Protein AF-V9FH70-F1 (afdb_monomer_lite)

Organism: NCBI:txid1317065

Structure (mmCIF, N/CA/C/O backbone):
data_AF-V9FH70-F1
#
_entry.id   AF-V9FH70-F1
#
loop_
_atom_site.group_PDB
_atom_site.id
_atom_site.type_symbol
_atom_site.label_atom_id
_atom_site.label_alt_id
_atom_site.label_comp_id
_atom_site.label_asym_id
_atom_site.label_entity_id
_atom_site.label_seq_id
_atom_site.pdbx_PDB_ins_code
_atom_site.Cartn_x
_atom_site.Cartn_y
_atom_site.Cartn_z
_atom_site.occupancy
_atom_site.B_iso_or_equiv
_atom_site.auth_seq_id
_atom_site.auth_comp_id
_atom_site.auth_asym_id
_atom_site.auth_atom_id
_atom_site.pdbx_PDB_model_num
ATOM 1 N N . MET A 1 1 ? -89.143 -27.370 19.908 1.00 35.69 1 MET A N 1
ATOM 2 C CA . MET A 1 1 ? -88.155 -28.387 20.333 1.00 35.69 1 MET A CA 1
ATOM 3 C C . MET A 1 1 ? -87.011 -27.662 21.044 1.00 35.69 1 MET A C 1
ATOM 5 O O . MET A 1 1 ? -86.492 -26.722 20.469 1.00 35.69 1 MET A O 1
ATOM 9 N N . SER A 1 2 ? -86.710 -28.038 22.294 1.00 33.28 2 SER A N 1
ATOM 10 C CA . SER A 1 2 ? -85.432 -27.828 23.024 1.00 33.28 2 SER A CA 1
ATOM 11 C C . SER A 1 2 ? -84.623 -26.503 22.912 1.00 33.28 2 SER A C 1
ATOM 13 O O . SER A 1 2 ? -83.749 -26.389 22.064 1.00 33.28 2 SER A O 1
ATOM 15 N N . ARG A 1 3 ? -84.813 -25.637 23.928 1.00 29.86 3 ARG A N 1
ATOM 16 C CA . ARG A 1 3 ? -83.807 -24.900 24.755 1.00 29.86 3 ARG A CA 1
ATOM 17 C C . ARG A 1 3 ? -82.769 -23.931 24.122 1.00 29.86 3 ARG A C 1
ATOM 19 O O . ARG A 1 3 ? -81.774 -24.355 23.555 1.00 29.86 3 ARG A O 1
ATOM 26 N N . GLU A 1 4 ? -83.008 -22.635 24.378 1.00 29.77 4 GLU A N 1
ATOM 27 C CA . GLU A 1 4 ? -82.141 -21.574 24.978 1.00 29.77 4 GLU A CA 1
ATOM 28 C C . GLU A 1 4 ? -80.617 -21.773 25.227 1.00 29.77 4 GLU A C 1
ATOM 30 O O . GLU A 1 4 ? -80.197 -22.891 25.522 1.00 29.77 4 GLU A O 1
ATOM 35 N N . PRO A 1 5 ? -79.830 -20.675 25.422 1.00 43.47 5 PRO A N 1
ATOM 36 C CA . PRO A 1 5 ? -79.936 -19.308 24.871 1.00 43.47 5 PRO A CA 1
ATOM 37 C C . PRO A 1 5 ? -78.558 -18.723 24.424 1.00 43.47 5 PRO A C 1
ATOM 39 O O . PRO A 1 5 ? -77.546 -19.414 24.382 1.00 43.47 5 PRO A O 1
ATOM 42 N N . GLY A 1 6 ? -78.517 -17.437 24.040 1.00 26.67 6 GLY A N 1
ATOM 43 C CA . GLY A 1 6 ? -77.379 -16.821 23.332 1.00 26.67 6 GLY A CA 1
ATOM 44 C C . GLY A 1 6 ? -76.166 -16.351 24.159 1.00 26.67 6 GLY A C 1
ATOM 45 O O . GLY A 1 6 ? -76.200 -16.263 25.383 1.00 26.67 6 GLY A O 1
ATOM 46 N N . VAL A 1 7 ? -75.111 -15.947 23.437 1.00 27.53 7 VAL A N 1
ATOM 47 C CA . VAL A 1 7 ? -73.897 -15.296 23.967 1.00 27.53 7 VAL A CA 1
ATOM 48 C C . VAL A 1 7 ? -73.733 -13.913 23.325 1.00 27.53 7 VAL A C 1
ATOM 50 O O . VAL A 1 7 ? -73.650 -13.792 22.104 1.00 27.53 7 VAL A O 1
ATOM 53 N N . ARG A 1 8 ? -73.666 -12.864 24.156 1.00 28.45 8 ARG A N 1
ATOM 54 C CA . ARG A 1 8 ? -73.166 -11.523 23.794 1.00 28.45 8 ARG A CA 1
ATOM 55 C C . ARG A 1 8 ? -71.708 -11.369 24.279 1.00 28.45 8 ARG A C 1
ATOM 57 O O . ARG A 1 8 ? -71.328 -12.071 25.212 1.00 28.45 8 ARG A O 1
ATOM 64 N N . PRO A 1 9 ? -70.894 -10.485 23.670 1.00 33.88 9 PRO A N 1
ATOM 65 C CA . PRO A 1 9 ? -69.489 -10.277 24.050 1.00 33.88 9 PRO A CA 1
ATOM 66 C C . PRO A 1 9 ? -69.318 -9.378 25.298 1.00 33.88 9 PRO A C 1
ATOM 68 O O . PRO A 1 9 ? -70.297 -8.774 25.738 1.00 33.88 9 PRO A O 1
ATOM 71 N N . LEU A 1 10 ? -68.053 -9.210 25.749 1.00 25.64 10 LEU A N 1
ATOM 72 C CA . LEU A 1 10 ? -67.530 -8.448 26.924 1.00 25.64 10 LEU A CA 1
ATOM 73 C C . LEU A 1 10 ? -67.404 -9.295 28.224 1.00 25.64 10 LEU A C 1
ATOM 75 O O . LEU A 1 10 ? -68.104 -10.302 28.310 1.00 25.64 10 LEU A O 1
ATOM 79 N N . PRO A 1 11 ? -66.555 -8.942 29.236 1.00 31.52 11 PRO A N 1
ATOM 80 C CA . PRO A 1 11 ? -65.820 -7.677 29.454 1.00 31.52 11 PRO A CA 1
ATOM 81 C C . PRO A 1 11 ? -64.330 -7.796 29.918 1.00 31.52 11 PRO A C 1
ATOM 83 O O . PRO A 1 11 ? -63.731 -8.867 29.948 1.00 31.52 11 PRO A O 1
ATOM 86 N N . PHE A 1 12 ? -63.741 -6.655 30.313 1.00 25.41 12 PHE A N 1
ATOM 87 C CA . PHE A 1 12 ? -62.502 -6.509 31.110 1.00 25.41 12 PHE A CA 1
ATOM 88 C C . PHE A 1 12 ? -62.572 -7.210 32.493 1.00 25.41 12 PHE A C 1
ATOM 90 O O . PHE A 1 12 ? -63.612 -7.109 33.135 1.00 25.41 12 PHE A O 1
ATOM 97 N N . SER A 1 13 ? -61.444 -7.729 33.028 1.00 24.50 13 SER A N 1
ATOM 98 C CA . SER A 1 13 ? -60.767 -7.170 34.238 1.00 24.50 13 SER A CA 1
ATOM 99 C C . SER A 1 13 ? -59.589 -8.010 34.805 1.00 24.50 13 SER A C 1
ATOM 101 O O . SER A 1 13 ? -59.733 -9.197 35.068 1.00 24.50 13 SER A O 1
ATOM 103 N N . THR A 1 14 ? -58.463 -7.332 35.066 1.00 28.59 14 THR A N 1
ATOM 104 C CA . THR A 1 14 ? -57.498 -7.435 36.201 1.00 28.59 14 THR A CA 1
ATOM 105 C C . THR A 1 14 ? -57.255 -8.721 37.027 1.00 28.59 14 THR A C 1
ATOM 107 O O . THR A 1 14 ? -58.159 -9.249 37.667 1.00 28.59 14 THR A O 1
ATOM 110 N N . GLY A 1 15 ? -55.958 -9.006 37.263 1.00 24.98 15 GLY A N 1
ATOM 111 C CA . GLY A 1 15 ? -55.415 -9.717 38.443 1.00 24.98 15 GLY A CA 1
ATOM 112 C C . GLY A 1 15 ? -54.529 -10.929 38.095 1.00 24.98 15 GLY A C 1
ATOM 113 O O . GLY A 1 15 ? -54.880 -11.710 37.227 1.00 24.98 15 GLY A O 1
ATOM 114 N N . GLY A 1 16 ? -53.367 -11.190 38.706 1.00 23.78 16 GLY A N 1
ATOM 115 C CA . GLY A 1 16 ? -52.574 -10.441 39.690 1.00 23.78 16 GLY A CA 1
ATOM 116 C C . GLY A 1 16 ? -51.621 -11.390 40.442 1.00 23.78 16 GLY A C 1
ATOM 117 O O . GLY A 1 16 ? -52.088 -12.354 41.039 1.00 23.78 16 GLY A O 1
ATOM 118 N N . TRP A 1 17 ? -50.304 -11.136 40.454 1.00 25.45 17 TRP A N 1
ATOM 119 C CA . TRP A 1 17 ? -49.337 -11.944 41.224 1.00 25.45 17 TRP A CA 1
ATOM 120 C C . TRP A 1 17 ? -48.557 -11.097 42.233 1.00 25.45 17 TRP A C 1
ATOM 122 O O . TRP A 1 17 ? -47.835 -10.165 41.887 1.00 25.45 17 TRP A O 1
ATOM 132 N N . ARG A 1 18 ? -48.728 -11.438 43.515 1.00 24.50 18 ARG A N 1
ATOM 133 C CA . ARG A 1 18 ? -48.138 -10.745 44.669 1.00 24.50 18 ARG A CA 1
ATOM 134 C C . ARG A 1 18 ? -46.621 -10.949 44.749 1.00 24.50 18 ARG A C 1
ATOM 136 O O . ARG A 1 18 ? -46.139 -12.074 44.630 1.00 24.50 18 ARG A O 1
ATOM 143 N N . ARG A 1 19 ? -45.900 -9.924 45.214 1.00 27.69 19 ARG A N 1
ATOM 144 C CA . ARG A 1 19 ? -44.735 -10.115 46.096 1.00 27.69 19 ARG A CA 1
ATOM 145 C C . ARG A 1 19 ? -44.826 -9.126 47.268 1.00 27.69 19 ARG A C 1
ATOM 147 O O . ARG A 1 19 ? -45.348 -8.029 47.106 1.00 27.69 19 ARG A O 1
ATOM 154 N N . ARG A 1 20 ? -44.452 -9.580 48.471 1.00 27.20 20 ARG A N 1
ATOM 155 C CA . ARG A 1 20 ? -44.756 -8.913 49.754 1.00 27.20 20 ARG A CA 1
ATOM 156 C C . ARG A 1 20 ? -44.019 -7.580 49.928 1.00 27.20 20 ARG A C 1
ATOM 158 O O . ARG A 1 20 ? -42.850 -7.466 49.579 1.00 27.20 20 ARG A O 1
ATOM 165 N N . SER A 1 21 ? -44.703 -6.636 50.564 1.00 25.41 21 SER A N 1
ATOM 166 C CA . SER A 1 21 ? -44.171 -5.383 51.104 1.00 25.41 21 SER A CA 1
ATOM 167 C C . SER A 1 21 ? -43.408 -5.581 52.417 1.00 25.41 21 SER A C 1
ATOM 169 O O . SER A 1 21 ? -43.827 -6.399 53.237 1.00 25.41 21 SER A O 1
ATOM 171 N N . HIS A 1 22 ? -42.422 -4.722 52.689 1.00 27.59 22 HIS A N 1
ATOM 172 C CA . HIS A 1 22 ? -42.159 -4.245 54.051 1.00 27.59 22 HIS A CA 1
ATOM 173 C C . HIS A 1 22 ? -41.693 -2.775 54.052 1.00 27.59 22 HIS A C 1
ATOM 175 O O . HIS A 1 22 ? -40.668 -2.446 53.470 1.00 27.59 22 HIS A O 1
ATOM 181 N N . SER A 1 23 ? -42.512 -1.932 54.691 1.00 27.39 23 SER A N 1
ATOM 182 C CA . SER A 1 23 ? -42.242 -0.623 55.322 1.00 27.39 23 SER A CA 1
ATOM 183 C C . SER A 1 23 ? -41.260 0.404 54.705 1.00 27.39 23 SER A C 1
ATOM 185 O O . SER A 1 23 ? -40.052 0.269 54.856 1.00 27.39 23 SER A O 1
ATOM 187 N N . GLU A 1 24 ? -41.857 1.535 54.276 1.00 29.19 24 GLU A N 1
ATOM 188 C CA . GLU A 1 24 ? -41.567 2.930 54.717 1.00 29.19 24 GLU A CA 1
ATOM 189 C C . GLU A 1 24 ? -40.275 3.649 54.240 1.00 29.19 24 GLU A C 1
ATOM 191 O O . GLU A 1 24 ? -39.196 3.081 54.274 1.00 29.19 24 GLU A O 1
ATOM 196 N N . LYS A 1 25 ? -40.275 4.939 53.828 1.00 27.12 25 LYS A N 1
ATOM 197 C CA . LYS A 1 25 ? -41.206 6.086 54.044 1.00 27.12 25 LYS A CA 1
ATOM 198 C C . LYS A 1 25 ? -41.144 7.133 52.889 1.00 27.12 25 LYS A C 1
ATOM 200 O O . LYS A 1 25 ? -40.051 7.419 52.425 1.00 27.12 25 LYS A O 1
ATOM 205 N N . LYS A 1 26 ? -42.293 7.775 52.573 1.00 27.31 26 LYS A N 1
ATOM 206 C CA . LYS A 1 26 ? -42.522 9.123 51.944 1.00 27.31 26 LYS A CA 1
ATOM 207 C C . LYS A 1 26 ? -41.802 9.455 50.598 1.00 27.31 26 LYS A C 1
ATOM 209 O O . LYS A 1 26 ? -40.608 9.702 50.622 1.00 27.31 26 LYS A O 1
ATOM 214 N N . VAL A 1 27 ? -42.402 9.480 49.387 1.00 26.59 27 VAL A N 1
ATOM 215 C CA . VAL A 1 27 ? -43.594 10.219 48.843 1.00 26.59 27 VAL A CA 1
ATOM 216 C C . VAL A 1 27 ? -43.501 11.750 49.042 1.00 26.59 27 VAL A C 1
ATOM 218 O O . VAL A 1 27 ? -43.189 12.119 50.177 1.00 26.59 27 VAL A O 1
ATOM 221 N N . PRO A 1 28 ? -43.815 12.651 48.062 1.00 37.91 28 PRO A N 1
ATOM 222 C CA . PRO A 1 28 ? -44.410 12.508 46.701 1.00 37.91 28 PRO A CA 1
ATOM 223 C C . PRO A 1 28 ? -43.512 13.132 45.574 1.00 37.91 28 PRO A C 1
ATOM 225 O O . PRO A 1 28 ? -42.344 13.385 45.844 1.00 37.91 28 PRO A O 1
ATOM 228 N N . VAL A 1 29 ? -43.886 13.401 44.305 1.00 26.88 29 VAL A N 1
ATOM 229 C CA . VAL A 1 29 ? -45.150 13.374 43.519 1.00 26.88 29 VAL A CA 1
ATOM 230 C C . VAL A 1 29 ? -44.857 12.771 42.129 1.00 26.88 29 VAL A C 1
ATOM 232 O O . VAL A 1 29 ? -43.790 13.005 41.568 1.00 26.88 29 VAL A O 1
ATOM 235 N N . GLU A 1 30 ? -45.815 12.039 41.568 1.00 27.75 30 GLU A N 1
ATOM 236 C CA . GLU A 1 30 ? -45.822 11.502 40.199 1.00 27.75 30 GLU A CA 1
ATOM 237 C C . GLU A 1 30 ? -46.642 12.424 39.278 1.00 27.75 30 GLU A C 1
ATOM 239 O O . GLU A 1 30 ? -47.678 12.934 39.704 1.00 27.75 30 GLU A O 1
ATOM 244 N N . LEU A 1 31 ? -46.216 12.642 38.028 1.00 24.97 31 LEU A N 1
ATOM 245 C CA . LEU A 1 31 ? -47.048 13.316 37.024 1.00 24.97 31 LEU A CA 1
ATOM 246 C C . LEU A 1 31 ? -46.902 12.638 35.659 1.00 24.97 31 LEU A C 1
ATOM 248 O O . LEU A 1 31 ? -45.838 12.636 35.042 1.00 24.97 31 LEU A O 1
ATOM 252 N N . ASP A 1 32 ? -48.009 12.020 35.259 1.00 24.19 32 ASP A N 1
ATOM 253 C CA . ASP A 1 32 ? -48.214 11.258 34.032 1.00 24.19 32 ASP A CA 1
ATOM 254 C C . ASP A 1 32 ? -48.148 12.161 32.785 1.00 24.19 32 ASP A C 1
ATOM 256 O O . ASP A 1 32 ? -48.537 13.330 32.823 1.00 24.19 32 ASP A O 1
ATOM 260 N N . CYS A 1 33 ? -47.661 11.621 31.667 1.00 26.98 33 CYS A N 1
ATOM 261 C CA . CYS A 1 33 ? -47.439 12.369 30.430 1.00 26.98 33 CYS A CA 1
ATOM 262 C C . CYS A 1 33 ? -48.359 11.857 29.317 1.00 26.98 33 CYS A C 1
ATOM 264 O O . CYS A 1 33 ? -47.986 11.022 28.493 1.00 26.98 33 CYS A O 1
ATOM 266 N N . SER A 1 34 ? -49.581 12.391 29.285 1.00 29.80 34 SER A N 1
ATOM 267 C CA . SER A 1 34 ? -50.576 12.105 28.252 1.00 29.80 34 SER A CA 1
ATOM 268 C C . SER A 1 34 ? -51.288 13.390 27.814 1.00 29.80 34 SER A C 1
ATOM 270 O O . SER A 1 34 ? -52.085 13.941 28.568 1.00 29.80 34 SER A O 1
ATOM 272 N N . LYS A 1 35 ? -51.083 13.756 26.539 1.00 33.97 35 LYS A N 1
ATOM 273 C CA . LYS A 1 35 ? -51.784 14.798 25.757 1.00 33.97 35 LYS A CA 1
ATOM 274 C C . LYS A 1 35 ? -51.547 16.255 26.184 1.00 33.97 35 LYS A C 1
ATOM 276 O O . LYS A 1 35 ? -52.226 16.759 27.063 1.00 33.97 35 LYS A O 1
ATOM 281 N N . HIS A 1 36 ? -50.741 16.971 25.398 1.00 29.44 36 HIS A N 1
ATOM 282 C CA . HIS A 1 36 ? -51.096 18.310 24.904 1.00 29.44 36 HIS A CA 1
ATOM 283 C C . HIS A 1 36 ? -50.498 18.529 23.498 1.00 29.44 36 HIS A C 1
ATOM 285 O O . HIS A 1 36 ? -49.644 17.764 23.050 1.00 29.44 36 HIS A O 1
ATOM 291 N N . SER A 1 37 ? -51.052 19.489 22.758 1.00 28.62 37 SER A N 1
ATOM 292 C CA . SER A 1 37 ? -50.922 19.672 21.304 1.00 28.62 37 SER A CA 1
ATOM 293 C C . SER A 1 37 ? -49.588 20.263 20.827 1.00 28.62 37 SER A C 1
ATOM 295 O O . SER A 1 37 ? -48.962 21.049 21.533 1.00 28.62 37 SER A O 1
ATOM 297 N N . LEU A 1 38 ? -49.209 19.979 19.569 1.00 34.78 38 LEU A N 1
ATOM 298 C CA . LEU A 1 38 ? -48.155 20.709 18.845 1.00 34.78 38 LEU A CA 1
ATOM 299 C C . LEU A 1 38 ? -48.599 22.150 18.532 1.00 34.78 38 LEU A C 1
ATOM 301 O O . LEU A 1 38 ? -48.985 22.442 17.402 1.00 34.78 38 LEU A O 1
ATOM 305 N N . GLN A 1 39 ? -48.559 23.049 19.519 1.00 32.41 39 GLN A N 1
ATOM 306 C CA . GLN A 1 39 ? -48.764 24.484 19.281 1.00 32.41 39 GLN A CA 1
ATOM 307 C C . GLN A 1 39 ? -48.267 25.381 20.432 1.00 32.41 39 GLN A C 1
ATOM 309 O O . GLN A 1 39 ? -48.972 26.290 20.837 1.00 32.41 39 GLN A O 1
ATOM 314 N N . ASP A 1 40 ? -47.054 25.136 20.951 1.00 27.88 40 ASP A N 1
ATOM 315 C CA . ASP A 1 40 ? -46.380 26.051 21.901 1.00 27.88 40 ASP A CA 1
ATOM 316 C C . ASP A 1 40 ? -44.848 25.822 21.958 1.00 27.88 40 ASP A C 1
ATOM 318 O O . ASP A 1 40 ? -44.271 25.421 22.967 1.00 27.88 40 ASP A O 1
ATOM 322 N N . CYS A 1 41 ? -44.150 26.020 20.831 1.00 27.77 41 CYS A N 1
ATOM 323 C CA . CYS A 1 41 ? -42.682 25.869 20.736 1.00 27.77 41 CYS A CA 1
ATOM 324 C C . CYS A 1 41 ? -41.993 26.998 19.942 1.00 27.77 41 CYS A C 1
ATOM 326 O O . CYS A 1 41 ? -40.958 26.788 19.315 1.00 27.77 41 CYS A O 1
ATOM 328 N N . THR A 1 42 ? -42.543 28.216 19.984 1.00 36.66 42 THR A N 1
ATOM 329 C CA . THR A 1 42 ? -41.971 29.414 19.330 1.00 36.66 42 THR A CA 1
ATOM 330 C C . THR A 1 42 ? -41.815 30.605 20.287 1.00 36.66 42 THR A C 1
ATOM 332 O O . THR A 1 42 ? -41.943 31.754 19.877 1.00 36.66 42 THR A O 1
ATOM 335 N N . ALA A 1 43 ? -41.515 30.352 21.568 1.00 35.50 43 ALA A N 1
ATOM 336 C CA . ALA A 1 43 ? -41.239 31.402 22.554 1.00 35.50 43 ALA A CA 1
ATOM 337 C C . ALA A 1 43 ? -40.241 30.959 23.648 1.00 35.50 43 ALA A C 1
ATOM 339 O O . ALA A 1 43 ? -40.647 30.471 24.699 1.00 35.50 43 ALA A O 1
ATOM 340 N N . SER A 1 44 ? -38.933 31.139 23.394 1.00 32.19 44 SER A N 1
ATOM 341 C CA . SER A 1 44 ? -37.865 31.481 24.377 1.00 32.19 44 SER A CA 1
ATOM 342 C C . SER A 1 44 ? -36.446 31.054 23.947 1.00 32.19 44 SER A C 1
ATOM 344 O O . SER A 1 44 ? -35.703 30.430 24.704 1.00 32.19 44 SER A O 1
ATOM 346 N N . VAL A 1 45 ? -35.982 31.493 22.769 1.00 37.19 45 VAL A N 1
ATOM 347 C CA . VAL A 1 45 ? -34.525 31.605 22.542 1.00 37.19 45 VAL A CA 1
ATOM 348 C C . VAL A 1 45 ? -34.027 32.829 23.318 1.00 37.19 45 VAL A C 1
ATOM 350 O O . VAL A 1 45 ? -33.850 33.912 22.767 1.00 37.19 45 VAL A O 1
ATOM 353 N N . GLN A 1 46 ? -33.868 32.679 24.636 1.00 40.81 46 GLN A N 1
ATOM 354 C CA . GLN A 1 46 ? -33.231 33.706 25.457 1.00 40.81 46 GLN A CA 1
ATOM 355 C C . GLN A 1 46 ? -31.764 33.843 25.046 1.00 40.81 46 GLN A C 1
ATOM 357 O O . GLN A 1 46 ? -31.019 32.865 24.976 1.00 40.81 46 GLN A O 1
ATOM 362 N N . SER A 1 47 ? -31.348 35.082 24.793 1.00 44.94 47 SER A N 1
ATOM 363 C CA . SER A 1 47 ? -29.980 35.433 24.430 1.00 44.94 47 SER A CA 1
ATOM 364 C C . SER A 1 47 ? -28.985 34.955 25.492 1.00 44.94 47 SER A C 1
ATOM 366 O O . SER A 1 47 ? -28.948 35.497 26.602 1.00 44.94 47 SER A O 1
ATOM 368 N N . VAL A 1 48 ? -28.131 33.987 25.148 1.00 47.69 48 VAL A N 1
ATOM 369 C CA . VAL A 1 48 ? -26.978 33.629 25.982 1.00 47.69 48 VAL A CA 1
ATOM 370 C C . VAL A 1 48 ? -26.020 34.819 25.993 1.00 47.69 48 VAL A C 1
ATOM 372 O O . VAL A 1 48 ? -25.342 35.100 25.008 1.00 47.69 48 VAL A O 1
ATOM 375 N N . GLN A 1 49 ? -25.982 35.536 27.117 1.00 51.38 49 GLN A N 1
ATOM 376 C CA . GLN A 1 49 ? -25.122 36.703 27.314 1.00 51.38 49 GLN A CA 1
ATOM 377 C C . GLN A 1 49 ? -23.646 36.336 27.033 1.00 51.38 49 GLN A C 1
ATOM 379 O O . GLN A 1 49 ? -23.133 35.390 27.643 1.00 51.38 49 GLN A O 1
ATOM 384 N N . PRO A 1 50 ? -22.916 37.074 26.170 1.00 56.38 50 PRO A N 1
ATOM 385 C CA . PRO A 1 50 ? -21.565 36.689 25.738 1.00 56.38 50 PRO A CA 1
ATOM 386 C C . PRO A 1 50 ? -20.538 36.651 26.884 1.00 56.38 50 PRO A C 1
ATOM 388 O O . PRO A 1 50 ? -19.533 35.943 26.802 1.00 56.38 50 PRO A O 1
ATOM 391 N N . ILE A 1 51 ? -20.806 37.360 27.985 1.00 57.78 51 ILE A N 1
ATOM 392 C CA . ILE A 1 51 ? -20.008 37.323 29.220 1.00 57.78 51 ILE A CA 1
ATOM 393 C C . ILE A 1 51 ? -20.108 35.945 29.899 1.00 57.78 51 ILE A C 1
ATOM 395 O O . ILE A 1 51 ? -19.091 35.389 30.318 1.00 57.78 51 ILE A O 1
ATOM 399 N N . ALA A 1 52 ? -21.304 35.347 29.949 1.00 64.31 52 ALA A N 1
ATOM 400 C CA . ALA A 1 52 ? -21.510 34.025 30.541 1.00 64.31 52 ALA A CA 1
ATOM 401 C C . ALA A 1 52 ? -20.786 32.932 29.739 1.00 64.31 52 ALA A C 1
ATOM 403 O O . ALA A 1 52 ? -20.123 32.078 30.327 1.00 64.31 52 ALA A O 1
ATOM 404 N N . LEU A 1 53 ? -20.828 33.005 28.402 1.00 69.12 53 LEU A N 1
ATOM 405 C CA . LEU A 1 53 ? -20.108 32.067 27.537 1.00 69.12 53 LEU A CA 1
ATOM 406 C C . LEU A 1 53 ? -18.586 32.159 27.742 1.00 69.12 53 LEU A C 1
ATOM 408 O O . LEU A 1 53 ? -17.936 31.129 27.915 1.00 69.12 53 LEU A O 1
ATOM 412 N N . LYS A 1 54 ? -18.020 33.376 27.818 1.00 74.56 54 LYS A N 1
ATOM 413 C CA . LYS A 1 54 ? -16.593 33.578 28.136 1.00 74.56 54 LYS A CA 1
ATOM 414 C C . LYS A 1 54 ? -16.214 32.965 29.489 1.00 74.56 54 LYS A C 1
ATOM 416 O O . LYS A 1 54 ? -15.232 32.228 29.558 1.00 74.56 54 LYS A O 1
ATOM 421 N N . HIS A 1 55 ? -17.001 33.191 30.544 1.00 78.81 55 HIS A N 1
ATOM 422 C CA . HIS A 1 55 ? -16.743 32.581 31.854 1.00 78.81 55 HIS A CA 1
ATOM 423 C C . HIS A 1 55 ? -16.833 31.047 31.827 1.00 78.81 55 HIS A C 1
ATOM 425 O O . HIS A 1 55 ? -15.958 30.382 32.382 1.00 78.81 55 HIS A O 1
ATOM 431 N N . VAL A 1 56 ? -17.833 30.469 31.152 1.00 80.50 56 VAL A N 1
ATOM 432 C CA . VAL A 1 56 ? -17.968 29.008 31.004 1.00 80.50 56 VAL A CA 1
ATOM 433 C C . VAL A 1 56 ? -16.766 28.412 30.265 1.00 80.50 56 VAL A C 1
ATOM 435 O O . VAL A 1 56 ? -16.202 27.421 30.730 1.00 80.50 56 VAL A O 1
ATOM 438 N N . VAL A 1 57 ? -16.322 29.039 29.171 1.00 81.56 57 VAL A N 1
ATOM 439 C CA . VAL A 1 57 ? -15.143 28.604 28.404 1.00 81.56 57 VAL A CA 1
ATOM 440 C C . VAL A 1 57 ? -13.867 28.695 29.246 1.00 81.56 57 VAL A C 1
ATOM 442 O O . VAL A 1 57 ? -13.120 27.722 29.302 1.00 81.56 57 VAL A O 1
ATOM 445 N N . VAL A 1 58 ? -13.631 29.789 29.978 1.00 82.56 58 VAL A N 1
ATOM 446 C CA . VAL A 1 58 ? -12.451 29.939 30.857 1.00 82.56 58 VAL A CA 1
ATOM 447 C C . VAL A 1 58 ? -12.458 28.921 32.008 1.00 82.56 58 VAL A C 1
ATOM 449 O O . VAL A 1 58 ? -11.426 28.319 32.318 1.00 82.56 58 VAL A O 1
ATOM 452 N N . VAL A 1 59 ? -13.617 28.655 32.620 1.00 82.81 59 VAL A N 1
ATOM 453 C CA . VAL A 1 59 ? -13.762 27.628 33.669 1.00 82.81 59 VAL A CA 1
ATOM 454 C C . VAL A 1 59 ? -13.583 26.213 33.102 1.00 82.81 59 VAL A C 1
ATOM 456 O O . VAL A 1 59 ? -13.053 25.339 33.789 1.00 82.81 59 VAL A O 1
ATOM 459 N N . TRP A 1 60 ? -13.979 25.963 31.853 1.00 84.44 60 TRP A N 1
ATOM 460 C CA . TRP A 1 60 ? -13.745 24.681 31.185 1.00 84.44 60 TRP A CA 1
ATOM 461 C C . TRP A 1 60 ? -12.272 24.499 30.791 1.00 84.44 60 TRP A C 1
ATOM 463 O O . TRP A 1 60 ? -11.698 23.444 31.070 1.00 84.44 60 TRP A O 1
ATOM 473 N N . LEU A 1 61 ? -11.643 25.527 30.214 1.00 81.44 61 LEU A N 1
ATOM 474 C CA . LEU A 1 61 ? -10.231 25.530 29.824 1.00 81.44 61 LEU A CA 1
ATOM 475 C C . LEU A 1 61 ? -9.330 25.333 31.042 1.00 81.44 61 LEU A C 1
ATOM 477 O O . LEU A 1 61 ? -8.539 24.398 31.059 1.00 81.44 61 LEU A O 1
ATOM 481 N N . SER A 1 62 ? -9.500 26.123 32.106 1.00 80.81 62 SER A N 1
ATOM 482 C CA . SER A 1 62 ? -8.723 25.964 33.347 1.00 80.81 62 SER A CA 1
ATOM 483 C C . SER A 1 62 ? -8.858 24.562 33.960 1.00 80.81 62 SER A C 1
ATOM 485 O O . SER A 1 62 ? -7.869 23.986 34.414 1.00 80.81 62 SER A O 1
ATOM 487 N N . LYS A 1 63 ? -10.050 23.947 33.908 1.00 82.94 63 LYS A N 1
ATOM 488 C CA . LYS A 1 63 ? -10.265 22.572 34.395 1.00 82.94 63 LYS A CA 1
ATOM 489 C C . LYS A 1 63 ? -9.621 21.499 33.511 1.00 82.94 63 LYS A C 1
ATOM 491 O O . LYS A 1 63 ? -9.202 20.477 34.057 1.00 82.94 63 LYS A O 1
ATOM 496 N N . ASN A 1 64 ? -9.524 21.706 32.198 1.00 87.56 64 ASN A N 1
ATOM 497 C CA . ASN A 1 64 ? -8.984 20.731 31.237 1.00 87.56 64 ASN A CA 1
ATOM 498 C C . ASN A 1 64 ? -7.565 21.058 30.737 1.00 87.56 64 ASN A C 1
ATOM 500 O O . ASN A 1 64 ? -7.013 20.290 29.954 1.00 87.56 64 ASN A O 1
ATOM 504 N N . CYS A 1 65 ? -6.955 22.142 31.226 1.00 89.81 65 CYS A N 1
ATOM 505 C CA . CYS A 1 65 ? -5.686 22.700 30.753 1.00 89.81 65 CYS A CA 1
ATOM 506 C C . CYS A 1 65 ? -4.572 21.649 30.619 1.00 89.81 65 CYS A C 1
ATOM 508 O O . CYS A 1 65 ? -3.960 21.537 29.564 1.00 89.81 65 CYS A O 1
ATOM 510 N N . ILE A 1 66 ? -4.388 20.793 31.631 1.00 91.50 66 ILE A N 1
ATOM 511 C CA . ILE A 1 66 ? -3.380 19.715 31.616 1.00 91.50 66 ILE A CA 1
ATOM 512 C C . ILE A 1 66 ? -3.616 18.722 30.462 1.00 91.50 66 ILE A C 1
ATOM 514 O O . ILE A 1 66 ? -2.662 18.287 29.827 1.00 91.50 66 ILE A O 1
ATOM 518 N N . VAL A 1 67 ? -4.875 18.376 30.166 1.00 91.75 67 VAL A N 1
ATOM 519 C CA . VAL A 1 67 ? -5.221 17.447 29.073 1.00 91.75 67 VAL A CA 1
ATOM 520 C C . VAL A 1 67 ? -4.955 18.089 27.713 1.00 91.75 67 VAL A C 1
ATOM 522 O O . VAL A 1 67 ? -4.442 17.423 26.820 1.00 91.75 67 VAL A O 1
ATOM 525 N N . LEU A 1 68 ? -5.263 19.382 27.575 1.00 91.81 68 LEU A N 1
ATOM 526 C CA . LEU A 1 68 ? -5.025 20.146 26.351 1.00 91.81 68 LEU A CA 1
ATOM 527 C C . LEU A 1 68 ? -3.527 20.353 26.098 1.00 91.81 68 LEU A C 1
ATOM 529 O O . LEU A 1 68 ? -3.069 20.081 24.998 1.00 91.81 68 LEU A O 1
ATOM 533 N N . ILE A 1 69 ? -2.751 20.741 27.117 1.00 94.38 69 ILE A N 1
ATOM 534 C CA . ILE A 1 69 ? -1.287 20.856 27.026 1.00 94.38 69 ILE A CA 1
ATOM 535 C C . ILE A 1 69 ? -0.673 19.508 26.641 1.00 94.38 69 ILE A C 1
ATOM 537 O O . ILE A 1 69 ? 0.119 19.447 25.705 1.00 94.38 69 ILE A O 1
ATOM 541 N N . TYR A 1 70 ? -1.067 18.420 27.312 1.00 95.69 70 TYR A N 1
ATOM 542 C CA . TYR A 1 70 ? -0.563 17.082 27.001 1.00 95.69 70 TYR A CA 1
ATOM 543 C C . TYR A 1 70 ? -0.871 16.665 25.557 1.00 95.69 70 TYR A C 1
ATOM 545 O O . TYR A 1 70 ? 0.019 16.179 24.860 1.00 95.69 70 TYR A O 1
ATOM 553 N N . PHE A 1 71 ? -2.103 16.894 25.089 1.00 94.31 71 PHE A N 1
ATOM 554 C CA . PHE A 1 71 ? -2.494 16.630 23.705 1.00 94.31 71 PHE A CA 1
ATOM 555 C C . PHE A 1 71 ? -1.681 17.471 22.713 1.00 94.31 71 PHE A C 1
ATOM 557 O O . PHE A 1 71 ? -1.074 16.901 21.813 1.00 94.31 71 PHE A O 1
ATOM 564 N N . SER A 1 72 ? -1.606 18.792 22.900 1.00 95.19 72 SER A N 1
ATOM 565 C CA . SER A 1 72 ? -0.901 19.692 21.979 1.00 95.19 72 SER A CA 1
ATOM 566 C C . SER A 1 72 ? 0.601 19.414 21.911 1.00 95.19 72 SER A C 1
ATOM 568 O O . SER A 1 72 ? 1.156 19.389 20.818 1.00 95.19 72 SER A O 1
ATOM 570 N N . VAL A 1 73 ? 1.261 19.153 23.047 1.00 96.88 73 VAL A N 1
ATOM 571 C CA . VAL A 1 73 ? 2.693 18.801 23.081 1.00 96.88 73 VAL A CA 1
ATOM 572 C C . VAL A 1 73 ? 2.941 17.450 22.408 1.00 96.88 73 VAL A C 1
ATOM 574 O O . VAL A 1 73 ? 3.863 17.330 21.605 1.00 96.88 73 VAL A O 1
ATOM 577 N N . SER A 1 74 ? 2.098 16.448 22.680 1.00 96.00 74 SER A N 1
ATOM 578 C CA . SER A 1 74 ? 2.227 15.125 22.053 1.00 96.00 74 SER A CA 1
ATOM 579 C C . SER A 1 74 ? 1.981 15.180 20.544 1.00 96.00 74 SER A C 1
ATOM 581 O O . SER A 1 74 ? 2.722 14.571 19.777 1.00 96.00 74 SER A O 1
ATOM 583 N N . LEU A 1 75 ? 0.973 15.941 20.106 1.00 95.44 75 LEU A N 1
ATOM 584 C CA . LEU A 1 75 ? 0.661 16.143 18.693 1.00 95.44 75 LEU A CA 1
ATOM 585 C C . LEU A 1 75 ? 1.791 16.889 17.977 1.00 95.44 75 LEU A C 1
ATOM 587 O O . LEU A 1 75 ? 2.225 16.438 16.924 1.00 95.44 75 LEU A O 1
ATOM 591 N N . ALA A 1 76 ? 2.307 17.977 18.556 1.00 97.31 76 ALA A N 1
ATOM 592 C CA . ALA A 1 76 ? 3.429 18.722 17.989 1.00 97.31 76 ALA A CA 1
ATOM 593 C C . ALA A 1 76 ? 4.689 17.851 17.857 1.00 97.31 76 ALA A C 1
ATOM 595 O O . ALA A 1 76 ? 5.351 17.893 16.823 1.00 97.31 76 ALA A O 1
ATOM 596 N N . LEU A 1 77 ? 4.988 17.013 18.858 1.00 97.19 77 LEU A N 1
ATOM 597 C CA . LEU A 1 77 ? 6.108 16.072 18.800 1.00 97.19 77 LEU A CA 1
ATOM 598 C C . LEU A 1 77 ? 5.909 15.001 17.714 1.00 97.19 77 LEU A C 1
ATOM 600 O O . LEU A 1 77 ? 6.843 14.714 16.971 1.00 97.19 77 LEU A O 1
ATOM 604 N N . LEU A 1 78 ? 4.707 14.432 17.586 1.00 95.94 78 LEU A N 1
ATOM 605 C CA . LEU A 1 78 ? 4.401 13.452 16.538 1.00 95.94 78 LEU A CA 1
ATOM 606 C C . LEU A 1 78 ? 4.471 14.067 15.134 1.00 95.94 78 LEU A C 1
ATOM 608 O O . LEU A 1 78 ? 5.078 13.470 14.250 1.00 95.94 78 LEU A O 1
ATOM 612 N N . VAL A 1 79 ? 3.912 15.265 14.939 1.00 95.06 79 VAL A N 1
ATOM 613 C CA . VAL A 1 79 ? 3.990 16.008 13.670 1.00 95.06 79 VAL A CA 1
ATOM 614 C C . VAL A 1 79 ? 5.443 16.334 13.323 1.00 95.06 79 VAL A C 1
ATOM 616 O O . VAL A 1 79 ? 5.851 16.104 12.189 1.00 95.06 79 VAL A O 1
ATOM 619 N N . LEU A 1 80 ? 6.247 16.785 14.292 1.00 96.06 80 LEU A N 1
ATOM 620 C CA . LEU A 1 80 ? 7.675 17.040 14.094 1.00 96.06 80 LEU A CA 1
ATOM 621 C C . LEU A 1 80 ? 8.432 15.765 13.694 1.00 96.06 80 LEU A C 1
ATOM 623 O O . LEU A 1 80 ? 9.209 15.795 12.746 1.00 96.06 80 LEU A O 1
ATOM 627 N N . LEU A 1 81 ? 8.198 14.639 14.374 1.00 95.44 81 LEU A N 1
ATOM 628 C CA . LEU A 1 81 ? 8.855 13.372 14.039 1.00 95.44 81 LEU A CA 1
ATOM 629 C C . LEU A 1 81 ? 8.453 12.859 12.648 1.00 95.44 81 LEU A C 1
ATOM 631 O O . LEU A 1 81 ? 9.322 12.417 11.904 1.00 95.44 81 LEU A O 1
ATOM 635 N N . VAL A 1 82 ? 7.173 12.952 12.270 1.00 92.25 82 VAL A N 1
ATOM 636 C CA . VAL A 1 82 ? 6.694 12.602 10.918 1.00 92.25 82 VAL A CA 1
ATOM 637 C C . VAL A 1 82 ? 7.314 13.526 9.865 1.00 92.25 82 VAL A C 1
ATOM 639 O O . VAL A 1 82 ? 7.820 13.040 8.856 1.00 92.25 82 VAL A O 1
ATOM 642 N N . TYR A 1 83 ? 7.361 14.838 10.118 1.00 92.75 83 TYR A N 1
ATOM 643 C CA . TYR A 1 83 ? 8.009 15.807 9.233 1.00 92.75 83 TYR A CA 1
ATOM 644 C C . TYR A 1 83 ? 9.494 15.475 9.017 1.00 92.75 83 TYR A C 1
ATOM 646 O O . TYR A 1 83 ? 9.937 15.327 7.879 1.00 92.75 83 TYR A O 1
ATOM 654 N N . LEU A 1 84 ? 10.252 15.248 10.094 1.00 92.50 84 LEU A N 1
ATOM 655 C CA . LEU A 1 84 ? 11.665 14.863 10.013 1.00 92.50 84 LEU A CA 1
ATOM 656 C C . LEU A 1 84 ? 11.875 13.496 9.325 1.00 92.50 84 LEU A C 1
ATOM 658 O O . LEU A 1 84 ? 12.849 13.302 8.596 1.00 92.50 84 LEU A O 1
ATOM 662 N N . SER A 1 85 ? 10.949 12.551 9.506 1.00 89.31 85 SER A N 1
ATOM 663 C CA . SER A 1 85 ? 11.064 11.196 8.952 1.00 89.31 85 SER A CA 1
ATOM 664 C C . SER A 1 85 ? 10.691 11.067 7.472 1.00 89.31 85 SER A C 1
ATOM 666 O O . SER A 1 85 ? 11.112 10.090 6.855 1.00 89.31 85 SER A O 1
ATOM 668 N N . PHE A 1 86 ? 9.916 11.999 6.903 1.00 87.19 86 PHE A N 1
ATOM 669 C CA . PHE A 1 86 ? 9.386 11.858 5.534 1.00 87.19 86 PHE A CA 1
ATOM 670 C C . PHE A 1 86 ? 9.471 13.116 4.656 1.00 87.19 86 PHE A C 1
ATOM 672 O O . PHE A 1 86 ? 9.425 12.977 3.441 1.00 87.19 86 PHE A O 1
ATOM 679 N N . PHE A 1 87 ? 9.633 14.316 5.227 1.00 88.88 87 PHE A N 1
ATOM 680 C CA . PHE A 1 87 ? 9.544 15.585 4.481 1.00 88.88 87 PHE A CA 1
ATOM 681 C C . PHE A 1 87 ? 10.764 16.509 4.636 1.00 88.88 87 PHE A C 1
ATOM 683 O O . PHE A 1 87 ? 11.001 17.346 3.775 1.00 88.88 87 PHE A O 1
ATOM 690 N N . ALA A 1 88 ? 11.549 16.377 5.710 1.00 91.50 88 ALA A N 1
ATOM 691 C CA . ALA A 1 88 ? 12.673 17.278 5.994 1.00 91.50 88 ALA A CA 1
ATOM 692 C C . ALA A 1 88 ? 14.030 16.843 5.407 1.00 91.50 88 ALA A C 1
ATOM 694 O O . ALA A 1 88 ? 15.030 17.510 5.667 1.00 91.50 88 ALA A O 1
ATOM 695 N N . ALA A 1 89 ? 14.103 15.707 4.707 1.00 90.06 89 ALA A N 1
ATOM 696 C CA . ALA A 1 89 ? 15.374 15.203 4.190 1.00 90.06 89 ALA A CA 1
ATOM 697 C C . ALA A 1 89 ? 15.876 16.039 3.010 1.00 90.06 89 ALA A C 1
ATOM 699 O O . ALA A 1 89 ? 15.127 16.325 2.079 1.00 90.06 89 ALA A O 1
ATOM 700 N N . SER A 1 90 ? 17.164 16.373 3.037 1.00 90.44 90 SER A N 1
ATOM 701 C CA . SER A 1 90 ? 17.838 17.116 1.973 1.00 90.44 90 SER A CA 1
ATOM 702 C C . SER A 1 90 ? 19.257 16.600 1.767 1.00 90.44 90 SER A C 1
ATOM 704 O O . SER A 1 90 ? 19.948 16.261 2.733 1.00 90.44 90 SER A O 1
ATOM 706 N N . MET A 1 91 ? 19.694 16.579 0.513 1.00 88.94 91 MET A N 1
ATOM 707 C CA . MET A 1 91 ? 21.056 16.233 0.112 1.00 88.94 91 MET A CA 1
ATOM 708 C C . MET A 1 91 ? 21.905 17.506 -0.033 1.00 88.94 91 MET A C 1
ATOM 710 O O . MET A 1 91 ? 21.372 18.574 -0.338 1.00 88.94 91 MET A O 1
ATOM 714 N N . ASP A 1 92 ? 23.223 17.406 0.152 1.00 86.50 92 ASP A N 1
ATOM 715 C CA . ASP A 1 92 ? 24.135 18.565 0.077 1.00 86.50 92 ASP A CA 1
ATOM 716 C C . ASP A 1 92 ? 24.218 19.209 -1.325 1.00 86.50 92 ASP A C 1
ATOM 718 O O . ASP A 1 92 ? 24.603 20.370 -1.450 1.00 86.50 92 ASP A O 1
ATOM 722 N N . ASP A 1 93 ? 23.839 18.484 -2.383 1.00 84.56 93 ASP A N 1
ATOM 723 C CA . ASP A 1 93 ? 23.734 19.004 -3.756 1.00 84.56 93 ASP A CA 1
ATOM 724 C C . ASP A 1 93 ? 22.395 19.713 -4.048 1.00 84.56 93 ASP A C 1
ATOM 726 O O . ASP A 1 93 ? 22.152 20.151 -5.172 1.00 84.56 93 ASP A O 1
ATOM 730 N N . GLY A 1 94 ? 21.525 19.837 -3.040 1.00 83.75 94 GLY A N 1
ATOM 731 C CA . GLY A 1 94 ? 20.199 20.442 -3.151 1.00 83.75 94 GLY A CA 1
ATOM 732 C C . GLY A 1 94 ? 19.108 19.498 -3.662 1.00 83.75 94 GLY A C 1
ATOM 733 O O . GLY A 1 94 ? 17.949 19.911 -3.727 1.00 83.75 94 GLY A O 1
ATOM 734 N N . SER A 1 95 ? 19.429 18.242 -3.996 1.00 84.88 95 SER A N 1
ATOM 735 C CA . SER A 1 95 ? 18.413 17.261 -4.388 1.00 84.88 95 SER A CA 1
ATOM 736 C C . SER A 1 95 ? 17.537 16.831 -3.201 1.00 84.88 95 SER A C 1
ATOM 738 O O . SER A 1 95 ? 17.970 16.782 -2.043 1.00 84.88 95 SER A O 1
ATOM 740 N N . GLN A 1 96 ? 16.268 16.526 -3.490 1.00 86.12 96 GLN A N 1
ATOM 741 C CA . GLN A 1 96 ? 15.329 15.952 -2.525 1.00 86.12 96 GLN A CA 1
ATOM 742 C C . GLN A 1 96 ? 15.253 14.434 -2.756 1.00 86.12 96 GLN A C 1
ATOM 744 O O . GLN A 1 96 ? 15.004 14.019 -3.887 1.00 86.12 96 GLN A O 1
ATOM 749 N N . PRO A 1 97 ? 15.512 13.594 -1.736 1.00 89.50 97 PRO A N 1
ATOM 750 C CA . PRO A 1 97 ? 15.583 12.148 -1.909 1.00 89.50 97 PRO A CA 1
ATOM 751 C C . PRO A 1 97 ? 14.203 11.485 -1.809 1.00 89.50 97 PRO A C 1
ATOM 753 O O . PRO A 1 97 ? 13.547 11.560 -0.767 1.00 89.50 97 PRO A O 1
ATOM 756 N N . ASP A 1 98 ? 13.805 10.750 -2.849 1.00 85.69 98 ASP A N 1
ATOM 757 C CA . ASP A 1 98 ? 12.536 10.014 -2.866 1.00 85.69 98 ASP A CA 1
ATOM 758 C C . ASP A 1 98 ? 12.537 8.854 -1.861 1.00 85.69 98 ASP A C 1
ATOM 760 O O . ASP A 1 98 ? 13.493 8.075 -1.769 1.00 85.69 98 ASP A O 1
ATOM 764 N N . PHE A 1 99 ? 11.446 8.692 -1.107 1.00 85.44 99 PHE A N 1
ATOM 765 C CA . PHE A 1 99 ? 11.333 7.608 -0.132 1.00 85.44 99 PHE A CA 1
ATOM 766 C C . PHE A 1 99 ? 10.991 6.277 -0.813 1.00 85.44 99 PHE A C 1
ATOM 768 O O . PHE A 1 99 ? 9.852 6.021 -1.212 1.00 85.44 99 PHE A O 1
ATOM 775 N N . LEU A 1 100 ? 11.967 5.371 -0.872 1.00 85.19 100 LEU A N 1
ATOM 776 C CA . LEU A 1 100 ? 11.779 4.040 -1.431 1.00 85.19 100 LEU A CA 1
ATOM 777 C C . LEU A 1 100 ? 11.306 3.044 -0.370 1.00 85.19 100 LEU A C 1
ATOM 779 O O . LEU A 1 100 ? 11.923 2.829 0.675 1.00 85.19 100 LEU A O 1
ATOM 783 N N . SER A 1 101 ? 10.236 2.320 -0.698 1.00 77.50 101 SER A N 1
ATOM 784 C CA . SER A 1 101 ? 9.825 1.136 0.060 1.00 77.50 101 SER A CA 1
ATOM 785 C C . SER A 1 101 ? 10.924 0.065 0.038 1.00 77.50 101 SER A C 1
ATOM 787 O O . SER A 1 101 ? 11.567 -0.143 -0.993 1.00 77.50 101 SER A O 1
ATOM 789 N N . CYS A 1 102 ? 11.046 -0.743 1.100 1.00 71.69 102 CYS A N 1
ATOM 790 C CA . CYS A 1 102 ? 11.866 -1.967 1.093 1.00 71.69 102 CYS A CA 1
ATOM 791 C C . CYS A 1 102 ? 11.512 -2.938 -0.050 1.00 71.69 102 CYS A C 1
ATOM 793 O O . CYS A 1 102 ? 12.306 -3.815 -0.385 1.00 71.69 102 CYS A O 1
ATOM 795 N N . ARG A 1 103 ? 10.313 -2.818 -0.640 1.00 70.62 103 ARG A N 1
ATOM 796 C CA . ARG A 1 103 ? 9.878 -3.626 -1.787 1.00 70.62 103 ARG A CA 1
ATOM 797 C C . ARG A 1 103 ? 10.252 -3.024 -3.155 1.00 70.62 103 ARG A C 1
ATOM 799 O O . ARG A 1 103 ? 10.018 -3.694 -4.153 1.00 70.62 103 ARG A O 1
ATOM 806 N N . SER A 1 104 ? 10.863 -1.846 -3.233 1.00 77.75 104 SER A N 1
ATOM 807 C CA . SER A 1 104 ? 11.213 -1.206 -4.513 1.00 77.75 104 SER A CA 1
ATOM 808 C C . SER A 1 104 ? 12.327 -1.961 -5.255 1.00 77.75 104 SER A C 1
ATOM 810 O O . SER A 1 104 ? 13.310 -2.380 -4.640 1.00 77.75 104 SER A O 1
ATOM 812 N N . TRP A 1 105 ? 12.172 -2.121 -6.569 1.00 80.38 105 TRP A N 1
ATOM 813 C CA . TRP A 1 105 ? 13.130 -2.716 -7.513 1.00 80.38 105 TRP A CA 1
ATOM 814 C C . TRP A 1 105 ? 13.209 -1.839 -8.772 1.00 80.38 105 TRP A C 1
ATOM 816 O O . TRP A 1 105 ? 12.300 -1.051 -9.023 1.00 80.38 105 TRP A O 1
ATOM 826 N N . GLY A 1 106 ? 14.263 -1.989 -9.577 1.00 75.81 106 GLY A N 1
ATOM 827 C CA . GLY A 1 106 ? 14.428 -1.268 -10.849 1.00 75.81 106 GLY A CA 1
ATOM 828 C C . GLY A 1 106 ? 13.993 -2.041 -12.099 1.00 75.81 106 GLY A C 1
ATOM 829 O O . GLY A 1 106 ? 14.023 -1.490 -13.199 1.00 75.81 106 GLY A O 1
ATOM 830 N N . PHE A 1 107 ? 13.637 -3.320 -11.938 1.00 79.25 107 PHE A N 1
ATOM 831 C CA . PHE A 1 107 ? 13.222 -4.225 -13.009 1.00 79.25 107 PHE A CA 1
ATOM 832 C C . PHE A 1 107 ? 12.205 -5.238 -12.457 1.00 79.25 107 PHE A C 1
ATOM 834 O O . PHE A 1 107 ? 12.497 -5.941 -11.488 1.00 79.25 107 PHE A O 1
ATOM 841 N N . GLY A 1 108 ? 11.003 -5.273 -13.037 1.00 71.06 108 GLY A N 1
ATOM 842 C CA . GLY A 1 108 ? 9.871 -6.092 -12.584 1.00 71.06 108 GLY A CA 1
ATOM 843 C C . GLY A 1 108 ? 9.481 -7.206 -13.563 1.00 71.06 108 GLY A C 1
ATOM 844 O O . GLY A 1 108 ? 10.220 -7.539 -14.482 1.00 71.06 108 GLY A O 1
ATOM 845 N N . THR A 1 109 ? 8.294 -7.785 -13.371 1.00 58.97 109 THR A N 1
ATOM 846 C CA . THR A 1 109 ? 7.699 -8.774 -14.293 1.00 58.97 109 THR A CA 1
ATOM 847 C C . THR A 1 109 ? 6.975 -8.140 -15.482 1.00 58.97 109 THR A C 1
ATOM 849 O O . THR A 1 109 ? 6.747 -8.813 -16.479 1.00 58.97 109 THR A O 1
ATOM 852 N N . SER A 1 110 ? 6.638 -6.851 -15.396 1.00 59.78 110 SER A N 1
ATOM 853 C CA . SER A 1 110 ? 5.930 -6.069 -16.418 1.00 59.78 110 SER A CA 1
ATOM 854 C C . SER A 1 110 ? 6.876 -5.296 -17.347 1.00 59.78 110 SER A C 1
ATOM 856 O O . SER A 1 110 ? 6.527 -4.216 -17.803 1.00 59.78 110 SER A O 1
ATOM 858 N N . CYS A 1 111 ? 8.094 -5.796 -17.579 1.00 65.31 111 CYS A N 1
ATOM 859 C CA . CYS A 1 111 ? 9.080 -5.124 -18.435 1.00 65.31 111 CYS A CA 1
ATOM 860 C C . CYS A 1 111 ? 8.896 -5.405 -19.940 1.00 65.31 111 CYS A C 1
ATOM 862 O O . CYS A 1 111 ? 9.701 -4.933 -20.738 1.00 65.31 111 CYS A O 1
ATOM 864 N N . GLY A 1 112 ? 7.901 -6.208 -20.322 1.00 65.38 112 GLY A N 1
ATOM 865 C CA . GLY A 1 112 ? 7.634 -6.567 -21.714 1.00 65.38 112 GLY A CA 1
ATOM 866 C C . GLY A 1 112 ? 8.739 -7.377 -22.395 1.00 65.38 112 GLY A C 1
ATOM 867 O O . GLY A 1 112 ? 9.721 -7.817 -21.781 1.00 65.38 112 GLY A O 1
ATOM 868 N N . LEU A 1 113 ? 8.566 -7.560 -23.704 1.00 72.06 113 LEU A N 1
ATOM 869 C CA . LEU A 1 113 ? 9.486 -8.314 -24.547 1.00 72.06 113 LEU A CA 1
ATOM 870 C C . LEU A 1 113 ? 10.858 -7.615 -24.599 1.00 72.06 113 LEU A C 1
ATOM 872 O O . LEU A 1 113 ? 10.957 -6.403 -24.773 1.00 72.06 113 LEU A O 1
ATOM 876 N N . TRP A 1 114 ? 11.927 -8.379 -24.395 1.00 72.19 114 TRP A N 1
ATOM 877 C CA . TRP A 1 114 ? 13.312 -7.916 -24.235 1.00 72.19 114 TRP A CA 1
ATOM 878 C C . TRP A 1 114 ? 13.547 -6.910 -23.094 1.00 72.19 114 TRP A C 1
ATOM 880 O O . TRP A 1 114 ? 14.629 -6.336 -22.987 1.00 72.19 114 TRP A O 1
ATOM 890 N N . GLY A 1 115 ? 12.574 -6.717 -22.196 1.00 71.38 115 GLY A N 1
ATOM 891 C CA . GLY A 1 115 ? 12.665 -5.726 -21.125 1.00 71.38 115 GLY A CA 1
ATOM 892 C C . GLY A 1 115 ? 12.409 -4.281 -21.578 1.00 71.38 115 GLY A C 1
ATOM 893 O O . GLY A 1 115 ? 12.775 -3.358 -20.847 1.00 71.38 115 GLY A O 1
ATOM 894 N N . VAL A 1 116 ? 11.816 -4.086 -22.765 1.00 74.69 116 VAL A N 1
ATOM 895 C CA . VAL A 1 116 ? 11.555 -2.781 -23.402 1.00 74.69 116 VAL A CA 1
ATOM 896 C C . VAL A 1 116 ? 10.851 -1.769 -22.493 1.00 74.69 116 VAL A C 1
ATOM 898 O O . VAL A 1 116 ? 11.271 -0.613 -22.461 1.00 74.69 116 VAL A O 1
ATOM 901 N N . ASP A 1 117 ? 9.871 -2.200 -21.698 1.00 69.25 117 ASP A N 1
ATOM 902 C CA . ASP A 1 117 ? 9.050 -1.322 -20.848 1.00 69.25 117 ASP A CA 1
ATOM 903 C C . ASP A 1 117 ? 9.770 -0.907 -19.551 1.00 69.25 117 ASP A C 1
ATOM 905 O O . ASP A 1 117 ? 9.290 -0.063 -18.800 1.00 69.25 117 ASP A O 1
ATOM 909 N N . CYS A 1 118 ? 10.948 -1.482 -19.277 1.00 74.50 118 CYS A N 1
ATOM 910 C CA . CYS A 1 118 ? 11.804 -1.118 -18.144 1.00 74.50 118 CYS A CA 1
ATOM 911 C C . CYS A 1 118 ? 12.986 -0.217 -18.544 1.00 74.50 118 CYS A C 1
ATOM 913 O O . CYS A 1 118 ? 13.955 -0.083 -17.782 1.00 74.50 118 CYS A O 1
ATOM 915 N N . ARG A 1 119 ? 12.894 0.433 -19.713 1.00 80.69 119 ARG A N 1
ATOM 916 C CA . ARG A 1 119 ? 13.741 1.571 -20.097 1.00 80.69 119 ARG A CA 1
ATOM 917 C C . ARG A 1 119 ? 13.519 2.782 -19.156 1.00 80.69 119 ARG A C 1
ATOM 919 O O . ARG A 1 119 ? 12.475 2.880 -18.518 1.00 80.69 119 ARG A O 1
ATOM 926 N N . PRO A 1 120 ? 14.490 3.708 -19.058 1.00 87.06 120 PRO A N 1
ATOM 927 C CA . PRO A 1 120 ? 15.823 3.610 -19.641 1.00 87.06 120 PRO A CA 1
ATOM 928 C C . PRO A 1 120 ? 16.682 2.580 -18.884 1.00 87.06 120 PRO A C 1
ATOM 930 O O . PRO A 1 120 ? 16.475 2.316 -17.696 1.00 87.06 120 PRO A O 1
ATOM 933 N N . PHE A 1 121 ? 17.615 1.946 -19.599 1.00 86.38 121 PHE A N 1
ATOM 934 C CA . PHE A 1 121 ? 18.559 0.985 -19.011 1.00 86.38 121 PHE A CA 1
ATOM 935 C C . PHE A 1 121 ? 19.704 1.678 -18.268 1.00 86.38 121 PHE A C 1
ATOM 937 O O . PHE A 1 121 ? 20.256 1.106 -17.335 1.00 86.38 121 PHE A O 1
ATOM 944 N N . GLU A 1 122 ? 19.996 2.925 -18.628 1.00 91.94 122 GLU A N 1
ATOM 945 C CA . GLU A 1 122 ? 20.953 3.798 -17.953 1.00 91.94 122 GLU A CA 1
ATOM 946 C C . GLU A 1 122 ? 20.226 5.028 -17.407 1.00 91.94 122 GLU A C 1
ATOM 948 O O . GLU A 1 122 ? 19.211 5.452 -17.961 1.00 91.94 122 GLU A O 1
ATOM 953 N N . SER A 1 123 ? 20.708 5.592 -16.304 1.00 91.94 123 SER A N 1
ATOM 954 C CA . SER A 1 123 ? 20.157 6.822 -15.741 1.00 91.94 123 SER A CA 1
ATOM 955 C C . SER A 1 123 ? 21.249 7.711 -15.163 1.00 91.94 123 SER A C 1
ATOM 957 O O . SER A 1 123 ? 22.322 7.247 -14.772 1.00 91.94 123 SER A O 1
ATOM 959 N N . GLU A 1 124 ? 20.913 8.987 -15.009 1.00 92.56 124 GLU A N 1
ATOM 960 C CA . GLU A 1 124 ? 21.607 9.857 -14.064 1.00 92.56 124 GLU A CA 1
ATOM 961 C C . GLU A 1 124 ? 21.467 9.338 -12.622 1.00 92.56 124 GLU A C 1
ATOM 963 O O . GLU A 1 124 ? 20.697 8.412 -12.331 1.00 92.56 124 GLU A O 1
ATOM 968 N N . TRP A 1 125 ? 22.232 9.934 -11.708 1.00 92.69 125 TRP A N 1
ATOM 969 C CA . TRP A 1 125 ? 22.133 9.647 -10.278 1.00 92.69 125 TRP A CA 1
ATOM 970 C C . TRP A 1 125 ? 20.816 10.177 -9.699 1.00 92.69 125 TRP A C 1
ATOM 972 O O . TRP A 1 125 ? 20.532 11.369 -9.762 1.00 92.69 125 TRP A O 1
ATOM 982 N N . ILE A 1 126 ? 20.039 9.283 -9.093 1.00 92.25 126 ILE A N 1
ATOM 983 C CA . ILE A 1 126 ? 18.750 9.561 -8.461 1.00 92.25 126 ILE A CA 1
ATOM 984 C C . ILE A 1 126 ? 18.940 9.529 -6.942 1.00 92.25 126 ILE A C 1
ATOM 986 O O . ILE A 1 126 ? 19.427 8.539 -6.384 1.00 92.25 126 ILE A O 1
ATOM 990 N N . ALA A 1 127 ? 18.558 10.616 -6.273 1.00 93.19 127 ALA A N 1
ATOM 991 C CA . ALA A 1 127 ? 18.550 10.713 -4.818 1.00 93.19 127 ALA A CA 1
ATOM 992 C C . ALA A 1 127 ? 17.428 9.843 -4.235 1.00 93.19 127 ALA A C 1
ATOM 994 O O . ALA A 1 127 ? 16.281 9.924 -4.671 1.00 93.19 127 ALA A O 1
ATOM 995 N N . PHE A 1 128 ? 17.735 9.025 -3.230 1.00 92.00 128 PHE A N 1
ATOM 996 C CA . PHE A 1 128 ? 16.742 8.168 -2.582 1.00 92.00 128 PHE A CA 1
ATOM 997 C C . PHE A 1 128 ? 16.968 8.050 -1.080 1.00 92.00 128 PHE A C 1
ATOM 999 O O . PHE A 1 128 ? 18.093 8.178 -0.595 1.00 92.00 128 PHE A O 1
ATOM 1006 N N . ARG A 1 129 ? 15.892 7.752 -0.351 1.00 90.88 129 ARG A N 1
ATOM 1007 C CA . ARG A 1 129 ? 15.874 7.471 1.086 1.00 90.88 129 ARG A CA 1
ATOM 1008 C C . ARG A 1 129 ? 15.316 6.078 1.349 1.00 90.88 129 ARG A C 1
ATOM 1010 O O . ARG A 1 129 ? 14.352 5.657 0.714 1.00 90.88 129 ARG A O 1
ATOM 1017 N N . CYS A 1 130 ? 15.896 5.381 2.321 1.00 90.00 130 CYS A N 1
ATOM 1018 C CA . CYS A 1 130 ? 15.475 4.049 2.742 1.00 90.00 130 CYS A CA 1
ATOM 1019 C C . CYS A 1 130 ? 15.193 3.973 4.249 1.00 90.00 130 CYS A C 1
ATOM 1021 O O . CYS A 1 130 ? 15.887 4.625 5.032 1.00 90.00 130 CYS A O 1
ATOM 1023 N N . PRO A 1 131 ? 14.227 3.135 4.673 1.00 87.44 131 PRO A N 1
ATOM 1024 C CA . PRO A 1 131 ? 13.921 2.904 6.082 1.00 87.44 131 PRO A CA 1
ATOM 1025 C C . PRO A 1 131 ? 14.914 1.963 6.784 1.00 87.44 131 PRO A C 1
ATOM 1027 O O . PRO A 1 131 ? 15.671 1.217 6.156 1.00 87.44 131 PRO A O 1
ATOM 1030 N N . THR A 1 132 ? 14.809 1.953 8.113 1.00 79.38 132 THR A N 1
ATOM 1031 C CA . THR A 1 132 ? 15.557 1.140 9.089 1.00 79.38 132 THR A CA 1
ATOM 1032 C C . THR A 1 132 ? 15.453 -0.361 8.827 1.00 79.38 132 THR A C 1
ATOM 1034 O O . THR A 1 132 ? 16.443 -1.084 8.883 1.00 79.38 132 THR A O 1
ATOM 1037 N N . HIS A 1 133 ? 14.243 -0.868 8.565 1.00 67.06 133 HIS A N 1
ATOM 1038 C CA . HIS A 1 133 ? 13.981 -2.306 8.640 1.00 67.06 133 HIS A CA 1
ATOM 1039 C C . HIS A 1 133 ? 13.773 -2.961 7.269 1.00 67.06 133 HIS A C 1
ATOM 1041 O O . HIS A 1 133 ? 12.678 -2.972 6.699 1.00 67.06 133 HIS A O 1
ATOM 1047 N N . GLN A 1 134 ? 14.829 -3.595 6.771 1.00 67.12 134 GLN A N 1
ATOM 1048 C CA . GLN A 1 134 ? 14.848 -4.290 5.487 1.00 67.12 134 GLN A CA 1
ATOM 1049 C C . GLN A 1 134 ? 14.732 -5.803 5.715 1.00 67.12 134 GLN A C 1
ATOM 1051 O O . GLN A 1 134 ? 15.494 -6.382 6.486 1.00 67.12 134 GLN A O 1
ATOM 1056 N N . SER A 1 135 ? 13.760 -6.467 5.078 1.00 63.72 135 SER A N 1
ATOM 1057 C CA . SER A 1 135 ? 13.492 -7.882 5.377 1.00 63.72 135 SER A CA 1
ATOM 1058 C C . SER A 1 135 ? 14.595 -8.806 4.853 1.00 63.72 135 SER A C 1
ATOM 1060 O O . SER A 1 135 ? 14.980 -8.753 3.682 1.00 63.72 135 SER A O 1
ATOM 1062 N N . SER A 1 136 ? 15.047 -9.724 5.710 1.00 60.47 136 SER A N 1
ATOM 1063 C CA . SER A 1 136 ? 16.063 -10.730 5.391 1.00 60.47 136 SER A CA 1
ATOM 1064 C C . SER A 1 136 ? 15.628 -11.736 4.314 1.00 60.47 136 SER A C 1
ATOM 1066 O O . SER A 1 136 ? 16.492 -12.380 3.713 1.00 60.47 136 SER A O 1
ATOM 1068 N N . SER A 1 137 ? 14.333 -11.817 3.986 1.00 58.78 137 SER A N 1
ATOM 1069 C CA . SER A 1 137 ? 13.792 -12.657 2.903 1.00 58.78 137 SER A CA 1
ATOM 1070 C C . SER A 1 137 ? 14.064 -12.119 1.488 1.00 58.78 137 SER A C 1
ATOM 1072 O O . SER A 1 137 ? 13.972 -12.855 0.507 1.00 58.78 137 SER A O 1
ATOM 1074 N N . MET A 1 138 ? 14.409 -10.836 1.352 1.00 68.25 138 MET A N 1
ATOM 1075 C CA . MET A 1 138 ? 14.479 -10.142 0.063 1.00 68.25 138 MET A CA 1
ATOM 1076 C C . MET A 1 138 ? 15.787 -10.417 -0.692 1.00 68.25 138 MET A C 1
ATOM 1078 O O . MET A 1 138 ? 16.820 -9.863 -0.331 1.00 68.25 138 MET A O 1
ATOM 1082 N N . ALA A 1 139 ? 15.772 -11.236 -1.745 1.00 75.75 139 ALA A N 1
ATOM 1083 C CA . ALA A 1 139 ? 16.986 -11.523 -2.517 1.00 75.75 139 ALA A CA 1
ATOM 1084 C C . ALA A 1 139 ? 17.647 -10.255 -3.107 1.00 75.75 139 ALA A C 1
ATOM 1086 O O . ALA A 1 139 ? 16.969 -9.351 -3.599 1.00 75.75 139 ALA A O 1
ATOM 1087 N N . VAL A 1 140 ? 18.982 -10.234 -3.073 1.00 88.12 140 VAL A N 1
ATOM 1088 C CA . VAL A 1 140 ? 19.861 -9.267 -3.747 1.00 88.12 140 VAL A CA 1
ATOM 1089 C C . VAL A 1 140 ? 20.894 -10.073 -4.525 1.00 88.12 140 VAL A C 1
ATOM 1091 O O . VAL A 1 140 ? 21.423 -11.052 -3.989 1.00 88.12 140 VAL A O 1
ATOM 1094 N N . PHE A 1 141 ? 21.174 -9.684 -5.766 1.00 90.69 141 PHE A N 1
ATOM 1095 C CA . PHE A 1 141 ? 22.141 -10.354 -6.636 1.00 90.69 141 PHE A CA 1
ATOM 1096 C C . PHE A 1 141 ? 23.277 -9.401 -7.011 1.00 90.69 141 PHE A C 1
ATOM 1098 O O . PHE A 1 141 ? 23.024 -8.267 -7.423 1.00 90.69 141 PHE A O 1
ATOM 1105 N N . GLY A 1 142 ? 24.517 -9.881 -6.908 1.00 92.88 142 GLY A N 1
ATOM 1106 C CA . GLY A 1 142 ? 25.716 -9.098 -7.216 1.00 92.88 142 GLY A CA 1
ATOM 1107 C C . GLY A 1 142 ? 26.300 -8.313 -6.045 1.00 92.88 142 GLY A C 1
ATOM 1108 O O . GLY A 1 142 ? 25.817 -8.378 -4.915 1.00 92.88 142 GLY A O 1
ATOM 1109 N N . SER A 1 143 ? 27.380 -7.597 -6.339 1.00 92.62 143 SER A N 1
ATOM 1110 C CA . SER A 1 143 ? 28.179 -6.822 -5.391 1.00 92.62 143 SER A CA 1
ATOM 1111 C C . SER A 1 143 ? 28.968 -5.763 -6.167 1.00 92.62 143 SER A C 1
ATOM 1113 O O . SER A 1 143 ? 30.181 -5.884 -6.308 1.00 92.62 143 SER A O 1
ATOM 1115 N N . SER A 1 144 ? 28.267 -4.746 -6.678 1.00 87.62 144 SER A N 1
ATOM 1116 C CA . SER A 1 144 ? 28.809 -3.702 -7.567 1.00 87.62 144 SER A CA 1
ATOM 1117 C C . SER A 1 144 ? 29.395 -4.255 -8.889 1.00 87.62 144 SER A C 1
ATOM 1119 O O . SER A 1 144 ? 30.590 -4.542 -8.957 1.00 87.62 144 SER A O 1
ATOM 1121 N N . PRO A 1 145 ? 28.581 -4.423 -9.952 1.00 92.06 145 PRO A N 1
ATOM 1122 C CA . PRO A 1 145 ? 27.179 -4.017 -10.064 1.00 92.06 145 PRO A CA 1
ATOM 1123 C C . PRO A 1 145 ? 26.213 -4.925 -9.289 1.00 92.06 145 PRO A C 1
ATOM 1125 O O . PRO A 1 145 ? 26.493 -6.096 -9.012 1.00 92.06 145 PRO A O 1
ATOM 1128 N N . TYR A 1 146 ? 25.038 -4.384 -8.968 1.00 95.19 146 TYR A N 1
ATOM 1129 C CA . TYR A 1 146 ? 23.883 -5.155 -8.500 1.00 95.19 146 TYR A CA 1
ATOM 1130 C C . TYR A 1 146 ? 22.899 -5.375 -9.648 1.00 95.19 146 TYR A C 1
ATOM 1132 O O . TYR A 1 146 ? 22.810 -4.562 -10.565 1.00 95.19 146 TYR A O 1
ATOM 1140 N N . ARG A 1 147 ? 22.141 -6.470 -9.623 1.00 92.00 147 ARG A N 1
ATOM 1141 C CA . ARG A 1 147 ? 21.118 -6.757 -10.644 1.00 92.00 147 ARG A CA 1
ATOM 1142 C C . ARG A 1 147 ? 19.847 -5.952 -10.365 1.00 92.00 147 ARG A C 1
ATOM 1144 O O . ARG A 1 147 ? 19.412 -5.933 -9.214 1.00 92.00 147 ARG A O 1
ATOM 1151 N N . ALA A 1 148 ? 19.223 -5.335 -11.372 1.00 89.88 148 ALA A N 1
ATOM 1152 C CA . ALA A 1 148 ? 18.110 -4.403 -11.136 1.00 89.88 148 ALA A CA 1
ATOM 1153 C C . ALA A 1 148 ? 16.792 -5.023 -10.613 1.00 89.88 148 ALA A C 1
ATOM 1155 O O . ALA A 1 148 ? 15.927 -4.279 -10.151 1.00 89.88 148 ALA A O 1
ATOM 1156 N N . ASP A 1 149 ? 16.648 -6.356 -10.599 1.00 84.75 149 ASP A N 1
ATOM 1157 C CA . ASP A 1 149 ? 15.555 -7.052 -9.889 1.00 84.75 149 ASP A CA 1
ATOM 1158 C C . ASP A 1 149 ? 15.818 -7.234 -8.372 1.00 84.75 149 ASP A C 1
ATOM 1160 O O . ASP A 1 149 ? 14.979 -7.764 -7.639 1.00 84.75 149 ASP A O 1
ATOM 1164 N N . SER A 1 150 ? 16.973 -6.770 -7.877 1.00 89.00 150 SER A N 1
ATOM 1165 C CA . SER A 1 150 ? 17.292 -6.683 -6.446 1.00 89.00 150 SER A CA 1
ATOM 1166 C C . SER A 1 150 ? 16.503 -5.559 -5.767 1.00 89.00 150 SER A C 1
ATOM 1168 O O . SER A 1 150 ? 16.219 -4.525 -6.372 1.00 89.00 150 SER A O 1
ATOM 1170 N N . ARG A 1 151 ? 16.199 -5.710 -4.469 1.00 87.06 151 ARG A N 1
ATOM 1171 C CA . ARG A 1 151 ? 15.582 -4.613 -3.702 1.00 87.06 151 ARG A CA 1
ATOM 1172 C C . ARG A 1 151 ? 16.589 -3.492 -3.467 1.00 87.06 151 ARG A C 1
ATOM 1174 O O . ARG A 1 151 ? 17.618 -3.734 -2.834 1.00 87.06 151 ARG A O 1
ATOM 1181 N N . ILE A 1 152 ? 16.261 -2.279 -3.916 1.00 90.81 152 ILE A N 1
ATOM 1182 C CA . ILE A 1 152 ? 17.186 -1.132 -3.961 1.00 90.81 152 ILE A CA 1
ATOM 1183 C C . ILE A 1 152 ? 17.771 -0.851 -2.570 1.00 90.81 152 ILE A C 1
ATOM 1185 O O . ILE A 1 152 ? 18.985 -0.910 -2.400 1.00 90.81 152 ILE A O 1
ATOM 1189 N N . CYS A 1 153 ? 16.927 -0.692 -1.544 1.00 90.31 153 CYS A N 1
ATOM 1190 C CA . CYS A 1 153 ? 17.384 -0.435 -0.173 1.00 90.31 153 CYS A CA 1
ATOM 1191 C C . CYS A 1 153 ? 18.315 -1.516 0.401 1.00 90.31 153 CYS A C 1
ATOM 1193 O O . CYS A 1 153 ? 19.248 -1.184 1.129 1.00 90.31 153 CYS A O 1
ATOM 1195 N N . ARG A 1 154 ? 18.102 -2.796 0.058 1.00 89.44 154 ARG A N 1
ATOM 1196 C CA . ARG A 1 154 ? 18.930 -3.903 0.570 1.00 89.44 154 ARG A CA 1
ATOM 1197 C C . ARG A 1 154 ? 20.251 -4.050 -0.171 1.00 89.44 154 ARG A C 1
ATOM 1199 O O . ARG A 1 154 ? 21.251 -4.416 0.442 1.00 89.44 154 ARG A O 1
ATOM 1206 N N . ALA A 1 155 ? 20.273 -3.722 -1.458 1.00 92.50 155 ALA A N 1
ATOM 1207 C CA . ALA A 1 155 ? 21.516 -3.584 -2.201 1.00 92.50 155 ALA A CA 1
ATOM 1208 C C . ALA A 1 155 ? 22.320 -2.352 -1.728 1.00 92.50 155 ALA A C 1
ATOM 1210 O O . ALA A 1 155 ? 23.531 -2.452 -1.563 1.00 92.50 155 ALA A O 1
ATOM 1211 N N . ALA A 1 156 ? 21.649 -1.245 -1.387 1.00 93.38 156 ALA A N 1
ATOM 1212 C CA . ALA A 1 156 ? 22.263 -0.052 -0.799 1.00 93.38 156 ALA A CA 1
ATOM 1213 C C . ALA A 1 156 ? 22.872 -0.313 0.592 1.00 93.38 156 ALA A C 1
ATOM 1215 O O . ALA A 1 156 ? 24.007 0.079 0.854 1.00 93.38 156 ALA A O 1
ATOM 1216 N N . ALA A 1 157 ? 22.155 -1.031 1.465 1.00 92.31 157 ALA A N 1
ATOM 1217 C CA . ALA A 1 157 ? 22.680 -1.444 2.766 1.00 92.31 157 ALA A CA 1
ATOM 1218 C C . ALA A 1 157 ? 23.892 -2.376 2.616 1.00 92.31 157 ALA A C 1
ATOM 1220 O O . ALA A 1 157 ? 24.908 -2.170 3.271 1.00 92.31 157 ALA A O 1
ATOM 1221 N N . HIS A 1 158 ? 23.836 -3.347 1.694 1.00 93.62 158 HIS A N 1
ATOM 1222 C CA . HIS A 1 158 ? 24.996 -4.180 1.362 1.00 93.62 158 HIS A CA 1
ATOM 1223 C C . HIS A 1 158 ? 26.193 -3.345 0.877 1.00 93.62 158 HIS A C 1
ATOM 1225 O O . HIS A 1 158 ? 27.315 -3.561 1.333 1.00 93.62 158 HIS A O 1
ATOM 1231 N N . ALA A 1 159 ? 25.955 -2.358 0.007 1.00 94.50 159 ALA A N 1
ATOM 1232 C CA . ALA A 1 159 ? 26.975 -1.435 -0.490 1.00 94.50 159 ALA A CA 1
ATOM 1233 C C . ALA A 1 159 ? 27.573 -0.518 0.596 1.00 94.50 159 ALA A C 1
ATOM 1235 O O . ALA A 1 159 ? 28.600 0.101 0.346 1.00 94.50 159 ALA A O 1
ATOM 1236 N N . GLY A 1 160 ? 26.958 -0.427 1.780 1.00 93.25 160 GLY A N 1
ATOM 1237 C CA . GLY A 1 160 ? 27.406 0.418 2.893 1.00 93.25 160 GLY A CA 1
ATOM 1238 C C . GLY A 1 160 ? 26.892 1.857 2.847 1.00 93.25 160 GLY A C 1
ATOM 1239 O O . GLY A 1 160 ? 27.001 2.561 3.844 1.00 93.25 160 GLY A O 1
ATOM 1240 N N . VAL A 1 161 ? 26.257 2.271 1.745 1.00 93.44 161 VAL A N 1
ATOM 1241 C CA . VAL A 1 161 ? 25.769 3.650 1.554 1.00 93.44 161 VAL A CA 1
ATOM 1242 C C . VAL A 1 161 ? 24.515 3.980 2.377 1.00 93.44 161 VAL A C 1
ATOM 1244 O O . VAL A 1 161 ? 24.137 5.140 2.489 1.00 93.44 161 VAL A O 1
ATOM 1247 N N . VAL A 1 162 ? 23.845 2.967 2.943 1.00 91.38 162 VAL A N 1
ATOM 1248 C CA . VAL A 1 162 ? 22.687 3.110 3.841 1.00 91.38 162 VAL A CA 1
ATOM 1249 C C . VAL A 1 162 ? 22.956 2.340 5.132 1.00 91.38 162 VAL A C 1
ATOM 1251 O O . VAL A 1 162 ? 23.273 1.151 5.102 1.00 91.38 162 VAL A O 1
ATOM 1254 N N . GLY A 1 163 ? 22.806 3.018 6.271 1.00 87.50 163 GLY A N 1
ATOM 1255 C CA . GLY A 1 163 ? 23.058 2.453 7.595 1.00 87.50 163 GLY A CA 1
ATOM 1256 C C . GLY A 1 163 ? 21.889 1.638 8.173 1.00 87.50 163 GLY A C 1
ATOM 1257 O O . GLY A 1 163 ? 20.808 1.558 7.585 1.00 87.50 163 GLY A O 1
ATOM 1258 N N . PRO A 1 164 ? 22.062 1.063 9.381 1.00 83.25 164 PRO A N 1
ATOM 1259 C CA . PRO A 1 164 ? 21.030 0.259 10.038 1.00 83.25 164 PRO A CA 1
ATOM 1260 C C . PRO A 1 164 ? 19.795 1.067 10.463 1.00 83.25 164 PRO A C 1
ATOM 1262 O O . PRO A 1 164 ? 18.748 0.475 10.668 1.00 83.25 164 PRO A O 1
ATOM 1265 N N . ASN A 1 165 ? 19.888 2.398 10.567 1.00 85.88 165 ASN A N 1
ATOM 1266 C CA . ASN A 1 165 ? 18.771 3.299 10.898 1.00 85.88 165 ASN A CA 1
ATOM 1267 C C . ASN A 1 165 ? 18.124 3.913 9.637 1.00 85.88 165 ASN A C 1
ATOM 1269 O O . ASN A 1 165 ? 17.567 5.013 9.683 1.00 85.88 165 ASN A O 1
ATOM 1273 N N . GLY A 1 166 ? 18.277 3.246 8.490 1.00 87.75 166 GLY A N 1
ATOM 1274 C CA . GLY A 1 166 ? 17.984 3.829 7.188 1.00 87.75 166 GLY A CA 1
ATOM 1275 C C . GLY A 1 166 ? 19.036 4.863 6.783 1.00 87.75 166 GLY A C 1
ATOM 1276 O O . GLY A 1 166 ? 20.151 4.889 7.312 1.00 87.75 166 GLY A O 1
ATOM 1277 N N . GLY A 1 167 ? 18.684 5.709 5.821 1.00 90.25 167 GLY A N 1
ATOM 1278 C CA . GLY A 1 167 ? 19.555 6.770 5.315 1.00 90.25 167 GLY A CA 1
ATOM 1279 C C . GLY A 1 167 ? 19.202 7.187 3.894 1.00 90.25 167 GLY A C 1
ATOM 1280 O O . GLY A 1 167 ? 18.330 6.580 3.266 1.00 90.25 167 GLY A O 1
ATOM 1281 N N . CYS A 1 168 ? 19.892 8.213 3.399 1.00 93.12 168 CYS A N 1
ATOM 1282 C CA . CYS A 1 168 ? 19.815 8.647 2.010 1.00 93.12 168 CYS A CA 1
ATOM 1283 C C . CYS A 1 168 ? 21.121 8.350 1.278 1.00 93.12 168 CYS A C 1
ATOM 1285 O O . CYS A 1 168 ? 22.196 8.396 1.871 1.00 93.12 168 CYS A O 1
ATOM 1287 N N . ALA A 1 169 ? 21.015 8.066 -0.013 1.00 94.06 169 ALA A N 1
ATOM 1288 C CA . ALA A 1 169 ? 22.140 7.835 -0.906 1.00 94.06 169 ALA A CA 1
ATOM 1289 C C . ALA A 1 169 ? 21.732 8.208 -2.340 1.00 94.06 169 ALA A C 1
ATOM 1291 O O . ALA A 1 169 ? 20.604 8.645 -2.581 1.00 94.06 169 ALA A O 1
ATOM 1292 N N . PHE A 1 170 ? 22.634 8.009 -3.298 1.00 94.44 170 PHE A N 1
ATOM 1293 C CA . PHE A 1 170 ? 22.304 8.042 -4.720 1.00 94.44 170 PHE A CA 1
ATOM 1294 C C . PHE A 1 170 ? 22.366 6.638 -5.309 1.00 94.44 170 PHE A C 1
ATOM 1296 O O . PHE A 1 170 ? 23.272 5.861 -4.992 1.00 94.44 170 PHE A O 1
ATOM 1303 N N . TYR A 1 171 ? 21.412 6.313 -6.176 1.00 94.44 171 TYR A N 1
ATOM 1304 C CA . TYR A 1 171 ? 21.489 5.141 -7.040 1.00 94.44 171 TYR A CA 1
ATOM 1305 C C . TYR A 1 171 ? 21.432 5.582 -8.495 1.00 94.44 171 TYR A C 1
ATOM 1307 O O . TYR A 1 171 ? 20.866 6.625 -8.811 1.00 94.44 171 TYR A O 1
ATOM 1315 N N . ARG A 1 172 ? 22.011 4.790 -9.389 1.00 94.25 172 ARG A N 1
ATOM 1316 C CA . ARG A 1 172 ? 21.770 4.932 -10.824 1.00 94.25 172 ARG A CA 1
ATOM 1317 C C . ARG A 1 172 ? 21.553 3.574 -11.450 1.00 94.25 172 ARG A C 1
ATOM 1319 O O . ARG A 1 172 ? 22.054 2.564 -10.944 1.00 94.25 172 ARG A O 1
ATOM 1326 N N . PHE A 1 173 ? 20.840 3.564 -12.564 1.00 94.44 173 PHE A N 1
ATOM 1327 C CA . PHE A 1 173 ? 20.878 2.435 -13.469 1.00 94.44 173 PHE A CA 1
ATOM 1328 C C . PHE A 1 173 ? 22.077 2.573 -14.400 1.00 94.44 173 PHE A C 1
ATOM 1330 O O . PHE A 1 173 ? 22.359 3.654 -14.914 1.00 94.44 173 PHE A O 1
ATOM 1337 N N . ALA A 1 174 ? 22.778 1.469 -14.606 1.00 90.31 174 ALA A N 1
ATOM 1338 C CA . ALA A 1 174 ? 23.740 1.312 -15.685 1.00 90.31 174 ALA A CA 1
ATOM 1339 C C . ALA A 1 174 ? 23.296 0.123 -16.552 1.00 90.31 174 ALA A C 1
ATOM 1341 O O . ALA A 1 174 ? 22.418 -0.652 -16.149 1.00 90.31 174 ALA A O 1
ATOM 1342 N N . GLY A 1 175 ? 23.876 -0.007 -17.745 1.00 88.69 175 GLY A N 1
ATOM 1343 C CA . GLY A 1 175 ? 23.440 -0.973 -18.747 1.00 88.69 175 GLY A CA 1
ATOM 1344 C C . GLY A 1 175 ? 23.637 -2.443 -18.359 1.00 88.69 175 GLY A C 1
ATOM 1345 O O . GLY A 1 175 ? 23.718 -2.834 -17.187 1.00 88.69 175 GLY A O 1
ATOM 1346 N N . ALA A 1 176 ? 23.694 -3.293 -19.381 1.00 90.62 176 ALA A N 1
ATOM 1347 C CA . ALA A 1 176 ? 23.780 -4.733 -19.197 1.00 90.62 176 ALA A CA 1
ATOM 1348 C C . ALA A 1 176 ? 25.110 -5.173 -18.557 1.00 90.62 176 ALA A C 1
ATOM 1350 O O . ALA A 1 176 ? 26.176 -4.652 -18.880 1.00 90.62 176 ALA A O 1
ATOM 1351 N N . ALA A 1 177 ? 25.057 -6.205 -17.710 1.00 91.62 177 ALA A N 1
ATOM 1352 C CA . ALA A 1 177 ? 26.245 -6.900 -17.213 1.00 91.62 177 ALA A CA 1
ATOM 1353 C C . ALA A 1 177 ? 26.098 -8.416 -17.376 1.00 91.62 177 ALA A C 1
ATOM 1355 O O . ALA A 1 177 ? 25.015 -8.962 -17.177 1.00 91.62 177 ALA A O 1
ATOM 1356 N N . ASP A 1 178 ? 27.203 -9.088 -17.715 1.00 88.88 178 ASP A N 1
ATOM 1357 C CA . ASP A 1 178 ? 27.261 -10.527 -18.027 1.00 88.88 178 ASP A CA 1
ATOM 1358 C C . ASP A 1 178 ? 27.354 -11.447 -16.790 1.00 88.88 178 ASP A C 1
ATOM 1360 O O . ASP A 1 178 ? 27.161 -12.659 -16.909 1.00 88.88 178 ASP A O 1
ATOM 1364 N N . ALA A 1 179 ? 27.687 -10.909 -15.610 1.00 87.12 179 ALA A N 1
ATOM 1365 C CA . ALA A 1 179 ? 27.832 -11.680 -14.375 1.00 87.12 179 ALA A CA 1
ATOM 1366 C C . ALA A 1 179 ? 27.723 -10.814 -13.110 1.00 87.12 179 ALA A C 1
ATOM 1368 O O . ALA A 1 179 ? 28.102 -9.645 -13.091 1.00 87.12 179 ALA A O 1
ATOM 1369 N N . TYR A 1 180 ? 27.270 -11.442 -12.024 1.00 91.38 180 TYR A N 1
ATOM 1370 C CA . TYR A 1 180 ? 27.065 -10.835 -10.712 1.00 91.38 180 TYR A CA 1
ATOM 1371 C C . TYR A 1 180 ? 27.635 -11.749 -9.621 1.00 91.38 180 TYR A C 1
ATOM 1373 O O . TYR A 1 180 ? 27.081 -12.816 -9.321 1.00 91.38 180 TYR A O 1
ATOM 1381 N N . TYR A 1 181 ? 28.749 -11.338 -9.018 1.00 93.62 181 TYR A N 1
ATOM 1382 C CA . TYR A 1 181 ? 29.432 -12.112 -7.980 1.00 93.62 181 TYR A CA 1
ATOM 1383 C C . TYR A 1 181 ? 28.822 -11.872 -6.588 1.00 93.62 181 TYR A C 1
ATOM 1385 O O . TYR A 1 181 ? 28.394 -10.755 -6.294 1.00 93.62 181 TYR A O 1
ATOM 1393 N N . PRO A 1 182 ? 28.752 -12.906 -5.728 1.00 94.31 182 PRO A N 1
ATOM 1394 C CA . PRO A 1 182 ? 28.237 -12.774 -4.374 1.00 94.31 182 PRO A CA 1
ATOM 1395 C C . PRO A 1 182 ? 29.306 -12.198 -3.444 1.00 94.31 182 PRO A C 1
ATOM 1397 O O . PRO A 1 182 ? 30.497 -12.464 -3.611 1.00 94.31 182 PRO A O 1
ATOM 1400 N N . SER A 1 183 ? 28.876 -11.519 -2.391 1.00 95.50 183 SER A N 1
ATOM 1401 C CA . SER A 1 183 ? 29.720 -11.233 -1.232 1.00 95.50 183 SER A CA 1
ATOM 1402 C C . SER A 1 183 ? 28.865 -11.125 0.036 1.00 95.50 183 SER A C 1
ATOM 1404 O O . SER A 1 183 ? 27.634 -11.238 -0.007 1.00 95.50 183 SER A O 1
ATOM 1406 N N . THR A 1 184 ? 29.530 -10.976 1.182 1.00 94.50 184 THR A N 1
ATOM 1407 C CA . THR A 1 184 ? 28.888 -10.596 2.441 1.00 94.50 184 THR A CA 1
ATOM 1408 C C . THR A 1 184 ? 29.533 -9.305 2.920 1.00 94.50 184 THR A C 1
ATOM 1410 O O . THR A 1 184 ? 30.692 -9.317 3.329 1.00 94.50 184 THR A O 1
ATOM 1413 N N . ALA A 1 185 ? 28.781 -8.210 2.891 1.00 92.25 185 ALA A N 1
ATOM 1414 C CA . ALA A 1 185 ? 29.178 -6.907 3.409 1.00 92.25 185 ALA A CA 1
ATOM 1415 C C . ALA A 1 185 ? 28.020 -6.292 4.205 1.00 92.25 185 ALA A C 1
ATOM 1417 O O . ALA A 1 185 ? 26.849 -6.549 3.920 1.00 92.25 185 ALA A O 1
ATOM 1418 N N . ASN A 1 186 ? 28.343 -5.503 5.235 1.00 91.00 186 ASN A N 1
ATOM 1419 C CA . ASN A 1 186 ? 27.362 -4.746 6.026 1.00 91.00 186 ASN A CA 1
ATOM 1420 C C . ASN A 1 186 ? 26.181 -5.598 6.550 1.00 91.00 186 ASN A C 1
ATOM 1422 O O . ASN A 1 186 ? 25.026 -5.184 6.532 1.00 91.00 186 ASN A O 1
ATOM 1426 N N . MET A 1 187 ? 26.480 -6.822 7.009 1.00 88.56 187 MET A N 1
ATOM 1427 C CA . MET A 1 187 ? 25.514 -7.828 7.502 1.00 88.56 187 MET A CA 1
ATOM 1428 C C . MET A 1 187 ? 24.485 -8.331 6.466 1.00 88.56 187 MET A C 1
ATOM 1430 O O . MET A 1 187 ? 23.556 -9.060 6.815 1.00 88.56 187 MET A O 1
ATOM 1434 N N . VAL A 1 188 ? 24.663 -8.015 5.182 1.00 87.94 188 VAL A N 1
ATOM 1435 C CA . VAL A 1 188 ? 23.885 -8.577 4.073 1.00 87.94 188 VAL A CA 1
ATOM 1436 C C . VAL A 1 188 ? 24.755 -9.585 3.315 1.00 87.94 188 VAL A C 1
ATOM 1438 O O . VAL A 1 188 ? 25.930 -9.339 3.078 1.00 87.94 188 VAL A O 1
ATOM 1441 N N . THR A 1 189 ? 24.181 -10.720 2.912 1.00 90.19 189 THR A N 1
ATOM 1442 C CA . THR A 1 189 ? 24.807 -11.670 1.973 1.00 90.19 189 THR A CA 1
ATOM 1443 C C . THR A 1 189 ? 24.049 -11.627 0.656 1.00 90.19 189 THR A C 1
ATOM 1445 O O . THR A 1 189 ? 22.824 -11.796 0.645 1.00 90.19 189 THR A O 1
ATOM 1448 N N . THR A 1 190 ? 24.754 -11.415 -0.453 1.00 92.00 190 THR A N 1
ATOM 1449 C CA . THR A 1 190 ? 24.159 -11.396 -1.795 1.00 92.00 190 THR A CA 1
ATOM 1450 C C . THR A 1 190 ? 24.294 -12.745 -2.497 1.00 92.00 190 THR A C 1
ATOM 1452 O O . THR A 1 190 ? 25.117 -13.594 -2.148 1.00 92.00 190 THR A O 1
ATOM 1455 N N . LYS A 1 191 ? 23.429 -12.989 -3.483 1.00 88.81 191 LYS A N 1
ATOM 1456 C CA . LYS A 1 191 ? 23.416 -14.222 -4.276 1.00 88.81 191 LYS A CA 1
ATOM 1457 C C . LYS A 1 191 ? 24.226 -14.049 -5.560 1.00 88.81 191 LYS A C 1
ATOM 1459 O O . LYS A 1 191 ? 24.193 -12.993 -6.192 1.00 88.81 191 LYS A O 1
ATOM 1464 N N . LYS A 1 192 ? 24.903 -15.123 -5.978 1.00 86.44 192 LYS A N 1
ATOM 1465 C CA . LYS A 1 192 ? 25.572 -15.192 -7.283 1.00 86.44 192 LYS A CA 1
ATOM 1466 C C . LYS A 1 192 ? 24.545 -15.276 -8.410 1.00 86.44 192 LYS A C 1
ATOM 1468 O O . LYS A 1 192 ? 23.557 -15.997 -8.278 1.00 86.44 192 LYS A O 1
ATOM 1473 N N . PHE A 1 193 ? 24.817 -14.610 -9.525 1.00 85.69 193 PHE A N 1
ATOM 1474 C CA . PHE A 1 193 ? 24.079 -14.772 -10.776 1.00 85.69 193 PHE A CA 1
ATOM 1475 C C . PHE A 1 193 ? 25.074 -14.696 -11.941 1.00 85.69 193 PHE A C 1
ATOM 1477 O O . PHE A 1 193 ? 25.500 -13.620 -12.343 1.00 85.69 193 PHE A O 1
ATOM 1484 N N . LEU A 1 194 ? 25.515 -15.856 -12.434 1.00 82.56 194 LEU A N 1
ATOM 1485 C CA . LEU A 1 194 ? 26.541 -15.967 -13.481 1.00 82.56 194 LEU A CA 1
ATOM 1486 C C . LEU A 1 194 ? 25.888 -16.014 -14.870 1.00 82.56 194 LEU A C 1
ATOM 1488 O O . LEU A 1 194 ? 25.966 -17.020 -15.577 1.00 82.56 194 LEU A O 1
ATOM 1492 N N . SER A 1 195 ? 25.165 -14.944 -15.196 1.00 82.75 195 SER A N 1
ATOM 1493 C CA . SER A 1 195 ? 24.516 -14.746 -16.488 1.00 82.75 195 SER A CA 1
ATOM 1494 C C . SER A 1 195 ? 24.219 -13.274 -16.746 1.00 82.75 195 SER A C 1
ATOM 1496 O O . SER A 1 195 ? 24.161 -12.476 -15.804 1.00 82.75 195 SER A O 1
ATOM 1498 N N . TRP A 1 196 ? 23.959 -12.951 -18.012 1.00 85.69 196 TRP A N 1
ATOM 1499 C CA . TRP A 1 196 ? 23.600 -11.607 -18.440 1.00 85.69 196 TRP A CA 1
ATOM 1500 C C . TRP A 1 196 ? 22.275 -11.123 -17.840 1.00 85.69 196 TRP A C 1
ATOM 1502 O O . TRP A 1 196 ? 21.332 -11.895 -17.626 1.00 85.69 196 TRP A O 1
ATOM 1512 N N . PHE A 1 197 ? 22.175 -9.817 -17.623 1.00 88.56 197 PHE A N 1
ATOM 1513 C CA . PHE A 1 197 ? 20.916 -9.141 -17.330 1.00 88.56 197 PHE A CA 1
ATOM 1514 C C . PHE A 1 197 ? 20.982 -7.689 -17.842 1.00 88.56 197 PHE A C 1
ATOM 1516 O O . PHE A 1 197 ? 22.059 -7.094 -17.779 1.00 88.56 197 PHE A O 1
ATOM 1523 N N . PRO A 1 198 ? 19.887 -7.101 -18.369 1.00 88.31 198 PRO A N 1
ATOM 1524 C CA . PRO A 1 198 ? 19.963 -5.885 -19.189 1.00 88.31 198 PRO A CA 1
ATOM 1525 C C . PRO A 1 198 ? 20.149 -4.590 -18.392 1.00 88.31 198 PRO A C 1
ATOM 1527 O O . PRO A 1 198 ? 20.405 -3.548 -18.984 1.00 88.31 198 PRO A O 1
ATOM 1530 N N . LYS A 1 199 ? 19.979 -4.636 -17.065 1.00 90.25 199 LYS A N 1
ATOM 1531 C CA . LYS A 1 199 ? 19.945 -3.449 -16.206 1.00 90.25 199 LYS A CA 1
ATOM 1532 C C . LYS A 1 199 ? 20.653 -3.711 -14.882 1.00 90.25 199 LYS A C 1
ATOM 1534 O O . LYS A 1 199 ? 20.306 -4.643 -14.146 1.00 90.25 199 LYS A O 1
ATOM 1539 N N . THR A 1 200 ? 21.631 -2.882 -14.563 1.00 94.69 200 THR A N 1
ATOM 1540 C CA . THR A 1 200 ? 22.374 -2.913 -13.301 1.00 94.69 200 THR A CA 1
ATOM 1541 C C . THR A 1 200 ? 21.963 -1.754 -12.396 1.00 94.69 200 THR A C 1
ATOM 1543 O O . THR A 1 200 ? 21.370 -0.781 -12.850 1.00 94.69 200 THR A O 1
ATOM 1546 N N . ILE A 1 201 ? 22.243 -1.874 -11.097 1.00 95.31 201 ILE A N 1
ATOM 1547 C CA . ILE A 1 201 ? 22.165 -0.775 -10.132 1.00 95.31 201 ILE A CA 1
ATOM 1548 C C . ILE A 1 201 ? 23.562 -0.543 -9.565 1.00 95.31 201 ILE A C 1
ATOM 1550 O O . ILE A 1 201 ? 24.228 -1.487 -9.122 1.00 95.31 201 ILE A O 1
ATOM 1554 N N . GLU A 1 202 ? 23.957 0.722 -9.527 1.00 95.38 202 GLU A N 1
ATOM 1555 C CA . GLU A 1 202 ? 25.120 1.220 -8.801 1.00 95.38 202 GLU A CA 1
ATOM 1556 C C . GLU A 1 202 ? 24.685 2.184 -7.695 1.00 95.38 202 GLU A C 1
ATOM 1558 O O . GLU A 1 202 ? 23.606 2.776 -7.763 1.00 95.38 202 GLU A O 1
ATOM 1563 N N . PHE A 1 203 ? 25.534 2.347 -6.680 1.00 95.44 203 PHE A N 1
ATOM 1564 C CA . PHE A 1 203 ? 25.268 3.178 -5.508 1.00 95.44 203 PHE A CA 1
ATOM 1565 C C . PHE A 1 203 ? 26.432 4.121 -5.218 1.00 95.44 203 PHE A C 1
ATOM 1567 O O . PHE A 1 203 ? 27.591 3.768 -5.432 1.00 95.44 203 PHE A O 1
ATOM 1574 N N . LYS A 1 204 ? 26.112 5.297 -4.680 1.00 93.00 204 LYS A N 1
ATOM 1575 C CA . LYS A 1 204 ? 27.063 6.317 -4.239 1.00 93.00 204 LYS A CA 1
ATOM 1576 C C . LYS A 1 204 ? 26.574 6.919 -2.920 1.00 93.00 204 LYS A C 1
ATOM 1578 O O . LYS A 1 204 ? 25.379 7.156 -2.750 1.00 93.00 204 LYS A O 1
ATOM 1583 N N . GLU A 1 205 ? 27.497 7.147 -1.991 1.00 91.12 205 GLU A N 1
ATOM 1584 C CA . GLU A 1 205 ? 27.208 7.808 -0.712 1.00 91.12 205 GLU A CA 1
ATOM 1585 C C . GLU A 1 205 ? 26.718 9.250 -0.909 1.00 91.12 205 GLU A C 1
ATOM 1587 O O . GLU A 1 205 ? 27.052 9.912 -1.896 1.00 91.12 205 GLU A O 1
ATOM 1592 N N . ALA A 1 206 ? 25.944 9.743 0.057 1.00 83.69 206 ALA A N 1
ATOM 1593 C CA . ALA A 1 206 ? 25.455 11.113 0.083 1.00 83.69 206 ALA A CA 1
ATOM 1594 C C . ALA A 1 206 ? 25.671 11.752 1.458 1.00 83.69 206 ALA A C 1
ATOM 1596 O O . ALA A 1 206 ? 25.160 11.262 2.469 1.00 83.69 206 ALA A O 1
ATOM 1597 N N . SER A 1 207 ? 26.344 12.901 1.478 1.00 86.75 207 SER A N 1
ATOM 1598 C CA . SER A 1 207 ? 26.190 13.850 2.578 1.00 86.75 207 SER A CA 1
ATOM 1599 C C . SER A 1 207 ? 24.746 14.351 2.572 1.00 86.75 207 SER A C 1
ATOM 1601 O O . SER A 1 207 ? 24.225 14.766 1.532 1.00 86.75 207 SER A O 1
ATOM 1603 N N . SER A 1 208 ? 24.064 14.199 3.705 1.00 87.56 208 SER A N 1
ATOM 1604 C CA . SER A 1 208 ? 22.627 14.435 3.796 1.00 87.56 208 SER A CA 1
ATOM 1605 C C . SER A 1 208 ? 22.193 14.811 5.209 1.00 87.56 208 SER A C 1
ATOM 1607 O O . SER A 1 208 ? 22.785 14.389 6.206 1.00 87.56 208 SER A O 1
ATOM 1609 N N . THR A 1 209 ? 21.121 15.598 5.297 1.00 89.06 209 THR A N 1
ATOM 1610 C CA . THR A 1 209 ? 20.551 16.077 6.561 1.00 89.06 209 THR A CA 1
ATOM 1611 C C . THR A 1 209 ? 19.161 15.472 6.777 1.00 89.06 209 THR A C 1
ATOM 1613 O O . THR A 1 209 ? 18.406 15.268 5.831 1.00 89.06 209 THR A O 1
ATOM 1616 N N . TYR A 1 210 ? 18.823 15.148 8.031 1.00 88.94 210 TYR A N 1
ATOM 1617 C CA . TYR A 1 210 ? 17.531 14.568 8.448 1.00 88.94 210 TYR A CA 1
ATOM 1618 C C . TYR A 1 210 ? 17.120 13.252 7.753 1.00 88.94 210 TYR A C 1
ATOM 1620 O O . TYR A 1 210 ? 15.940 12.915 7.716 1.00 88.94 210 TYR A O 1
ATOM 1628 N N . CYS A 1 211 ? 18.080 12.468 7.254 1.00 88.88 211 CYS A N 1
ATOM 1629 C CA . CYS A 1 211 ? 17.814 11.248 6.483 1.00 88.88 211 CYS A CA 1
ATOM 1630 C C . CYS A 1 211 ? 17.564 9.958 7.290 1.00 88.88 211 CYS A C 1
ATOM 1632 O O . CYS A 1 211 ? 17.055 8.986 6.729 1.00 88.88 211 CYS A O 1
ATOM 1634 N N . SER A 1 212 ? 17.848 9.934 8.596 1.00 89.19 212 SER A N 1
ATOM 1635 C CA . SER A 1 212 ? 17.550 8.789 9.476 1.00 89.19 212 SER A CA 1
ATOM 1636 C C . SER A 1 212 ? 16.049 8.505 9.546 1.00 89.19 212 SER A C 1
ATOM 1638 O O . SER A 1 212 ? 15.252 9.429 9.687 1.00 89.19 212 SER A O 1
ATOM 1640 N N . ASP A 1 213 ? 15.641 7.243 9.479 1.00 88.75 213 ASP A N 1
ATOM 1641 C CA . ASP A 1 213 ? 14.235 6.853 9.613 1.00 88.75 213 ASP A CA 1
ATOM 1642 C C . ASP A 1 213 ? 13.802 6.864 11.093 1.00 88.75 213 ASP A C 1
ATOM 1644 O O . ASP A 1 213 ? 14.411 6.218 11.948 1.00 88.75 213 ASP A O 1
ATOM 1648 N N . LEU A 1 214 ? 12.740 7.615 11.409 1.00 92.25 214 LEU A N 1
ATOM 1649 C CA . LEU A 1 214 ? 12.237 7.792 12.775 1.00 92.25 214 LEU A CA 1
ATOM 1650 C C . LEU A 1 214 ? 10.984 6.950 13.063 1.00 92.25 214 LEU A C 1
ATOM 1652 O O . LEU A 1 214 ? 10.366 7.129 14.113 1.00 92.25 214 LEU A O 1
ATOM 1656 N N . SER A 1 215 ? 10.613 6.004 12.193 1.00 89.56 215 SER A N 1
ATOM 1657 C CA . SER A 1 215 ? 9.400 5.174 12.318 1.00 89.56 215 SER A CA 1
ATOM 1658 C C . SER A 1 215 ? 9.228 4.520 13.699 1.00 89.56 215 SER A C 1
ATOM 1660 O O . SER A 1 215 ? 8.134 4.535 14.270 1.00 89.56 215 SER A O 1
ATOM 1662 N N . TRP A 1 216 ? 10.315 4.007 14.289 1.00 89.50 216 TRP A N 1
ATOM 1663 C CA . TRP A 1 216 ? 10.308 3.419 15.637 1.00 89.50 216 TRP A CA 1
ATOM 1664 C C . TRP A 1 216 ? 10.122 4.451 16.756 1.00 89.50 216 TRP A C 1
ATOM 1666 O O . TRP A 1 216 ? 9.460 4.160 17.756 1.00 89.50 216 TRP A O 1
ATOM 1676 N N . TRP A 1 217 ? 10.648 5.666 16.588 1.00 93.50 217 TRP A N 1
ATOM 1677 C CA . TRP A 1 217 ? 10.416 6.777 17.514 1.00 93.50 217 TRP A CA 1
ATOM 1678 C C . TRP A 1 217 ? 8.975 7.276 17.426 1.00 93.50 217 TRP A C 1
ATOM 1680 O O . TRP A 1 217 ? 8.347 7.477 18.463 1.00 93.50 217 TRP A O 1
ATOM 1690 N N . ILE A 1 218 ? 8.419 7.387 16.215 1.00 95.19 218 ILE A N 1
ATOM 1691 C CA . ILE A 1 218 ? 7.015 7.748 15.981 1.00 95.19 218 ILE A CA 1
ATOM 1692 C C . ILE A 1 218 ? 6.084 6.729 16.659 1.00 95.19 218 ILE A C 1
ATOM 1694 O O . ILE A 1 218 ? 5.209 7.125 17.431 1.00 95.19 218 ILE A O 1
ATOM 1698 N N . LEU A 1 219 ? 6.318 5.422 16.464 1.00 94.00 219 LEU A N 1
ATOM 1699 C CA . LEU A 1 219 ? 5.573 4.359 17.154 1.00 94.00 219 LEU A CA 1
ATOM 1700 C C . LEU A 1 219 ? 5.692 4.472 18.683 1.00 94.00 219 LEU A C 1
ATOM 1702 O O . LEU A 1 219 ? 4.685 4.414 19.389 1.00 94.00 219 LEU A O 1
ATOM 1706 N N . SER A 1 220 ? 6.911 4.658 19.198 1.00 95.25 220 SER A N 1
ATOM 1707 C CA . SER A 1 220 ? 7.175 4.724 20.642 1.00 95.25 220 SER A CA 1
ATOM 1708 C C . SER A 1 220 ? 6.502 5.932 21.297 1.00 95.25 220 SER A C 1
ATOM 1710 O O . SER A 1 220 ? 5.838 5.791 22.325 1.00 95.25 220 SER A O 1
ATOM 1712 N N . VAL A 1 221 ? 6.609 7.116 20.686 1.00 96.88 221 VAL A N 1
ATOM 1713 C CA . VAL A 1 221 ? 5.954 8.340 21.168 1.00 96.88 221 VAL A CA 1
ATOM 1714 C C . VAL A 1 221 ? 4.437 8.213 21.083 1.00 96.88 221 VAL A C 1
ATOM 1716 O O . VAL A 1 221 ? 3.755 8.589 22.035 1.00 96.88 221 VAL A O 1
ATOM 1719 N N . GLY A 1 222 ? 3.885 7.643 20.010 1.00 97.00 222 GLY A N 1
ATOM 1720 C CA . GLY A 1 222 ? 2.442 7.439 19.878 1.00 97.00 222 GLY A CA 1
ATOM 1721 C C . GLY A 1 222 ? 1.875 6.431 20.882 1.00 97.00 222 GLY A C 1
ATOM 1722 O O . GLY A 1 222 ? 0.817 6.672 21.473 1.00 97.00 222 GLY A O 1
ATOM 1723 N N . PHE A 1 223 ? 2.613 5.358 21.182 1.00 97.38 223 PHE A N 1
ATOM 1724 C CA . PHE A 1 223 ? 2.278 4.432 22.267 1.00 97.38 223 PHE A CA 1
ATOM 1725 C C . PHE A 1 223 ? 2.296 5.132 23.636 1.00 97.38 223 PHE A C 1
ATOM 1727 O O . PHE A 1 223 ? 1.333 5.031 24.396 1.00 97.38 223 PHE A O 1
ATOM 1734 N N . ILE A 1 224 ? 3.352 5.895 23.946 1.00 97.00 224 ILE A N 1
ATOM 1735 C CA . ILE A 1 224 ? 3.465 6.651 25.207 1.00 97.00 224 ILE A CA 1
ATOM 1736 C C . ILE A 1 224 ? 2.349 7.701 25.322 1.00 97.00 224 ILE A C 1
ATOM 1738 O O . ILE A 1 224 ? 1.742 7.833 26.385 1.00 97.00 224 ILE A O 1
ATOM 1742 N N . THR A 1 225 ? 2.037 8.397 24.226 1.00 96.25 225 THR A N 1
ATOM 1743 C CA . THR A 1 225 ? 0.955 9.389 24.118 1.00 96.25 225 THR A CA 1
ATOM 1744 C C . THR A 1 225 ? -0.401 8.755 24.418 1.00 96.25 225 THR A C 1
ATOM 1746 O O . THR A 1 225 ? -1.146 9.202 25.290 1.00 96.25 225 THR A O 1
ATOM 1749 N N . THR A 1 226 ? -0.727 7.666 23.721 1.00 97.06 226 THR A N 1
ATOM 1750 C CA . THR A 1 226 ? -2.018 6.990 23.878 1.00 97.06 226 THR A CA 1
ATOM 1751 C C . THR A 1 226 ? -2.158 6.321 25.244 1.00 97.06 226 THR A C 1
ATOM 1753 O O . THR A 1 226 ? -3.215 6.445 25.862 1.00 97.06 226 THR A O 1
ATOM 1756 N N . ALA A 1 227 ? -1.107 5.694 25.780 1.00 97.00 227 ALA A N 1
ATOM 1757 C CA . ALA A 1 227 ? -1.096 5.136 27.134 1.00 97.00 227 ALA A CA 1
ATOM 1758 C C . ALA A 1 227 ? -1.213 6.222 28.221 1.00 97.00 227 ALA A C 1
ATOM 1760 O O . ALA A 1 227 ? -1.990 6.072 29.170 1.00 97.00 227 ALA A O 1
ATOM 1761 N N . GLY A 1 228 ? -0.483 7.333 28.080 1.00 95.38 228 GLY A N 1
ATOM 1762 C CA . GLY A 1 228 ? -0.397 8.396 29.082 1.00 95.38 228 GLY A CA 1
ATOM 1763 C C . GLY A 1 228 ? -1.707 9.150 29.318 1.00 95.38 228 GLY A C 1
ATOM 1764 O O . GLY A 1 228 ? -1.960 9.562 30.451 1.00 95.38 228 GLY A O 1
ATOM 1765 N N . PHE A 1 229 ? -2.625 9.203 28.343 1.00 94.38 229 PHE A N 1
ATOM 1766 C CA . PHE A 1 229 ? -4.000 9.668 28.592 1.00 94.38 229 PHE A CA 1
ATOM 1767 C C . PHE A 1 229 ? -4.710 8.896 29.723 1.00 94.38 229 PHE A C 1
ATOM 1769 O O . PHE A 1 229 ? -5.563 9.459 30.410 1.00 94.38 229 PHE A O 1
ATOM 1776 N N . GLY A 1 230 ? -4.341 7.633 29.975 1.00 92.81 230 GLY A N 1
ATOM 1777 C CA . GLY A 1 230 ? -4.858 6.841 31.095 1.00 92.81 230 GLY A CA 1
ATOM 1778 C C . GLY A 1 230 ? -4.446 7.352 32.485 1.00 92.81 230 GLY A C 1
ATOM 1779 O O . GLY A 1 230 ? -5.130 7.040 33.462 1.00 92.81 230 GLY A O 1
ATOM 1780 N N . LEU A 1 231 ? -3.377 8.154 32.579 1.00 93.19 231 LEU A N 1
ATOM 1781 C CA . LEU A 1 231 ? -2.915 8.813 33.810 1.00 93.19 231 LEU A CA 1
ATOM 1782 C C . LEU A 1 231 ? -3.621 10.150 34.080 1.00 93.19 231 LEU A C 1
ATOM 1784 O O . LEU A 1 231 ? -3.491 10.693 35.175 1.00 93.19 231 LEU A O 1
ATOM 1788 N N . LEU A 1 232 ? -4.372 10.694 33.117 1.00 92.56 232 LEU A N 1
ATOM 1789 C CA . LEU A 1 232 ? -5.008 12.005 33.239 1.00 92.56 232 LEU A CA 1
ATOM 1790 C C . LEU A 1 232 ? -6.420 11.875 33.847 1.00 92.56 232 LEU A C 1
ATOM 1792 O O . LEU A 1 232 ? -7.324 11.359 33.184 1.00 92.56 232 LEU A O 1
ATOM 1796 N N . PRO A 1 233 ? -6.685 12.390 35.069 1.00 86.31 233 PRO A N 1
ATOM 1797 C CA . PRO A 1 233 ? -7.959 12.154 35.759 1.00 86.31 233 PRO A CA 1
ATOM 1798 C C . PRO A 1 233 ? -9.194 12.640 34.990 1.00 86.31 233 PRO A C 1
ATOM 1800 O O . PRO A 1 233 ? -10.256 12.027 35.078 1.00 86.31 233 PRO A O 1
ATOM 1803 N N . ARG A 1 234 ? -9.049 13.733 34.226 1.00 86.38 234 ARG A N 1
ATOM 1804 C CA . ARG A 1 234 ? -10.129 14.375 33.456 1.00 86.38 234 ARG A CA 1
ATOM 1805 C C . ARG A 1 234 ? -10.190 13.976 31.983 1.00 86.38 234 ARG A C 1
ATOM 1807 O O . ARG A 1 234 ? -11.128 14.386 31.306 1.00 86.38 234 ARG A O 1
ATOM 1814 N N . ALA A 1 235 ? -9.255 13.164 31.482 1.00 90.00 235 ALA A N 1
ATOM 1815 C CA . ALA A 1 235 ? -9.399 12.613 30.138 1.00 90.00 235 ALA A CA 1
ATOM 1816 C C . ALA A 1 235 ? -10.686 11.775 30.077 1.00 90.00 235 ALA A C 1
ATOM 1818 O O . ALA A 1 235 ? -10.962 10.984 30.987 1.00 90.00 235 ALA A O 1
ATOM 1819 N N . ARG A 1 236 ? -11.493 11.955 29.031 1.00 91.06 236 ARG A N 1
ATOM 1820 C CA . ARG A 1 236 ? -12.741 11.206 28.845 1.00 91.06 236 ARG A CA 1
ATOM 1821 C C . ARG A 1 236 ? -12.490 9.966 27.986 1.00 91.06 236 ARG A C 1
ATOM 1823 O O . ARG A 1 236 ? -11.721 10.025 27.034 1.00 91.06 236 ARG A O 1
ATOM 1830 N N . LEU A 1 237 ? -13.141 8.851 28.319 1.00 91.56 237 LEU A N 1
ATOM 1831 C CA . LEU A 1 237 ? -12.913 7.556 27.657 1.00 91.56 237 LEU A CA 1
ATOM 1832 C C . LEU A 1 237 ? -13.389 7.520 26.192 1.00 91.56 237 LEU A C 1
ATOM 1834 O O . LEU A 1 237 ? -12.805 6.798 25.394 1.00 91.56 237 LEU A O 1
ATOM 1838 N N . ASP A 1 238 ? -14.395 8.323 25.836 1.00 92.88 238 ASP A N 1
ATOM 1839 C CA . ASP A 1 238 ? -14.825 8.532 24.448 1.00 92.88 238 ASP A CA 1
ATOM 1840 C C . ASP A 1 238 ? -13.737 9.240 23.629 1.00 92.88 238 ASP A C 1
ATOM 1842 O O . ASP A 1 238 ? -13.294 8.720 22.610 1.00 92.88 238 ASP A O 1
ATOM 1846 N N . VAL A 1 239 ? -13.236 10.379 24.114 1.00 93.56 239 VAL A N 1
ATOM 1847 C CA . VAL A 1 239 ? -12.149 11.129 23.463 1.00 93.56 239 VAL A CA 1
ATOM 1848 C C . VAL A 1 239 ? -10.893 10.265 23.322 1.00 93.56 239 VAL A C 1
ATOM 1850 O O . VAL A 1 239 ? -10.298 10.221 22.253 1.00 93.56 239 VAL A O 1
ATOM 1853 N N . MET A 1 240 ? -10.519 9.520 24.366 1.00 95.12 240 MET A N 1
ATOM 1854 C CA . MET A 1 240 ? -9.364 8.614 24.328 1.00 95.12 240 MET A CA 1
ATOM 1855 C C . MET A 1 240 ? -9.506 7.504 23.278 1.00 95.12 240 MET A C 1
ATOM 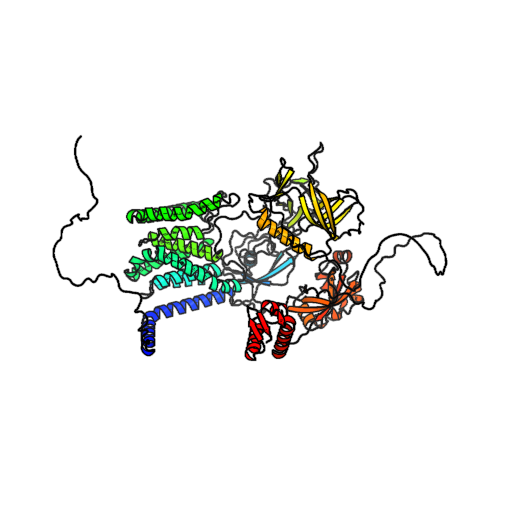1857 O O . MET A 1 240 ? -8.518 7.149 22.641 1.00 95.12 240 MET A O 1
ATOM 1861 N N . PHE A 1 241 ? -10.715 6.974 23.075 1.00 97.00 241 PHE A N 1
ATOM 1862 C CA . PHE A 1 241 ? -10.997 5.998 22.024 1.00 97.00 241 PHE A CA 1
ATOM 1863 C C . PHE A 1 241 ? -10.836 6.604 20.622 1.00 97.00 241 PHE A C 1
ATOM 1865 O O . PHE A 1 241 ? -10.106 6.044 19.809 1.00 97.00 241 PHE A O 1
ATOM 1872 N N . TYR A 1 242 ? -11.443 7.763 20.345 1.00 97.38 242 TYR A N 1
ATOM 1873 C CA . TYR A 1 242 ? -11.323 8.396 19.023 1.00 97.38 242 TYR A CA 1
ATOM 1874 C C . TYR A 1 242 ? -9.890 8.855 18.720 1.00 97.38 242 TYR A C 1
ATOM 1876 O O . TYR A 1 242 ? -9.438 8.712 17.587 1.00 97.38 242 TYR A O 1
ATOM 1884 N N . LEU A 1 243 ? -9.147 9.328 19.728 1.00 96.38 243 LEU A N 1
ATOM 1885 C CA . LEU A 1 243 ? -7.721 9.636 19.586 1.00 96.38 243 LEU A CA 1
ATOM 1886 C C . LEU A 1 243 ? -6.887 8.388 19.270 1.00 96.38 243 LEU A C 1
ATOM 1888 O O . LEU A 1 243 ? -5.987 8.470 18.443 1.00 96.38 243 LEU A O 1
ATOM 1892 N N . LEU A 1 244 ? -7.193 7.235 19.878 1.00 97.56 244 LEU A N 1
ATOM 1893 C CA . LEU A 1 244 ? -6.518 5.966 19.587 1.00 97.56 244 LEU A CA 1
ATOM 1894 C C . LEU A 1 244 ? -6.786 5.493 18.146 1.00 97.56 244 LEU A C 1
ATOM 1896 O O . LEU A 1 244 ? -5.848 5.090 17.455 1.00 97.56 244 LEU A O 1
ATOM 1900 N N . VAL A 1 245 ? -8.041 5.589 17.688 1.00 98.06 245 VAL A N 1
ATOM 1901 C CA . VAL A 1 245 ? -8.460 5.277 16.308 1.00 98.06 245 VAL A CA 1
ATOM 1902 C C . VAL A 1 245 ? -7.749 6.182 15.301 1.00 98.06 245 VAL A C 1
ATOM 1904 O O . VAL A 1 245 ? -7.084 5.680 14.398 1.00 98.06 245 VAL A O 1
ATOM 1907 N N . ALA A 1 246 ? -7.829 7.505 15.481 1.00 97.25 246 ALA A N 1
ATOM 1908 C CA . ALA A 1 246 ? -7.185 8.469 14.591 1.00 97.25 246 ALA A CA 1
ATOM 1909 C C . ALA A 1 246 ? -5.660 8.276 14.557 1.00 97.25 246 ALA A C 1
ATOM 1911 O O . ALA A 1 246 ? -5.074 8.221 13.478 1.00 97.25 246 ALA A O 1
ATOM 1912 N N . TRP A 1 247 ? -5.027 8.090 15.723 1.00 97.00 247 TRP A N 1
ATOM 1913 C CA . TRP A 1 247 ? -3.603 7.767 15.822 1.00 97.00 247 TRP A CA 1
ATOM 1914 C C . TRP A 1 247 ? -3.241 6.524 15.004 1.00 97.00 247 TRP A C 1
ATOM 1916 O O . TRP A 1 247 ? -2.362 6.599 14.153 1.00 97.00 247 TRP A O 1
ATOM 1926 N N . GLY A 1 248 ? -3.918 5.393 15.229 1.00 96.69 248 GLY A N 1
ATOM 1927 C CA . GLY A 1 248 ? -3.584 4.145 14.537 1.00 96.69 248 GLY A CA 1
ATOM 1928 C C . GLY A 1 248 ? -3.836 4.201 13.031 1.00 96.69 248 GLY A C 1
ATOM 1929 O O . GLY A 1 248 ? -3.095 3.570 12.282 1.00 96.69 248 GLY A O 1
ATOM 1930 N N . PHE A 1 249 ? -4.809 4.997 12.577 1.00 96.62 249 PHE A N 1
ATOM 1931 C CA . PHE A 1 249 ? -5.030 5.257 11.155 1.00 96.62 249 PHE A CA 1
ATOM 1932 C C . PHE A 1 249 ? -3.850 6.005 10.526 1.00 96.62 249 PHE A C 1
ATOM 1934 O O . PHE A 1 249 ? -3.204 5.465 9.629 1.00 96.62 249 PHE A O 1
ATOM 1941 N N . PHE A 1 250 ? -3.510 7.197 11.034 1.00 95.44 250 PHE A N 1
ATOM 1942 C CA . PHE A 1 250 ? -2.378 7.978 10.518 1.00 95.44 250 PHE A CA 1
ATOM 1943 C C . PHE A 1 250 ? -1.052 7.217 10.660 1.00 95.44 250 PHE A C 1
ATOM 1945 O O . PHE A 1 250 ? -0.253 7.196 9.727 1.00 95.44 250 PHE A O 1
ATOM 1952 N N . TYR A 1 251 ? -0.839 6.524 11.783 1.00 95.12 251 TYR A N 1
ATOM 1953 C CA . TYR A 1 251 ? 0.333 5.677 11.995 1.00 95.12 251 TYR A CA 1
ATOM 1954 C C . TYR A 1 251 ? 0.434 4.561 10.951 1.00 95.12 251 TYR A C 1
ATOM 1956 O O . TYR A 1 251 ? 1.467 4.430 10.301 1.00 95.12 251 TYR A O 1
ATOM 1964 N N . THR A 1 252 ? -0.620 3.762 10.754 1.00 92.81 252 THR A N 1
ATOM 1965 C CA . THR A 1 252 ? -0.582 2.648 9.790 1.00 92.81 252 THR A CA 1
ATOM 1966 C C . THR A 1 252 ? -0.375 3.171 8.373 1.00 92.81 252 THR A C 1
ATOM 1968 O O . THR A 1 252 ? 0.395 2.598 7.608 1.00 92.81 252 THR A O 1
ATOM 1971 N N . ARG A 1 253 ? -1.036 4.277 8.029 1.00 90.62 253 ARG A N 1
ATOM 1972 C CA . ARG A 1 253 ? -1.076 4.803 6.668 1.00 90.62 253 ARG A CA 1
ATOM 1973 C C . ARG A 1 253 ? 0.179 5.569 6.249 1.00 90.62 253 ARG A C 1
ATOM 1975 O O . ARG A 1 253 ? 0.518 5.540 5.072 1.00 90.62 253 ARG A O 1
ATOM 1982 N N . LEU A 1 254 ? 0.869 6.219 7.186 1.00 89.50 254 LEU A N 1
ATOM 1983 C CA . LEU A 1 254 ? 2.109 6.956 6.912 1.00 89.50 254 LEU A CA 1
ATOM 1984 C C . LEU A 1 254 ? 3.365 6.154 7.278 1.00 89.50 254 LEU A C 1
ATOM 1986 O O . LEU A 1 254 ? 4.378 6.260 6.601 1.00 89.50 254 LEU A O 1
ATOM 1990 N N . VAL A 1 255 ? 3.316 5.342 8.336 1.00 88.88 255 VAL A N 1
ATOM 1991 C CA . VAL A 1 255 ? 4.511 4.721 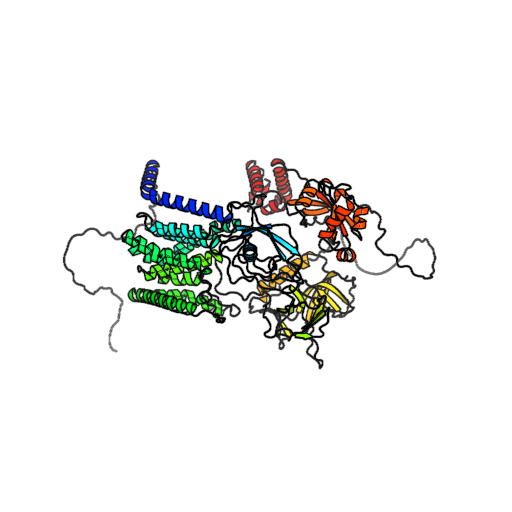8.934 1.00 88.88 255 VAL A CA 1
ATOM 1992 C C . VAL A 1 255 ? 4.481 3.200 8.817 1.00 88.88 255 VAL A C 1
ATOM 1994 O O . VAL A 1 255 ? 5.403 2.601 8.274 1.00 88.88 255 VAL A O 1
ATOM 1997 N N . GLY A 1 256 ? 3.422 2.558 9.318 1.00 85.00 256 GLY A N 1
ATOM 1998 C CA . GLY A 1 256 ? 3.366 1.100 9.446 1.00 85.00 256 GLY A CA 1
ATOM 1999 C C . GLY A 1 256 ? 3.328 0.364 8.103 1.00 85.00 256 GLY A C 1
ATOM 2000 O O . GLY A 1 256 ? 4.047 -0.616 7.911 1.00 85.00 256 GLY A O 1
ATOM 2001 N N . GLN A 1 257 ? 2.485 0.810 7.168 1.00 83.38 257 GLN A N 1
ATOM 2002 C CA . GLN A 1 257 ? 2.248 0.130 5.892 1.00 83.38 257 GLN A CA 1
ATOM 2003 C C . GLN A 1 257 ? 1.761 1.090 4.772 1.00 83.38 257 GLN A C 1
ATOM 2005 O O . GLN A 1 257 ? 0.696 0.859 4.191 1.00 83.38 257 GLN A O 1
ATOM 2010 N N . PRO A 1 258 ? 2.525 2.139 4.409 1.00 83.00 258 PRO A N 1
ATOM 2011 C CA . PRO A 1 258 ? 2.116 3.167 3.438 1.00 83.00 258 PRO A CA 1
ATOM 2012 C C . PRO A 1 258 ? 1.746 2.607 2.057 1.00 83.00 258 PRO A C 1
ATOM 2014 O O . PRO A 1 258 ? 2.441 1.745 1.509 1.00 83.00 258 PRO A O 1
ATOM 2017 N N . SER A 1 259 ? 0.607 3.053 1.516 1.00 73.06 259 SER A N 1
ATOM 2018 C CA . SER A 1 259 ? -0.028 2.505 0.303 1.00 73.06 259 SER A CA 1
ATOM 2019 C C . SER A 1 259 ? 0.685 2.867 -1.004 1.00 73.06 259 SER A C 1
ATOM 2021 O O . SER A 1 259 ? 0.667 2.058 -1.928 1.00 73.06 259 SER A O 1
ATOM 2023 N N . SER A 1 260 ? 1.352 4.020 -1.053 1.00 76.44 260 SER A N 1
ATOM 2024 C CA . SER A 1 260 ? 2.123 4.545 -2.189 1.00 76.44 260 SER A CA 1
ATOM 2025 C C . SER A 1 260 ? 3.499 5.056 -1.717 1.00 76.44 260 SER A C 1
ATOM 2027 O O . SER A 1 260 ? 3.791 5.049 -0.520 1.00 76.44 260 SER A O 1
ATOM 2029 N N . GLN A 1 261 ? 4.348 5.470 -2.659 1.00 76.19 261 GLN A N 1
ATOM 2030 C CA . GLN A 1 261 ? 5.589 6.217 -2.398 1.00 76.19 261 GLN A CA 1
ATOM 2031 C C . GLN A 1 261 ? 5.355 7.739 -2.383 1.00 76.19 261 GLN A C 1
ATOM 2033 O O . GLN A 1 261 ? 6.191 8.478 -1.877 1.00 76.19 261 GLN A O 1
ATOM 2038 N N . ASP A 1 262 ? 4.199 8.211 -2.862 1.00 84.56 262 ASP A N 1
ATOM 2039 C CA . ASP A 1 262 ? 3.779 9.609 -2.724 1.00 84.56 262 ASP A CA 1
ATOM 2040 C C . ASP A 1 262 ? 3.274 9.892 -1.297 1.00 84.56 262 ASP A C 1
ATOM 2042 O O . ASP A 1 262 ? 2.084 9.799 -0.981 1.00 84.56 262 ASP A O 1
ATOM 2046 N N . TYR A 1 263 ? 4.204 10.239 -0.409 1.00 84.19 263 TYR A N 1
ATOM 2047 C CA . TYR A 1 263 ? 3.897 10.605 0.974 1.00 84.19 263 TYR A CA 1
ATOM 2048 C C . TYR A 1 263 ? 3.047 11.874 1.094 1.00 84.19 263 TYR A C 1
ATOM 2050 O O . TYR A 1 263 ? 2.290 11.996 2.063 1.00 84.19 263 TYR A O 1
ATOM 2058 N N . ALA A 1 264 ? 3.128 12.801 0.136 1.00 86.19 264 ALA A N 1
ATOM 2059 C CA . ALA A 1 264 ? 2.344 14.031 0.151 1.00 86.19 264 ALA A CA 1
ATOM 2060 C C . ALA A 1 264 ? 0.866 13.733 -0.143 1.00 86.19 264 ALA A C 1
ATOM 2062 O O . ALA A 1 264 ? 0.003 14.048 0.683 1.00 86.19 264 ALA A O 1
ATOM 2063 N N . GLY A 1 265 ? 0.572 13.036 -1.244 1.00 89.06 265 GLY A N 1
ATOM 2064 C CA . GLY A 1 265 ? -0.785 12.632 -1.614 1.00 89.06 265 GLY A CA 1
ATOM 2065 C C . GLY A 1 265 ? -1.437 11.707 -0.585 1.00 89.06 265 GLY A C 1
ATOM 2066 O O . GLY A 1 265 ? -2.592 11.926 -0.210 1.00 89.06 265 GLY A O 1
ATOM 2067 N N . ILE A 1 266 ? -0.701 10.731 -0.029 1.00 89.94 266 ILE A N 1
ATOM 2068 C CA . ILE A 1 266 ? -1.222 9.901 1.075 1.00 89.94 266 ILE A CA 1
ATOM 2069 C C . ILE A 1 266 ? -1.582 10.775 2.283 1.00 89.94 266 ILE A C 1
ATOM 2071 O O . ILE A 1 266 ? -2.653 10.585 2.868 1.00 89.94 266 ILE A O 1
ATOM 2075 N N . SER A 1 267 ? -0.718 11.721 2.668 1.00 89.69 267 SER A N 1
ATOM 2076 C CA . SER A 1 267 ? -0.944 12.590 3.832 1.00 89.69 267 SER A CA 1
ATOM 2077 C C . SER A 1 267 ? -2.169 13.484 3.655 1.00 89.69 267 SER A C 1
ATOM 2079 O O . SER A 1 267 ? -2.979 13.581 4.574 1.00 89.69 267 SER A O 1
ATOM 2081 N N . ILE A 1 268 ? -2.352 14.071 2.469 1.00 90.69 268 ILE A N 1
ATOM 2082 C CA . ILE A 1 268 ? -3.517 14.902 2.138 1.00 90.69 268 ILE A CA 1
ATOM 2083 C C . ILE A 1 268 ? -4.803 14.061 2.184 1.00 90.69 268 ILE A C 1
ATOM 2085 O O . ILE A 1 268 ? -5.727 14.385 2.933 1.00 90.69 268 ILE A O 1
ATOM 2089 N N . ASN A 1 269 ? -4.838 12.926 1.478 1.00 90.88 269 ASN A N 1
ATOM 2090 C CA . ASN A 1 269 ? -6.027 12.065 1.404 1.00 90.88 269 ASN A CA 1
ATOM 2091 C C . ASN A 1 269 ? -6.414 11.465 2.770 1.00 90.88 269 ASN A C 1
ATOM 2093 O O . ASN A 1 269 ? -7.594 11.233 3.047 1.00 90.88 269 ASN A O 1
ATOM 2097 N N . SER A 1 270 ? -5.439 11.279 3.668 1.00 93.31 270 SER A N 1
ATOM 2098 C CA . SER A 1 270 ? -5.672 10.789 5.034 1.00 93.31 270 SER A CA 1
ATOM 2099 C C . SER A 1 270 ? -6.642 11.670 5.835 1.00 93.31 270 SER A C 1
ATOM 2101 O O . SER A 1 270 ? -7.420 11.138 6.627 1.00 93.31 270 SER A O 1
ATOM 2103 N N . PHE A 1 271 ? -6.655 12.992 5.625 1.00 92.19 271 PHE A N 1
ATOM 2104 C CA . PHE A 1 271 ? -7.572 13.894 6.338 1.00 92.19 271 PHE A CA 1
ATOM 2105 C C . PHE A 1 271 ? -9.042 13.717 5.929 1.00 92.19 271 PHE A C 1
ATOM 2107 O O . PHE A 1 271 ? -9.927 13.922 6.759 1.00 92.19 271 PHE A O 1
ATOM 2114 N N . GLY A 1 272 ? -9.314 13.293 4.691 1.00 91.31 272 GLY A N 1
ATOM 2115 C CA . GLY A 1 272 ? -10.662 12.915 4.259 1.00 91.31 272 GLY A CA 1
ATOM 2116 C C . GLY A 1 272 ? -11.061 11.535 4.785 1.00 91.31 272 GLY A C 1
ATOM 2117 O O . GLY A 1 272 ? -12.106 11.372 5.415 1.00 91.31 272 GLY A O 1
ATOM 2118 N N . GLU A 1 273 ? -10.203 10.534 4.585 1.00 92.38 273 GLU A N 1
ATOM 2119 C CA . GLU A 1 273 ? -10.515 9.135 4.910 1.00 92.38 273 GLU A CA 1
ATOM 2120 C C . GLU A 1 273 ? -10.653 8.859 6.417 1.00 92.38 273 GLU A C 1
ATOM 2122 O O . GLU A 1 273 ? -11.507 8.066 6.828 1.00 92.38 273 GLU A O 1
ATOM 2127 N N . VAL A 1 274 ? -9.912 9.574 7.275 1.00 95.31 274 VAL A N 1
ATOM 2128 C CA . VAL A 1 274 ? -10.064 9.442 8.735 1.00 95.31 274 VAL A CA 1
ATOM 2129 C C . VAL A 1 274 ? -11.473 9.822 9.212 1.00 95.31 274 VAL A C 1
ATOM 2131 O O . VAL A 1 274 ? -11.952 9.269 10.202 1.00 95.31 274 VAL A O 1
ATOM 2134 N N . MET A 1 275 ? -12.185 10.709 8.505 1.00 94.06 275 MET A N 1
ATOM 2135 C CA . MET A 1 275 ? -13.543 11.121 8.884 1.00 94.06 275 MET A CA 1
ATOM 2136 C C . MET A 1 275 ? -14.557 9.986 8.705 1.00 94.06 275 MET A C 1
ATOM 2138 O O . MET A 1 275 ? -15.385 9.757 9.591 1.00 94.06 275 MET A O 1
ATOM 2142 N N . PHE A 1 276 ? -14.448 9.215 7.618 1.00 92.50 276 PHE A N 1
ATOM 2143 C CA . PHE A 1 276 ? -15.262 8.014 7.405 1.00 92.50 276 PHE A CA 1
ATOM 2144 C C . PHE A 1 276 ? -14.965 6.945 8.464 1.00 92.50 276 PHE A C 1
ATOM 2146 O O . PHE A 1 276 ? -15.892 6.363 9.037 1.00 92.50 276 PHE A O 1
ATOM 2153 N N . LEU A 1 277 ? -13.687 6.744 8.804 1.00 95.06 277 LEU A N 1
ATOM 2154 C CA . LEU A 1 277 ? -13.291 5.827 9.872 1.00 95.06 277 LEU A CA 1
ATOM 2155 C C . LEU A 1 277 ? -13.830 6.256 11.243 1.00 95.06 277 LEU A C 1
ATOM 2157 O O . LEU A 1 277 ? -14.289 5.408 12.009 1.00 95.06 277 LEU A O 1
ATOM 2161 N N . LEU A 1 278 ? -13.798 7.549 11.573 1.00 95.88 278 LEU A N 1
ATOM 2162 C CA . LEU A 1 278 ? -14.336 8.077 12.831 1.00 95.88 278 LEU A CA 1
ATOM 2163 C C . LEU A 1 278 ? -15.866 7.948 12.897 1.00 95.88 278 LEU A C 1
ATOM 2165 O O . LEU A 1 278 ? -16.402 7.638 13.965 1.00 95.88 278 LEU A O 1
ATOM 2169 N N . ALA A 1 279 ? -16.571 8.097 11.773 1.00 94.50 279 ALA A N 1
ATOM 2170 C CA . ALA A 1 279 ? -18.007 7.833 11.684 1.00 94.50 279 ALA A CA 1
ATOM 2171 C C . ALA A 1 279 ? -18.330 6.342 11.918 1.00 94.50 279 ALA A C 1
ATOM 2173 O O . ALA A 1 279 ? -19.139 6.020 12.792 1.00 94.50 279 ALA A O 1
ATOM 2174 N N . ALA A 1 280 ? -17.635 5.423 11.238 1.00 92.81 280 ALA A N 1
ATOM 2175 C CA . ALA A 1 280 ? -17.780 3.979 11.459 1.00 92.81 280 ALA A CA 1
ATOM 2176 C C . ALA A 1 280 ? -17.413 3.574 12.903 1.00 92.81 280 ALA A C 1
ATOM 2178 O O . ALA A 1 280 ? -18.135 2.829 13.570 1.00 92.81 280 ALA A O 1
ATOM 2179 N N . SER A 1 281 ? -16.339 4.152 13.443 1.00 95.44 281 SER A N 1
ATOM 2180 C CA . SER A 1 281 ? -15.903 3.941 14.827 1.00 95.44 281 SER A CA 1
ATOM 2181 C C . SER A 1 281 ? -16.888 4.514 15.850 1.00 95.44 281 SER A C 1
ATOM 2183 O O . SER A 1 281 ? -16.971 4.007 16.966 1.00 95.44 281 SER A O 1
ATOM 2185 N N . SER A 1 282 ? -17.688 5.521 15.485 1.00 95.44 282 SER A N 1
ATOM 2186 C CA . SER A 1 282 ? -18.771 6.038 16.332 1.00 95.44 282 SER A CA 1
ATOM 2187 C C . SER A 1 282 ? -19.939 5.054 16.449 1.00 95.44 282 SER A C 1
ATOM 2189 O O . SER A 1 282 ? -20.569 4.978 17.507 1.00 95.44 282 SER A O 1
ATOM 2191 N N . LEU A 1 283 ? -20.212 4.262 15.403 1.00 93.88 283 LEU A N 1
ATOM 2192 C CA . LEU A 1 283 ? -21.156 3.143 15.472 1.00 93.88 283 LEU A CA 1
ATOM 2193 C C . LEU A 1 283 ? -20.594 2.023 16.360 1.00 93.88 283 LEU A C 1
ATOM 2195 O O . LEU A 1 283 ? -21.256 1.616 17.314 1.00 93.88 283 LEU A O 1
ATOM 2199 N N . ALA A 1 284 ? -19.345 1.605 16.126 1.00 94.19 284 ALA A N 1
ATOM 2200 C CA . ALA A 1 284 ? -18.640 0.639 16.976 1.00 94.19 284 ALA A CA 1
ATOM 2201 C C . ALA A 1 284 ? -18.639 1.058 18.461 1.00 94.19 284 ALA A C 1
ATOM 2203 O O . ALA A 1 284 ? -18.883 0.237 19.352 1.00 94.19 284 ALA A O 1
ATOM 2204 N N . TYR A 1 285 ? -18.445 2.356 18.731 1.00 96.38 285 TYR A N 1
ATOM 2205 C CA . TYR A 1 285 ? -18.459 2.898 20.084 1.00 96.38 285 TYR A CA 1
ATOM 2206 C C . TYR A 1 285 ? -19.811 2.705 20.779 1.00 96.38 285 TYR A C 1
ATOM 2208 O O . TYR A 1 285 ? -19.848 2.267 21.929 1.00 96.38 285 TYR A O 1
ATOM 2216 N N . ARG A 1 286 ? -20.913 3.003 20.078 1.00 94.31 286 ARG A N 1
ATOM 2217 C CA . ARG A 1 286 ? -22.288 2.873 20.594 1.00 94.31 286 ARG A CA 1
ATOM 2218 C C . ARG A 1 286 ? -22.741 1.419 20.740 1.00 94.31 286 ARG A C 1
ATOM 2220 O O . ARG A 1 286 ? -23.544 1.141 21.623 1.00 94.31 286 ARG A O 1
ATOM 2227 N N . LEU A 1 287 ? -22.263 0.515 19.881 1.00 91.62 287 LEU A N 1
ATOM 2228 C CA . LEU A 1 287 ? -22.663 -0.896 19.893 1.00 91.62 287 LEU A CA 1
ATOM 2229 C C . LEU A 1 287 ? -21.947 -1.726 20.971 1.00 91.62 287 LEU A C 1
ATOM 2231 O O . LEU A 1 287 ? -22.559 -2.640 21.520 1.00 91.62 287 LEU A O 1
ATOM 2235 N N . ALA A 1 288 ? -20.673 -1.441 21.276 1.00 94.44 288 ALA A N 1
ATOM 2236 C CA . ALA A 1 288 ? -19.883 -2.287 22.183 1.00 94.44 288 ALA A CA 1
ATOM 2237 C C . ALA A 1 288 ? -18.949 -1.538 23.152 1.00 94.44 288 ALA A C 1
ATOM 2239 O O . ALA A 1 288 ? -18.854 -1.914 24.329 1.00 94.44 288 ALA A O 1
ATOM 2240 N N . VAL A 1 289 ? -18.258 -0.485 22.704 1.00 95.88 289 VAL A N 1
ATOM 2241 C CA . VAL A 1 289 ? -17.210 0.167 23.520 1.00 95.88 289 VAL A CA 1
ATOM 2242 C C . VAL A 1 289 ? -17.804 0.880 24.740 1.00 95.88 289 VAL A C 1
ATOM 2244 O O . VAL A 1 289 ? -17.259 0.787 25.841 1.00 95.88 289 VAL A O 1
ATOM 2247 N N . SER A 1 290 ? -18.966 1.527 24.598 1.00 95.31 290 SER A N 1
ATOM 2248 C CA . SER A 1 290 ? -19.656 2.199 25.708 1.00 95.31 290 SER A CA 1
ATOM 2249 C C . SER A 1 290 ? -20.024 1.247 26.852 1.00 95.31 290 SER A C 1
ATOM 2251 O O . SER A 1 290 ? -19.826 1.592 28.021 1.00 95.31 290 SER A O 1
ATOM 2253 N N . ASP A 1 291 ? -20.501 0.042 26.527 1.00 93.44 291 ASP A N 1
ATOM 2254 C CA . ASP A 1 291 ? -20.840 -1.011 27.497 1.00 93.44 291 ASP A CA 1
ATOM 2255 C C . ASP A 1 291 ? -19.577 -1.538 28.196 1.00 93.44 291 ASP A C 1
ATOM 2257 O O . ASP A 1 291 ? -19.550 -1.723 29.417 1.00 93.44 291 ASP A O 1
ATOM 2261 N N . THR A 1 292 ? -18.496 -1.696 27.432 1.00 94.62 292 THR A N 1
ATOM 2262 C CA . THR A 1 292 ? -17.179 -2.146 27.913 1.00 94.62 292 THR A CA 1
ATOM 2263 C C . THR A 1 292 ? -16.586 -1.160 28.922 1.00 94.62 292 THR A C 1
ATOM 2265 O O . THR A 1 292 ? -16.124 -1.547 30.001 1.00 94.62 292 THR A O 1
ATOM 2268 N N . PHE A 1 293 ? -16.683 0.138 28.625 1.00 94.75 293 PHE A N 1
ATOM 2269 C CA . PHE A 1 293 ? -16.211 1.234 29.473 1.00 94.75 293 PHE A CA 1
ATOM 2270 C C . PHE A 1 293 ? -17.187 1.653 30.582 1.00 94.75 293 PHE A C 1
ATOM 2272 O O . PHE A 1 293 ? -16.831 2.491 31.415 1.00 94.75 293 PHE A O 1
ATOM 2279 N N . CYS A 1 294 ? -18.388 1.072 30.662 1.00 91.44 294 CYS A N 1
ATOM 2280 C CA . CYS A 1 294 ? -19.417 1.473 31.627 1.00 91.44 294 CYS A CA 1
ATOM 2281 C C . CYS A 1 294 ? -18.894 1.481 33.080 1.00 91.44 294 CYS A C 1
ATOM 2283 O O . CYS A 1 294 ? -19.040 2.472 33.798 1.00 91.44 294 CYS A O 1
ATOM 2285 N N . ARG A 1 295 ? -18.170 0.424 33.484 1.00 89.56 295 ARG A N 1
ATOM 2286 C CA . ARG A 1 295 ? -17.551 0.297 34.823 1.00 89.56 295 ARG A CA 1
ATOM 2287 C C . ARG A 1 295 ? -16.201 1.010 34.977 1.00 89.56 295 ARG A C 1
ATOM 2289 O O . ARG A 1 295 ? -15.644 1.024 36.070 1.00 89.56 295 ARG A O 1
ATOM 2296 N N . TRP A 1 296 ? -15.644 1.580 33.908 1.00 90.81 296 TRP A N 1
ATOM 2297 C CA . TRP A 1 296 ? -14.300 2.170 33.935 1.00 90.81 296 TRP A CA 1
ATOM 2298 C C . TRP A 1 296 ? -14.294 3.579 34.540 1.00 90.81 296 TRP A C 1
ATOM 2300 O O . TRP A 1 296 ? -13.294 3.995 35.121 1.00 90.81 296 TRP A O 1
ATOM 2310 N N . LYS A 1 297 ? -15.434 4.281 34.481 1.00 83.00 297 LYS A N 1
ATOM 2311 C CA . LYS A 1 297 ? -15.636 5.612 35.084 1.00 83.00 297 LYS A CA 1
ATOM 2312 C C . LYS A 1 297 ? -15.467 5.625 36.610 1.00 83.00 297 LYS A C 1
ATOM 2314 O O . LYS A 1 297 ? -15.122 6.661 37.163 1.00 83.00 297 LYS A O 1
ATOM 2319 N N . SER A 1 298 ? -15.694 4.491 37.279 1.00 88.00 298 SER A N 1
ATOM 2320 C CA . SER A 1 298 ? -15.577 4.328 38.736 1.00 88.00 298 SER A CA 1
ATOM 2321 C C . SER A 1 298 ? -14.261 3.675 39.187 1.00 88.00 298 SER A C 1
ATOM 2323 O O . SER A 1 298 ? -14.130 3.299 40.351 1.00 88.00 298 SER A O 1
ATOM 2325 N N . LEU A 1 299 ? -13.290 3.476 38.288 1.00 91.00 299 LEU A N 1
ATOM 2326 C CA . LEU A 1 299 ? -11.981 2.926 38.652 1.00 91.00 299 LEU A CA 1
ATOM 2327 C C . LEU A 1 299 ? -11.082 4.003 39.270 1.00 91.00 299 LEU A C 1
ATOM 2329 O O . LEU A 1 299 ? -11.069 5.152 38.831 1.00 91.00 299 LEU A O 1
ATOM 2333 N N . THR A 1 300 ? -10.254 3.608 40.239 1.00 94.25 300 THR A N 1
ATOM 2334 C CA . THR A 1 300 ? -9.155 4.456 40.726 1.00 94.25 300 THR A CA 1
ATOM 2335 C C . THR A 1 300 ? -8.158 4.731 39.599 1.00 94.25 300 THR A C 1
ATOM 2337 O O . THR A 1 300 ? -7.970 3.886 38.723 1.00 94.25 300 THR A O 1
ATOM 2340 N N . LEU A 1 301 ? -7.472 5.879 39.633 1.00 92.75 301 LEU A N 1
ATOM 2341 C CA . LEU A 1 301 ? -6.568 6.309 38.556 1.00 92.75 301 LEU A CA 1
ATOM 2342 C C . LEU A 1 301 ? -5.517 5.244 38.193 1.00 92.75 301 LEU A C 1
ATOM 2344 O O . LEU A 1 301 ? -5.368 4.899 37.025 1.00 92.75 301 LEU A O 1
ATOM 2348 N N . LYS A 1 302 ? -4.871 4.636 39.202 1.00 94.62 302 LYS A N 1
ATOM 2349 C CA . LYS A 1 302 ? -3.913 3.531 39.017 1.00 94.62 302 LYS A CA 1
ATOM 2350 C C . LYS A 1 302 ? -4.538 2.343 38.277 1.00 94.62 302 LYS A C 1
ATOM 2352 O O . LYS A 1 302 ? -3.938 1.812 37.348 1.00 94.62 302 LYS A O 1
ATOM 2357 N N . ARG A 1 303 ? -5.748 1.922 38.668 1.00 93.44 303 ARG A N 1
ATOM 2358 C CA . ARG A 1 303 ? -6.432 0.779 38.044 1.00 93.44 303 ARG A CA 1
ATOM 2359 C C . ARG A 1 303 ? -6.940 1.117 36.643 1.00 93.44 303 ARG A C 1
ATOM 2361 O O . ARG A 1 303 ? -6.844 0.271 35.763 1.00 93.44 303 ARG A O 1
ATOM 2368 N N . ARG A 1 304 ? -7.420 2.345 36.423 1.00 93.25 304 ARG A N 1
ATOM 2369 C CA . ARG A 1 304 ? -7.795 2.862 35.102 1.00 93.25 304 ARG A CA 1
ATOM 2370 C C . ARG A 1 304 ? -6.605 2.844 34.145 1.00 93.25 304 ARG A C 1
ATOM 2372 O O . ARG A 1 304 ? -6.756 2.322 33.049 1.00 93.25 304 ARG A O 1
ATOM 2379 N N . PHE A 1 305 ? -5.443 3.351 34.560 1.00 95.25 305 PHE A N 1
ATOM 2380 C CA . PHE A 1 305 ? -4.229 3.337 33.742 1.00 95.25 305 PHE A CA 1
ATOM 2381 C C . PHE A 1 305 ? -3.792 1.911 33.382 1.00 95.25 305 PHE A C 1
ATOM 2383 O O . PHE A 1 305 ? -3.589 1.624 32.210 1.00 95.25 305 PHE A O 1
ATOM 2390 N N . ILE A 1 306 ? -3.733 0.993 34.355 1.00 95.69 306 ILE A N 1
ATOM 2391 C CA . ILE A 1 306 ? -3.371 -0.414 34.100 1.00 95.69 306 ILE A CA 1
ATOM 2392 C C . ILE A 1 306 ? -4.343 -1.068 33.103 1.00 95.69 306 ILE A C 1
ATOM 2394 O O . ILE A 1 306 ? -3.904 -1.711 32.152 1.00 95.69 306 ILE A O 1
ATOM 2398 N N . MET A 1 307 ? -5.655 -0.879 33.291 1.00 94.94 307 MET A N 1
ATOM 2399 C CA . MET A 1 307 ? -6.685 -1.406 32.387 1.00 94.94 307 MET A CA 1
ATOM 2400 C C . MET A 1 307 ? -6.589 -0.800 30.982 1.00 94.94 307 MET A C 1
ATOM 2402 O O . MET A 1 307 ? -6.638 -1.533 30.001 1.00 94.94 307 MET A O 1
ATOM 2406 N N . TRP A 1 308 ? -6.424 0.519 30.881 1.00 96.38 308 TRP A N 1
ATOM 2407 C CA . TRP A 1 308 ? -6.287 1.226 29.609 1.00 96.38 308 TRP A CA 1
ATOM 2408 C C . TRP A 1 308 ? -5.038 0.785 28.848 1.00 96.38 308 TRP A C 1
ATOM 2410 O O . TRP A 1 308 ? -5.133 0.387 27.693 1.00 96.38 308 TRP A O 1
ATOM 2420 N N . THR A 1 309 ? -3.878 0.775 29.500 1.00 96.81 309 THR A N 1
ATOM 2421 C CA . THR A 1 309 ? -2.617 0.429 28.845 1.00 96.81 309 THR A CA 1
ATOM 2422 C C . THR A 1 309 ? -2.573 -1.051 28.464 1.00 96.81 309 THR A C 1
ATOM 2424 O O . THR A 1 309 ? -2.403 -1.366 27.290 1.00 96.81 309 THR A O 1
ATOM 2427 N N . LEU A 1 310 ? -2.784 -1.975 29.411 1.00 96.56 310 LEU A N 1
ATOM 2428 C CA . LEU A 1 310 ? -2.596 -3.412 29.158 1.00 96.56 310 LEU A CA 1
ATOM 2429 C C . LEU A 1 310 ? -3.766 -4.074 28.419 1.00 96.56 310 LEU A C 1
ATOM 2431 O O . LEU A 1 310 ? -3.540 -4.977 27.622 1.00 96.56 310 LEU A O 1
ATOM 2435 N N . CYS A 1 311 ? -5.010 -3.657 28.682 1.00 96.06 311 CYS A N 1
ATOM 2436 C CA . CYS A 1 311 ? -6.198 -4.274 28.073 1.00 96.06 311 CYS A CA 1
ATOM 2437 C C . CYS A 1 311 ? -6.761 -3.469 26.895 1.00 96.06 311 CYS A C 1
ATOM 2439 O O . CYS A 1 311 ? -7.792 -3.867 26.367 1.00 96.06 311 CYS A O 1
ATOM 2441 N N . TYR A 1 312 ? -6.146 -2.347 26.500 1.00 96.50 312 TYR A N 1
ATOM 2442 C CA . TYR A 1 312 ? -6.621 -1.550 25.364 1.00 96.50 312 TYR A CA 1
ATOM 2443 C C . TYR A 1 312 ? -5.475 -1.073 24.460 1.00 96.50 312 TYR A C 1
ATOM 2445 O O . TYR A 1 312 ? -5.384 -1.492 23.311 1.00 96.50 312 TYR A O 1
ATOM 2453 N N . VAL A 1 313 ? -4.542 -0.264 24.968 1.00 98.00 313 VAL A N 1
ATOM 2454 C CA . VAL A 1 313 ? -3.473 0.324 24.140 1.00 98.00 313 VAL A CA 1
ATOM 2455 C C . VAL A 1 313 ? -2.508 -0.736 23.600 1.00 98.00 313 VAL A C 1
ATOM 2457 O O . VAL A 1 313 ? -2.208 -0.710 22.410 1.00 98.00 313 VAL A O 1
ATOM 2460 N N . VAL A 1 314 ? -2.058 -1.685 24.429 1.00 97.00 314 VAL A N 1
ATOM 2461 C CA . VAL A 1 314 ? -1.151 -2.774 24.012 1.00 97.00 314 VAL A CA 1
ATOM 2462 C C . VAL A 1 314 ? -1.759 -3.665 22.916 1.00 97.00 314 VAL A C 1
ATOM 2464 O O . VAL A 1 314 ? -1.178 -3.693 21.832 1.00 97.00 314 VAL A O 1
ATOM 2467 N N . PRO A 1 315 ? -2.905 -4.357 23.109 1.00 96.12 315 PRO A N 1
ATOM 2468 C CA . PRO A 1 315 ? -3.480 -5.214 22.064 1.00 96.12 315 PRO A CA 1
ATOM 2469 C C . PRO A 1 315 ? -3.788 -4.454 20.768 1.00 96.12 315 PRO A C 1
ATOM 2471 O O . PRO A 1 315 ? -3.549 -4.986 19.687 1.00 96.12 315 PRO A O 1
ATOM 2474 N N . TYR A 1 316 ? -4.228 -3.195 20.860 1.00 97.56 316 TYR A N 1
ATOM 2475 C CA . TYR A 1 316 ? -4.407 -2.336 19.690 1.00 97.56 316 TYR A CA 1
ATOM 2476 C C . TYR A 1 316 ? -3.094 -2.101 18.926 1.00 97.56 316 TYR A C 1
ATOM 2478 O O . TYR A 1 316 ? -3.039 -2.318 17.718 1.00 97.56 316 TYR A O 1
ATOM 2486 N N . HIS A 1 317 ? -2.015 -1.716 19.622 1.00 95.88 317 HIS A N 1
ATOM 2487 C CA . HIS A 1 317 ? -0.723 -1.433 18.984 1.00 95.88 317 HIS A CA 1
ATOM 2488 C C . HIS A 1 317 ? -0.066 -2.671 18.363 1.00 95.88 317 HIS A C 1
ATOM 2490 O O . HIS A 1 317 ? 0.620 -2.542 17.350 1.00 95.88 317 HIS A O 1
ATOM 2496 N N . VAL A 1 318 ? -0.294 -3.863 18.925 1.00 92.19 318 VAL A N 1
ATOM 2497 C CA . VAL A 1 318 ? 0.163 -5.122 18.315 1.00 92.19 318 VAL A CA 1
ATOM 2498 C C . VAL A 1 318 ? -0.598 -5.400 17.013 1.00 92.19 318 VAL A C 1
ATOM 2500 O O . VAL A 1 318 ? 0.020 -5.788 16.027 1.00 92.19 318 VAL A O 1
ATOM 2503 N N . MET A 1 319 ? -1.913 -5.153 16.966 1.00 91.56 319 MET A N 1
ATOM 2504 C CA . MET A 1 319 ? -2.718 -5.401 15.759 1.00 91.56 319 MET A CA 1
ATOM 2505 C C . MET A 1 319 ? -2.521 -4.349 14.654 1.00 91.56 319 MET A C 1
ATOM 2507 O O . MET A 1 319 ? -2.497 -4.722 13.487 1.00 91.56 319 MET A O 1
ATOM 2511 N N . ILE A 1 320 ? -2.280 -3.067 14.965 1.00 92.88 320 ILE A N 1
ATOM 2512 C CA . ILE A 1 320 ? -1.903 -2.091 13.914 1.00 92.88 320 ILE A CA 1
ATOM 2513 C C . ILE A 1 320 ? -0.511 -2.366 13.312 1.00 92.88 320 ILE A C 1
ATOM 2515 O O . ILE A 1 320 ? -0.225 -1.940 12.198 1.00 92.88 320 ILE A O 1
ATOM 2519 N N . ASN A 1 321 ? 0.324 -3.143 14.010 1.00 88.94 321 ASN A N 1
ATOM 2520 C CA . ASN A 1 321 ? 1.624 -3.635 13.545 1.00 88.94 321 ASN A CA 1
ATOM 2521 C C . ASN A 1 321 ? 1.567 -5.098 13.056 1.00 88.94 321 ASN A C 1
ATOM 2523 O O . ASN A 1 321 ? 2.540 -5.846 13.178 1.00 88.94 321 ASN A O 1
ATOM 2527 N N . MET A 1 322 ? 0.432 -5.527 12.485 1.00 78.25 322 MET A N 1
ATOM 2528 C CA . MET A 1 322 ? 0.262 -6.881 11.934 1.00 78.25 322 MET A CA 1
ATOM 2529 C C . MET A 1 322 ? 1.355 -7.285 10.934 1.00 78.25 322 MET A C 1
ATOM 2531 O O . MET A 1 322 ? 1.731 -8.449 10.878 1.00 78.25 322 MET A O 1
ATOM 2535 N N . ASN A 1 323 ? 1.928 -6.335 10.194 1.00 71.44 323 ASN A N 1
ATOM 2536 C CA . ASN A 1 323 ? 3.054 -6.553 9.285 1.00 71.44 323 ASN A CA 1
ATOM 2537 C C . ASN A 1 323 ? 4.334 -7.069 9.980 1.00 71.44 323 ASN A C 1
ATOM 2539 O O . ASN A 1 323 ? 5.075 -7.839 9.372 1.00 71.44 323 ASN A O 1
ATOM 2543 N N . LEU A 1 324 ? 4.588 -6.698 11.242 1.00 70.88 324 LEU A N 1
ATOM 2544 C CA . LEU A 1 324 ? 5.724 -7.208 12.026 1.00 70.88 324 LEU A CA 1
ATOM 2545 C C . LEU A 1 324 ? 5.528 -8.672 12.450 1.00 70.88 324 LEU A C 1
ATOM 2547 O O . LEU A 1 324 ? 6.500 -9.401 12.635 1.00 70.88 324 LEU A O 1
ATOM 2551 N N . ILE A 1 325 ? 4.270 -9.105 12.569 1.00 65.38 325 ILE A N 1
ATOM 2552 C CA . ILE A 1 325 ? 3.872 -10.478 12.910 1.00 65.38 325 ILE A CA 1
ATOM 2553 C C . ILE A 1 325 ? 3.316 -11.255 11.702 1.00 65.38 325 ILE A C 1
ATOM 2555 O O . ILE A 1 325 ? 2.870 -12.385 11.856 1.00 65.38 325 ILE A O 1
ATOM 2559 N N . GLY A 1 326 ? 3.395 -10.699 10.488 1.00 54.41 326 GLY A N 1
ATOM 2560 C CA . GLY A 1 326 ? 2.845 -11.288 9.257 1.00 54.41 326 GLY A CA 1
ATOM 2561 C C . GLY A 1 326 ? 3.564 -12.540 8.756 1.00 54.41 326 GLY A C 1
ATOM 2562 O O . GLY A 1 326 ? 3.091 -13.195 7.838 1.00 54.41 326 GLY A O 1
ATOM 2563 N N . TYR A 1 327 ? 4.681 -12.910 9.385 1.00 51.56 327 TYR A N 1
ATOM 2564 C CA . TYR A 1 327 ? 5.331 -14.213 9.206 1.00 51.56 327 TYR A CA 1
ATOM 2565 C C . TYR A 1 327 ? 4.616 -15.347 9.970 1.00 51.56 327 TYR A C 1
ATOM 2567 O O . TYR A 1 327 ? 5.082 -16.485 9.965 1.00 51.56 327 TYR A O 1
ATOM 2575 N N . ILE A 1 328 ? 3.508 -15.044 10.656 1.00 53.94 328 ILE A N 1
ATOM 2576 C CA . ILE A 1 328 ? 2.635 -16.021 11.299 1.00 53.94 328 ILE A CA 1
ATOM 2577 C C . ILE A 1 328 ? 1.554 -16.484 10.296 1.00 53.94 328 ILE A C 1
ATOM 2579 O O . ILE A 1 328 ? 0.708 -15.673 9.916 1.00 53.94 328 ILE A O 1
ATOM 2583 N N . PRO A 1 329 ? 1.501 -17.780 9.919 1.00 46.44 329 PRO A N 1
ATOM 2584 C CA . PRO A 1 329 ? 0.588 -18.311 8.902 1.00 46.44 329 PRO A CA 1
ATOM 2585 C C . PRO A 1 329 ? -0.904 -18.094 9.158 1.00 46.44 329 PRO A C 1
ATOM 2587 O O . PRO A 1 329 ? -1.670 -18.099 8.205 1.00 46.44 329 PRO A O 1
ATOM 2590 N N . TRP A 1 330 ? -1.351 -17.877 10.405 1.00 52.62 330 TRP A N 1
ATOM 2591 C CA . TRP A 1 330 ? -2.776 -17.612 10.659 1.00 52.62 330 TRP A CA 1
ATOM 2592 C C . TRP A 1 330 ? -3.248 -16.240 10.162 1.00 52.62 330 TRP A C 1
ATOM 2594 O O . TRP A 1 330 ? -4.443 -15.976 10.235 1.00 52.62 330 TRP A O 1
ATOM 2604 N N . LEU A 1 331 ? -2.362 -15.322 9.745 1.00 48.47 331 LEU A N 1
ATOM 2605 C CA . LEU A 1 331 ? -2.814 -14.037 9.194 1.00 48.47 331 LEU A CA 1
ATOM 2606 C C . LEU A 1 331 ? -3.393 -14.186 7.779 1.00 48.47 331 LEU A C 1
ATOM 2608 O O . LEU A 1 331 ? -4.265 -13.403 7.417 1.00 48.47 331 LEU A O 1
ATOM 2612 N N . ASN A 1 332 ? -2.966 -15.206 7.031 1.00 46.91 332 ASN A N 1
ATOM 2613 C CA . ASN A 1 332 ? -3.457 -15.509 5.689 1.00 46.91 332 ASN A CA 1
ATOM 2614 C C . ASN A 1 332 ? -4.354 -16.757 5.749 1.00 46.91 332 ASN A C 1
ATOM 2616 O O . ASN A 1 332 ? -3.962 -17.838 5.315 1.00 46.91 332 ASN A O 1
ATOM 2620 N N . VAL A 1 333 ? -5.548 -16.630 6.341 1.00 44.47 333 VAL A N 1
ATOM 2621 C CA . VAL A 1 333 ? -6.569 -17.694 6.281 1.00 44.47 333 VAL A CA 1
ATOM 2622 C C . VAL A 1 333 ? -7.316 -17.585 4.957 1.00 44.47 333 VAL A C 1
ATOM 2624 O O . VAL A 1 333 ? -8.455 -17.124 4.903 1.00 44.47 333 VAL A O 1
ATOM 2627 N N . ASP A 1 334 ? -6.664 -18.032 3.891 1.00 37.78 334 ASP A N 1
ATOM 2628 C CA . ASP A 1 334 ? -7.351 -18.348 2.648 1.00 37.78 334 ASP A CA 1
ATOM 2629 C C . ASP A 1 334 ? -7.979 -19.741 2.769 1.00 37.78 334 ASP A C 1
ATOM 2631 O O . ASP A 1 334 ? -7.334 -20.717 3.157 1.00 37.78 334 ASP A O 1
ATOM 2635 N N . LEU A 1 335 ? -9.256 -19.861 2.401 1.00 37.53 335 LEU A N 1
ATOM 2636 C CA . LEU A 1 335 ? -9.993 -21.134 2.388 1.00 37.53 335 LEU A CA 1
ATOM 2637 C C . LEU A 1 335 ? -9.516 -22.107 1.282 1.00 37.53 335 LEU A C 1
ATOM 2639 O O . LEU A 1 335 ? -10.122 -23.160 1.095 1.00 37.53 335 LEU A O 1
ATOM 2643 N N . GLY A 1 336 ? -8.442 -21.759 0.561 1.00 28.58 336 GLY A N 1
ATOM 2644 C CA . GLY A 1 336 ? -7.890 -22.483 -0.590 1.00 28.58 336 GLY A CA 1
ATOM 2645 C C . GLY A 1 336 ? -6.711 -23.424 -0.304 1.00 28.58 336 GLY A C 1
ATOM 2646 O O . GLY A 1 336 ? -6.339 -24.180 -1.196 1.00 28.58 336 GLY A O 1
ATOM 2647 N N . GLY A 1 337 ? -6.140 -23.426 0.907 1.00 29.84 337 GLY A N 1
ATOM 2648 C CA . GLY A 1 337 ? -5.103 -24.388 1.308 1.00 29.84 337 GLY A CA 1
ATOM 2649 C C . GLY A 1 337 ? -3.886 -23.771 2.003 1.00 29.84 337 GLY A C 1
ATOM 2650 O O . GLY A 1 337 ? -3.592 -22.589 1.861 1.00 29.84 337 GLY A O 1
ATOM 2651 N N . TYR A 1 338 ? -3.168 -24.598 2.765 1.00 37.59 338 TYR A N 1
ATOM 2652 C CA . TYR A 1 338 ? -1.885 -24.231 3.364 1.00 37.59 338 TYR A CA 1
ATOM 2653 C C . TYR A 1 338 ? -0.751 -24.489 2.363 1.00 37.59 338 TYR A C 1
ATOM 2655 O O . TYR A 1 338 ? -0.507 -25.645 2.018 1.00 37.59 338 TYR A O 1
ATOM 2663 N N . GLU A 1 339 ? -0.001 -23.456 1.969 1.00 39.22 339 GLU A N 1
ATOM 2664 C CA . GLU A 1 339 ? 1.368 -23.677 1.486 1.00 39.22 339 GLU A CA 1
ATOM 2665 C C . GLU A 1 339 ? 2.223 -24.240 2.635 1.00 39.22 339 GLU A C 1
ATOM 2667 O O . GLU A 1 339 ? 2.116 -23.795 3.785 1.00 39.22 339 GLU A O 1
ATOM 2672 N N . GLU A 1 340 ? 3.080 -25.222 2.339 1.00 39.47 340 GLU A N 1
ATOM 2673 C CA . GLU A 1 340 ? 3.958 -25.834 3.339 1.00 39.47 340 GLU A CA 1
ATOM 2674 C C . GLU A 1 340 ? 4.980 -24.821 3.871 1.00 39.47 340 GLU A C 1
ATOM 2676 O O . GLU A 1 340 ? 6.041 -24.584 3.287 1.00 39.47 340 GLU A O 1
ATOM 2681 N N . LEU A 1 341 ? 4.695 -24.234 5.035 1.00 47.84 341 LEU A N 1
ATOM 2682 C CA . LEU A 1 341 ? 5.671 -23.386 5.699 1.00 47.84 341 LEU A CA 1
ATOM 2683 C C . LEU A 1 341 ? 6.798 -24.259 6.267 1.00 47.84 341 LEU A C 1
ATOM 2685 O O . LEU A 1 341 ? 6.605 -24.981 7.249 1.00 47.84 341 LEU A O 1
ATOM 2689 N N . HIS A 1 342 ? 8.008 -24.126 5.718 1.00 46.94 342 HIS A N 1
ATOM 2690 C CA . HIS A 1 342 ? 9.246 -24.606 6.343 1.00 46.94 342 HIS A CA 1
ATOM 2691 C C . HIS A 1 342 ? 9.548 -23.802 7.629 1.00 46.94 342 HIS A C 1
ATOM 2693 O O . HIS A 1 342 ? 10.459 -22.975 7.691 1.00 46.94 342 HIS A O 1
ATOM 2699 N N . ALA A 1 343 ? 8.726 -24.006 8.659 1.00 57.69 343 ALA A N 1
ATOM 2700 C CA . ALA A 1 343 ? 8.764 -23.294 9.925 1.00 57.69 343 ALA A CA 1
ATOM 2701 C C . ALA A 1 343 ? 9.693 -23.983 10.934 1.00 57.69 343 ALA A C 1
ATOM 2703 O O . ALA A 1 343 ? 9.615 -25.191 11.158 1.00 57.69 343 ALA A O 1
ATOM 2704 N N . ASN A 1 344 ? 10.525 -23.196 11.616 1.00 66.62 344 ASN A N 1
ATOM 2705 C CA . ASN A 1 344 ? 11.340 -23.683 12.728 1.00 66.62 344 ASN A CA 1
ATOM 2706 C C . ASN A 1 344 ? 10.461 -24.156 13.904 1.00 66.62 344 ASN A C 1
ATOM 2708 O O . ASN A 1 344 ? 9.387 -23.609 14.153 1.00 66.62 344 ASN A O 1
ATOM 2712 N N . ALA A 1 345 ? 10.951 -25.113 14.701 1.00 73.31 345 ALA A N 1
ATOM 2713 C CA . ALA A 1 345 ? 10.220 -25.673 15.848 1.00 73.31 345 ALA A CA 1
ATOM 2714 C C . ALA A 1 345 ? 9.693 -24.609 16.840 1.00 73.31 345 ALA A C 1
ATOM 2716 O O . ALA A 1 345 ? 8.586 -24.736 17.361 1.00 73.31 345 ALA A O 1
ATOM 2717 N N . GLY A 1 346 ? 10.447 -23.523 17.058 1.00 71.31 346 GLY A N 1
ATOM 2718 C CA . GLY A 1 346 ? 10.024 -22.412 17.919 1.00 71.31 346 GLY A CA 1
ATOM 2719 C C . GLY A 1 346 ? 8.754 -21.698 17.438 1.00 71.31 346 GLY A C 1
ATOM 2720 O O . GLY A 1 346 ? 7.972 -21.224 18.260 1.00 71.31 346 GLY A O 1
ATOM 2721 N N . THR A 1 347 ? 8.495 -21.673 16.129 1.00 68.31 347 THR A N 1
ATOM 2722 C CA . THR A 1 347 ? 7.306 -21.033 15.557 1.00 68.31 347 THR A CA 1
ATOM 2723 C C . THR A 1 347 ? 6.030 -21.788 15.955 1.00 68.31 347 THR A C 1
ATOM 2725 O O . THR A 1 347 ? 5.059 -21.169 16.387 1.00 68.31 347 THR A O 1
ATOM 2728 N N . TYR A 1 348 ? 6.059 -23.128 15.950 1.00 72.44 348 TYR A N 1
ATOM 2729 C CA . TYR A 1 348 ? 4.947 -23.972 16.416 1.00 72.44 348 TYR A CA 1
ATOM 2730 C C . TYR A 1 348 ? 4.638 -23.800 17.914 1.00 72.44 348 TYR A C 1
ATOM 2732 O O . TYR A 1 348 ? 3.471 -23.832 18.318 1.00 72.44 348 TYR A O 1
ATOM 2740 N N . VAL A 1 349 ? 5.661 -23.559 18.745 1.00 80.00 349 VAL A N 1
ATOM 2741 C CA . VAL A 1 349 ? 5.478 -23.263 20.179 1.00 80.00 349 VAL A CA 1
ATOM 2742 C C . VAL A 1 349 ? 4.735 -21.938 20.359 1.00 80.00 349 VAL A C 1
ATOM 2744 O O . VAL A 1 349 ? 3.757 -21.880 21.106 1.00 80.00 349 VAL A O 1
ATOM 2747 N N . VAL A 1 350 ? 5.135 -20.891 19.628 1.00 78.06 350 VAL A N 1
ATOM 2748 C CA . VAL A 1 350 ? 4.430 -19.598 19.630 1.00 78.06 350 VAL A CA 1
ATOM 2749 C C . VAL A 1 350 ? 2.984 -19.762 19.153 1.00 78.06 350 VAL A C 1
ATOM 2751 O O . VAL A 1 350 ? 2.079 -19.212 19.785 1.00 78.06 350 VAL A O 1
ATOM 2754 N N . PHE A 1 351 ? 2.733 -20.567 18.112 1.00 73.81 351 PHE A N 1
ATOM 2755 C CA . PHE A 1 351 ? 1.367 -20.824 17.644 1.00 73.81 351 PHE A C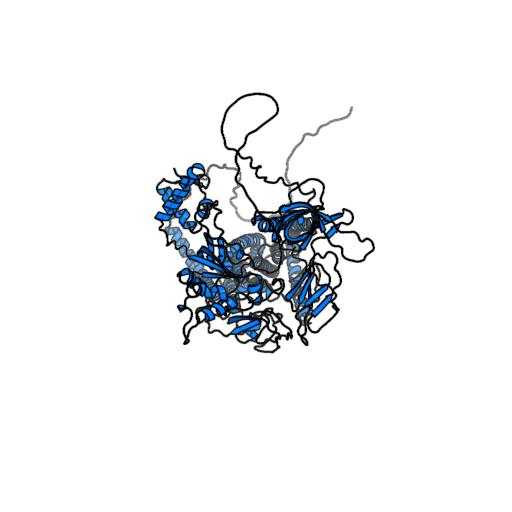A 1
ATOM 2756 C C . PHE A 1 351 ? 0.497 -21.506 18.690 1.00 73.81 351 PHE A C 1
ATOM 2758 O O . PHE A 1 351 ? -0.633 -21.081 18.920 1.00 73.81 351 PHE A O 1
ATOM 2765 N N . THR A 1 352 ? 1.041 -22.512 19.369 1.00 80.06 352 THR A N 1
ATOM 2766 C CA . THR A 1 352 ? 0.334 -23.227 20.435 1.00 80.06 352 THR A CA 1
ATOM 2767 C C . THR A 1 352 ? -0.047 -22.276 21.571 1.00 80.06 352 THR A C 1
ATOM 2769 O O . THR A 1 352 ? -1.195 -22.264 22.013 1.00 80.06 352 THR A O 1
ATOM 2772 N N . LEU A 1 353 ? 0.883 -21.419 22.006 1.00 85.31 353 LEU A N 1
ATOM 2773 C CA . LEU A 1 353 ? 0.640 -20.460 23.088 1.00 85.31 353 LEU A CA 1
ATOM 2774 C C . LEU A 1 353 ? -0.406 -19.398 22.721 1.00 85.31 353 LEU A C 1
ATOM 2776 O O . LEU A 1 353 ? -1.300 -19.121 23.523 1.00 85.31 353 LEU A O 1
ATOM 2780 N N . VAL A 1 354 ? -0.339 -18.821 21.516 1.00 83.81 354 VAL A N 1
ATOM 2781 C CA . VAL A 1 354 ? -1.328 -17.819 21.084 1.00 83.81 354 VAL A CA 1
ATOM 2782 C C . VAL A 1 354 ? -2.688 -18.461 20.801 1.00 83.81 354 VAL A C 1
ATOM 2784 O O . VAL A 1 354 ? -3.707 -17.884 21.174 1.00 83.81 354 VAL A O 1
ATOM 2787 N N . GLY A 1 355 ? -2.725 -19.682 20.258 1.00 84.75 355 GLY A N 1
ATOM 2788 C CA . GLY A 1 355 ? -3.952 -20.464 20.096 1.00 84.75 355 GLY A CA 1
ATOM 2789 C C . GLY A 1 355 ? -4.653 -20.738 21.431 1.00 84.75 355 GLY A C 1
ATOM 2790 O O . GLY A 1 355 ? -5.848 -20.472 21.564 1.00 84.75 355 GLY A O 1
ATOM 2791 N N . ILE A 1 356 ? -3.910 -21.163 22.461 1.00 90.50 356 ILE A N 1
ATOM 2792 C CA . ILE A 1 356 ? -4.434 -21.319 23.831 1.00 90.50 356 ILE A CA 1
ATOM 2793 C C . ILE A 1 356 ? -4.977 -19.983 24.365 1.00 90.50 356 ILE A C 1
ATOM 2795 O O . ILE A 1 356 ? -6.071 -19.945 24.934 1.00 90.50 356 ILE A O 1
ATOM 2799 N N . GLY A 1 357 ? -4.257 -18.877 24.147 1.00 90.75 357 GLY A N 1
ATOM 2800 C CA . GLY A 1 357 ? -4.705 -17.533 24.524 1.00 90.75 357 GLY A CA 1
ATOM 2801 C C . GLY A 1 357 ? -6.009 -17.112 23.834 1.00 90.75 357 GLY A C 1
ATOM 2802 O O . GLY A 1 357 ? -6.918 -16.602 24.492 1.00 90.75 357 GLY A O 1
ATOM 2803 N N . ALA A 1 358 ? -6.137 -17.375 22.533 1.00 89.12 358 ALA A N 1
ATOM 2804 C CA . ALA A 1 358 ? -7.336 -17.086 21.751 1.00 89.12 358 ALA A CA 1
ATOM 2805 C C . ALA A 1 358 ? -8.540 -17.925 22.213 1.00 89.12 358 ALA A C 1
ATOM 2807 O O . ALA A 1 358 ? -9.617 -17.373 22.441 1.00 89.12 358 ALA A O 1
ATOM 2808 N N . VAL A 1 359 ? -8.354 -19.231 22.444 1.00 92.69 359 VAL A N 1
ATOM 2809 C CA . VAL A 1 359 ? -9.394 -20.124 22.989 1.00 92.69 359 VAL A CA 1
ATOM 2810 C C . VAL A 1 359 ? -9.826 -19.679 24.391 1.00 92.69 359 VAL A C 1
ATOM 2812 O O . VAL A 1 359 ? -11.023 -19.635 24.686 1.00 92.69 359 VAL A O 1
ATOM 2815 N N . PHE A 1 360 ? -8.884 -19.269 25.247 1.00 95.12 360 PHE A N 1
ATOM 2816 C CA . PHE A 1 360 ? -9.201 -18.700 26.556 1.00 95.12 360 PHE A CA 1
ATOM 2817 C C . PHE A 1 360 ? -10.054 -17.427 26.434 1.00 95.12 360 PHE A C 1
ATOM 2819 O O . PHE A 1 360 ? -11.114 -17.349 27.061 1.00 95.12 360 PHE A O 1
ATOM 2826 N N . LEU A 1 361 ? -9.659 -16.458 25.601 1.00 94.56 361 LEU A N 1
ATOM 2827 C CA . LEU A 1 361 ? -10.440 -15.235 25.374 1.00 94.56 361 LEU A CA 1
ATOM 2828 C C . LEU A 1 361 ? -11.840 -15.542 24.818 1.00 94.56 361 LEU A C 1
ATOM 2830 O O . LEU A 1 361 ? -12.828 -15.034 25.352 1.00 94.56 361 LEU A O 1
ATOM 2834 N N . ALA A 1 362 ? -11.942 -16.434 23.828 1.00 92.44 362 ALA A N 1
ATOM 2835 C CA . ALA A 1 362 ? -13.210 -16.876 23.253 1.00 92.44 362 ALA A CA 1
ATOM 2836 C C . ALA A 1 362 ? -14.129 -17.521 24.306 1.00 92.44 362 ALA A C 1
ATOM 2838 O O . ALA A 1 362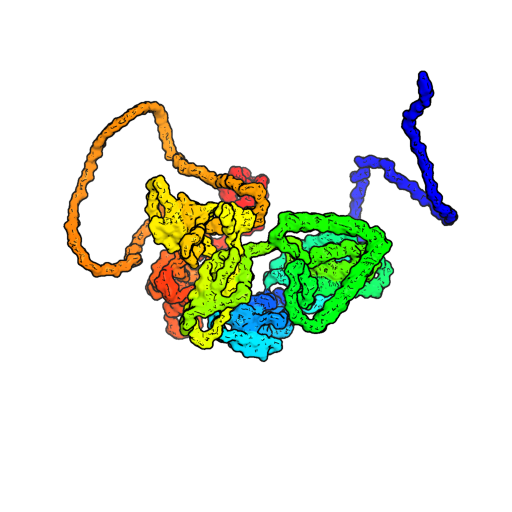 ? -15.305 -17.164 24.397 1.00 92.44 362 ALA A O 1
ATOM 2839 N N . SER A 1 363 ? -13.600 -18.396 25.171 1.00 94.62 363 SER A N 1
ATOM 2840 C CA . SER A 1 363 ? -14.375 -19.008 26.262 1.00 94.62 363 SER A CA 1
ATOM 2841 C C . SER A 1 363 ? -14.906 -17.975 27.266 1.00 94.62 363 SER A C 1
ATOM 2843 O O . SER A 1 363 ? -16.042 -18.078 27.734 1.00 94.62 363 SER A O 1
ATOM 2845 N N . GLN A 1 364 ? -14.129 -16.927 27.555 1.00 94.81 364 GLN A N 1
ATOM 2846 C CA . GLN A 1 364 ? -14.500 -15.868 28.495 1.00 94.81 364 GLN A CA 1
ATOM 2847 C C . GLN A 1 364 ? -15.528 -14.897 27.891 1.00 94.81 364 GLN A C 1
ATOM 2849 O O . GLN A 1 364 ? -16.436 -14.444 28.599 1.00 94.81 364 GLN A O 1
ATOM 2854 N N . LEU A 1 365 ? -15.444 -14.624 26.585 1.00 93.25 365 LEU A N 1
ATOM 2855 C CA . LEU A 1 365 ? -16.484 -13.926 25.824 1.00 93.25 365 LEU A CA 1
ATOM 2856 C C . LEU A 1 365 ? -17.779 -14.745 25.791 1.00 93.25 365 LEU A C 1
ATOM 2858 O O . LEU A 1 365 ? -18.828 -14.237 26.184 1.00 93.25 365 LEU A O 1
ATOM 2862 N N . PHE A 1 366 ? -17.710 -16.029 25.426 1.00 92.44 366 PHE A N 1
ATOM 2863 C CA . PHE A 1 366 ? -18.866 -16.931 25.394 1.00 92.44 366 PHE A CA 1
ATOM 2864 C C . PHE A 1 366 ? -19.560 -17.025 26.757 1.00 92.44 366 PHE A C 1
ATOM 2866 O O . PHE A 1 366 ? -20.772 -16.830 26.856 1.00 92.44 366 PHE A O 1
ATOM 2873 N N . ARG A 1 367 ? -18.789 -17.210 27.836 1.00 93.56 367 ARG A N 1
ATOM 2874 C CA . ARG A 1 367 ? -19.295 -17.179 29.214 1.00 93.56 367 ARG A CA 1
ATOM 2875 C C . ARG A 1 367 ? -19.997 -15.857 29.540 1.00 93.56 367 ARG A C 1
ATOM 2877 O O . ARG A 1 367 ? -21.044 -15.876 30.183 1.00 93.56 367 ARG A O 1
ATOM 2884 N N . SER A 1 368 ? -19.452 -14.724 29.095 1.00 92.88 368 SER A N 1
ATOM 2885 C CA . SER A 1 368 ? -20.059 -13.399 29.303 1.00 92.88 368 SER A CA 1
ATOM 2886 C C . SER A 1 368 ? -21.377 -13.247 28.529 1.00 92.88 368 SER A C 1
ATOM 2888 O O . SER A 1 368 ? -22.366 -12.780 29.096 1.00 92.88 368 SER A O 1
ATOM 2890 N N . MET A 1 369 ? -21.431 -13.716 27.277 1.00 91.44 369 MET A N 1
ATOM 2891 C CA . MET A 1 369 ? -22.645 -13.734 26.449 1.00 91.44 369 MET A CA 1
ATOM 2892 C C . MET A 1 369 ? -23.745 -14.634 27.019 1.00 91.44 369 MET A C 1
ATOM 2894 O O . MET A 1 369 ? -24.914 -14.240 27.031 1.00 91.44 369 MET A O 1
ATOM 2898 N N . TYR A 1 370 ? -23.372 -15.819 27.506 1.00 90.62 370 TYR A N 1
ATOM 2899 C CA . TYR A 1 370 ? -24.294 -16.784 28.097 1.00 90.62 370 TYR A CA 1
ATOM 2900 C C . TYR A 1 370 ? -24.875 -16.267 29.419 1.00 90.62 370 TYR A C 1
ATOM 2902 O O . TYR A 1 370 ? -26.093 -16.164 29.554 1.00 90.62 370 TYR A O 1
ATOM 2910 N N . LEU A 1 371 ? -24.018 -15.848 30.362 1.00 91.25 371 LEU A N 1
ATOM 2911 C CA . LEU A 1 371 ? -24.448 -15.301 31.657 1.00 91.25 371 LEU A CA 1
ATOM 2912 C C . LEU A 1 371 ? -25.225 -13.984 31.521 1.00 91.25 371 LEU A C 1
ATOM 2914 O O . LEU A 1 371 ? -26.098 -13.704 32.336 1.00 91.25 371 LEU A O 1
ATOM 2918 N N . GLY A 1 372 ? -24.930 -13.181 30.496 1.00 88.06 372 GLY A N 1
ATOM 2919 C CA . GLY A 1 372 ? -25.674 -11.961 30.188 1.00 88.06 372 GLY A CA 1
ATOM 2920 C C . GLY A 1 372 ? -27.016 -12.190 29.483 1.00 88.06 372 GLY A C 1
ATOM 2921 O O . GLY A 1 372 ? -27.712 -11.216 29.215 1.00 88.06 372 GLY A O 1
ATOM 2922 N N . GLY A 1 373 ? -27.366 -13.429 29.111 1.00 89.50 373 GLY A N 1
ATOM 2923 C CA . GLY A 1 373 ? -28.601 -13.759 28.384 1.00 89.50 373 GLY A CA 1
ATOM 2924 C C . GLY A 1 373 ? -28.689 -13.214 26.948 1.00 89.50 373 GLY A C 1
ATOM 2925 O O . GLY A 1 373 ? -29.666 -13.483 26.252 1.00 89.50 373 GLY A O 1
ATOM 2926 N N . LYS A 1 374 ? -27.670 -12.481 26.473 1.00 86.38 374 LYS A N 1
ATOM 2927 C CA . LYS A 1 374 ? -27.652 -11.793 25.168 1.00 86.38 374 LYS A CA 1
ATOM 2928 C C . LYS A 1 374 ? -27.365 -12.724 23.976 1.00 86.38 374 LYS A C 1
ATOM 2930 O O . LYS A 1 374 ? -27.512 -12.291 22.837 1.00 86.38 374 LYS A O 1
ATOM 2935 N N . TRP A 1 375 ? -26.985 -13.988 24.199 1.00 86.94 375 TRP A N 1
ATOM 2936 C CA . TRP A 1 375 ? -26.544 -14.908 23.132 1.00 86.94 375 TRP A CA 1
ATOM 2937 C C . TRP A 1 375 ? -27.532 -15.039 21.959 1.00 86.94 375 TRP A C 1
ATOM 2939 O O . TRP A 1 375 ? -27.102 -15.057 20.810 1.00 86.94 375 TRP A O 1
ATOM 2949 N N . ARG A 1 376 ? -28.849 -15.047 22.218 1.00 90.56 376 ARG A N 1
ATOM 2950 C CA . ARG A 1 376 ? -29.878 -15.107 21.160 1.00 90.56 376 ARG A CA 1
ATOM 2951 C C . ARG A 1 376 ? -29.846 -13.889 20.235 1.00 90.56 376 ARG A C 1
ATOM 2953 O O . ARG A 1 376 ? -30.028 -14.042 19.034 1.00 90.56 376 ARG A O 1
ATOM 2960 N N . VAL A 1 377 ? -29.592 -12.701 20.788 1.00 88.94 377 VAL A N 1
ATOM 2961 C CA . VAL A 1 377 ? -29.499 -11.449 20.020 1.00 88.94 377 VAL A CA 1
ATOM 2962 C C . VAL A 1 377 ? -28.285 -11.494 19.098 1.00 88.94 377 VAL A C 1
ATOM 2964 O O . VAL A 1 377 ? -28.413 -11.178 17.921 1.00 88.94 377 VAL A O 1
ATOM 2967 N N . PHE A 1 378 ? -27.136 -11.961 19.598 1.00 89.56 378 PHE A N 1
ATOM 2968 C CA . PHE A 1 378 ? -25.944 -12.133 18.767 1.00 89.56 378 PHE A CA 1
ATOM 2969 C C . PHE A 1 378 ? -26.151 -13.175 17.665 1.00 89.56 378 PHE A C 1
ATOM 2971 O O . PHE A 1 378 ? -25.800 -12.898 16.526 1.00 89.56 378 PHE A O 1
ATOM 2978 N N . VAL A 1 379 ? -26.774 -14.325 17.957 1.00 90.31 379 VAL A N 1
ATOM 2979 C CA . VAL A 1 379 ? -27.096 -15.329 16.923 1.00 90.31 379 VAL A CA 1
ATOM 2980 C C . VAL A 1 379 ? -27.970 -14.722 15.823 1.00 90.31 379 VAL A C 1
ATOM 2982 O O . VAL A 1 379 ? -27.617 -14.840 14.655 1.00 90.31 379 VAL A O 1
ATOM 2985 N N . VAL A 1 380 ? -29.056 -14.018 16.165 1.00 92.25 380 VAL A N 1
ATOM 2986 C CA . VAL A 1 380 ? -29.911 -13.356 15.160 1.00 92.25 380 VAL A CA 1
ATOM 2987 C C . VAL A 1 380 ? -29.123 -12.312 14.361 1.00 92.25 380 VAL A C 1
ATOM 2989 O O . VAL A 1 380 ? -29.174 -12.331 13.136 1.00 92.25 380 VAL A O 1
ATOM 2992 N N . MET A 1 381 ? -28.344 -11.459 15.033 1.00 90.56 381 MET A N 1
ATOM 2993 C CA . MET A 1 381 ? -27.516 -10.427 14.400 1.00 90.56 381 MET A CA 1
ATOM 2994 C C . MET A 1 381 ? -26.508 -11.025 13.404 1.00 90.56 381 MET A C 1
ATOM 2996 O O . MET A 1 381 ? -26.439 -10.577 12.261 1.00 90.56 381 MET A O 1
ATOM 3000 N N . TYR A 1 382 ? -25.760 -12.065 13.787 1.00 92.31 382 TYR A N 1
ATOM 3001 C CA . TYR A 1 382 ? -24.825 -12.717 12.868 1.00 92.31 382 TYR A CA 1
ATOM 3002 C C . TYR A 1 382 ? -25.543 -13.452 11.740 1.00 92.31 382 TYR A C 1
ATOM 3004 O O . TYR A 1 382 ? -25.088 -13.357 10.608 1.00 92.31 382 TYR A O 1
ATOM 3012 N N . MET A 1 383 ? -26.686 -14.101 11.983 1.00 91.69 383 MET A N 1
ATOM 3013 C CA . MET A 1 383 ? -27.479 -14.694 10.897 1.00 91.69 383 MET A CA 1
ATOM 3014 C C . MET A 1 383 ? -27.941 -13.632 9.886 1.00 91.69 383 MET A C 1
ATOM 3016 O O . MET A 1 383 ? -27.864 -13.876 8.685 1.00 91.69 383 MET A O 1
ATOM 3020 N N . THR A 1 384 ? -28.332 -12.431 10.336 1.00 91.94 384 THR A N 1
ATOM 3021 C CA . THR A 1 384 ? -28.684 -11.321 9.427 1.00 91.94 384 THR A CA 1
ATOM 3022 C C . THR A 1 384 ? -27.497 -10.732 8.659 1.00 91.94 384 THR A C 1
ATOM 3024 O O . THR A 1 384 ? -27.714 -10.131 7.613 1.00 91.94 384 THR A O 1
ATOM 3027 N N . VAL A 1 385 ? -26.258 -10.913 9.131 1.00 90.38 385 VAL A N 1
ATOM 3028 C CA . VAL A 1 385 ? -25.034 -10.472 8.431 1.00 90.38 385 VAL A CA 1
ATOM 3029 C C . VAL A 1 385 ? -24.499 -11.558 7.493 1.00 90.38 385 VAL A C 1
ATOM 3031 O O . VAL A 1 385 ? -24.148 -11.267 6.353 1.00 90.38 385 VAL A O 1
ATOM 3034 N N . PHE A 1 386 ? -24.465 -12.817 7.937 1.00 90.56 386 PHE A N 1
ATOM 3035 C CA . PHE A 1 386 ? -23.939 -13.929 7.147 1.00 90.56 386 PHE A CA 1
ATOM 3036 C C . PHE A 1 386 ? -24.891 -14.390 6.042 1.00 90.56 386 PHE A C 1
ATOM 3038 O O . PHE A 1 386 ? -24.407 -14.814 5.001 1.00 90.56 386 PHE A O 1
ATOM 3045 N N . ALA A 1 387 ? -26.217 -14.293 6.203 1.00 92.00 387 ALA A N 1
ATOM 3046 C CA . ALA A 1 387 ? -27.138 -14.719 5.144 1.00 92.00 387 ALA A CA 1
ATOM 3047 C C . ALA A 1 387 ? -26.963 -13.915 3.830 1.00 92.00 387 ALA A C 1
ATOM 3049 O O . ALA A 1 387 ? -26.837 -14.555 2.788 1.00 92.00 387 ALA A O 1
ATOM 3050 N N . PRO A 1 388 ? -26.847 -12.567 3.836 1.00 91.12 388 PRO A N 1
ATOM 3051 C CA . PRO A 1 388 ? -26.477 -11.803 2.640 1.00 91.12 388 PRO A CA 1
ATOM 3052 C C . PRO A 1 388 ? -25.095 -12.145 2.065 1.00 91.12 388 PRO A C 1
ATOM 3054 O O . PRO A 1 388 ? -24.953 -12.171 0.849 1.00 91.12 388 PRO A O 1
ATOM 3057 N N . VAL A 1 389 ? -24.098 -12.425 2.914 1.00 88.94 389 VAL A N 1
ATOM 3058 C CA . VAL A 1 389 ? -22.724 -12.786 2.497 1.00 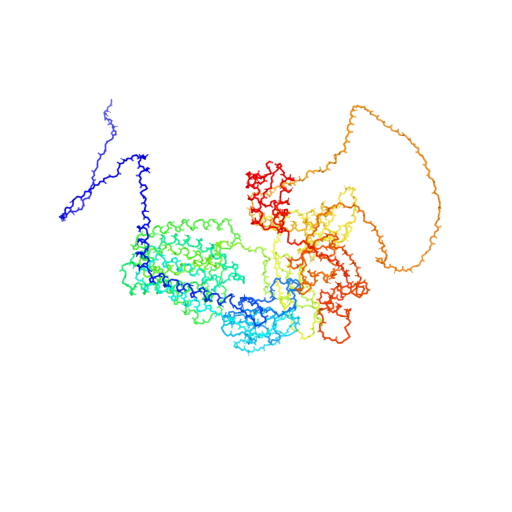88.94 389 VAL A CA 1
ATOM 3059 C C . VAL A 1 389 ? -22.671 -14.163 1.826 1.00 88.94 389 VAL A C 1
ATOM 3061 O O . VAL A 1 389 ? -21.985 -14.347 0.826 1.00 88.94 389 VAL A O 1
ATOM 3064 N N . LEU A 1 390 ? -23.417 -15.137 2.350 1.00 87.75 390 LEU A N 1
ATOM 3065 C CA . LEU A 1 390 ? -23.545 -16.460 1.737 1.00 87.75 390 LEU A CA 1
ATOM 3066 C C . LEU A 1 390 ? -24.381 -16.401 0.453 1.00 87.75 390 LEU A C 1
ATOM 3068 O O . LEU A 1 390 ? -24.069 -17.100 -0.505 1.00 87.75 390 LEU A O 1
ATOM 3072 N N . LEU A 1 391 ? -25.414 -15.551 0.414 1.00 91.50 391 LEU A N 1
ATOM 3073 C CA . LEU A 1 391 ? -26.219 -15.330 -0.786 1.00 91.50 391 LEU A CA 1
ATOM 3074 C C . LEU A 1 391 ? -25.399 -14.679 -1.906 1.00 91.50 391 LEU A C 1
ATOM 3076 O O . LEU A 1 391 ? -25.456 -15.155 -3.032 1.00 91.50 391 LEU A O 1
ATOM 3080 N N . SER A 1 392 ? -24.620 -13.633 -1.620 1.00 89.38 392 SER A N 1
ATOM 3081 C CA . SER A 1 392 ? -23.759 -13.003 -2.628 1.00 89.38 392 SER A CA 1
ATOM 3082 C C . SER A 1 392 ? -22.680 -13.963 -3.125 1.00 89.38 392 SER A C 1
ATOM 3084 O O . SER A 1 392 ? -22.489 -14.069 -4.332 1.00 89.38 392 SER A O 1
ATOM 3086 N N . TRP A 1 393 ? -22.040 -14.736 -2.241 1.00 85.19 393 TRP A N 1
ATOM 3087 C CA . TRP A 1 393 ? -21.069 -15.749 -2.665 1.00 85.19 393 TRP A CA 1
ATOM 3088 C C . TRP A 1 393 ? -21.705 -16.825 -3.561 1.00 85.19 393 TRP A C 1
ATOM 3090 O O . TRP A 1 393 ? -21.140 -17.180 -4.593 1.00 85.19 393 TRP A O 1
ATOM 3100 N N . ALA A 1 394 ? -22.919 -17.282 -3.233 1.00 87.31 394 ALA A N 1
ATOM 3101 C CA . ALA A 1 394 ? -23.671 -18.226 -4.061 1.00 87.31 394 ALA A CA 1
ATOM 3102 C C . ALA A 1 394 ? -24.129 -17.637 -5.413 1.00 87.31 394 ALA A C 1
ATOM 3104 O O . ALA A 1 394 ? -24.270 -18.383 -6.380 1.00 87.31 394 ALA A O 1
ATOM 3105 N N . LEU A 1 395 ? -24.352 -16.319 -5.494 1.00 90.62 395 LEU A N 1
ATOM 3106 C CA . LEU A 1 395 ? -24.667 -15.611 -6.743 1.00 90.62 395 LEU A CA 1
ATOM 3107 C C . LEU A 1 395 ? -23.433 -15.400 -7.638 1.00 90.62 395 LEU A C 1
ATOM 3109 O O . LEU A 1 395 ? -23.586 -15.304 -8.853 1.00 90.62 395 LEU A O 1
ATOM 3113 N N . PHE A 1 396 ? -22.226 -15.368 -7.063 1.00 84.62 396 PHE A N 1
ATOM 3114 C CA . PHE A 1 396 ? -20.965 -15.136 -7.779 1.00 84.62 396 PHE A CA 1
ATOM 3115 C C . PHE A 1 396 ? -19.957 -16.292 -7.583 1.00 84.62 396 PHE A C 1
ATOM 3117 O O . PHE A 1 396 ? -18.863 -16.076 -7.055 1.00 84.62 396 PHE A O 1
ATOM 3124 N N . PRO A 1 397 ? -20.272 -17.526 -8.030 1.00 75.81 397 PRO A N 1
ATOM 3125 C CA . PRO A 1 397 ? -19.449 -18.717 -7.776 1.00 75.81 397 PRO A CA 1
ATOM 3126 C C . PRO A 1 397 ? -18.077 -18.712 -8.476 1.00 75.81 397 PRO A C 1
ATOM 3128 O O . PRO A 1 397 ? -17.242 -19.561 -8.183 1.00 75.81 397 PRO A O 1
ATOM 3131 N N . SER A 1 398 ? -17.832 -17.775 -9.398 1.00 68.50 398 SER A N 1
ATOM 3132 C CA . SER A 1 398 ? -16.535 -17.528 -10.047 1.00 68.50 398 SER A CA 1
ATOM 3133 C C . SER A 1 398 ? -15.591 -16.628 -9.231 1.00 68.50 398 SER A C 1
ATOM 3135 O O . SER A 1 398 ? -14.472 -16.367 -9.668 1.00 68.50 398 SER A O 1
ATOM 3137 N N . THR A 1 399 ? -16.018 -16.148 -8.057 1.00 73.69 399 THR A N 1
ATOM 3138 C CA . THR A 1 399 ? -15.200 -15.320 -7.152 1.00 73.69 399 THR A CA 1
ATOM 3139 C C . THR A 1 399 ? -14.535 -16.152 -6.058 1.00 73.69 399 THR A C 1
ATOM 3141 O O . THR A 1 399 ? -15.111 -17.112 -5.538 1.00 73.69 399 THR A O 1
ATOM 3144 N N . SER A 1 400 ? -13.321 -15.766 -5.668 1.00 75.31 400 SER A N 1
ATOM 3145 C CA . SER A 1 400 ? -12.654 -16.316 -4.489 1.00 75.31 400 SER A CA 1
ATOM 3146 C C . SER A 1 400 ? -13.143 -15.598 -3.233 1.00 75.31 400 SER A C 1
ATOM 3148 O O . SER A 1 400 ? -13.087 -14.372 -3.143 1.00 75.31 400 SER A O 1
ATOM 3150 N N . PHE A 1 401 ? -13.603 -16.359 -2.239 1.00 79.00 401 PHE A N 1
ATOM 3151 C CA . PHE A 1 401 ? -13.953 -15.806 -0.933 1.00 79.00 401 PHE A CA 1
ATOM 3152 C C . PHE A 1 401 ? -12.678 -15.543 -0.120 1.00 79.00 401 PHE A C 1
ATOM 3154 O O . PHE A 1 401 ? -12.001 -16.486 0.296 1.00 79.00 401 PHE A O 1
ATOM 3161 N N . HIS A 1 402 ? -12.382 -14.269 0.135 1.00 75.88 402 HIS A N 1
ATOM 3162 C CA . HIS A 1 402 ? -11.233 -13.818 0.920 1.00 75.88 402 HIS A CA 1
ATOM 3163 C C . HIS A 1 402 ? -11.719 -12.890 2.041 1.00 75.88 402 HIS A C 1
ATOM 3165 O O . HIS A 1 402 ? -12.112 -11.743 1.818 1.00 75.88 402 HIS A O 1
ATOM 3171 N N . LEU A 1 403 ? -11.727 -13.384 3.284 1.00 77.94 403 LEU A N 1
ATOM 3172 C CA . LEU A 1 403 ? -12.183 -12.597 4.431 1.00 77.94 403 LEU A CA 1
ATOM 3173 C C . LEU A 1 403 ? -11.045 -11.733 4.982 1.00 77.94 403 LEU A C 1
ATOM 3175 O O . LEU A 1 403 ? -10.379 -12.100 5.952 1.00 77.94 403 LEU A O 1
ATOM 3179 N N . HIS A 1 404 ? -10.870 -10.551 4.397 1.00 80.25 404 HIS A N 1
ATOM 3180 C CA . HIS A 1 404 ? -9.878 -9.585 4.858 1.00 80.25 404 HIS A CA 1
ATOM 3181 C C . HIS A 1 404 ? -10.081 -9.228 6.350 1.00 80.25 404 HIS A C 1
ATOM 3183 O O . HIS A 1 404 ? -11.205 -9.077 6.848 1.00 80.25 404 HIS A O 1
ATOM 3189 N N . HIS A 1 405 ? -8.989 -9.063 7.103 1.00 84.50 405 HIS A N 1
ATOM 3190 C CA . HIS A 1 405 ? -9.023 -8.892 8.567 1.00 84.50 405 HIS A CA 1
ATOM 3191 C C . HIS A 1 405 ? -9.746 -7.620 9.033 1.00 84.50 405 HIS A C 1
ATOM 3193 O O . HIS A 1 405 ? -10.172 -7.557 10.189 1.00 84.50 405 HIS A O 1
ATOM 3199 N N . THR A 1 406 ? -9.969 -6.645 8.142 1.00 87.62 406 THR A N 1
ATOM 3200 C CA . THR A 1 406 ? -10.885 -5.514 8.378 1.00 87.62 406 THR A CA 1
ATOM 3201 C C . THR A 1 406 ? -12.277 -6.008 8.787 1.00 87.62 406 THR A C 1
ATOM 3203 O O . THR A 1 406 ? -12.814 -5.581 9.813 1.00 87.62 406 THR A O 1
ATOM 3206 N N . MET A 1 407 ? -12.853 -6.944 8.020 1.00 87.75 407 MET A N 1
ATOM 3207 C CA . MET A 1 407 ? -14.177 -7.511 8.290 1.00 87.75 407 MET A CA 1
ATOM 3208 C C . MET A 1 407 ? -14.144 -8.393 9.534 1.00 87.75 407 MET A C 1
ATOM 3210 O O . MET A 1 407 ? -15.073 -8.338 10.333 1.00 87.75 407 MET A O 1
ATOM 3214 N N . LEU A 1 408 ? -13.066 -9.157 9.748 1.00 87.56 408 LEU A N 1
ATOM 3215 C CA . LEU A 1 408 ? -12.889 -9.952 10.967 1.00 87.56 408 LEU A CA 1
ATOM 3216 C C . LEU A 1 408 ? -12.919 -9.066 12.226 1.00 87.56 408 LEU A C 1
ATOM 3218 O O . LEU A 1 408 ? -13.625 -9.376 13.185 1.00 87.56 408 LEU A O 1
ATOM 3222 N N . GLY A 1 409 ? -12.222 -7.925 12.202 1.00 91.44 409 GLY A N 1
ATOM 3223 C CA . GLY A 1 409 ? -12.282 -6.917 13.261 1.00 91.44 409 GLY A CA 1
ATOM 3224 C C . GLY A 1 409 ? -13.701 -6.380 13.473 1.00 91.44 409 GLY A C 1
ATOM 3225 O O . GLY A 1 409 ? -14.215 -6.412 14.594 1.00 91.44 409 GLY A O 1
ATOM 3226 N N . ALA A 1 410 ? -14.374 -5.966 12.396 1.00 90.94 410 ALA A N 1
ATOM 3227 C CA . ALA A 1 410 ? -15.757 -5.485 12.447 1.00 90.94 410 ALA A CA 1
ATOM 3228 C C . ALA A 1 410 ? -16.741 -6.534 13.006 1.00 90.94 410 ALA A C 1
ATOM 3230 O O . ALA A 1 410 ? -17.616 -6.191 13.802 1.00 90.94 410 ALA A O 1
ATOM 3231 N N . LEU A 1 411 ? -16.567 -7.812 12.652 1.00 90.81 411 LEU A N 1
ATOM 3232 C CA . LEU A 1 411 ? -17.371 -8.928 13.153 1.00 90.81 411 LEU A CA 1
ATOM 3233 C C . LEU A 1 411 ? -17.122 -9.211 14.638 1.00 90.81 411 LEU A C 1
ATOM 3235 O O . LEU A 1 411 ? -18.068 -9.570 15.332 1.00 90.81 411 LEU A O 1
ATOM 3239 N N . ILE A 1 412 ? -15.901 -9.046 15.158 1.00 92.88 412 ILE A N 1
ATOM 3240 C CA . ILE A 1 412 ? -15.597 -9.322 16.574 1.00 92.88 412 ILE A CA 1
ATOM 3241 C C . ILE A 1 412 ? -16.097 -8.202 17.503 1.00 92.88 412 ILE A C 1
ATOM 3243 O O . ILE A 1 412 ? -16.518 -8.490 18.624 1.00 92.88 412 ILE A O 1
ATOM 3247 N N . ILE A 1 413 ? -16.095 -6.934 17.072 1.00 94.94 413 ILE A N 1
ATOM 3248 C CA . ILE A 1 413 ? -16.432 -5.794 17.949 1.00 94.94 413 ILE A CA 1
ATOM 3249 C C . ILE A 1 413 ? -17.782 -5.964 18.691 1.00 94.94 413 ILE A C 1
ATOM 3251 O O . ILE A 1 413 ? -17.772 -5.834 19.919 1.00 94.94 413 ILE A O 1
ATOM 3255 N N . PRO A 1 414 ? -18.925 -6.305 18.058 1.00 92.81 414 PRO A N 1
ATOM 3256 C CA . PRO A 1 414 ? -20.215 -6.406 18.752 1.00 92.81 414 PRO A CA 1
ATOM 3257 C C . PRO A 1 414 ? -20.246 -7.374 19.948 1.00 92.81 414 PRO A C 1
ATOM 3259 O O . PRO A 1 414 ? -20.801 -7.036 20.993 1.00 92.81 414 PRO A O 1
ATOM 3262 N N . VAL A 1 415 ? -19.610 -8.549 19.854 1.00 92.75 415 VAL A N 1
ATOM 3263 C CA . VAL A 1 415 ? -19.603 -9.553 20.946 1.00 92.75 415 VAL A CA 1
ATOM 3264 C C . VAL A 1 415 ? -18.709 -9.184 22.127 1.00 92.75 415 VAL A C 1
ATOM 3266 O O . VAL A 1 415 ? -18.706 -9.869 23.150 1.00 92.75 415 VAL A O 1
ATOM 3269 N N . THR A 1 416 ? -17.985 -8.070 22.035 1.00 95.19 416 THR A N 1
ATOM 3270 C CA . THR A 1 416 ? -17.155 -7.549 23.126 1.00 95.19 416 THR A CA 1
ATOM 3271 C C . THR A 1 416 ? -17.882 -6.541 24.022 1.00 95.19 416 THR A C 1
ATOM 3273 O O . THR A 1 416 ? -17.243 -5.939 24.876 1.00 95.19 416 THR A O 1
ATOM 3276 N N . SER A 1 417 ? -19.209 -6.378 23.897 1.00 94.06 417 SER A N 1
ATOM 3277 C CA . SER A 1 417 ? -20.050 -5.438 24.670 1.00 94.06 417 SER A CA 1
ATOM 3278 C C . SER A 1 417 ? -20.208 -5.796 26.171 1.00 94.06 417 SER A C 1
ATOM 3280 O O . SER A 1 417 ? -21.325 -5.906 26.691 1.00 94.06 417 SER A O 1
ATOM 3282 N N . PHE A 1 418 ? -19.110 -6.046 26.886 1.00 93.56 418 PHE A N 1
ATOM 3283 C CA . PHE A 1 418 ? -19.107 -6.511 28.275 1.00 93.56 418 PHE A CA 1
ATOM 3284 C C . PHE A 1 418 ? -18.029 -5.795 29.099 1.00 93.56 418 PHE A C 1
ATOM 3286 O O . PHE A 1 418 ? -16.885 -5.702 28.661 1.00 93.56 418 PHE A O 1
ATOM 3293 N N . PRO A 1 419 ? -18.322 -5.349 30.335 1.00 93.56 419 PRO A N 1
ATOM 3294 C CA . PRO A 1 419 ? -17.353 -4.647 31.173 1.00 93.56 419 PRO A CA 1
ATOM 3295 C C . PRO A 1 419 ? -16.390 -5.625 31.876 1.00 93.56 419 PRO A C 1
ATOM 3297 O O . PRO A 1 419 ? -16.357 -5.710 33.108 1.00 93.56 419 PRO A O 1
ATOM 3300 N N . THR A 1 420 ? -15.619 -6.388 31.092 1.00 93.62 420 THR A N 1
ATOM 3301 C CA . THR A 1 420 ? -14.606 -7.352 31.558 1.00 93.62 420 THR A CA 1
ATOM 3302 C C . THR A 1 420 ? -13.242 -7.095 30.892 1.00 93.62 420 THR A C 1
ATOM 3304 O O . THR A 1 420 ? -13.196 -6.562 29.783 1.00 93.62 420 THR A O 1
ATOM 3307 N N . PRO A 1 421 ? -12.110 -7.475 31.524 1.00 93.88 421 PRO A N 1
ATOM 3308 C CA . PRO A 1 421 ? -10.785 -7.303 30.919 1.00 93.88 421 PRO A CA 1
ATOM 3309 C C . PRO A 1 421 ? -10.596 -8.088 29.615 1.00 93.88 421 PRO A C 1
ATOM 3311 O O . PRO A 1 421 ? -10.020 -7.562 28.670 1.00 93.88 421 PRO A O 1
ATOM 3314 N N . ALA A 1 422 ? -11.123 -9.316 29.542 1.00 94.81 422 ALA A N 1
ATOM 3315 C CA . ALA A 1 422 ? -11.042 -10.155 28.344 1.00 94.81 422 ALA A CA 1
ATOM 3316 C C . ALA A 1 422 ? -11.818 -9.550 27.163 1.00 94.81 422 ALA A C 1
ATOM 3318 O O . ALA A 1 422 ? -11.335 -9.575 26.032 1.00 94.81 422 ALA A O 1
ATOM 3319 N N . ALA A 1 423 ? -12.988 -8.958 27.431 1.00 95.44 423 ALA A N 1
ATOM 3320 C CA . ALA A 1 423 ? -13.755 -8.244 26.420 1.00 95.44 423 ALA A CA 1
ATOM 3321 C C . ALA A 1 423 ? -13.029 -6.981 25.942 1.00 95.44 423 ALA A C 1
ATOM 3323 O O . ALA A 1 423 ? -12.885 -6.808 24.740 1.00 95.44 423 ALA A O 1
ATOM 3324 N N . ALA A 1 424 ? -12.480 -6.169 26.852 1.00 96.62 424 ALA A N 1
ATOM 3325 C CA . ALA A 1 424 ? -11.688 -4.991 26.488 1.00 96.62 424 ALA A CA 1
ATOM 3326 C C . ALA A 1 424 ? -10.451 -5.340 25.637 1.00 96.62 424 ALA A C 1
ATOM 3328 O O . ALA A 1 424 ? -10.226 -4.705 24.609 1.00 96.62 424 ALA A O 1
ATOM 3329 N N . PHE A 1 425 ? -9.704 -6.386 26.011 1.00 97.50 425 PHE A N 1
ATOM 3330 C CA . PHE A 1 425 ? -8.537 -6.851 25.254 1.00 97.50 425 PHE A CA 1
ATOM 3331 C C . PHE A 1 425 ? -8.925 -7.311 23.843 1.00 97.50 425 PHE A C 1
ATOM 3333 O O . PHE A 1 425 ? -8.318 -6.889 22.860 1.00 97.50 425 PHE A O 1
ATOM 3340 N N . SER A 1 426 ? -9.978 -8.130 23.739 1.00 96.62 426 SER A N 1
ATOM 3341 C CA . SER A 1 426 ? -10.485 -8.634 22.454 1.00 96.62 426 SER A CA 1
ATOM 3342 C C . SER A 1 426 ? -11.043 -7.507 21.579 1.00 96.62 426 SER A C 1
ATOM 3344 O O . SER A 1 426 ? -10.825 -7.497 20.372 1.00 96.62 426 SER A O 1
ATOM 3346 N N . GLN A 1 427 ? -11.717 -6.527 22.188 1.00 97.38 427 GLN A N 1
ATOM 3347 C CA . GLN A 1 427 ? -12.253 -5.341 21.521 1.00 97.38 427 GLN A CA 1
ATOM 3348 C C . GLN A 1 427 ? -11.137 -4.492 20.926 1.00 97.38 427 GLN A C 1
ATOM 3350 O O . GLN A 1 427 ? -11.191 -4.141 19.754 1.00 97.38 427 GLN A O 1
ATOM 3355 N N . ALA A 1 428 ? -10.109 -4.186 21.715 1.00 97.81 428 ALA A N 1
ATOM 3356 C CA . ALA A 1 428 ? -8.989 -3.377 21.266 1.00 97.81 428 ALA A CA 1
ATOM 3357 C C . ALA A 1 428 ? -8.158 -4.064 20.178 1.00 97.81 428 ALA A C 1
ATOM 3359 O O . ALA A 1 428 ? -7.741 -3.399 19.232 1.00 97.81 428 ALA A O 1
ATOM 3360 N N . ALA A 1 429 ? -7.978 -5.386 20.267 1.00 95.75 429 ALA A N 1
ATOM 3361 C CA . ALA A 1 429 ? -7.402 -6.162 19.177 1.00 95.75 429 ALA A CA 1
ATOM 3362 C C . ALA A 1 429 ? -8.266 -6.045 17.906 1.00 95.75 429 ALA A C 1
ATOM 3364 O O . ALA A 1 429 ? -7.759 -5.650 16.861 1.00 95.75 429 ALA A O 1
ATOM 3365 N N . ALA A 1 430 ? -9.578 -6.278 18.002 1.00 96.12 430 ALA A N 1
ATOM 3366 C CA . ALA A 1 430 ? -10.505 -6.200 16.871 1.00 96.12 430 ALA A CA 1
ATOM 3367 C C . ALA A 1 430 ? -10.595 -4.800 16.230 1.00 96.12 430 ALA A C 1
ATOM 3369 O O . ALA A 1 430 ? -10.635 -4.689 15.007 1.00 96.12 430 ALA A O 1
ATOM 3370 N N . ILE A 1 431 ? -10.565 -3.727 17.028 1.00 97.50 431 ILE A N 1
ATOM 3371 C CA . ILE A 1 431 ? -10.468 -2.349 16.518 1.00 97.50 431 ILE A CA 1
ATOM 3372 C C . ILE A 1 431 ? -9.113 -2.131 15.841 1.00 97.50 431 ILE A C 1
ATOM 3374 O O . ILE A 1 431 ? -9.059 -1.471 14.811 1.00 97.50 431 ILE A O 1
ATOM 3378 N N . GLY A 1 432 ? -8.029 -2.701 16.373 1.00 95.94 432 GLY A N 1
ATOM 3379 C CA . GLY A 1 432 ? -6.713 -2.659 15.737 1.00 95.94 432 GLY A CA 1
ATOM 3380 C C . GLY A 1 432 ? -6.717 -3.326 14.362 1.00 95.94 432 GLY A C 1
ATOM 3381 O O . GLY A 1 432 ? -6.288 -2.695 13.406 1.00 95.94 432 GLY A O 1
ATOM 3382 N N . LEU A 1 433 ? -7.290 -4.532 14.238 1.00 92.50 433 LEU A N 1
ATOM 3383 C CA . LEU A 1 433 ? -7.493 -5.220 12.951 1.00 92.50 433 LEU A CA 1
ATOM 3384 C C . LEU A 1 433 ? -8.279 -4.347 11.960 1.00 92.50 433 LEU A C 1
ATOM 3386 O O . LEU A 1 433 ? -7.866 -4.160 10.817 1.00 92.50 433 LEU A O 1
ATOM 3390 N N . PHE A 1 434 ? -9.401 -3.791 12.422 1.00 94.50 434 PHE A N 1
ATOM 3391 C CA . PHE A 1 434 ? -10.296 -2.957 11.626 1.00 94.50 434 PHE A CA 1
ATOM 3392 C C . PHE A 1 434 ? -9.618 -1.667 11.136 1.00 94.50 434 PHE A C 1
ATOM 3394 O O . PHE A 1 434 ? -9.658 -1.365 9.945 1.00 94.50 434 PHE A O 1
ATOM 3401 N N . VAL A 1 435 ? -8.950 -0.930 12.031 1.00 96.12 435 VAL A N 1
ATOM 3402 C CA . VAL A 1 435 ? -8.235 0.309 11.690 1.00 96.12 435 VAL A CA 1
ATOM 3403 C C . VAL A 1 435 ? -7.043 0.025 10.780 1.00 96.12 435 VAL A C 1
ATOM 3405 O O . VAL A 1 435 ? -6.854 0.755 9.814 1.00 96.12 435 VAL A O 1
ATOM 3408 N N . GLN A 1 436 ? -6.265 -1.028 11.048 1.00 92.69 436 GLN A N 1
ATOM 3409 C CA . GLN A 1 436 ? -5.098 -1.401 10.242 1.00 92.69 436 GLN A CA 1
ATOM 3410 C C . GLN A 1 436 ? -5.510 -1.733 8.806 1.00 92.69 436 GLN A C 1
ATOM 3412 O O . GLN A 1 436 ? -4.982 -1.153 7.854 1.00 92.69 436 GLN A O 1
ATOM 3417 N N . GLY A 1 437 ? -6.502 -2.617 8.665 1.00 89.56 437 GLY A N 1
ATOM 3418 C CA . GLY A 1 437 ? -6.980 -3.073 7.370 1.00 89.56 437 GLY A CA 1
ATOM 3419 C C . GLY A 1 437 ? -7.614 -1.942 6.558 1.00 89.56 437 GLY A C 1
ATOM 3420 O O . GLY A 1 437 ? -7.279 -1.767 5.388 1.00 89.56 437 GLY A O 1
ATOM 3421 N N . TYR A 1 438 ? -8.443 -1.103 7.189 1.00 92.19 438 TYR A N 1
ATOM 3422 C CA . TYR A 1 438 ? -8.995 0.083 6.531 1.00 92.19 438 TYR A CA 1
ATOM 3423 C C . TYR A 1 438 ? -7.914 1.107 6.147 1.00 92.19 438 TYR A C 1
ATOM 3425 O O . TYR A 1 438 ? -7.919 1.618 5.032 1.00 92.19 438 TYR A O 1
ATOM 3433 N N . ALA A 1 439 ? -6.951 1.396 7.028 1.00 92.31 439 ALA A N 1
ATOM 3434 C CA . ALA A 1 439 ? -5.919 2.403 6.769 1.00 92.31 439 ALA A CA 1
ATOM 3435 C C . ALA A 1 439 ? -5.042 2.072 5.552 1.00 92.31 439 ALA A C 1
ATOM 3437 O O . ALA A 1 439 ? -4.603 2.987 4.850 1.00 92.31 439 ALA A O 1
ATOM 3438 N N . ARG A 1 440 ? -4.797 0.776 5.315 1.00 87.00 440 ARG A N 1
ATOM 3439 C CA . ARG A 1 440 ? -3.960 0.266 4.224 1.00 87.00 440 ARG A CA 1
ATOM 3440 C C . ARG A 1 440 ? -4.724 0.006 2.919 1.00 87.00 440 ARG A C 1
ATOM 3442 O O . ARG A 1 440 ? -4.163 0.280 1.860 1.00 87.00 440 ARG A O 1
ATOM 3449 N N . TRP A 1 441 ? -5.926 -0.566 2.991 1.00 84.44 441 TRP A N 1
ATOM 3450 C CA . TRP A 1 441 ? -6.666 -1.083 1.827 1.00 84.44 441 TRP A CA 1
ATOM 3451 C C . TRP A 1 441 ? -8.044 -0.431 1.609 1.00 84.44 441 TRP A C 1
ATOM 3453 O O . TRP A 1 441 ? -8.699 -0.696 0.606 1.00 84.44 441 TRP A O 1
ATOM 3463 N N . GLY A 1 442 ? -8.512 0.412 2.531 1.00 87.38 442 GLY A N 1
ATOM 3464 C CA . GLY A 1 442 ? -9.860 0.975 2.482 1.00 87.38 442 GLY A CA 1
ATOM 3465 C C . GLY A 1 442 ? -10.948 -0.086 2.688 1.00 87.38 442 GLY A C 1
ATOM 3466 O O . GLY A 1 442 ? -10.843 -0.955 3.558 1.00 87.38 442 GLY A O 1
ATOM 3467 N N . TRP A 1 443 ? -12.020 0.010 1.901 1.00 82.12 443 TRP A N 1
ATOM 3468 C CA . TRP A 1 443 ? -13.178 -0.888 1.947 1.00 82.12 443 TRP A CA 1
ATOM 3469 C C . TRP A 1 443 ? -13.123 -1.930 0.817 1.00 82.12 443 TRP A C 1
ATOM 3471 O O . TRP A 1 443 ? -13.855 -1.816 -0.164 1.00 82.12 443 TRP A O 1
ATOM 3481 N N . HIS A 1 444 ? -12.261 -2.946 0.936 1.00 74.75 444 HIS A N 1
ATOM 3482 C CA . HIS A 1 444 ? -12.307 -4.094 0.019 1.00 74.75 444 HIS A CA 1
ATOM 3483 C C . HIS A 1 444 ? -13.599 -4.918 0.175 1.00 74.75 444 HIS A C 1
ATOM 3485 O O . HIS A 1 444 ? -14.321 -4.816 1.170 1.00 74.75 444 HIS A O 1
ATOM 3491 N N . SER A 1 445 ? -13.872 -5.746 -0.833 1.00 81.75 445 SER A N 1
ATOM 3492 C CA . SER A 1 445 ? -14.899 -6.789 -0.803 1.00 81.75 445 SER A CA 1
ATOM 3493 C C . SER A 1 445 ? -14.423 -7.999 0.020 1.00 81.75 445 SER A C 1
ATOM 3495 O O . SER A 1 445 ? -13.246 -8.110 0.348 1.00 81.75 445 SER A O 1
ATOM 3497 N N . TYR A 1 446 ? -15.342 -8.901 0.369 1.00 82.06 446 TYR A N 1
ATOM 3498 C CA . TYR A 1 446 ? -15.028 -10.260 0.854 1.00 82.06 446 TYR A CA 1
ATOM 3499 C C . TYR A 1 446 ? -15.095 -11.312 -0.273 1.00 82.06 446 TYR A C 1
ATOM 3501 O O . TYR A 1 446 ? -14.780 -12.482 -0.062 1.00 82.06 446 TYR A O 1
ATOM 3509 N N . LEU A 1 447 ? -15.547 -10.892 -1.458 1.00 82.38 447 LEU A N 1
ATOM 3510 C CA . LEU A 1 447 ? -15.461 -11.626 -2.714 1.00 82.38 447 LEU A CA 1
ATOM 3511 C C . LEU A 1 447 ? -14.449 -10.908 -3.594 1.00 82.38 447 LEU A C 1
ATOM 3513 O O . LEU A 1 447 ? -14.726 -9.793 -4.049 1.00 82.38 447 LEU A O 1
ATOM 3517 N N . ASP A 1 448 ? -13.316 -11.550 -3.833 1.00 69.56 448 ASP A N 1
ATOM 3518 C CA . ASP A 1 448 ? -12.363 -11.104 -4.835 1.00 69.56 448 ASP A CA 1
ATOM 3519 C C . ASP A 1 448 ? -12.755 -11.715 -6.179 1.00 69.56 448 ASP A C 1
ATOM 3521 O O . ASP A 1 448 ? -12.939 -12.931 -6.313 1.00 69.56 448 ASP A O 1
ATOM 3525 N N . THR A 1 449 ? -12.891 -10.870 -7.201 1.00 65.19 449 THR A N 1
ATOM 3526 C CA . THR A 1 449 ? -12.877 -11.364 -8.574 1.00 65.19 449 THR A CA 1
ATOM 3527 C C . THR A 1 449 ? -11.503 -11.966 -8.820 1.00 65.19 449 THR A C 1
ATOM 3529 O O . THR A 1 449 ? -10.492 -11.321 -8.542 1.00 65.19 449 THR A O 1
ATOM 3532 N N . ILE A 1 450 ? -11.449 -13.200 -9.331 1.00 52.56 450 ILE A N 1
ATOM 3533 C CA . ILE A 1 450 ? -10.181 -13.759 -9.804 1.00 52.56 450 ILE A CA 1
ATOM 3534 C C . ILE A 1 450 ? -9.730 -12.826 -10.934 1.00 52.56 450 ILE A C 1
ATOM 3536 O O . ILE A 1 450 ? -10.440 -12.719 -11.939 1.00 52.56 450 ILE A O 1
ATOM 3540 N N . PRO A 1 451 ? -8.637 -12.069 -10.753 1.00 40.06 451 PRO A N 1
ATOM 3541 C CA . PRO A 1 451 ? -8.330 -10.965 -11.642 1.00 40.06 451 PRO A CA 1
ATOM 3542 C C . PRO A 1 451 ? -8.022 -11.507 -13.034 1.00 40.06 451 PRO A C 1
ATOM 3544 O O . PRO A 1 451 ? -7.162 -12.367 -13.198 1.00 40.06 451 PRO A O 1
ATOM 3547 N N . THR A 1 452 ? -8.692 -10.959 -14.045 1.00 35.28 452 THR A N 1
ATOM 3548 C CA . THR A 1 452 ? -8.551 -11.329 -15.463 1.00 35.28 452 THR A CA 1
ATOM 3549 C C . THR A 1 452 ? -7.236 -10.857 -16.094 1.00 35.28 452 THR A C 1
ATOM 3551 O O . THR A 1 452 ? -7.127 -10.778 -17.318 1.00 35.28 452 THR A O 1
ATOM 3554 N N . TYR A 1 453 ? -6.201 -10.593 -15.285 1.00 37.38 453 TYR A N 1
ATOM 3555 C CA . TYR A 1 453 ? -4.842 -10.671 -15.807 1.00 37.38 453 TYR A CA 1
ATOM 3556 C C . TYR A 1 453 ? -4.578 -12.113 -16.257 1.00 37.38 453 TYR A C 1
ATOM 3558 O O . TYR A 1 453 ? -5.139 -13.059 -15.704 1.00 37.38 453 TYR A O 1
ATOM 3566 N N . LEU A 1 454 ? -3.717 -12.277 -17.263 1.00 42.12 454 LEU A N 1
ATOM 3567 C CA . LEU A 1 454 ? -3.262 -13.576 -17.755 1.00 42.12 454 LEU A CA 1
ATOM 3568 C C . LEU A 1 454 ? -2.916 -14.473 -16.560 1.00 42.12 454 LEU A C 1
ATOM 3570 O O . LEU A 1 454 ? -1.964 -14.165 -15.842 1.00 42.12 454 LEU A O 1
ATOM 3574 N N . THR A 1 455 ? -3.666 -15.552 -16.314 1.00 36.66 455 THR A N 1
ATOM 3575 C CA . THR A 1 455 ? -3.338 -16.433 -15.186 1.00 36.66 455 THR A CA 1
ATOM 3576 C C . THR A 1 455 ? -2.038 -17.161 -15.500 1.00 36.66 455 THR A C 1
ATOM 3578 O O . THR A 1 455 ? -1.993 -18.132 -16.253 1.00 36.66 455 THR A O 1
ATOM 3581 N N . ILE A 1 456 ? -0.953 -16.640 -14.925 1.00 48.09 456 ILE A N 1
ATOM 3582 C CA . ILE A 1 456 ? 0.391 -17.194 -15.028 1.00 48.09 456 ILE A CA 1
ATOM 3583 C C . ILE A 1 456 ? 0.465 -18.425 -14.133 1.00 48.09 456 ILE A C 1
ATOM 3585 O O . ILE A 1 456 ? 0.987 -18.387 -13.020 1.00 48.09 456 ILE A O 1
ATOM 3589 N N . ALA A 1 457 ? -0.057 -19.541 -14.635 1.00 45.16 457 ALA A N 1
ATOM 3590 C CA . ALA A 1 457 ? 0.363 -20.837 -14.142 1.00 45.16 457 ALA A CA 1
ATOM 3591 C C . ALA A 1 457 ? 1.733 -21.188 -14.746 1.00 45.16 457 ALA A C 1
ATOM 3593 O O . ALA A 1 457 ? 2.050 -20.906 -15.907 1.00 45.16 457 ALA A O 1
ATOM 3594 N N . VAL A 1 458 ? 2.576 -21.787 -13.913 1.00 51.78 458 VAL A N 1
ATOM 3595 C CA . VAL A 1 458 ? 3.905 -22.269 -14.286 1.00 51.78 458 VAL A CA 1
ATOM 3596 C C . VAL A 1 458 ? 3.766 -23.771 -14.537 1.00 51.78 458 VAL A C 1
ATOM 3598 O O . VAL A 1 458 ? 3.213 -24.453 -13.675 1.00 51.78 458 VAL A O 1
ATOM 3601 N N . PRO A 1 459 ? 4.207 -24.312 -15.688 1.00 54.84 459 PRO A N 1
ATOM 3602 C CA . PRO A 1 459 ? 4.128 -25.749 -15.929 1.00 54.84 459 PRO A CA 1
ATOM 3603 C C . PRO A 1 459 ? 4.946 -26.524 -14.889 1.00 54.84 459 PRO A C 1
ATOM 3605 O O . PRO A 1 459 ? 6.058 -26.127 -14.540 1.00 54.84 459 PRO A O 1
ATOM 3608 N N . GLU A 1 460 ? 4.419 -27.665 -14.435 1.00 57.34 460 GLU A N 1
ATOM 3609 C CA . GLU A 1 460 ? 5.085 -28.540 -13.453 1.00 57.34 460 GLU A CA 1
ATOM 3610 C C . GLU A 1 460 ? 6.446 -29.064 -13.943 1.00 57.34 460 GLU A C 1
ATOM 3612 O O . GLU A 1 460 ? 7.333 -29.380 -13.149 1.00 57.34 460 GLU A O 1
ATOM 3617 N N . LYS A 1 461 ? 6.623 -29.148 -15.267 1.00 62.66 461 LYS A N 1
ATOM 3618 C CA . LYS A 1 461 ? 7.866 -29.548 -15.927 1.00 62.66 461 LYS A CA 1
ATOM 3619 C C . LYS A 1 461 ? 8.562 -28.333 -16.530 1.00 62.66 461 LYS A C 1
ATOM 3621 O O . LYS A 1 461 ? 7.946 -27.536 -17.235 1.00 62.66 461 LYS A O 1
ATOM 3626 N N . ALA A 1 462 ? 9.872 -28.246 -16.320 1.00 61.31 462 ALA A N 1
ATOM 3627 C CA . ALA A 1 462 ? 10.707 -27.258 -16.990 1.00 61.31 462 ALA A CA 1
ATOM 3628 C C . ALA A 1 462 ? 10.763 -27.508 -18.516 1.00 61.31 462 ALA A C 1
ATOM 3630 O O . ALA A 1 462 ? 10.761 -28.668 -18.942 1.00 61.31 462 ALA A O 1
ATOM 3631 N N . PRO A 1 463 ? 10.859 -26.450 -19.344 1.00 73.44 463 PRO A N 1
ATOM 3632 C CA . PRO A 1 463 ? 11.032 -26.590 -20.787 1.00 73.44 463 PRO A CA 1
ATOM 3633 C C . PRO A 1 463 ? 12.361 -27.278 -21.129 1.00 73.44 463 PRO A C 1
ATOM 3635 O O . PRO A 1 463 ? 13.385 -27.056 -20.480 1.00 73.44 463 PRO A O 1
ATOM 3638 N N . ASN A 1 464 ? 12.353 -28.090 -22.184 1.00 77.75 464 ASN A N 1
ATOM 3639 C CA . ASN A 1 464 ? 13.508 -28.857 -22.638 1.00 77.75 464 ASN A CA 1
ATOM 3640 C C . ASN A 1 464 ? 14.266 -28.120 -23.757 1.00 77.75 464 ASN A C 1
ATOM 3642 O O . ASN A 1 464 ? 13.686 -27.333 -24.509 1.00 77.75 464 ASN A O 1
ATOM 3646 N N . THR A 1 465 ? 15.565 -28.381 -23.901 1.00 78.31 465 THR A N 1
ATOM 3647 C CA . THR A 1 465 ? 16.401 -27.780 -24.950 1.00 78.31 465 THR A CA 1
ATOM 3648 C C . THR A 1 465 ? 16.767 -28.799 -26.025 1.00 78.31 465 THR A C 1
ATOM 3650 O O . THR A 1 465 ? 17.057 -29.963 -25.764 1.00 78.31 465 THR A O 1
ATOM 3653 N N . THR A 1 466 ? 16.736 -28.351 -27.276 1.00 83.38 466 THR A N 1
ATOM 3654 C CA . THR A 1 466 ? 17.047 -29.145 -28.470 1.00 83.38 466 THR A CA 1
ATOM 3655 C C . THR A 1 466 ? 17.922 -28.321 -29.409 1.00 83.38 466 THR A C 1
ATOM 3657 O O . THR A 1 466 ? 17.883 -27.088 -29.383 1.00 83.38 466 THR A O 1
ATOM 3660 N N . ASN A 1 467 ? 18.725 -28.994 -30.237 1.00 83.69 467 ASN A N 1
ATOM 3661 C CA . ASN A 1 467 ? 19.620 -28.368 -31.218 1.00 83.69 467 ASN A CA 1
ATOM 3662 C C . ASN A 1 467 ? 20.469 -27.229 -30.610 1.00 83.69 467 ASN A C 1
ATOM 3664 O O . ASN A 1 467 ? 20.482 -26.107 -31.111 1.00 83.69 467 ASN A O 1
ATOM 3668 N N . VAL A 1 468 ? 21.135 -27.515 -29.487 1.00 80.38 468 VAL A N 1
ATOM 3669 C CA . VAL A 1 468 ? 22.001 -26.558 -28.786 1.00 80.38 468 VAL A CA 1
ATOM 3670 C C . VAL A 1 468 ? 23.257 -26.297 -29.620 1.00 80.38 468 VAL A C 1
ATOM 3672 O O . VAL A 1 468 ? 23.978 -27.232 -29.965 1.00 80.38 468 VAL A O 1
ATOM 3675 N N . THR A 1 469 ? 23.542 -25.031 -29.914 1.00 82.69 469 THR A N 1
ATOM 3676 C CA . THR A 1 469 ? 24.784 -24.585 -30.565 1.00 82.69 469 THR A CA 1
ATOM 3677 C C . THR A 1 469 ? 25.496 -23.538 -29.701 1.00 82.69 469 THR A C 1
ATOM 3679 O O . THR A 1 469 ? 25.039 -23.206 -28.609 1.00 82.69 469 THR A O 1
ATOM 3682 N N . SER A 1 470 ? 26.625 -23.000 -30.172 1.00 76.75 470 SER A N 1
ATOM 3683 C CA . SER A 1 470 ? 27.358 -21.937 -29.473 1.00 76.75 470 SER A CA 1
ATOM 3684 C C . SER A 1 470 ? 26.658 -20.573 -29.480 1.00 76.75 470 SER A C 1
ATOM 3686 O O . SER A 1 470 ? 26.995 -19.750 -28.634 1.00 76.75 470 SER A O 1
ATOM 3688 N N . SER A 1 471 ? 25.720 -20.330 -30.406 1.00 77.19 471 SER A N 1
ATOM 3689 C CA . SER A 1 471 ? 25.067 -19.024 -30.607 1.00 77.19 471 SER A CA 1
ATOM 3690 C C . SER A 1 471 ? 23.537 -19.056 -30.571 1.00 77.19 471 SER A C 1
ATOM 3692 O O . SER A 1 471 ? 22.916 -18.005 -30.418 1.00 77.19 471 SER A O 1
ATOM 3694 N N . TRP A 1 472 ? 22.907 -20.228 -30.681 1.00 83.50 472 TRP A N 1
ATOM 3695 C CA . TRP A 1 472 ? 21.454 -20.376 -30.567 1.00 83.50 472 TRP A CA 1
ATOM 3696 C C . TRP A 1 472 ? 21.028 -21.731 -29.987 1.00 83.50 472 TRP A C 1
ATOM 3698 O O . TRP A 1 472 ? 21.760 -22.722 -30.065 1.00 83.50 472 TRP A O 1
ATOM 3708 N N . VAL A 1 473 ? 19.815 -21.779 -29.436 1.00 81.75 473 VAL A N 1
ATOM 3709 C CA . VAL A 1 473 ? 19.152 -23.000 -28.950 1.00 81.75 473 VAL A CA 1
ATOM 3710 C C . VAL A 1 473 ? 17.670 -22.993 -29.317 1.00 81.75 473 VAL A C 1
ATOM 3712 O O . VAL A 1 473 ? 17.042 -21.934 -29.353 1.00 81.75 473 VAL A O 1
ATOM 3715 N N . ARG A 1 474 ? 17.082 -24.170 -29.557 1.00 85.00 474 ARG A N 1
ATOM 3716 C CA . ARG A 1 474 ? 15.625 -24.334 -29.629 1.00 85.00 474 ARG A CA 1
ATOM 3717 C C . ARG A 1 474 ? 15.100 -24.838 -28.288 1.00 85.00 474 ARG A C 1
ATOM 3719 O O . ARG A 1 474 ? 15.389 -25.963 -27.884 1.00 85.00 474 ARG A O 1
ATOM 3726 N N . VAL A 1 475 ? 14.302 -24.017 -27.621 1.00 82.12 475 VAL A N 1
ATOM 3727 C CA . VAL A 1 475 ? 13.580 -24.375 -26.395 1.00 82.12 475 VAL A CA 1
ATOM 3728 C C . VAL A 1 475 ? 12.206 -24.917 -26.785 1.00 82.12 475 VAL A C 1
ATOM 3730 O O . VAL A 1 475 ? 11.562 -24.353 -27.669 1.00 82.12 475 VAL A O 1
ATOM 3733 N N . VAL A 1 476 ? 11.773 -26.017 -26.168 1.00 84.00 476 VAL A N 1
ATOM 3734 C CA . VAL A 1 476 ? 10.515 -26.725 -26.462 1.00 84.00 476 VAL A CA 1
ATOM 3735 C C . VAL A 1 476 ? 9.812 -27.075 -25.152 1.00 84.00 476 VAL A C 1
ATOM 3737 O O . VAL A 1 476 ? 10.466 -27.479 -24.191 1.00 84.00 476 VAL A O 1
ATOM 3740 N N . TRP A 1 477 ? 8.489 -26.955 -25.108 1.00 80.31 477 TRP A N 1
ATOM 3741 C CA . TRP A 1 477 ? 7.677 -27.300 -23.940 1.00 80.31 477 TRP A CA 1
ATOM 3742 C C . TRP A 1 477 ? 6.441 -28.117 -24.310 1.00 80.31 477 TRP A C 1
ATOM 3744 O O . TRP A 1 477 ? 6.022 -28.169 -25.467 1.00 80.31 477 TRP A O 1
ATOM 3754 N N . GLU A 1 478 ? 5.863 -28.782 -23.310 1.00 79.56 478 GLU A N 1
ATOM 3755 C CA . GLU A 1 478 ? 4.590 -29.483 -23.465 1.00 79.56 478 GLU A CA 1
ATOM 3756 C C . GLU A 1 478 ? 3.446 -28.459 -23.638 1.00 79.56 478 GLU A C 1
ATOM 3758 O O . GLU A 1 478 ? 3.465 -27.404 -22.991 1.00 79.56 478 GLU A O 1
ATOM 3763 N N . PRO A 1 479 ? 2.464 -28.719 -24.524 1.00 74.50 479 PRO A N 1
ATOM 3764 C CA . PRO A 1 479 ? 1.280 -27.877 -24.643 1.00 74.50 479 PRO A CA 1
ATOM 3765 C C . PRO A 1 479 ? 0.426 -27.968 -23.374 1.00 74.50 479 PRO A C 1
ATOM 3767 O O . PRO A 1 479 ? 0.245 -29.049 -22.819 1.00 74.50 479 PRO A O 1
ATOM 3770 N N . LEU A 1 480 ? -0.138 -26.837 -22.953 1.00 65.50 480 LEU A N 1
ATOM 3771 C CA . LEU A 1 480 ? -1.063 -26.751 -21.824 1.00 65.50 480 LEU A CA 1
ATOM 3772 C C . LEU A 1 480 ? -2.494 -26.526 -22.322 1.00 65.50 480 LEU A C 1
ATOM 3774 O O . LEU A 1 480 ? -2.724 -25.783 -23.279 1.00 65.50 480 LEU A O 1
ATOM 3778 N N . GLU A 1 481 ? -3.466 -27.151 -21.661 1.00 58.31 481 GLU A N 1
ATOM 3779 C CA . GLU A 1 481 ? -4.882 -26.973 -21.991 1.00 58.31 481 GLU A CA 1
ATOM 3780 C C . GLU A 1 481 ? -5.362 -25.547 -21.659 1.00 58.31 481 GLU A C 1
ATOM 3782 O O . GLU A 1 481 ? -4.917 -24.928 -20.695 1.00 58.31 481 GLU A O 1
ATOM 3787 N N . SER A 1 482 ? -6.304 -25.020 -22.450 1.00 55.06 482 SER A N 1
ATOM 3788 C CA . SER A 1 482 ? -6.936 -23.688 -22.294 1.00 55.06 482 SER A CA 1
ATOM 3789 C C . SER A 1 482 ? -6.038 -22.437 -22.427 1.00 55.06 482 SER A C 1
ATOM 3791 O O . SER A 1 482 ? -6.509 -21.315 -22.229 1.00 55.06 482 SER A O 1
ATOM 3793 N N . VAL A 1 483 ? -4.776 -22.589 -22.838 1.00 53.75 483 VAL A N 1
ATOM 3794 C CA . VAL A 1 483 ? -3.827 -21.477 -23.035 1.00 53.75 483 VAL A CA 1
ATOM 3795 C C . VAL A 1 483 ? -3.970 -20.811 -24.416 1.00 53.75 483 VAL A C 1
ATOM 3797 O O . VAL A 1 483 ? -3.992 -21.481 -25.442 1.00 53.75 483 VAL A O 1
ATOM 3800 N N . GLN A 1 484 ? -4.021 -19.475 -24.449 1.00 54.94 484 GLN A N 1
ATOM 3801 C CA . GLN A 1 484 ? -3.960 -18.632 -25.655 1.00 54.94 484 GLN A CA 1
ATOM 3802 C C . GLN A 1 484 ? -2.523 -18.396 -26.141 1.00 54.94 484 GLN A C 1
ATOM 3804 O O . GLN A 1 484 ? -2.292 -18.405 -27.343 1.00 54.94 484 GLN A O 1
ATOM 3809 N N . ALA A 1 485 ? -1.570 -18.142 -25.234 1.00 61.84 485 ALA A N 1
ATOM 3810 C CA . ALA A 1 485 ? -0.183 -17.813 -25.577 1.00 61.84 485 ALA A CA 1
ATOM 3811 C C . ALA A 1 485 ? 0.819 -18.210 -24.479 1.00 61.84 485 ALA A C 1
ATOM 3813 O O . ALA A 1 485 ? 0.495 -18.243 -23.293 1.00 61.84 485 ALA A O 1
ATOM 3814 N N . TYR A 1 486 ? 2.061 -18.454 -24.888 1.00 67.31 486 TYR A N 1
ATOM 3815 C CA . TYR A 1 486 ? 3.205 -18.715 -24.024 1.00 67.31 486 TYR A CA 1
ATOM 3816 C C . TYR A 1 486 ? 4.134 -17.503 -23.990 1.00 67.31 486 TYR A C 1
ATOM 3818 O O . TYR A 1 486 ? 4.431 -16.904 -25.024 1.00 67.31 486 TYR A O 1
ATOM 3826 N N . SER A 1 487 ? 4.635 -17.193 -22.799 1.00 70.19 487 SER A N 1
ATOM 3827 C CA . SER A 1 487 ? 5.711 -16.240 -22.549 1.00 70.19 487 SER A CA 1
ATOM 3828 C C . SER A 1 487 ? 6.929 -17.019 -22.057 1.00 70.19 487 SER A C 1
ATOM 3830 O O . SER A 1 487 ? 6.871 -17.711 -21.035 1.00 70.19 487 SER A O 1
ATOM 3832 N N . LEU A 1 488 ? 8.028 -16.956 -22.806 1.00 74.25 488 LEU A N 1
ATOM 3833 C CA . LEU A 1 488 ? 9.299 -17.568 -22.432 1.00 74.25 488 LEU A CA 1
ATOM 3834 C C . LEU A 1 488 ? 10.219 -16.488 -21.874 1.00 74.25 488 LEU A C 1
ATOM 3836 O O . LEU A 1 488 ? 10.528 -15.512 -22.560 1.00 74.25 488 LEU A O 1
ATOM 3840 N N . GLN A 1 489 ? 10.695 -16.687 -20.650 1.00 75.12 489 GLN A N 1
ATOM 3841 C CA . GLN A 1 489 ? 11.645 -15.796 -20.004 1.00 75.12 489 GLN A CA 1
ATOM 3842 C C . GLN A 1 489 ? 13.040 -16.412 -19.946 1.00 75.12 489 GLN A C 1
ATOM 3844 O O . GLN A 1 489 ? 13.223 -17.528 -19.460 1.00 75.12 489 GLN A O 1
ATOM 3849 N N . LEU A 1 490 ? 14.036 -15.638 -20.368 1.00 75.75 490 LEU A N 1
ATOM 3850 C CA . LEU A 1 490 ? 15.454 -15.912 -20.188 1.00 75.75 490 LEU A CA 1
ATOM 3851 C C . LEU A 1 490 ? 15.985 -14.944 -19.132 1.00 75.75 490 LEU A C 1
ATOM 3853 O O . LEU A 1 490 ? 15.863 -13.733 -19.278 1.00 75.75 490 LEU A O 1
ATOM 3857 N N . ASN A 1 491 ? 16.547 -15.451 -18.038 1.00 74.75 491 ASN A N 1
ATOM 3858 C CA . ASN A 1 491 ? 17.042 -14.635 -16.926 1.00 74.75 491 ASN A CA 1
ATOM 3859 C C . ASN A 1 491 ? 15.990 -13.649 -16.371 1.00 74.75 491 ASN A C 1
ATOM 3861 O O . ASN A 1 491 ? 16.342 -12.547 -15.951 1.00 74.75 491 ASN A O 1
ATOM 3865 N N . ARG A 1 492 ? 14.707 -14.051 -16.339 1.00 71.44 492 ARG A N 1
ATOM 3866 C CA . ARG A 1 492 ? 13.527 -13.216 -15.997 1.00 71.44 492 ARG A CA 1
ATOM 3867 C C . ARG A 1 492 ? 13.226 -12.053 -16.956 1.00 71.44 492 ARG A C 1
ATOM 3869 O O . ARG A 1 492 ? 12.387 -11.216 -16.643 1.00 71.44 492 ARG A O 1
ATOM 3876 N N . VAL A 1 493 ? 13.878 -11.999 -18.112 1.00 73.75 493 VAL A N 1
ATOM 3877 C CA . VAL A 1 493 ? 13.516 -11.108 -19.218 1.00 73.75 493 VAL A CA 1
ATOM 3878 C C . VAL A 1 493 ? 12.677 -11.919 -20.197 1.00 73.75 493 VAL A C 1
ATOM 3880 O O . VAL A 1 493 ? 13.088 -13.009 -20.584 1.00 73.75 493 VAL A O 1
ATOM 3883 N N . GLU A 1 494 ? 11.501 -11.437 -20.585 1.00 75.81 494 GLU A N 1
ATOM 3884 C CA . GLU A 1 494 ? 10.702 -12.088 -21.628 1.00 75.81 494 GLU A CA 1
ATOM 3885 C C . GLU A 1 494 ? 11.449 -12.009 -22.967 1.00 75.81 494 GLU A C 1
ATOM 3887 O O . GLU A 1 494 ? 11.817 -10.924 -23.399 1.00 75.81 494 GLU A O 1
ATOM 3892 N N . VAL A 1 495 ? 11.714 -13.146 -23.613 1.00 75.56 495 VAL A N 1
ATOM 3893 C CA . VAL A 1 495 ? 12.451 -13.224 -24.895 1.00 75.56 495 VAL A CA 1
ATOM 3894 C C . VAL A 1 495 ? 11.594 -13.745 -26.045 1.00 75.56 495 VAL A C 1
ATOM 3896 O O . VAL A 1 495 ? 11.966 -13.628 -27.208 1.00 75.56 495 VAL A O 1
ATOM 3899 N N . TYR A 1 496 ? 10.439 -14.327 -25.732 1.00 75.44 496 TYR A N 1
ATOM 3900 C CA . TYR A 1 496 ? 9.457 -14.764 -26.713 1.00 75.44 496 TYR A CA 1
ATOM 3901 C C . TYR A 1 496 ? 8.059 -14.682 -26.107 1.00 75.44 496 TYR A C 1
ATOM 3903 O O . TYR A 1 496 ? 7.853 -15.088 -24.963 1.00 75.44 496 TYR A O 1
ATOM 3911 N N . ARG A 1 497 ? 7.106 -14.213 -26.914 1.00 71.25 497 ARG A N 1
ATOM 3912 C CA . ARG A 1 497 ? 5.671 -14.240 -26.643 1.00 71.25 497 ARG A CA 1
ATOM 3913 C C . ARG A 1 497 ? 4.969 -14.775 -27.890 1.00 71.25 497 ARG A C 1
ATOM 3915 O O . ARG A 1 497 ? 5.197 -14.254 -28.979 1.00 71.25 497 ARG A O 1
ATOM 3922 N N . GLY A 1 498 ? 4.146 -15.812 -27.758 1.00 65.56 498 GLY A N 1
ATOM 3923 C CA . GLY A 1 498 ? 3.435 -16.387 -28.903 1.00 65.56 498 GLY A CA 1
ATOM 3924 C C . GLY A 1 498 ? 2.799 -17.749 -28.635 1.00 65.56 498 GLY A C 1
ATOM 3925 O O . GLY A 1 498 ? 2.924 -18.312 -27.551 1.00 65.56 498 GLY A O 1
ATOM 3926 N N . VAL A 1 499 ? 2.101 -18.285 -29.636 1.00 71.25 499 VAL A N 1
ATOM 3927 C CA . VAL A 1 499 ? 1.266 -19.496 -29.497 1.00 71.25 499 VAL A CA 1
ATOM 3928 C C . VAL A 1 499 ? 2.011 -20.814 -29.742 1.00 71.25 499 VAL A C 1
ATOM 3930 O O . VAL A 1 499 ? 1.536 -21.870 -29.334 1.00 71.25 499 VAL A O 1
ATOM 3933 N N . ASP A 1 500 ? 3.170 -20.783 -30.410 1.00 72.38 500 ASP A N 1
ATOM 3934 C CA . ASP A 1 500 ? 3.959 -21.991 -30.673 1.00 72.38 500 ASP A CA 1
ATOM 3935 C C . ASP A 1 500 ? 4.576 -22.541 -29.374 1.00 72.38 500 ASP A C 1
ATOM 3937 O O . ASP A 1 500 ? 5.038 -21.778 -28.524 1.00 72.38 500 ASP A O 1
ATOM 3941 N N . THR A 1 501 ? 4.649 -23.872 -29.254 1.00 80.69 501 THR A N 1
ATOM 3942 C CA . THR A 1 501 ? 5.257 -24.599 -28.119 1.00 80.69 501 THR A CA 1
ATOM 3943 C C . THR A 1 501 ? 6.782 -24.738 -28.205 1.00 80.69 501 THR A C 1
ATOM 3945 O O . THR A 1 501 ? 7.399 -25.554 -27.516 1.00 80.69 501 THR A O 1
ATOM 3948 N N . SER A 1 502 ? 7.415 -23.962 -29.085 1.00 82.62 502 SER A N 1
ATOM 3949 C CA . SER A 1 502 ? 8.868 -23.886 -29.182 1.00 82.62 502 SER A CA 1
ATOM 3950 C C . SER A 1 502 ? 9.313 -22.510 -29.647 1.00 82.62 502 SER A C 1
ATOM 3952 O O . SER A 1 502 ? 8.728 -21.970 -30.587 1.00 82.62 502 SER A O 1
ATOM 3954 N N . ALA A 1 503 ? 10.404 -22.009 -29.078 1.00 81.94 503 ALA A N 1
ATOM 3955 C CA . ALA A 1 503 ? 11.061 -20.781 -29.507 1.00 81.94 503 ALA A CA 1
ATOM 3956 C C . ALA A 1 503 ? 12.545 -21.036 -29.795 1.00 81.94 503 ALA A C 1
ATOM 3958 O O . ALA A 1 503 ? 13.187 -21.876 -29.159 1.00 81.94 503 ALA A O 1
ATOM 3959 N N . VAL A 1 504 ? 13.098 -20.301 -30.758 1.00 84.00 504 VAL A N 1
ATOM 3960 C CA . VAL A 1 504 ? 14.544 -20.252 -30.995 1.00 84.00 504 VAL A CA 1
ATOM 3961 C C . VAL A 1 504 ? 15.087 -19.018 -30.290 1.00 84.00 504 VAL A C 1
ATOM 3963 O O . VAL A 1 504 ? 14.659 -17.908 -30.587 1.00 84.00 504 VAL A O 1
ATOM 3966 N N . ILE A 1 505 ? 16.025 -19.218 -29.368 1.00 80.62 505 ILE A N 1
ATOM 3967 C CA . ILE A 1 505 ? 16.771 -18.138 -28.722 1.00 80.62 505 ILE A CA 1
ATOM 3968 C C . ILE A 1 505 ? 18.120 -18.040 -29.429 1.00 80.62 505 ILE A C 1
ATOM 3970 O O . ILE A 1 505 ? 18.866 -19.019 -29.459 1.00 80.62 505 ILE A O 1
ATOM 3974 N N . SER A 1 506 ? 18.416 -16.879 -30.006 1.00 82.12 506 SER A N 1
ATOM 3975 C CA . SER A 1 506 ? 19.684 -16.540 -30.660 1.00 82.12 506 SER A CA 1
ATOM 3976 C C . SER A 1 506 ? 20.587 -15.697 -29.746 1.00 82.12 506 SER A C 1
ATOM 3978 O O . SER A 1 506 ? 20.235 -15.398 -28.605 1.00 82.12 506 SER A O 1
ATOM 3980 N N . ASN A 1 507 ? 21.766 -15.319 -30.249 1.00 79.44 507 ASN A N 1
ATOM 3981 C CA . ASN A 1 507 ? 22.748 -14.452 -29.587 1.00 79.44 507 ASN A CA 1
ATOM 3982 C C . ASN A 1 507 ? 23.240 -14.972 -28.221 1.00 79.44 507 ASN A C 1
ATOM 3984 O O . ASN A 1 507 ? 23.597 -14.200 -27.329 1.00 79.44 507 ASN A O 1
ATOM 3988 N N . LEU A 1 508 ? 23.295 -16.298 -28.062 1.00 77.25 508 LEU A N 1
ATOM 3989 C CA . LEU A 1 508 ? 23.901 -16.930 -26.894 1.00 77.25 508 LEU A CA 1
ATOM 3990 C C . LEU A 1 508 ? 25.431 -16.783 -26.914 1.00 77.25 508 LEU A C 1
ATOM 3992 O O . LEU A 1 508 ? 26.063 -16.784 -27.970 1.00 77.25 508 LEU A O 1
ATOM 3996 N N . LYS A 1 509 ? 26.022 -16.692 -25.721 1.00 75.94 509 LYS A N 1
ATOM 3997 C CA . LYS A 1 509 ? 27.467 -16.716 -25.482 1.00 75.94 509 LYS A CA 1
ATOM 3998 C C . LYS A 1 509 ? 27.861 -18.110 -24.970 1.00 75.94 509 LYS A C 1
ATOM 4000 O O . LYS A 1 509 ? 27.191 -18.633 -24.072 1.00 75.94 509 LYS A O 1
ATOM 4005 N N . PRO A 1 510 ? 28.947 -18.723 -25.475 1.00 72.94 510 PRO A N 1
ATOM 4006 C CA . PRO A 1 510 ? 29.437 -19.990 -24.943 1.00 72.94 510 PRO A CA 1
ATOM 4007 C C . PRO A 1 510 ? 29.897 -19.833 -23.485 1.00 72.94 510 PRO A C 1
ATOM 4009 O O . PRO A 1 510 ? 30.360 -18.769 -23.080 1.00 72.94 510 PRO A O 1
ATOM 4012 N N . ASN A 1 511 ? 29.802 -20.913 -22.704 1.00 69.00 511 ASN A N 1
ATOM 4013 C CA . ASN A 1 511 ? 30.195 -20.966 -21.287 1.00 69.00 511 ASN A CA 1
ATOM 4014 C C . ASN A 1 511 ? 29.424 -20.007 -20.342 1.00 69.00 511 ASN A C 1
ATOM 4016 O O . ASN A 1 511 ? 29.873 -19.735 -19.229 1.00 69.00 511 ASN A O 1
ATOM 4020 N N . MET A 1 512 ? 28.247 -19.519 -20.751 1.00 69.88 512 MET A N 1
ATOM 4021 C CA . MET A 1 512 ? 27.319 -18.773 -19.893 1.00 69.88 512 MET A CA 1
ATOM 4022 C C . MET A 1 512 ? 26.142 -19.668 -19.473 1.00 69.88 512 MET A C 1
ATOM 4024 O O . MET A 1 512 ? 25.591 -20.410 -20.284 1.00 69.88 512 MET A O 1
ATOM 4028 N N . THR A 1 513 ? 25.747 -19.615 -18.197 1.00 66.94 513 THR A N 1
ATOM 4029 C CA . THR A 1 513 ? 24.551 -20.328 -17.707 1.00 66.94 513 THR A CA 1
ATOM 4030 C C . THR A 1 513 ? 23.325 -19.470 -17.973 1.00 66.94 513 THR A C 1
ATOM 4032 O O . THR A 1 513 ? 23.343 -18.306 -17.604 1.00 66.94 513 THR A O 1
ATOM 4035 N N . TYR A 1 514 ? 22.252 -20.009 -18.544 1.00 64.69 514 TYR A N 1
ATOM 4036 C CA . TYR A 1 514 ? 21.010 -19.266 -18.783 1.00 64.69 514 TYR A CA 1
ATOM 4037 C C . TYR A 1 514 ? 19.855 -19.875 -17.984 1.00 64.69 514 TYR A C 1
ATOM 4039 O O . TYR A 1 514 ? 19.684 -21.092 -17.972 1.00 64.69 514 TYR A O 1
ATOM 4047 N N . PHE A 1 515 ? 19.053 -19.037 -17.325 1.00 64.69 515 PHE A N 1
ATOM 4048 C CA . PHE A 1 515 ? 17.903 -19.480 -16.534 1.00 64.69 515 PHE A CA 1
ATOM 4049 C C . PHE A 1 515 ? 16.620 -19.312 -17.343 1.00 64.69 515 PHE A C 1
ATOM 4051 O O . PHE A 1 515 ? 16.247 -18.187 -17.665 1.00 64.69 515 PHE A O 1
ATOM 4058 N N . ILE A 1 516 ? 15.945 -20.415 -17.659 1.00 55.50 516 ILE A N 1
ATOM 4059 C CA . ILE A 1 516 ? 14.703 -20.406 -18.438 1.00 55.50 516 ILE A CA 1
ATOM 4060 C C . ILE A 1 516 ? 13.507 -20.548 -17.488 1.00 55.50 516 ILE A C 1
ATOM 4062 O O . ILE A 1 516 ? 13.504 -21.423 -16.624 1.00 55.50 516 ILE A O 1
ATOM 4066 N N . ALA A 1 517 ? 12.491 -19.704 -17.662 1.00 49.97 517 ALA A N 1
ATOM 4067 C CA . ALA A 1 517 ? 11.187 -19.818 -17.012 1.00 49.97 517 ALA A CA 1
ATOM 4068 C C . ALA A 1 517 ? 10.066 -19.645 -18.050 1.00 49.97 517 ALA A C 1
ATOM 4070 O O . ALA A 1 517 ? 10.255 -18.968 -19.059 1.00 49.97 517 ALA A O 1
ATOM 4071 N N . GLN A 1 518 ? 8.905 -20.254 -17.810 1.00 44.47 518 GLN A N 1
ATOM 4072 C CA . GLN A 1 518 ? 7.765 -20.245 -18.730 1.00 44.47 518 GLN A CA 1
ATOM 4073 C C . GLN A 1 518 ? 6.503 -19.769 -18.007 1.00 44.47 518 GLN A C 1
ATOM 4075 O O . GLN A 1 518 ? 6.229 -20.218 -16.896 1.00 44.47 518 GLN A O 1
ATOM 4080 N N . LEU A 1 519 ? 5.749 -18.881 -18.657 1.00 41.50 519 LEU A N 1
ATOM 4081 C CA . LEU A 1 519 ? 4.529 -18.237 -18.162 1.00 41.50 519 LEU A CA 1
ATOM 4082 C C . LEU A 1 519 ? 3.433 -18.257 -19.253 1.00 41.50 519 LEU A C 1
ATOM 4084 O O . LEU A 1 519 ? 3.735 -18.473 -20.430 1.00 41.50 519 LEU A O 1
ATOM 4088 N N . HIS A 1 520 ? 2.167 -18.033 -18.884 1.00 44.78 520 HIS A N 1
ATOM 4089 C CA . HIS A 1 520 ? 1.000 -18.018 -19.790 1.00 44.78 520 HIS A CA 1
ATOM 4090 C C . HIS A 1 520 ? -0.160 -17.174 -19.176 1.00 44.78 520 HIS A C 1
ATOM 4092 O O . HIS A 1 520 ? 0.036 -16.602 -18.114 1.00 44.78 520 HIS A O 1
ATOM 4098 N N . SER A 1 521 ? -1.346 -16.960 -19.765 1.00 38.25 521 SER A N 1
ATOM 4099 C CA . SER A 1 521 ? -1.762 -17.257 -21.141 1.00 38.25 521 SER A CA 1
ATOM 4100 C C . SER A 1 521 ? -3.236 -17.626 -21.361 1.00 38.25 521 SER A C 1
ATOM 4102 O O . SER A 1 521 ? -3.628 -17.657 -22.517 1.00 38.25 521 SER A O 1
ATOM 4104 N N . SER A 1 522 ? -4.074 -17.936 -20.371 1.00 35.06 522 SER A N 1
ATOM 4105 C CA . SER A 1 522 ? -5.444 -18.444 -20.621 1.00 35.06 522 SER A CA 1
ATOM 4106 C C . SER A 1 522 ? -6.549 -17.377 -20.485 1.00 35.06 522 SER A C 1
ATOM 4108 O O . SER A 1 522 ? -6.654 -16.721 -19.453 1.00 35.06 522 SER A O 1
ATOM 4110 N N . ALA A 1 523 ? -7.406 -17.241 -21.516 1.00 46.47 523 ALA A N 1
ATOM 4111 C CA . ALA A 1 523 ? -8.671 -16.475 -21.451 1.00 46.47 523 ALA A CA 1
ATOM 4112 C C . ALA A 1 523 ? -9.758 -16.818 -22.517 1.00 46.47 523 ALA A C 1
ATOM 4114 O O . ALA A 1 523 ? -10.864 -16.289 -22.422 1.00 46.47 523 ALA A O 1
ATOM 4115 N N . VAL A 1 524 ? -9.515 -17.699 -23.511 1.00 48.12 524 VAL A N 1
ATOM 4116 C CA . VAL A 1 524 ? -10.532 -18.114 -24.520 1.00 48.12 524 VAL A CA 1
ATOM 4117 C C . VAL A 1 524 ? -10.596 -19.642 -24.640 1.00 48.12 524 VAL A C 1
ATOM 4119 O O . VAL A 1 524 ? -9.600 -20.271 -25.004 1.00 48.12 524 VAL A O 1
ATOM 4122 N N . ALA A 1 525 ? -11.780 -20.227 -24.438 1.00 50.28 525 ALA A N 1
ATOM 4123 C CA . ALA A 1 525 ? -12.066 -21.650 -24.658 1.00 50.28 525 ALA A CA 1
ATOM 4124 C C . ALA A 1 525 ? -12.977 -21.866 -25.887 1.00 50.28 525 ALA A C 1
ATOM 4126 O O . ALA A 1 525 ? -13.723 -20.969 -26.266 1.00 50.28 525 ALA A O 1
ATOM 4127 N N . LEU A 1 526 ? -12.943 -23.053 -26.504 1.00 55.53 526 LEU A N 1
ATOM 4128 C CA . LEU A 1 526 ? -13.851 -23.448 -27.594 1.00 55.53 526 LEU A CA 1
ATOM 4129 C C . LEU A 1 526 ? -14.841 -24.505 -27.090 1.00 55.53 526 LEU A C 1
ATOM 4131 O O . LEU A 1 526 ? -14.430 -25.543 -26.574 1.00 55.53 526 LEU A O 1
ATOM 4135 N N . ASP A 1 527 ? -16.136 -24.271 -27.285 1.00 56.91 527 ASP A N 1
ATOM 4136 C CA . ASP A 1 527 ? -17.178 -25.268 -27.062 1.00 56.91 527 ASP A CA 1
ATOM 4137 C C . ASP A 1 527 ? -17.361 -26.134 -28.320 1.00 56.91 527 ASP A C 1
ATOM 4139 O O . ASP A 1 527 ? -17.874 -25.702 -29.357 1.00 56.91 527 ASP A O 1
ATOM 4143 N N . MET A 1 528 ? -16.934 -27.392 -28.204 1.00 56.47 528 MET A N 1
ATOM 4144 C CA . MET A 1 528 ? -16.973 -28.399 -29.267 1.00 56.47 528 MET A CA 1
ATOM 4145 C C . MET A 1 528 ? -18.394 -28.843 -29.654 1.00 56.47 528 MET A C 1
ATOM 4147 O O . MET A 1 528 ? -18.568 -29.373 -30.751 1.00 56.47 528 MET A O 1
ATOM 4151 N N . GLN A 1 529 ? -19.404 -28.648 -28.795 1.00 56.22 529 GLN A N 1
ATOM 4152 C CA . GLN A 1 529 ? -20.793 -29.015 -29.102 1.00 56.22 529 GLN A CA 1
ATOM 4153 C C . GLN A 1 529 ? -21.502 -27.924 -29.905 1.00 56.22 529 GLN A C 1
ATOM 4155 O O . GLN A 1 529 ? -22.221 -28.221 -30.857 1.00 56.22 529 GLN A O 1
ATOM 4160 N N . THR A 1 530 ? -21.284 -26.659 -29.539 1.00 60.03 530 THR A N 1
ATOM 4161 C CA . THR A 1 530 ? -21.959 -25.506 -30.159 1.00 60.03 530 THR A CA 1
ATOM 4162 C C . THR A 1 530 ? -21.153 -24.844 -31.279 1.00 60.03 530 THR A C 1
ATOM 4164 O O . THR A 1 530 ? -21.698 -24.003 -31.992 1.00 60.03 530 THR A O 1
ATOM 4167 N N . ARG A 1 531 ? -19.866 -25.201 -31.443 1.00 61.78 531 ARG A N 1
ATOM 4168 C CA . ARG A 1 531 ? -18.888 -24.481 -32.286 1.00 61.78 531 ARG A CA 1
ATOM 4169 C C . ARG A 1 531 ? -18.855 -22.977 -31.975 1.00 61.78 531 ARG A C 1
ATOM 4171 O O . ARG A 1 531 ? -18.764 -22.148 -32.877 1.00 61.78 531 ARG A O 1
ATOM 4178 N N . SER A 1 532 ? -18.953 -22.628 -30.692 1.00 60.00 532 SER A N 1
ATOM 4179 C CA . SER A 1 532 ? -18.850 -21.247 -30.214 1.00 60.00 532 SER A CA 1
ATOM 4180 C C . SER A 1 532 ? -17.665 -21.084 -29.266 1.00 60.00 532 SER A C 1
ATOM 4182 O O . SER A 1 532 ? -17.339 -21.979 -28.486 1.00 60.00 532 SER A O 1
ATOM 4184 N N . TYR A 1 533 ? -17.001 -19.939 -29.343 1.00 61.66 533 TYR A N 1
ATOM 4185 C CA . TYR A 1 533 ? -15.934 -19.557 -28.431 1.00 61.66 533 TYR A CA 1
ATOM 4186 C C . TYR A 1 533 ? -16.535 -18.959 -27.164 1.00 61.66 533 TYR A C 1
ATOM 4188 O O . TYR A 1 533 ? -17.488 -18.182 -27.232 1.00 61.66 533 TYR A O 1
ATOM 4196 N N . ARG A 1 534 ? -15.967 -19.320 -26.013 1.00 57.97 534 ARG A N 1
ATOM 4197 C CA . ARG A 1 534 ? -16.309 -18.776 -24.702 1.00 57.97 534 ARG A CA 1
ATOM 4198 C C . ARG A 1 534 ? -15.180 -17.884 -24.195 1.00 57.97 534 ARG A C 1
ATOM 4200 O O . ARG A 1 534 ? -14.036 -18.334 -24.091 1.00 57.97 534 ARG A O 1
ATOM 4207 N N . VAL A 1 535 ? -15.532 -16.660 -23.815 1.00 54.47 535 VAL A N 1
ATOM 4208 C CA . VAL A 1 535 ? -14.682 -15.723 -23.066 1.00 54.47 535 VAL A CA 1
ATOM 4209 C C . VAL A 1 535 ? -15.458 -15.305 -21.826 1.00 54.47 535 VAL A C 1
ATOM 4211 O O . VAL A 1 535 ? -16.548 -14.747 -21.935 1.00 54.47 535 VAL A O 1
ATOM 4214 N N . GLY A 1 536 ? -14.933 -15.649 -20.648 1.00 61.66 536 GLY A N 1
ATOM 4215 C CA . GLY A 1 536 ? -15.680 -15.546 -19.393 1.00 61.66 536 GLY A CA 1
ATOM 4216 C C . GLY A 1 536 ? -17.008 -16.310 -19.469 1.00 61.66 536 GLY A C 1
ATOM 4217 O O . GLY A 1 536 ? -17.017 -17.536 -19.605 1.00 61.66 536 GLY A O 1
ATOM 4218 N N . HIS A 1 537 ? -18.122 -15.582 -19.407 1.00 57.91 537 HIS A N 1
ATOM 4219 C CA . HIS A 1 537 ? -19.482 -16.116 -19.525 1.00 57.91 537 HIS A CA 1
ATOM 4220 C C . HIS A 1 537 ? -20.105 -15.948 -20.924 1.00 57.91 537 HIS A C 1
ATOM 4222 O O . HIS A 1 537 ? -21.105 -16.605 -21.221 1.00 57.91 537 HIS A O 1
ATOM 4228 N N . ALA A 1 538 ? -19.522 -15.124 -21.798 1.00 52.91 538 ALA A N 1
ATOM 4229 C CA . ALA A 1 538 ? -20.063 -14.848 -23.125 1.00 52.91 538 ALA A CA 1
ATOM 4230 C C . ALA A 1 538 ? -19.686 -15.933 -24.147 1.00 52.91 538 ALA A C 1
ATOM 4232 O O . ALA A 1 538 ? -18.547 -16.399 -24.188 1.00 52.91 538 ALA A O 1
ATOM 4233 N N . HIS A 1 539 ? -20.647 -16.298 -25.000 1.00 66.38 539 HIS A N 1
ATOM 4234 C CA . HIS A 1 539 ? -20.472 -17.217 -26.127 1.00 66.38 539 HIS A CA 1
ATOM 4235 C C . HIS A 1 539 ? -20.612 -16.468 -27.458 1.00 66.38 539 HIS A C 1
ATOM 4237 O O . HIS A 1 539 ? -21.613 -15.785 -27.673 1.00 66.38 539 HIS A O 1
ATOM 4243 N N . PHE A 1 540 ? -19.658 -16.636 -28.375 1.00 63.00 540 PHE A N 1
ATOM 4244 C CA . PHE A 1 540 ? -19.696 -16.022 -29.706 1.00 63.00 540 PHE A CA 1
ATOM 4245 C C . PHE A 1 540 ? -19.147 -16.949 -30.797 1.00 63.00 540 PHE A C 1
ATOM 4247 O O . PHE A 1 540 ? -18.279 -17.787 -30.572 1.00 63.00 540 PHE A O 1
ATOM 4254 N N . ASN A 1 541 ? -19.662 -16.792 -32.014 1.00 66.25 541 ASN A N 1
ATOM 4255 C CA . ASN A 1 541 ? -19.227 -17.503 -33.225 1.00 66.25 541 ASN A CA 1
ATOM 4256 C C . ASN A 1 541 ? -18.721 -16.546 -34.324 1.00 66.25 541 ASN A C 1
ATOM 4258 O O . ASN A 1 541 ? -18.130 -16.979 -35.313 1.00 66.25 541 ASN A O 1
ATOM 4262 N N . ARG A 1 542 ? -18.940 -15.241 -34.143 1.00 69.06 542 ARG A N 1
ATOM 4263 C CA . ARG A 1 542 ? -18.560 -14.160 -35.050 1.00 69.06 542 ARG A CA 1
ATOM 4264 C C . ARG A 1 542 ? -17.837 -13.088 -34.243 1.00 69.06 542 ARG A C 1
ATOM 4266 O O . ARG A 1 542 ? -18.242 -12.802 -33.120 1.00 69.06 542 ARG A O 1
ATOM 4273 N N . ALA A 1 543 ? -16.782 -12.518 -34.808 1.00 70.31 543 ALA A N 1
ATOM 4274 C CA . ALA A 1 543 ? -15.970 -11.490 -34.174 1.00 70.31 543 ALA A CA 1
ATOM 4275 C C . ALA A 1 543 ? -15.732 -10.316 -35.132 1.00 70.31 543 ALA A C 1
ATOM 4277 O O . ALA A 1 543 ? -15.752 -10.480 -36.356 1.00 70.31 543 ALA A O 1
ATOM 4278 N N . GLN A 1 544 ? -15.504 -9.143 -34.545 1.00 76.44 544 GLN A N 1
ATOM 4279 C CA . GLN A 1 544 ? -15.149 -7.893 -35.211 1.00 76.44 544 GLN A CA 1
ATOM 4280 C C . GLN A 1 544 ? -13.817 -7.429 -34.627 1.00 76.44 544 GLN A C 1
ATOM 4282 O O . GLN A 1 544 ? -13.749 -7.057 -33.453 1.00 76.44 544 GLN A O 1
ATOM 4287 N N . VAL A 1 545 ? -12.770 -7.515 -35.441 1.00 71.75 545 VAL A N 1
ATOM 4288 C CA . VAL A 1 545 ? -11.382 -7.240 -35.065 1.00 71.75 545 VAL A CA 1
ATOM 4289 C C . VAL A 1 545 ? -10.894 -6.058 -35.887 1.00 71.75 545 VAL A C 1
ATOM 4291 O O . VAL A 1 545 ? -11.063 -6.047 -37.105 1.00 71.75 545 VAL A O 1
ATOM 4294 N N . VAL A 1 546 ? -10.283 -5.088 -35.215 1.00 76.19 546 VAL A N 1
ATOM 4295 C CA . VAL A 1 546 ? -9.566 -3.978 -35.844 1.00 76.19 546 VAL A CA 1
ATOM 4296 C C . VAL A 1 546 ? -8.084 -4.217 -35.596 1.00 76.19 546 VAL A C 1
ATOM 4298 O O . VAL A 1 546 ? -7.705 -4.529 -34.471 1.00 76.19 546 VAL A O 1
ATOM 4301 N N . GLY A 1 547 ? -7.259 -4.112 -36.633 1.00 73.06 547 GLY A N 1
ATOM 4302 C CA . GLY A 1 547 ? -5.819 -4.296 -36.501 1.00 73.06 547 GLY A CA 1
ATOM 4303 C C . GLY A 1 547 ? -5.043 -3.805 -37.715 1.00 73.06 547 GLY A C 1
ATOM 4304 O O . GLY A 1 547 ? -5.584 -3.653 -38.812 1.00 73.06 547 GLY A O 1
ATOM 4305 N N . VAL A 1 548 ? -3.758 -3.555 -37.511 1.00 77.06 548 VAL A N 1
ATOM 4306 C CA . VAL A 1 548 ? -2.822 -3.081 -38.528 1.00 77.06 548 VAL A CA 1
ATOM 4307 C C . VAL A 1 548 ? -2.492 -4.215 -39.499 1.00 77.06 548 VAL A C 1
ATOM 4309 O O . VAL A 1 548 ? -2.192 -5.340 -39.095 1.00 77.06 548 VAL A O 1
ATOM 4312 N N . LEU A 1 549 ? -2.532 -3.943 -40.804 1.00 79.31 549 LEU A N 1
ATOM 4313 C CA . LEU A 1 549 ? -2.250 -4.935 -41.839 1.00 79.31 549 LEU A CA 1
ATOM 4314 C C . LEU A 1 549 ? -0.743 -5.217 -41.957 1.00 79.31 549 LEU A C 1
ATOM 4316 O O . LEU A 1 549 ? -0.019 -4.526 -42.673 1.00 79.31 549 LEU A O 1
ATOM 4320 N N . VAL A 1 550 ? -0.280 -6.282 -41.297 1.00 76.31 550 VAL A N 1
ATOM 4321 C CA . VAL A 1 550 ? 1.135 -6.704 -41.279 1.00 76.31 550 VAL A CA 1
ATOM 4322 C C . VAL A 1 550 ? 1.510 -7.544 -42.502 1.00 76.31 550 VAL A C 1
ATOM 4324 O O . VAL A 1 550 ? 2.653 -7.517 -42.958 1.00 76.31 550 VAL A O 1
ATOM 4327 N N . LYS A 1 551 ? 0.572 -8.318 -43.065 1.00 77.38 551 LYS A N 1
ATOM 4328 C CA . LYS A 1 551 ? 0.831 -9.103 -44.284 1.00 77.38 551 LYS A CA 1
ATOM 4329 C C . LYS A 1 551 ? -0.421 -9.285 -45.130 1.00 77.38 551 LYS A C 1
ATOM 4331 O O . LYS A 1 551 ? -1.493 -9.569 -44.609 1.00 77.38 551 LYS A O 1
ATOM 4336 N N . ARG A 1 552 ? -0.266 -9.215 -46.454 1.00 77.25 552 ARG A N 1
ATOM 4337 C CA . ARG A 1 552 ? -1.340 -9.428 -47.432 1.00 77.25 552 ARG A CA 1
ATOM 4338 C C . ARG A 1 552 ? -0.961 -10.491 -48.464 1.00 77.25 552 ARG A C 1
ATOM 4340 O O . ARG A 1 552 ? 0.183 -10.581 -48.897 1.00 77.25 552 ARG A O 1
ATOM 4347 N N . ASN A 1 553 ? -1.948 -11.288 -48.847 1.00 75.00 553 ASN A N 1
ATOM 4348 C CA . ASN A 1 553 ? -1.971 -12.213 -49.975 1.00 75.00 553 ASN A CA 1
ATOM 4349 C C . ASN A 1 553 ? -3.384 -12.149 -50.600 1.00 75.00 553 ASN A C 1
ATOM 4351 O O . ASN A 1 553 ? -4.319 -11.655 -49.971 1.00 75.00 553 ASN A O 1
ATOM 4355 N N . ASN A 1 554 ? -3.568 -12.659 -51.817 1.00 65.44 554 ASN A N 1
ATOM 4356 C CA . ASN A 1 554 ? -4.782 -12.451 -52.623 1.00 65.44 554 ASN A CA 1
ATOM 4357 C C . ASN A 1 554 ? -6.092 -12.941 -51.969 1.00 65.44 554 ASN A C 1
ATOM 4359 O O . ASN A 1 554 ? -7.163 -12.452 -52.314 1.00 65.44 554 ASN A O 1
ATOM 4363 N N . SER A 1 555 ? -6.013 -13.885 -51.028 1.00 69.06 555 SER A N 1
ATOM 4364 C CA . SER A 1 555 ? -7.151 -14.434 -50.272 1.00 69.06 555 SER A CA 1
ATOM 4365 C C . SER A 1 555 ? -6.945 -14.450 -48.750 1.00 69.06 555 SER A C 1
ATOM 4367 O O . SER A 1 555 ? -7.804 -14.951 -48.024 1.00 69.06 555 SER A O 1
ATOM 4369 N N . HIS A 1 556 ? -5.825 -13.909 -48.255 1.00 77.56 556 HIS A N 1
ATOM 4370 C CA . HIS A 1 556 ? -5.467 -13.923 -46.836 1.00 77.56 556 HIS A CA 1
ATOM 4371 C C . HIS A 1 556 ? -4.832 -12.595 -46.412 1.00 77.56 556 HIS A C 1
ATOM 4373 O O . HIS A 1 556 ? -3.852 -12.153 -47.012 1.00 77.56 556 HIS A O 1
ATOM 4379 N N . LEU A 1 557 ? -5.351 -12.002 -45.345 1.00 79.88 557 LEU A N 1
ATOM 4380 C CA . LEU A 1 557 ? -4.741 -10.899 -44.612 1.00 79.88 557 LEU A CA 1
ATOM 4381 C C . LEU A 1 557 ? -4.162 -11.432 -43.298 1.00 79.88 557 LEU A C 1
ATOM 4383 O O . LEU A 1 557 ? -4.599 -12.462 -42.785 1.00 79.88 557 LEU A O 1
ATOM 4387 N N . LYS A 1 558 ? -3.191 -10.719 -42.741 1.00 79.25 558 LYS A N 1
ATOM 4388 C CA . LYS A 1 558 ? -2.697 -10.933 -41.387 1.00 79.25 558 LYS A CA 1
ATOM 4389 C C . LYS A 1 558 ? -2.693 -9.599 -40.663 1.00 79.25 558 LYS A C 1
ATOM 4391 O O . LYS A 1 558 ? -1.989 -8.685 -41.099 1.00 79.25 558 LYS A O 1
ATOM 4396 N N . LEU A 1 559 ? -3.500 -9.509 -39.615 1.00 71.12 559 LEU A N 1
ATOM 4397 C CA . LEU A 1 559 ? -3.671 -8.303 -38.812 1.00 71.12 559 LEU A CA 1
ATOM 4398 C C . LEU A 1 559 ? -2.934 -8.445 -37.481 1.00 71.12 559 LEU A C 1
ATOM 4400 O O . LEU A 1 559 ? -2.813 -9.559 -36.969 1.00 71.12 559 LEU A O 1
ATOM 4404 N N . ASP A 1 560 ? -2.468 -7.325 -36.942 1.00 67.69 560 ASP A N 1
ATOM 4405 C CA . ASP A 1 560 ? -1.969 -7.189 -35.572 1.00 67.69 560 ASP A CA 1
ATOM 4406 C C . ASP A 1 560 ? -2.859 -6.189 -34.832 1.00 67.69 560 ASP A C 1
ATOM 4408 O O . ASP A 1 560 ? -3.044 -5.069 -35.306 1.00 67.69 560 ASP A O 1
ATOM 4412 N N . ASP A 1 561 ? -3.463 -6.605 -33.723 1.00 60.25 561 ASP A N 1
ATOM 4413 C CA . ASP A 1 561 ? -4.349 -5.764 -32.903 1.00 60.25 561 ASP A CA 1
ATOM 4414 C C . ASP A 1 561 ? -3.633 -5.157 -31.680 1.00 60.25 561 ASP A C 1
ATOM 4416 O O . ASP A 1 561 ? -4.273 -4.648 -30.759 1.00 60.25 561 ASP A O 1
ATOM 4420 N N . GLY A 1 562 ? -2.297 -5.251 -31.633 1.00 46.59 562 GLY A N 1
ATOM 4421 C CA . GLY A 1 562 ? -1.477 -4.833 -30.495 1.00 46.59 562 GLY A CA 1
ATOM 4422 C C . GLY A 1 562 ? -1.467 -5.838 -29.336 1.00 46.59 562 GLY A C 1
ATOM 4423 O O . GLY A 1 562 ? -0.651 -5.713 -28.420 1.00 46.59 562 GLY A O 1
ATOM 4424 N N . THR A 1 563 ? -2.324 -6.865 -29.370 1.00 47.22 563 THR A N 1
ATOM 4425 C CA . THR A 1 563 ? -2.322 -7.992 -28.422 1.00 47.22 563 THR A CA 1
ATOM 4426 C C . THR A 1 563 ? -1.761 -9.265 -29.056 1.00 47.22 563 THR A C 1
ATOM 4428 O O . THR A 1 563 ? -1.096 -10.057 -28.376 1.00 47.22 563 THR A O 1
ATOM 4431 N N . GLY A 1 564 ? -1.959 -9.447 -30.364 1.00 49.06 564 GLY A N 1
ATOM 4432 C CA . GLY A 1 564 ? -1.372 -10.532 -31.132 1.00 49.06 564 GLY A CA 1
ATOM 4433 C C . GLY A 1 564 ? -1.749 -10.532 -32.613 1.00 49.06 564 GLY A C 1
ATOM 4434 O O . GLY A 1 564 ? -2.477 -9.686 -33.122 1.00 49.06 564 GLY A O 1
ATOM 4435 N N . LEU A 1 565 ? -1.236 -11.542 -33.318 1.00 55.69 565 LEU A N 1
ATOM 4436 C CA . LEU A 1 565 ? -1.399 -11.684 -34.761 1.00 55.69 565 LEU A CA 1
ATOM 4437 C C . LEU A 1 565 ? -2.552 -12.627 -35.131 1.00 55.69 565 LEU A C 1
ATOM 4439 O O . LEU A 1 565 ? -2.514 -13.813 -34.792 1.00 55.69 565 LEU A O 1
ATOM 4443 N N . LEU A 1 566 ? -3.501 -12.136 -35.931 1.00 68.25 566 LEU A N 1
ATOM 4444 C CA . LEU A 1 566 ? -4.643 -12.893 -36.450 1.00 68.25 566 LEU A CA 1
ATOM 4445 C C . LEU A 1 566 ? -4.512 -13.157 -37.959 1.00 68.25 566 LEU A C 1
ATOM 4447 O O . LEU A 1 566 ? -4.400 -12.228 -38.760 1.00 68.25 566 LEU A O 1
ATOM 4451 N N . ASP A 1 567 ? -4.586 -14.430 -38.362 1.00 75.31 567 ASP A N 1
ATOM 4452 C CA . ASP A 1 567 ? -4.727 -14.817 -39.772 1.00 75.31 567 ASP A CA 1
ATOM 4453 C C . ASP A 1 567 ? -6.209 -14.688 -40.197 1.00 75.31 567 ASP A C 1
ATOM 4455 O O . ASP A 1 567 ? -7.100 -15.334 -39.640 1.00 75.31 567 ASP A O 1
ATOM 4459 N N . VAL A 1 568 ? -6.482 -13.870 -41.215 1.00 76.69 568 VAL A N 1
ATOM 4460 C CA . VAL A 1 568 ? -7.827 -13.583 -41.736 1.00 76.69 568 VAL A CA 1
ATOM 4461 C C . VAL A 1 568 ? -7.929 -14.075 -43.179 1.00 76.69 568 VAL A C 1
ATOM 4463 O O . VAL A 1 568 ? -7.154 -13.678 -44.043 1.00 76.69 568 VAL A O 1
ATOM 4466 N N . LYS A 1 569 ? -8.897 -14.936 -43.478 1.00 82.44 569 LYS A N 1
ATOM 4467 C CA . LYS A 1 569 ? -9.217 -15.410 -44.827 1.00 82.44 569 LYS A CA 1
ATOM 4468 C C . LYS A 1 569 ? -10.384 -14.609 -45.396 1.00 82.44 569 LYS A C 1
ATOM 4470 O O . LYS A 1 569 ? -11.419 -14.471 -44.751 1.00 82.44 569 LYS A O 1
ATOM 4475 N N . LEU A 1 570 ? -10.232 -14.112 -46.619 1.00 78.44 570 LEU A N 1
ATOM 4476 C CA . LEU A 1 570 ? -11.269 -13.345 -47.307 1.00 78.44 570 LEU A CA 1
ATOM 4477 C C . LEU A 1 570 ? -12.259 -14.295 -47.992 1.00 78.44 570 LEU A C 1
ATOM 4479 O O . LEU A 1 570 ? -11.872 -15.063 -48.876 1.00 78.44 570 LEU A O 1
ATOM 4483 N N . VAL A 1 571 ? -13.536 -14.246 -47.603 1.00 71.50 571 VAL A N 1
ATOM 4484 C CA . VAL A 1 571 ? -14.600 -15.046 -48.230 1.00 71.50 571 VAL A CA 1
ATOM 4485 C C . VAL A 1 571 ? -15.182 -14.266 -49.411 1.00 71.50 571 VAL A C 1
ATOM 4487 O O . VAL A 1 571 ? -16.183 -13.562 -49.293 1.00 71.50 571 VAL A O 1
ATOM 4490 N N . THR A 1 572 ? -14.535 -14.363 -50.573 1.00 56.78 572 THR A N 1
ATOM 4491 C CA . THR A 1 572 ? -14.968 -13.691 -51.807 1.00 56.78 572 THR A CA 1
ATOM 4492 C C . THR A 1 572 ? -16.261 -14.294 -52.364 1.00 56.78 572 THR A C 1
ATOM 4494 O O . THR A 1 572 ? -16.246 -15.270 -53.111 1.00 56.78 572 THR A O 1
ATOM 4497 N N . SER A 1 573 ? -17.392 -13.663 -52.041 1.00 44.94 573 SER A N 1
ATOM 4498 C CA . SER A 1 573 ? -18.710 -13.966 -52.605 1.00 44.94 573 SER A CA 1
ATOM 4499 C C . SER A 1 573 ? -19.222 -12.807 -53.465 1.00 44.94 573 SER A C 1
ATOM 4501 O O . SER A 1 573 ? -19.787 -11.853 -52.943 1.00 44.94 573 SER A O 1
ATOM 4503 N N . LEU A 1 574 ? -19.057 -12.937 -54.786 1.00 40.34 574 LEU A N 1
ATOM 4504 C CA . LEU A 1 574 ? -19.940 -12.384 -55.829 1.00 40.34 574 LEU A CA 1
ATOM 4505 C C . LEU A 1 574 ? -20.542 -10.980 -55.585 1.00 40.34 574 LEU A C 1
ATOM 4507 O O . LEU A 1 574 ? -21.730 -10.856 -55.302 1.00 40.34 574 LEU A O 1
ATOM 4511 N N . ASN A 1 575 ? -19.748 -9.925 -55.786 1.00 36.91 575 ASN A N 1
ATOM 4512 C CA . ASN A 1 575 ? -20.017 -8.842 -56.753 1.00 36.91 575 ASN A CA 1
ATOM 4513 C C . ASN A 1 575 ? -18.983 -7.713 -56.608 1.00 36.91 575 ASN A C 1
ATOM 4515 O O . ASN A 1 575 ? -18.306 -7.600 -55.589 1.00 36.91 575 ASN A O 1
ATOM 4519 N N . GLY A 1 576 ? -18.799 -6.934 -57.677 1.00 49.31 576 GLY A N 1
ATOM 4520 C CA . GLY A 1 576 ? -17.650 -6.042 -57.835 1.00 49.31 576 GLY A CA 1
ATOM 4521 C C . GLY A 1 576 ? -17.533 -4.966 -56.755 1.00 49.31 576 GLY A C 1
ATOM 4522 O O . GLY A 1 576 ? -18.353 -4.056 -56.696 1.00 49.31 576 GLY A O 1
ATOM 4523 N N . PHE A 1 577 ? -16.451 -5.028 -55.980 1.00 42.03 577 PHE A N 1
ATOM 4524 C CA . PHE A 1 577 ? -15.959 -3.921 -55.168 1.00 42.03 577 PHE A CA 1
ATOM 4525 C C . PHE A 1 577 ? -14.534 -3.580 -55.591 1.00 42.03 577 PHE A C 1
ATOM 4527 O O . PHE A 1 577 ? -13.684 -4.463 -55.725 1.00 42.03 577 PHE A O 1
ATOM 4534 N N . ASN A 1 578 ? -14.284 -2.288 -55.800 1.00 43.91 578 ASN A N 1
ATOM 4535 C CA . ASN A 1 578 ? -12.958 -1.774 -56.111 1.00 43.91 578 ASN A CA 1
ATOM 4536 C C . ASN A 1 578 ? -12.013 -2.093 -54.950 1.00 43.91 578 ASN A C 1
ATOM 4538 O O . ASN A 1 578 ? -12.149 -1.522 -53.867 1.00 43.91 578 ASN A O 1
ATOM 4542 N N . GLN A 1 579 ? -11.026 -2.957 -55.190 1.00 47.03 579 GLN A N 1
ATOM 4543 C CA . GLN A 1 579 ? -9.857 -3.038 -54.324 1.00 47.03 579 GLN A CA 1
ATOM 4544 C C . GLN A 1 579 ? -9.079 -1.724 -54.456 1.00 47.03 579 GLN A C 1
ATOM 4546 O O . GLN A 1 579 ? -8.156 -1.622 -55.260 1.00 47.03 579 GLN A O 1
ATOM 4551 N N . LYS A 1 580 ? -9.425 -0.726 -53.631 1.00 49.56 580 LYS A N 1
ATOM 4552 C CA . LYS A 1 580 ? -8.400 0.200 -53.145 1.00 49.56 580 LYS A CA 1
ATOM 4553 C C . LYS A 1 580 ? -7.288 -0.657 -52.543 1.00 49.56 580 LYS A C 1
ATOM 4555 O O . LYS A 1 580 ? -7.559 -1.657 -51.868 1.00 49.56 580 LYS A O 1
ATOM 4560 N N . GLU A 1 581 ? -6.045 -0.327 -52.859 1.00 59.53 581 GLU A N 1
ATOM 4561 C CA . GLU A 1 581 ? -4.910 -1.097 -52.377 1.00 59.53 581 GLU A CA 1
ATOM 4562 C C . GLU A 1 581 ? -4.746 -0.879 -50.874 1.00 59.53 581 GLU A C 1
ATOM 4564 O O . GLU A 1 581 ? -4.057 0.034 -50.457 1.00 59.53 581 GLU A O 1
ATOM 4569 N N . LEU A 1 582 ? -5.350 -1.754 -50.062 1.00 68.38 582 LEU A N 1
ATOM 4570 C CA . LEU A 1 582 ? -5.004 -1.890 -48.648 1.00 68.38 582 LEU A CA 1
ATOM 4571 C C . LEU A 1 582 ? -3.483 -2.033 -48.516 1.00 68.38 582 LEU A C 1
ATOM 4573 O O . LEU A 1 582 ? -2.926 -3.084 -48.873 1.00 68.38 582 LEU A O 1
ATOM 4577 N N . HIS A 1 583 ? -2.845 -0.961 -48.056 1.00 75.12 583 HIS A N 1
ATOM 4578 C CA . HIS A 1 583 ? -1.405 -0.860 -47.883 1.00 75.12 583 HIS A CA 1
ATOM 4579 C C . HIS A 1 583 ? -0.968 -1.613 -46.620 1.00 75.12 583 HIS A C 1
ATOM 4581 O O . HIS A 1 583 ? -1.732 -1.764 -45.665 1.00 75.12 583 HIS A O 1
ATOM 4587 N N . LEU A 1 584 ? 0.272 -2.106 -46.598 1.00 73.50 584 LEU A N 1
ATOM 4588 C CA . LEU A 1 584 ? 0.852 -2.617 -45.354 1.00 73.50 584 LEU A CA 1
ATOM 4589 C C . LEU A 1 584 ? 0.978 -1.452 -44.363 1.00 73.50 584 LEU A C 1
ATOM 4591 O O . LEU A 1 584 ? 1.377 -0.359 -44.758 1.00 73.50 584 LEU A O 1
ATOM 4595 N N . GLY A 1 585 ? 0.604 -1.679 -43.105 1.00 68.81 585 GLY A N 1
ATOM 4596 C CA . GLY A 1 585 ? 0.479 -0.615 -42.104 1.00 68.81 585 GLY A CA 1
ATOM 4597 C C . GLY A 1 585 ? -0.876 0.111 -42.089 1.00 68.81 585 GLY A C 1
ATOM 4598 O O . GLY A 1 585 ? -1.100 0.923 -41.197 1.00 68.81 585 GLY A O 1
ATOM 4599 N N . ALA A 1 586 ? -1.799 -0.178 -43.014 1.00 78.00 586 ALA A N 1
ATOM 4600 C CA . ALA A 1 586 ? -3.167 0.336 -42.932 1.00 78.00 586 ALA A CA 1
ATOM 4601 C C . ALA A 1 586 ? -3.919 -0.282 -41.740 1.00 78.00 586 ALA A C 1
ATOM 4603 O O . ALA A 1 586 ? -3.790 -1.482 -41.482 1.00 78.00 586 ALA A O 1
ATOM 4604 N N . LEU A 1 587 ? -4.738 0.514 -41.048 1.00 79.50 587 LEU A N 1
ATOM 4605 C CA . LEU A 1 587 ? -5.654 0.026 -40.017 1.00 79.50 587 LEU A CA 1
ATOM 4606 C C . LEU A 1 587 ? -6.882 -0.595 -40.699 1.00 79.50 587 LEU A C 1
ATOM 4608 O O . LEU A 1 587 ? -7.549 0.053 -41.506 1.00 79.50 587 LEU A O 1
ATOM 4612 N N . VAL A 1 588 ? -7.177 -1.861 -40.407 1.00 80.75 588 VAL A N 1
ATOM 4613 C CA . VAL A 1 588 ? -8.238 -2.620 -41.082 1.00 80.75 588 VAL A CA 1
ATOM 4614 C C . VAL A 1 588 ? -9.215 -3.169 -40.061 1.00 80.75 588 VAL A C 1
ATOM 4616 O O . VAL A 1 588 ? -8.823 -3.883 -39.140 1.00 80.75 588 VAL A O 1
ATOM 4619 N N . GLU A 1 589 ? -10.498 -2.891 -40.266 1.00 81.50 589 GLU A N 1
ATOM 4620 C CA . GLU A 1 589 ? -11.570 -3.587 -39.567 1.00 81.50 589 GLU A CA 1
ATOM 4621 C C . GLU A 1 589 ? -12.018 -4.803 -40.382 1.00 81.50 589 GLU A C 1
ATOM 4623 O O . GLU A 1 589 ? -12.280 -4.701 -41.581 1.00 81.50 589 GLU A O 1
ATOM 4628 N N . CYS A 1 590 ? -12.139 -5.952 -39.717 1.00 77.06 590 CYS A N 1
ATOM 4629 C CA . CYS A 1 590 ? -12.594 -7.223 -40.268 1.00 77.06 590 CYS A CA 1
ATOM 4630 C C . CYS A 1 590 ? -13.720 -7.815 -39.409 1.00 77.06 590 CYS A C 1
ATOM 4632 O O . CYS A 1 590 ? -13.573 -7.977 -38.198 1.00 77.06 590 CYS A O 1
ATOM 4634 N N . VAL A 1 591 ? -14.820 -8.223 -40.050 1.00 78.12 591 VAL A N 1
ATOM 4635 C CA . VAL A 1 591 ? -15.949 -8.917 -39.411 1.00 78.12 591 VAL A CA 1
ATOM 4636 C C . VAL A 1 591 ? -16.142 -10.293 -40.042 1.00 78.12 591 VAL A C 1
ATOM 4638 O O . VAL A 1 591 ? -16.448 -10.415 -41.235 1.00 78.12 591 VAL A O 1
ATOM 4641 N N . GLY A 1 592 ? -16.019 -11.352 -39.244 1.00 75.62 592 GLY A N 1
ATOM 4642 C CA . GLY A 1 592 ? -16.032 -12.729 -39.740 1.00 75.62 592 GLY A CA 1
ATOM 4643 C C . GLY A 1 592 ? -16.359 -13.778 -38.685 1.00 75.62 592 GLY A C 1
ATOM 4644 O O . GLY A 1 592 ? -16.370 -13.483 -37.491 1.00 75.62 592 GLY A O 1
ATOM 4645 N N . SER A 1 593 ? -16.639 -15.009 -39.122 1.00 75.94 593 SER A N 1
ATOM 4646 C CA . SER A 1 593 ? -16.653 -16.156 -38.206 1.00 75.94 593 SER A CA 1
ATOM 4647 C C . SER A 1 593 ? -15.220 -16.531 -37.847 1.00 75.94 593 SER A C 1
ATOM 4649 O O . SER A 1 593 ? -14.332 -16.461 -38.697 1.00 75.94 593 SER A O 1
ATOM 4651 N N . ILE A 1 594 ? -14.981 -16.921 -36.598 1.00 69.69 594 ILE A N 1
ATOM 4652 C CA . ILE A 1 594 ? -13.725 -17.586 -36.242 1.00 69.69 594 ILE A CA 1
ATOM 4653 C C . ILE A 1 594 ? -13.947 -19.076 -36.473 1.00 69.69 594 ILE A C 1
ATOM 4655 O O . ILE A 1 594 ? -14.930 -19.634 -35.993 1.00 69.69 594 ILE A O 1
ATOM 4659 N N . ASP A 1 595 ? -13.044 -19.705 -37.214 1.00 66.00 595 ASP A N 1
ATOM 4660 C CA . ASP A 1 595 ? -13.054 -21.143 -37.450 1.00 66.00 595 ASP A CA 1
ATOM 4661 C C . ASP A 1 595 ? -11.764 -21.781 -36.914 1.00 66.00 595 ASP A C 1
ATOM 4663 O O . ASP A 1 595 ? -10.698 -21.162 -36.836 1.00 66.00 595 ASP A O 1
ATOM 4667 N N . GLU A 1 596 ? -11.853 -23.062 -36.576 1.00 62.16 596 GLU A N 1
ATOM 4668 C CA . GLU A 1 596 ? -10.723 -23.890 -36.168 1.00 62.16 596 GLU A CA 1
ATOM 4669 C C . GLU A 1 596 ? -10.894 -25.250 -36.848 1.00 62.16 596 GLU A C 1
ATOM 4671 O O . GLU A 1 596 ? -11.926 -25.911 -36.710 1.00 62.16 596 GLU A O 1
ATOM 4676 N N . LEU A 1 597 ? -9.920 -25.630 -37.678 1.00 48.59 597 LEU A N 1
ATOM 4677 C CA . LEU A 1 597 ? -9.987 -26.864 -38.460 1.00 48.59 597 LEU A CA 1
ATOM 4678 C C . LEU A 1 597 ? -9.981 -28.077 -37.520 1.00 48.59 597 LEU A C 1
ATOM 4680 O O . LEU A 1 597 ? -8.998 -28.318 -36.819 1.00 48.59 597 LEU A O 1
ATOM 4684 N N . GLN A 1 598 ? -11.061 -28.866 -37.540 1.00 42.88 598 GLN A N 1
ATOM 4685 C CA . GLN A 1 598 ? -11.038 -30.213 -36.967 1.00 42.88 598 GLN A CA 1
ATOM 4686 C C . GLN A 1 598 ? -9.954 -31.045 -37.676 1.00 42.88 598 GLN A C 1
ATOM 4688 O O . GLN A 1 598 ? -9.798 -30.925 -38.895 1.00 42.88 598 GLN A O 1
ATOM 4693 N N . PRO A 1 599 ? -9.203 -31.890 -36.949 1.00 43.00 599 PRO A N 1
ATOM 4694 C CA . PRO A 1 599 ? -8.055 -32.582 -37.516 1.00 43.00 599 PRO A CA 1
ATOM 4695 C C . PRO A 1 599 ? -8.490 -33.675 -38.500 1.00 43.00 599 PRO A C 1
ATOM 4697 O O . PRO A 1 599 ? -9.010 -34.716 -38.099 1.00 43.00 599 PRO A O 1
ATOM 4700 N N . SER A 1 600 ? -8.215 -33.479 -39.791 1.00 28.89 600 SER A N 1
ATOM 4701 C CA . SER A 1 600 ? -8.195 -34.569 -40.770 1.00 28.89 600 SER A CA 1
ATOM 4702 C C . SER A 1 600 ? -6.771 -35.115 -40.905 1.00 28.89 600 SER A C 1
ATOM 4704 O O . SER A 1 600 ? -5.939 -34.534 -41.600 1.00 28.89 600 SER A O 1
ATOM 4706 N N . SER A 1 601 ? -6.526 -36.242 -40.234 1.00 36.03 601 SER A N 1
ATOM 4707 C CA . SER A 1 601 ? -5.393 -37.177 -40.385 1.00 36.03 601 SER A CA 1
ATOM 4708 C C . SER A 1 601 ? -3.944 -36.701 -40.189 1.00 36.03 601 SER A C 1
ATOM 4710 O O . SER A 1 601 ? -3.119 -37.567 -39.916 1.00 36.03 601 SER A O 1
ATOM 4712 N N . ASP A 1 602 ? -3.613 -35.408 -40.242 1.00 30.47 602 ASP A N 1
ATOM 4713 C CA . ASP A 1 602 ? -2.250 -34.918 -39.971 1.00 30.47 602 ASP A CA 1
ATOM 4714 C C . ASP A 1 602 ? -2.151 -34.146 -38.649 1.00 30.47 602 ASP A C 1
ATOM 4716 O O . ASP A 1 602 ? -2.923 -33.232 -38.353 1.00 30.47 602 ASP A O 1
ATOM 4720 N N . MET A 1 603 ? -1.165 -34.528 -37.834 1.00 32.50 603 MET A N 1
ATOM 4721 C CA . MET A 1 603 ? -1.039 -34.162 -36.418 1.00 32.50 603 MET A CA 1
ATOM 4722 C C . MET A 1 603 ? -0.402 -32.772 -36.203 1.00 32.50 603 MET A C 1
ATOM 4724 O O . MET A 1 603 ? 0.453 -32.589 -35.336 1.00 32.50 603 MET A O 1
ATOM 4728 N N . THR A 1 604 ? -0.776 -31.777 -37.015 1.00 30.12 604 THR A N 1
ATOM 4729 C CA . THR A 1 604 ? -0.128 -30.455 -37.037 1.00 30.12 604 THR A CA 1
ATOM 4730 C C . THR A 1 604 ? -1.113 -29.291 -36.937 1.00 30.12 604 THR A C 1
ATOM 4732 O O . THR A 1 604 ? -1.821 -29.003 -37.895 1.00 30.12 604 THR A O 1
ATOM 4735 N N . ARG A 1 605 ? -1.025 -28.550 -35.819 1.00 36.62 605 ARG A N 1
ATOM 4736 C CA . ARG A 1 605 ? -1.590 -27.205 -35.569 1.00 36.62 605 ARG A CA 1
ATOM 4737 C C . ARG A 1 605 ? -3.101 -27.034 -35.799 1.00 36.62 605 ARG A C 1
ATOM 4739 O O . ARG A 1 605 ? -3.539 -26.833 -36.929 1.00 36.62 605 ARG A O 1
ATOM 4746 N N . SER A 1 606 ? -3.859 -26.840 -34.715 1.00 36.75 606 SER A N 1
ATOM 4747 C CA . SER A 1 606 ? -5.057 -26.003 -34.816 1.00 36.75 606 SER A CA 1
ATOM 4748 C C . SER A 1 606 ? -4.615 -24.538 -34.962 1.00 36.75 606 SER A C 1
ATOM 4750 O O . SER A 1 606 ? -4.210 -23.865 -34.017 1.00 36.75 606 SER A O 1
ATOM 4752 N N . ARG A 1 607 ? -4.592 -24.040 -36.204 1.00 50.56 607 ARG A N 1
ATOM 4753 C CA . ARG A 1 607 ? -4.538 -22.595 -36.453 1.00 50.56 607 ARG A CA 1
ATOM 4754 C C . ARG A 1 607 ? -5.963 -22.070 -36.467 1.00 50.56 607 ARG A C 1
ATOM 4756 O O . ARG A 1 607 ? -6.773 -22.525 -37.273 1.00 50.56 607 ARG A O 1
ATOM 4763 N N . ARG A 1 608 ? -6.242 -21.102 -35.597 1.00 61.34 608 ARG A N 1
ATOM 4764 C CA . ARG A 1 608 ? -7.458 -20.291 -35.664 1.00 61.34 608 ARG A CA 1
ATOM 4765 C C . ARG A 1 608 ? -7.305 -19.275 -36.788 1.00 61.34 608 ARG A C 1
ATOM 4767 O O . ARG A 1 608 ? -6.257 -18.646 -36.915 1.00 61.34 608 ARG A O 1
ATOM 4774 N N . TRP A 1 609 ? -8.348 -19.134 -37.592 1.00 70.12 609 TRP A N 1
ATOM 4775 C CA . TRP A 1 609 ? -8.437 -18.151 -38.671 1.00 70.12 609 TRP A CA 1
ATOM 4776 C C . TRP A 1 609 ? -9.815 -17.489 -38.653 1.00 70.12 609 TRP A C 1
ATOM 4778 O O . TRP A 1 609 ? -10.813 -18.124 -38.312 1.00 70.12 609 TRP A O 1
ATOM 4788 N N . MET A 1 610 ? -9.881 -16.210 -39.018 1.00 73.62 610 MET A N 1
ATOM 4789 C CA . MET A 1 610 ? -11.158 -15.529 -39.229 1.00 73.62 610 MET A CA 1
ATOM 4790 C C . MET A 1 610 ? -11.568 -15.650 -40.697 1.00 73.62 610 MET A C 1
ATOM 4792 O O . MET A 1 610 ? -10.849 -15.182 -41.572 1.00 73.62 610 MET A O 1
ATOM 4796 N N . ASN A 1 611 ? -12.745 -16.199 -40.979 1.00 79.62 611 ASN A N 1
ATOM 4797 C CA . ASN A 1 611 ? -13.391 -16.107 -42.285 1.00 79.62 611 ASN A CA 1
ATOM 4798 C C . ASN A 1 611 ? -14.124 -14.758 -42.384 1.00 79.62 611 ASN A C 1
ATOM 4800 O O . ASN A 1 611 ? -15.280 -14.625 -41.976 1.00 79.62 611 ASN A O 1
ATOM 4804 N N . ALA A 1 612 ? -13.431 -13.734 -42.891 1.00 78.62 612 ALA A N 1
ATOM 4805 C CA . ALA A 1 612 ? -13.965 -12.383 -43.025 1.00 78.62 612 ALA A CA 1
ATOM 4806 C C . ALA A 1 612 ? -15.064 -12.321 -44.094 1.00 78.62 612 ALA A C 1
ATOM 4808 O O . ALA A 1 612 ? -14.848 -12.619 -45.271 1.00 78.62 612 ALA A O 1
ATOM 4809 N N . THR A 1 613 ? -16.240 -11.888 -43.643 1.00 78.94 613 THR A N 1
ATOM 4810 C CA . THR A 1 613 ? -17.434 -11.603 -44.456 1.00 78.94 613 THR A CA 1
ATOM 4811 C C . THR A 1 613 ? -17.510 -10.139 -44.882 1.00 78.94 613 THR A C 1
ATOM 4813 O O . THR A 1 613 ? -18.122 -9.820 -45.896 1.00 78.94 613 THR A O 1
ATOM 4816 N N . HIS A 1 614 ? -16.884 -9.251 -44.112 1.00 73.25 614 HIS A N 1
ATOM 4817 C CA . HIS A 1 614 ? -16.754 -7.833 -44.403 1.00 73.25 614 HIS A CA 1
ATOM 4818 C C . HIS A 1 614 ? -15.387 -7.361 -43.910 1.00 73.25 614 HIS A C 1
ATOM 4820 O O . HIS A 1 614 ? -14.920 -7.829 -42.870 1.00 73.25 614 HIS A O 1
ATOM 4826 N N . PHE A 1 615 ? -14.751 -6.462 -44.654 1.00 76.69 615 PHE A N 1
ATOM 4827 C CA . PHE A 1 615 ? -13.531 -5.787 -44.235 1.00 76.69 615 PHE A CA 1
ATOM 4828 C C . PHE A 1 615 ? -13.435 -4.422 -44.918 1.00 76.69 615 PHE A C 1
ATOM 4830 O O . PHE A 1 615 ? -13.847 -4.290 -46.073 1.00 76.69 615 PHE A O 1
ATOM 4837 N N . HIS A 1 616 ? -12.898 -3.421 -44.226 1.00 80.12 616 HIS A N 1
ATOM 4838 C CA . HIS A 1 616 ? -12.629 -2.105 -44.802 1.00 80.12 616 HIS A CA 1
ATOM 4839 C C . HIS A 1 616 ? -11.452 -1.410 -44.103 1.00 80.12 616 HIS A C 1
ATOM 4841 O O . HIS A 1 616 ? -11.053 -1.774 -42.999 1.00 80.12 616 HIS A O 1
ATOM 4847 N N . GLU A 1 617 ? -10.877 -0.417 -44.779 1.00 79.75 617 GLU A N 1
ATOM 4848 C CA . GLU A 1 617 ? -9.792 0.408 -44.247 1.00 79.75 617 GLU A CA 1
ATOM 4849 C C . GLU A 1 617 ? -10.350 1.509 -43.344 1.00 79.75 617 GLU A C 1
ATOM 4851 O O . GLU A 1 617 ? -11.158 2.336 -43.779 1.00 79.75 617 GLU A O 1
ATOM 4856 N N . VAL A 1 618 ? -9.911 1.534 -42.091 1.00 78.81 618 VAL A N 1
ATOM 4857 C CA . VAL A 1 618 ? -10.344 2.510 -41.093 1.00 78.81 618 VAL A CA 1
ATOM 4858 C C . VAL A 1 618 ? -9.447 3.739 -41.198 1.00 78.81 618 VAL A C 1
ATOM 4860 O O . VAL A 1 618 ? -8.255 3.683 -40.914 1.00 78.81 618 VAL A O 1
ATOM 4863 N N . HIS A 1 619 ? -10.025 4.856 -41.639 1.00 71.50 619 HIS A N 1
ATOM 4864 C CA . HIS A 1 619 ? -9.278 6.093 -41.893 1.00 71.50 619 HIS A CA 1
ATOM 4865 C C . HIS A 1 619 ? -9.163 6.994 -40.646 1.00 71.50 619 HIS A C 1
ATOM 4867 O O . HIS A 1 619 ? -8.283 7.853 -40.590 1.00 71.50 619 HIS A O 1
ATOM 4873 N N . ASP A 1 620 ? -10.032 6.810 -39.644 1.00 65.19 620 ASP A N 1
ATOM 4874 C CA . ASP A 1 620 ? -9.959 7.528 -38.367 1.00 65.19 620 ASP A CA 1
ATOM 4875 C C . ASP A 1 620 ? -9.005 6.806 -37.404 1.00 65.19 620 ASP A C 1
ATOM 4877 O O . ASP A 1 620 ? -9.286 5.713 -36.911 1.00 65.19 620 ASP A O 1
ATOM 4881 N N . ARG A 1 621 ? -7.868 7.447 -37.120 1.00 52.09 621 ARG A N 1
ATOM 4882 C CA . ARG A 1 621 ? -6.812 6.913 -36.247 1.00 52.09 621 ARG A CA 1
ATOM 4883 C C . ARG A 1 621 ? -7.237 6.792 -34.782 1.00 52.09 621 ARG A C 1
ATOM 4885 O O . ARG A 1 621 ? -6.618 6.037 -34.041 1.00 52.09 621 ARG A O 1
ATOM 4892 N N . ASN A 1 622 ? -8.296 7.481 -34.352 1.00 59.84 622 ASN A N 1
ATOM 4893 C CA . ASN A 1 622 ? -8.806 7.335 -32.988 1.00 59.84 622 ASN A CA 1
ATOM 4894 C C . ASN A 1 622 ? -9.451 5.963 -32.757 1.00 59.84 622 ASN A C 1
ATOM 4896 O O . ASN A 1 622 ? -9.542 5.527 -31.612 1.00 59.84 622 ASN A O 1
ATOM 4900 N N . VAL A 1 623 ? -9.886 5.274 -33.820 1.00 59.34 623 VAL A N 1
ATOM 4901 C CA . VAL A 1 623 ? -10.597 3.992 -33.719 1.00 59.34 623 VAL A CA 1
ATOM 4902 C C . VAL A 1 623 ? -9.719 2.894 -33.123 1.00 59.34 623 VAL A C 1
ATOM 4904 O O . VAL A 1 623 ? -10.242 2.069 -32.390 1.00 59.34 623 VAL A O 1
ATOM 4907 N N . GLU A 1 624 ? -8.403 2.897 -33.340 1.00 56.41 624 GLU A N 1
ATOM 4908 C CA . GLU A 1 624 ? -7.488 1.925 -32.718 1.00 56.41 624 GLU A CA 1
ATOM 4909 C C . GLU A 1 624 ? -7.513 2.039 -31.179 1.00 56.41 624 GLU A C 1
ATOM 4911 O O . GLU A 1 624 ? -7.830 1.081 -30.468 1.00 56.41 624 GLU A O 1
ATOM 4916 N N . THR A 1 625 ? -7.308 3.254 -30.662 1.00 53.78 625 THR A N 1
ATOM 4917 C CA . THR A 1 625 ? -7.372 3.567 -29.225 1.00 53.78 625 THR A CA 1
ATOM 4918 C C . THR A 1 625 ? -8.775 3.361 -28.648 1.00 53.78 625 THR A C 1
ATOM 4920 O O . THR A 1 625 ? -8.930 2.774 -27.575 1.00 53.78 625 THR A O 1
ATOM 4923 N N . LEU A 1 626 ? -9.816 3.822 -29.350 1.00 58.12 626 LEU A N 1
ATOM 4924 C CA . LEU A 1 626 ? -11.207 3.670 -28.920 1.00 58.12 626 LEU A CA 1
ATOM 4925 C C . LEU A 1 626 ? -11.631 2.201 -28.895 1.00 58.12 626 LEU A C 1
ATOM 4927 O O . LEU A 1 626 ? -12.313 1.801 -27.957 1.00 58.12 626 LEU A O 1
ATOM 4931 N N . ARG A 1 627 ? -11.189 1.381 -29.856 1.00 60.47 627 ARG A N 1
ATOM 4932 C CA . ARG A 1 627 ? -11.499 -0.052 -29.902 1.00 60.47 627 ARG A CA 1
ATOM 4933 C C . ARG A 1 627 ? -10.814 -0.814 -28.774 1.00 60.47 627 ARG A C 1
ATOM 4935 O O . ARG A 1 627 ? -11.437 -1.700 -28.199 1.00 60.47 627 ARG A O 1
ATOM 4942 N N . MET A 1 628 ? -9.587 -0.445 -28.398 1.00 50.84 628 MET A N 1
ATOM 4943 C CA . MET A 1 628 ? -8.936 -0.992 -27.200 1.00 50.84 628 MET A CA 1
ATOM 4944 C C . MET A 1 628 ? -9.755 -0.678 -25.934 1.00 50.84 628 MET A C 1
ATOM 4946 O O . MET A 1 628 ? -10.055 -1.579 -25.149 1.00 50.84 628 MET A O 1
ATOM 4950 N N . LEU A 1 629 ? -10.191 0.577 -25.762 1.00 50.41 629 LEU A N 1
ATOM 4951 C CA . LEU A 1 629 ? -11.034 0.992 -24.631 1.00 50.41 629 LEU A CA 1
ATOM 4952 C C . LEU A 1 629 ? -12.414 0.309 -24.637 1.00 50.41 629 LEU A C 1
ATOM 4954 O O . LEU A 1 629 ? -12.902 -0.097 -23.583 1.00 50.41 629 LEU A O 1
ATOM 4958 N N . GLU A 1 630 ? -13.024 0.137 -25.809 1.00 56.69 630 GLU A N 1
ATOM 4959 C CA . GLU A 1 630 ? -14.287 -0.581 -25.998 1.00 56.69 630 GLU A CA 1
ATOM 4960 C C . GLU A 1 630 ? -14.143 -2.064 -25.636 1.00 56.69 630 GLU A C 1
ATOM 4962 O O . GLU A 1 630 ? -14.949 -2.589 -24.874 1.00 56.69 630 GLU A O 1
ATOM 4967 N N . VAL A 1 631 ? -13.085 -2.741 -26.095 1.00 54.88 631 VAL A N 1
ATOM 4968 C CA . VAL A 1 631 ? -12.810 -4.138 -25.729 1.00 54.88 631 VAL A CA 1
ATOM 4969 C C . VAL A 1 631 ? -12.596 -4.265 -24.220 1.00 54.88 631 VAL A C 1
ATOM 4971 O O . VAL A 1 631 ? -13.185 -5.153 -23.604 1.00 54.88 631 VAL A O 1
ATOM 4974 N N . MET A 1 632 ? -11.842 -3.359 -23.589 1.00 52.19 632 MET A N 1
ATOM 4975 C CA . MET A 1 632 ? -11.696 -3.330 -22.126 1.00 52.19 632 MET A CA 1
ATOM 4976 C C . MET A 1 632 ? -13.044 -3.145 -21.407 1.00 52.19 632 MET A C 1
ATOM 4978 O O . MET A 1 632 ? -13.291 -3.803 -20.396 1.00 52.19 632 MET A O 1
ATOM 4982 N N . HIS A 1 633 ? -13.929 -2.299 -21.938 1.00 51.00 633 HIS A N 1
ATOM 4983 C CA . HIS A 1 633 ? -15.277 -2.072 -21.412 1.00 51.00 633 HIS A CA 1
ATOM 4984 C C . HIS A 1 633 ? -16.177 -3.314 -21.557 1.00 51.00 633 HIS A C 1
ATOM 4986 O O . HIS A 1 633 ? -16.813 -3.721 -20.586 1.00 51.00 633 HIS A O 1
ATOM 4992 N N . LEU A 1 634 ? -16.170 -3.973 -22.722 1.00 54.00 634 LEU A N 1
ATOM 4993 C CA . LEU A 1 634 ? -16.895 -5.228 -22.978 1.00 54.00 634 LEU A CA 1
ATOM 4994 C C . LEU A 1 634 ? -16.406 -6.366 -22.068 1.00 54.00 634 LEU A C 1
ATOM 4996 O O . LEU A 1 634 ? -17.211 -7.133 -21.539 1.00 54.00 634 LEU A O 1
ATOM 5000 N N . TYR A 1 635 ? -15.095 -6.453 -21.811 1.00 55.28 635 TYR A N 1
ATOM 5001 C CA . TYR A 1 635 ? -14.546 -7.411 -20.846 1.00 55.28 635 TYR A CA 1
ATOM 5002 C C . TYR A 1 635 ? -15.049 -7.166 -19.419 1.00 55.28 635 TYR A C 1
ATOM 5004 O O . TYR A 1 635 ? -15.307 -8.131 -18.701 1.00 55.28 635 TYR A O 1
ATOM 5012 N N . GLN A 1 636 ? -15.198 -5.903 -19.009 1.00 49.97 636 GLN A N 1
ATOM 5013 C CA . GLN A 1 636 ? -15.684 -5.535 -17.676 1.00 49.97 636 GLN A CA 1
ATOM 5014 C C . GLN A 1 636 ? -17.196 -5.740 -17.513 1.00 49.97 636 GLN A C 1
ATOM 5016 O O . GLN A 1 636 ? -17.625 -6.175 -16.445 1.00 49.97 636 GLN A O 1
ATOM 5021 N N . ASN A 1 637 ? -17.987 -5.449 -18.551 1.00 51.06 637 ASN A N 1
ATOM 5022 C CA . ASN A 1 637 ? -19.444 -5.334 -18.435 1.00 51.06 637 ASN A CA 1
ATOM 5023 C C . ASN A 1 637 ? -20.239 -6.511 -19.017 1.00 51.06 637 ASN A C 1
ATOM 5025 O O . ASN A 1 637 ? -21.292 -6.819 -18.467 1.00 51.06 637 ASN A O 1
ATOM 5029 N N . ASP A 1 638 ? -19.745 -7.182 -20.064 1.00 53.19 638 ASP A N 1
ATOM 5030 C CA . ASP A 1 638 ? -20.496 -8.230 -20.778 1.00 53.19 638 ASP A CA 1
ATOM 5031 C C . ASP A 1 638 ? -19.819 -9.609 -20.706 1.00 53.19 638 ASP A C 1
ATOM 5033 O O . ASP A 1 638 ? -20.478 -10.626 -20.491 1.00 53.19 638 ASP A O 1
ATOM 5037 N N . TYR A 1 639 ? -18.491 -9.693 -20.858 1.00 53.75 639 TYR A N 1
ATOM 5038 C CA . TYR A 1 639 ? -17.802 -10.994 -20.852 1.00 53.75 639 TYR A CA 1
ATOM 5039 C C . TYR A 1 639 ? -17.588 -11.548 -19.436 1.00 53.75 639 TYR A C 1
ATOM 5041 O O . TYR A 1 639 ? -17.621 -12.764 -19.237 1.00 53.75 639 TYR A O 1
ATOM 5049 N N . ALA A 1 640 ? -17.392 -10.676 -18.442 1.00 47.06 640 ALA A N 1
ATOM 5050 C CA . ALA A 1 640 ? -17.239 -11.059 -17.036 1.00 47.06 640 ALA A CA 1
ATOM 5051 C C . ALA A 1 640 ? -18.574 -11.238 -16.282 1.00 47.06 640 ALA A C 1
ATOM 5053 O O . ALA A 1 640 ? -18.563 -11.700 -15.140 1.00 47.06 640 ALA A O 1
ATOM 5054 N N . VAL A 1 641 ? -19.718 -10.907 -16.894 1.00 46.56 641 VAL A N 1
ATOM 5055 C CA . VAL A 1 641 ? -21.033 -10.896 -16.234 1.00 46.56 641 VAL A CA 1
ATOM 5056 C C . VAL A 1 641 ? -21.920 -12.039 -16.762 1.00 46.56 641 VAL A C 1
ATOM 5058 O O . VAL A 1 641 ? -22.040 -12.227 -17.971 1.00 46.56 641 VAL A O 1
ATOM 5061 N N . PRO A 1 642 ? -22.555 -12.849 -15.893 1.00 43.84 642 PRO A N 1
ATOM 5062 C CA . PRO A 1 642 ? -23.459 -13.907 -16.336 1.00 43.84 642 PRO A CA 1
ATOM 5063 C C . PRO A 1 642 ? -24.833 -13.344 -16.745 1.00 43.84 642 PRO A C 1
ATOM 5065 O O . PRO A 1 642 ? -25.644 -12.974 -15.895 1.00 43.84 642 PRO A O 1
ATOM 5068 N N . HIS A 1 643 ? -25.126 -13.336 -18.047 1.00 50.34 643 HIS A N 1
ATOM 5069 C CA . HIS A 1 643 ? -26.430 -12.931 -18.589 1.00 50.34 643 HIS A CA 1
ATOM 5070 C C . HIS A 1 643 ? -27.381 -14.123 -18.795 1.00 50.34 643 HIS A C 1
ATOM 5072 O O . HIS A 1 643 ? -26.980 -15.198 -19.240 1.00 50.34 643 HIS A O 1
ATOM 5078 N N . SER A 1 644 ? -28.672 -13.919 -18.516 1.00 37.34 644 SER A N 1
ATOM 5079 C CA . SER A 1 644 ? -29.757 -14.895 -18.739 1.00 37.34 644 SER A CA 1
ATOM 5080 C C . SER A 1 644 ? -30.429 -14.779 -20.118 1.00 37.34 644 SER A C 1
ATOM 5082 O O . SER A 1 644 ? -31.387 -15.495 -20.410 1.00 37.34 644 SER A O 1
ATOM 5084 N N . SER A 1 645 ? -29.925 -13.890 -20.970 1.00 35.03 645 SER A N 1
ATOM 5085 C CA . SER A 1 645 ? -30.393 -13.612 -22.329 1.00 35.03 645 SER A CA 1
ATOM 5086 C C . SER A 1 645 ? -29.187 -13.324 -23.231 1.00 35.03 645 SER A C 1
ATOM 5088 O O . SER A 1 645 ? -28.179 -12.829 -22.720 1.00 35.03 645 SER A O 1
ATOM 5090 N N . PRO A 1 646 ? -29.252 -13.600 -24.550 1.00 35.41 646 PRO A N 1
ATOM 5091 C CA . PRO A 1 646 ? -28.194 -13.188 -25.471 1.00 35.41 646 PRO A CA 1
ATOM 5092 C C . PRO A 1 646 ? -27.997 -11.663 -25.402 1.00 35.41 646 PRO A C 1
ATOM 5094 O O . PRO A 1 646 ? -28.973 -10.954 -25.128 1.00 35.41 646 PRO A O 1
ATOM 5097 N N . PRO A 1 647 ? -26.773 -11.153 -25.641 1.00 34.12 647 PRO A N 1
ATOM 5098 C CA . PRO A 1 647 ? -26.513 -9.721 -25.601 1.00 34.12 647 PRO A CA 1
ATOM 5099 C C . PRO A 1 647 ? -27.458 -9.009 -26.566 1.00 34.12 647 PRO A C 1
ATOM 5101 O O . PRO A 1 647 ? -27.566 -9.376 -27.741 1.00 34.12 647 PRO A O 1
ATOM 5104 N N . THR A 1 648 ? -28.176 -8.013 -26.047 1.00 29.31 648 THR A N 1
ATOM 5105 C CA . THR A 1 648 ? -29.036 -7.145 -26.848 1.00 29.31 648 THR A CA 1
ATOM 5106 C C . THR A 1 648 ? -28.223 -6.579 -27.999 1.00 29.31 648 THR A C 1
ATOM 5108 O O . THR A 1 648 ? -27.120 -6.078 -27.791 1.00 29.31 648 THR A O 1
ATOM 5111 N N . GLN A 1 649 ? -28.777 -6.647 -29.208 1.00 31.17 649 GLN A N 1
ATOM 5112 C CA . GLN A 1 649 ? -28.201 -5.992 -30.372 1.00 31.17 649 GLN A CA 1
ATOM 5113 C C . GLN A 1 649 ? -28.215 -4.482 -30.103 1.00 31.17 649 GLN A C 1
ATOM 5115 O O . GLN A 1 649 ? -29.251 -3.840 -30.253 1.00 31.17 649 GLN A O 1
ATOM 5120 N N . LEU A 1 650 ? -27.088 -3.952 -29.620 1.00 26.42 650 LEU A N 1
ATOM 5121 C CA . LEU A 1 650 ? -26.913 -2.535 -29.334 1.00 26.42 650 LEU A CA 1
ATOM 5122 C C . LEU A 1 650 ? -27.159 -1.761 -30.627 1.00 26.42 650 LEU A C 1
ATOM 5124 O O . LEU A 1 650 ? -26.390 -1.869 -31.585 1.00 26.42 650 LEU A O 1
ATOM 5128 N N . GLU A 1 651 ? -28.255 -1.002 -30.657 1.00 23.59 651 GLU A N 1
ATOM 5129 C CA . GLU A 1 651 ? -28.445 0.021 -31.674 1.00 23.59 651 GLU A CA 1
ATOM 5130 C C . GLU A 1 651 ? -27.258 0.975 -31.584 1.00 23.59 651 GLU A C 1
ATOM 5132 O O . GLU A 1 651 ? -27.028 1.618 -30.556 1.00 23.59 651 GLU A O 1
ATOM 5137 N N . LEU A 1 652 ? -26.492 1.050 -32.673 1.00 23.59 652 LEU A N 1
ATOM 5138 C CA . LEU A 1 652 ? -25.528 2.117 -32.866 1.00 23.59 652 LEU A CA 1
ATOM 5139 C C . LEU A 1 652 ? -26.228 3.454 -32.593 1.00 23.59 652 LEU A C 1
ATOM 5141 O O . LEU A 1 652 ? -27.289 3.727 -33.161 1.00 23.59 652 LEU A O 1
ATOM 5145 N N . LEU A 1 653 ? -25.550 4.349 -31.872 1.00 22.36 653 LEU A N 1
ATOM 5146 C CA . LEU A 1 653 ? -25.698 5.779 -32.129 1.00 22.36 653 LEU A CA 1
ATOM 5147 C C . LEU A 1 653 ? -25.119 6.060 -33.521 1.00 22.36 653 LEU A C 1
ATOM 5149 O O . LEU A 1 653 ? -24.002 6.546 -33.680 1.00 22.36 653 LEU A O 1
ATOM 5153 N N . ALA A 1 654 ? -25.879 5.671 -34.541 1.00 23.11 654 ALA A N 1
ATOM 5154 C CA . ALA A 1 654 ? -25.553 5.915 -35.925 1.00 23.11 654 ALA A CA 1
ATOM 5155 C C . ALA A 1 654 ? -25.683 7.417 -36.172 1.00 23.11 654 ALA A C 1
ATOM 5157 O O . ALA A 1 654 ? -26.776 7.983 -36.087 1.00 23.11 654 ALA A O 1
ATOM 5158 N N . PHE A 1 655 ? -24.572 8.060 -36.522 1.00 22.47 655 PHE A N 1
ATOM 5159 C CA . PHE A 1 655 ? -24.658 9.332 -37.223 1.00 22.47 655 PHE A CA 1
ATOM 5160 C C . PHE A 1 655 ? -25.453 9.104 -38.522 1.00 22.47 655 PHE A C 1
ATOM 5162 O O . PHE A 1 655 ? -25.223 8.100 -39.207 1.00 22.47 655 PHE A O 1
ATOM 5169 N N . PRO A 1 656 ? -26.414 9.980 -38.862 1.00 22.42 656 PRO A N 1
ATOM 5170 C CA . PRO A 1 656 ? -27.215 9.809 -40.065 1.00 22.42 656 PRO A CA 1
ATOM 5171 C C . PRO A 1 656 ? -26.324 9.887 -41.315 1.00 22.42 656 PRO A C 1
ATOM 5173 O O . PRO A 1 656 ? -25.320 10.606 -41.305 1.00 22.42 656 PRO A O 1
ATOM 5176 N N . PRO A 1 657 ? -26.678 9.189 -42.410 1.00 22.66 657 PRO A N 1
ATOM 5177 C CA . PRO A 1 657 ? -25.921 9.277 -43.651 1.00 22.66 657 PRO A CA 1
ATOM 5178 C C . PRO A 1 657 ? -25.926 10.721 -44.163 1.00 22.66 657 PRO A C 1
ATOM 5180 O O . PRO A 1 657 ? -26.981 11.348 -44.283 1.00 22.66 657 PRO A O 1
ATOM 5183 N N . ILE A 1 658 ? -24.739 11.238 -44.482 1.00 25.17 658 ILE A N 1
ATOM 5184 C CA . ILE A 1 658 ? -24.572 12.575 -45.051 1.00 25.17 658 ILE A CA 1
ATOM 5185 C C . ILE A 1 658 ? -25.098 12.550 -46.488 1.00 25.17 658 ILE A C 1
ATOM 5187 O O . ILE A 1 658 ? -24.389 12.175 -47.419 1.00 25.17 658 ILE A O 1
ATOM 5191 N N . HIS A 1 659 ? -26.352 12.962 -46.668 1.00 24.88 659 HIS A N 1
ATOM 5192 C CA . HIS A 1 659 ? -26.830 13.429 -47.962 1.00 24.88 659 HIS A CA 1
ATOM 5193 C C . HIS A 1 659 ? -26.467 14.905 -48.121 1.00 24.88 659 HIS A C 1
ATOM 5195 O O . HIS A 1 659 ? -26.850 15.745 -47.307 1.00 24.88 659 HIS A O 1
ATOM 5201 N N . GLU A 1 660 ? -25.730 15.213 -49.184 1.00 29.73 660 GLU A N 1
ATOM 5202 C CA . GLU A 1 660 ? -25.409 16.580 -49.583 1.00 29.73 660 GLU A CA 1
ATOM 5203 C C . GLU A 1 660 ? -26.688 17.390 -49.842 1.00 29.73 660 GLU A C 1
ATOM 5205 O O . GLU A 1 660 ? -27.587 16.944 -50.559 1.00 29.73 660 GLU A O 1
ATOM 5210 N N . SER A 1 661 ? -26.760 18.617 -49.318 1.00 24.25 661 SER A N 1
ATOM 5211 C CA . SER A 1 661 ? -27.809 19.557 -49.717 1.00 24.25 661 SER A CA 1
ATOM 5212 C C . SER A 1 661 ? -27.352 21.016 -49.682 1.00 24.25 661 SER A C 1
ATOM 5214 O O . SER A 1 661 ? -27.334 21.649 -48.628 1.00 24.25 661 SER A O 1
ATOM 5216 N N . SER A 1 662 ? -27.086 21.586 -50.858 1.00 25.92 662 SER A N 1
ATOM 5217 C CA . SER A 1 662 ? -27.452 22.968 -51.205 1.00 25.92 662 SER A CA 1
ATOM 5218 C C . SER A 1 662 ? -27.306 23.164 -52.723 1.00 25.92 662 SER A C 1
ATOM 5220 O O . SER A 1 662 ? -26.393 22.605 -53.315 1.00 25.92 662 SER A O 1
ATOM 5222 N N . ALA A 1 663 ? -28.142 23.920 -53.434 1.00 27.44 663 ALA A N 1
ATOM 5223 C CA . ALA A 1 663 ? -29.504 24.391 -53.165 1.00 27.44 663 ALA A CA 1
ATOM 5224 C C . ALA A 1 663 ? -30.122 24.874 -54.499 1.00 27.44 663 ALA A C 1
ATOM 5226 O O . ALA A 1 663 ? -29.385 25.233 -55.413 1.00 27.44 663 ALA A O 1
ATOM 5227 N N . GLY A 1 664 ? -31.454 25.015 -54.578 1.00 25.23 664 GLY A N 1
ATOM 5228 C CA . GLY A 1 664 ? -32.044 26.063 -55.434 1.00 25.23 664 GLY A CA 1
ATOM 5229 C C . GLY A 1 664 ? -33.033 25.680 -56.547 1.00 25.23 664 GLY A C 1
ATOM 5230 O O . GLY A 1 664 ? -32.695 25.764 -57.716 1.00 25.23 664 GLY A O 1
ATOM 5231 N N . ARG A 1 665 ? -34.308 25.538 -56.147 1.00 25.17 665 ARG A N 1
ATOM 5232 C CA . ARG A 1 665 ? -35.524 26.069 -56.821 1.00 25.17 665 ARG A CA 1
ATOM 5233 C C . ARG A 1 665 ? -36.019 25.504 -58.179 1.00 25.17 665 ARG A C 1
ATOM 5235 O O . ARG A 1 665 ? -35.294 25.377 -59.150 1.00 25.17 665 ARG A O 1
ATOM 5242 N N . SER A 1 666 ? -37.359 25.429 -58.232 1.00 24.75 666 SER A N 1
ATOM 5243 C CA . SER A 1 666 ? -38.252 25.573 -59.406 1.00 24.75 666 SER A CA 1
ATOM 5244 C C . SER A 1 666 ? -38.695 24.330 -60.203 1.00 24.75 666 SER A C 1
ATOM 5246 O O . SER A 1 666 ? -38.167 24.019 -61.257 1.00 24.75 666 SER A O 1
ATOM 5248 N N . ALA A 1 667 ? -39.822 23.770 -59.746 1.00 23.02 667 ALA A N 1
ATOM 5249 C CA . ALA A 1 667 ? -41.071 23.615 -60.514 1.00 23.02 667 ALA A CA 1
ATOM 5250 C C . ALA A 1 667 ? -41.161 22.721 -61.787 1.00 23.02 667 ALA A C 1
ATOM 5252 O O . ALA A 1 667 ? -40.770 23.115 -62.876 1.00 23.02 667 ALA A O 1
ATOM 5253 N N . VAL A 1 668 ? -41.988 21.670 -61.635 1.00 23.44 668 VAL A N 1
ATOM 5254 C CA . VAL A 1 668 ? -43.079 21.243 -62.551 1.00 23.44 668 VAL A CA 1
ATOM 5255 C C . VAL A 1 668 ? -42.757 20.385 -63.800 1.00 23.44 668 VAL A C 1
ATOM 5257 O O . VAL A 1 668 ? -42.284 20.863 -64.819 1.00 23.44 668 VAL A O 1
ATOM 5260 N N . SER A 1 669 ? -43.248 19.134 -63.716 1.00 22.61 669 SER A N 1
ATOM 5261 C CA . SER A 1 669 ? -43.753 18.216 -64.767 1.00 22.61 669 SER A CA 1
ATOM 5262 C C . SER A 1 669 ? -42.862 17.725 -65.921 1.00 22.61 669 SER A C 1
ATOM 5264 O O . SER A 1 669 ? -42.243 18.515 -66.618 1.00 22.61 669 SER A O 1
ATOM 5266 N N . GLY A 1 670 ? -43.035 16.439 -66.264 1.00 21.77 670 GLY A N 1
ATOM 5267 C CA . GLY A 1 670 ? -43.086 16.019 -67.675 1.00 21.77 670 GLY A CA 1
ATOM 5268 C C . GLY A 1 670 ? -42.136 14.898 -68.103 1.00 21.77 670 GLY A C 1
ATOM 5269 O O . GLY A 1 670 ? -40.996 15.157 -68.449 1.00 21.77 670 GLY A O 1
ATOM 5270 N N . SER A 1 671 ? -42.661 13.669 -68.119 1.00 21.67 671 SER A N 1
ATOM 5271 C CA . SER A 1 671 ? -42.488 12.636 -69.165 1.00 21.67 671 SER A CA 1
ATOM 5272 C C . SER A 1 671 ? -41.214 12.557 -70.040 1.00 21.67 671 SER A C 1
ATOM 5274 O O . SER A 1 671 ? -40.946 13.429 -70.856 1.00 21.67 671 SER A O 1
ATOM 5276 N N . GLU A 1 672 ? -40.651 11.343 -70.041 1.00 21.34 672 GLU A N 1
ATOM 5277 C CA . GLU A 1 672 ? -40.245 10.557 -71.226 1.00 21.34 672 GLU A CA 1
ATOM 5278 C C . GLU A 1 672 ? -39.023 10.925 -72.103 1.00 21.34 672 GLU A C 1
ATOM 5280 O O . GLU A 1 672 ? -38.958 11.932 -72.795 1.00 21.34 672 GLU A O 1
ATOM 5285 N N . SER A 1 673 ? -38.206 9.877 -72.284 1.00 21.67 673 SER A N 1
ATOM 5286 C CA . SER A 1 673 ? -37.566 9.445 -73.540 1.00 21.67 673 SER A CA 1
ATOM 5287 C C . SER A 1 673 ? -36.251 10.089 -74.029 1.00 21.67 673 SER A C 1
ATOM 5289 O O . SER A 1 673 ? -36.156 11.253 -74.379 1.00 21.67 673 SER A O 1
ATOM 5291 N N . ASN A 1 674 ? -35.258 9.199 -74.141 1.00 20.70 674 ASN A N 1
ATOM 5292 C CA . ASN A 1 674 ? -34.337 8.979 -75.262 1.00 20.70 674 ASN A CA 1
ATOM 5293 C C . ASN A 1 674 ? -33.587 10.126 -75.983 1.00 20.70 674 ASN A C 1
ATOM 5295 O O . ASN A 1 674 ? -34.153 10.990 -76.638 1.00 20.70 674 ASN A O 1
ATOM 5299 N N . SER A 1 675 ? -32.294 9.812 -76.160 1.00 21.48 675 SER A N 1
ATOM 5300 C CA . SER A 1 675 ? -31.503 9.910 -77.404 1.00 21.48 675 SER A CA 1
ATOM 5301 C C . SER A 1 675 ? -30.780 11.216 -77.768 1.00 21.48 675 SER A C 1
ATOM 5303 O O . SER A 1 675 ? -31.409 12.223 -78.050 1.00 21.48 675 SER A O 1
ATOM 5305 N N . THR A 1 676 ? -29.456 11.064 -77.988 1.00 21.27 676 THR A N 1
ATOM 5306 C CA . THR A 1 676 ? -28.645 11.691 -79.072 1.00 21.27 676 THR A CA 1
ATOM 5307 C C . THR A 1 676 ? -28.469 13.230 -79.038 1.00 21.27 676 THR A C 1
ATOM 5309 O O . THR A 1 676 ? -29.343 13.946 -78.588 1.00 21.27 676 THR A O 1
ATOM 5312 N N . THR A 1 677 ? -27.382 13.880 -79.481 1.00 21.67 677 THR A N 1
ATOM 5313 C CA . THR A 1 677 ? -26.068 13.519 -80.075 1.00 21.67 677 THR A CA 1
ATOM 5314 C C . THR A 1 677 ? -25.191 14.790 -80.114 1.00 21.67 677 THR A C 1
ATOM 5316 O O . THR A 1 677 ? -25.774 15.864 -80.182 1.00 21.67 677 THR A O 1
ATOM 5319 N N . VAL A 1 678 ? -23.858 14.657 -80.307 1.00 21.80 678 VAL A N 1
ATOM 5320 C CA . VAL A 1 678 ? -22.989 15.658 -81.013 1.00 21.80 678 VAL A CA 1
ATOM 5321 C C . VAL A 1 678 ? -22.776 16.995 -80.232 1.00 21.80 678 VAL A C 1
ATOM 5323 O O . VAL A 1 678 ? -23.595 17.361 -79.407 1.00 21.80 678 VAL A O 1
ATOM 5326 N N . GLN A 1 679 ? -21.664 17.751 -80.279 1.00 21.52 679 GLN A N 1
ATOM 5327 C CA . GLN A 1 679 ? -20.572 17.992 -81.249 1.00 21.52 679 GLN A CA 1
ATOM 5328 C C . GLN A 1 679 ? -19.230 18.249 -80.483 1.00 21.52 679 GLN A C 1
ATOM 5330 O O . GLN A 1 679 ? -19.277 18.730 -79.358 1.00 21.52 679 GLN A O 1
ATOM 5335 N N . GLN A 1 680 ? -18.049 17.749 -80.906 1.00 22.62 680 GLN A N 1
ATOM 5336 C CA . GLN A 1 680 ? -16.927 18.459 -81.605 1.00 22.62 680 GLN A CA 1
ATOM 5337 C C . GLN A 1 680 ? -16.605 19.898 -81.111 1.00 22.62 680 GLN A C 1
ATOM 5339 O O . GLN A 1 680 ? -17.526 20.634 -80.796 1.00 22.62 680 GLN A O 1
ATOM 5344 N N . HIS A 1 681 ? -15.376 20.445 -81.084 1.00 23.53 681 HIS A N 1
ATOM 5345 C CA . HIS A 1 681 ? -14.000 20.116 -81.560 1.00 23.53 681 HIS A CA 1
ATOM 5346 C C . HIS A 1 681 ? -12.982 20.815 -80.592 1.00 23.53 681 HIS A C 1
ATOM 5348 O O . HIS A 1 681 ? -13.437 21.475 -79.665 1.00 23.53 681 HIS A O 1
ATOM 5354 N N . ALA A 1 682 ? -11.637 20.793 -80.663 1.00 23.61 682 ALA A N 1
ATOM 5355 C CA . ALA A 1 682 ? -10.572 20.241 -81.534 1.00 23.61 682 ALA A CA 1
ATOM 5356 C C . ALA A 1 682 ? -9.299 20.028 -80.645 1.00 23.61 682 ALA A C 1
ATOM 5358 O O . ALA A 1 682 ? -9.188 20.682 -79.615 1.00 23.61 682 ALA A O 1
ATOM 5359 N N . ILE A 1 683 ? -8.419 19.025 -80.808 1.00 23.36 683 ILE A N 1
ATOM 5360 C CA . ILE A 1 683 ? -7.407 18.680 -81.851 1.00 23.36 683 ILE A CA 1
ATOM 5361 C C . ILE A 1 683 ? -6.047 19.416 -81.735 1.00 23.36 683 ILE A C 1
ATOM 5363 O O . ILE A 1 683 ? -5.981 20.637 -81.811 1.00 23.36 683 ILE A O 1
ATOM 5367 N N . GLY A 1 684 ? -4.969 18.609 -81.665 1.00 22.80 684 GLY A N 1
ATOM 5368 C CA . GLY A 1 684 ? -3.540 18.976 -81.749 1.00 22.80 684 GLY A CA 1
ATOM 5369 C C . GLY A 1 684 ? -2.648 17.999 -80.945 1.00 22.80 684 GLY A C 1
ATOM 5370 O O . GLY A 1 684 ? -2.372 18.277 -79.789 1.00 22.80 684 GLY A O 1
ATOM 5371 N N . HIS A 1 685 ? -2.403 16.735 -81.341 1.00 23.80 685 HIS A N 1
ATOM 5372 C CA . HIS A 1 685 ? -1.387 16.242 -82.313 1.00 23.80 685 HIS A CA 1
ATOM 5373 C C . HIS A 1 685 ? 0.074 16.686 -81.998 1.00 23.80 685 HIS A C 1
ATOM 5375 O O . HIS A 1 685 ? 0.285 17.865 -81.760 1.00 23.80 685 HIS A O 1
ATOM 5381 N N . GLN A 1 686 ? 1.131 15.840 -82.018 1.00 22.88 686 GLN A N 1
ATOM 5382 C CA . GLN A 1 686 ? 1.277 14.423 -82.442 1.00 22.88 686 GLN A CA 1
ATOM 5383 C C . GLN A 1 686 ? 2.637 13.785 -82.005 1.00 22.88 686 GLN A C 1
ATOM 5385 O O . GLN A 1 686 ? 3.624 14.504 -81.976 1.00 22.88 686 GLN A O 1
ATOM 5390 N N . ALA A 1 687 ? 2.689 12.441 -81.846 1.00 21.80 687 ALA A N 1
ATOM 5391 C CA . ALA A 1 687 ? 3.855 11.512 -82.002 1.00 21.80 687 ALA A CA 1
ATOM 5392 C C . ALA A 1 687 ? 5.128 11.687 -81.100 1.00 21.80 687 ALA A C 1
ATOM 5394 O O . ALA A 1 687 ? 5.364 12.763 -80.579 1.00 21.80 687 ALA A O 1
ATOM 5395 N N . SER A 1 688 ? 6.002 10.692 -80.825 1.00 21.66 688 SER A N 1
ATOM 5396 C CA . SER A 1 688 ? 6.222 9.311 -81.334 1.00 21.66 688 SER A CA 1
ATOM 5397 C C . SER A 1 688 ? 6.868 8.346 -80.284 1.00 21.66 688 SER A C 1
ATOM 5399 O O . SER A 1 688 ? 7.440 8.777 -79.289 1.00 21.66 688 SER A O 1
ATOM 5401 N N . LYS A 1 689 ? 6.789 7.019 -80.520 1.00 22.38 689 LYS A N 1
ATOM 5402 C CA . LYS A 1 689 ? 7.555 5.903 -79.870 1.00 22.38 689 LYS A CA 1
ATOM 5403 C C . LYS A 1 689 ? 8.769 5.497 -80.778 1.00 22.38 689 LYS A C 1
ATOM 5405 O O . LYS A 1 689 ? 8.795 6.067 -81.871 1.00 22.38 689 LYS A O 1
ATOM 5410 N N . PRO A 1 690 ? 9.689 4.517 -80.490 1.00 30.11 690 PRO A N 1
ATOM 5411 C CA . PRO A 1 690 ? 9.729 3.484 -79.422 1.00 30.11 690 PRO A CA 1
ATOM 5412 C C . PRO A 1 690 ? 11.106 3.095 -78.769 1.00 30.11 690 PRO A C 1
ATOM 5414 O O . PRO A 1 690 ? 12.177 3.364 -79.290 1.00 30.11 690 PRO A O 1
ATOM 5417 N N . ALA A 1 691 ? 11.009 2.354 -77.650 1.00 22.16 691 ALA A N 1
ATOM 5418 C CA . ALA A 1 691 ? 11.841 1.249 -77.103 1.00 22.16 691 ALA A CA 1
ATOM 5419 C C . ALA A 1 691 ? 13.352 1.037 -77.426 1.00 22.16 691 ALA A C 1
ATOM 5421 O O . ALA A 1 691 ? 13.707 0.725 -78.557 1.00 22.16 691 ALA A O 1
ATOM 5422 N N . ALA A 1 692 ? 14.166 0.902 -76.360 1.00 22.75 692 ALA A N 1
ATOM 5423 C CA . ALA A 1 692 ? 15.073 -0.239 -76.073 1.00 22.75 692 ALA A CA 1
ATOM 5424 C C . ALA A 1 692 ? 15.595 -0.156 -74.611 1.00 22.75 692 ALA A C 1
ATOM 5426 O O . ALA A 1 692 ? 15.560 0.920 -74.021 1.00 22.75 692 ALA A O 1
ATOM 5427 N N . ALA A 1 693 ? 16.039 -1.266 -74.002 1.00 25.19 693 ALA A N 1
ATOM 5428 C CA . ALA A 1 693 ? 16.337 -1.350 -72.560 1.00 25.19 693 ALA A CA 1
ATOM 5429 C C . ALA A 1 693 ? 17.830 -1.539 -72.225 1.00 25.19 693 ALA A C 1
ATOM 5431 O O . ALA A 1 693 ? 18.487 -2.339 -72.886 1.00 25.19 693 ALA A O 1
ATOM 5432 N N . ALA A 1 694 ? 18.309 -0.910 -71.137 1.00 22.20 694 ALA A N 1
ATOM 5433 C CA . ALA A 1 694 ? 19.373 -1.430 -70.256 1.00 22.20 694 ALA A CA 1
ATOM 5434 C C . ALA A 1 694 ? 19.498 -0.625 -68.935 1.00 22.20 694 ALA A C 1
ATOM 5436 O O . ALA A 1 694 ? 19.933 0.518 -68.932 1.00 22.20 694 ALA A O 1
ATOM 5437 N N . THR A 1 695 ? 19.123 -1.266 -67.824 1.00 26.86 695 THR A N 1
ATOM 5438 C CA . THR A 1 695 ? 19.657 -1.124 -66.448 1.00 26.86 695 THR A CA 1
ATOM 5439 C C . THR A 1 695 ? 20.388 0.157 -65.995 1.00 26.86 695 THR A C 1
ATOM 5441 O O . THR A 1 695 ? 21.574 0.325 -66.274 1.00 26.86 695 THR A O 1
ATOM 5444 N N . LEU A 1 696 ? 19.766 0.889 -65.063 1.00 24.12 696 LEU A N 1
ATOM 5445 C CA . LEU A 1 696 ? 20.400 1.398 -63.833 1.00 24.12 696 LEU A CA 1
ATOM 5446 C C . LEU A 1 696 ? 19.306 1.675 -62.783 1.00 24.12 696 LEU A C 1
ATOM 5448 O O . LEU A 1 696 ? 18.216 2.121 -63.133 1.00 24.12 696 LEU A O 1
ATOM 5452 N N . ILE A 1 697 ? 19.560 1.329 -61.517 1.00 26.12 697 ILE A N 1
ATOM 5453 C CA . ILE A 1 697 ? 18.602 1.504 -60.412 1.00 26.12 697 ILE A CA 1
ATOM 5454 C C . ILE A 1 697 ? 18.910 2.835 -59.725 1.00 26.12 697 ILE A C 1
ATOM 5456 O O . ILE A 1 697 ? 19.836 2.913 -58.918 1.00 26.12 697 ILE A O 1
ATOM 5460 N N . GLU A 1 698 ? 18.133 3.870 -60.036 1.00 25.16 698 GLU A N 1
ATOM 5461 C CA . GLU A 1 698 ? 18.132 5.128 -59.283 1.00 25.16 698 GLU A CA 1
ATOM 5462 C C . GLU A 1 698 ? 17.167 5.038 -58.089 1.00 25.16 698 GLU A C 1
ATOM 5464 O O . GLU A 1 698 ? 16.120 4.388 -58.153 1.00 25.16 698 GLU A O 1
ATOM 5469 N N . LYS A 1 699 ? 17.554 5.647 -56.961 1.00 25.50 699 LYS A N 1
ATOM 5470 C CA . LYS A 1 699 ? 16.826 5.567 -55.685 1.00 25.50 699 LYS A CA 1
ATOM 5471 C C . LYS A 1 699 ? 15.774 6.686 -55.600 1.00 25.50 699 LYS A C 1
ATOM 5473 O O . LYS A 1 699 ? 16.148 7.851 -55.714 1.00 25.50 699 LYS A O 1
ATOM 5478 N N . PRO A 1 700 ? 14.489 6.389 -55.334 1.00 28.06 700 PRO A N 1
ATOM 5479 C CA . PRO A 1 700 ? 13.445 7.409 -55.296 1.00 28.06 700 PRO A CA 1
ATOM 5480 C C . PRO A 1 700 ? 13.344 8.076 -53.913 1.00 28.06 700 PRO A C 1
ATOM 5482 O O . PRO A 1 700 ? 12.456 7.747 -53.130 1.00 28.06 700 PRO A O 1
ATOM 5485 N N . TRP A 1 701 ? 14.244 9.017 -53.609 1.00 26.69 701 TRP A N 1
ATOM 5486 C CA . TRP A 1 701 ? 14.004 10.028 -52.558 1.00 26.69 701 TRP A CA 1
ATOM 5487 C C . TRP A 1 701 ? 14.755 11.359 -52.734 1.00 26.69 701 TRP A C 1
ATOM 5489 O O . TRP A 1 701 ? 14.443 12.316 -52.028 1.00 26.69 701 TRP A O 1
ATOM 5499 N N . GLU A 1 702 ? 15.682 11.481 -53.688 1.00 31.34 702 GLU A N 1
ATOM 5500 C CA . GLU A 1 702 ? 16.236 12.788 -54.057 1.00 31.34 702 GLU A CA 1
ATOM 5501 C C . GLU A 1 702 ? 15.351 13.485 -55.105 1.00 31.34 702 GLU A C 1
ATOM 5503 O O . GLU A 1 702 ? 14.892 12.865 -56.061 1.00 31.34 702 GLU A O 1
ATOM 5508 N N . GLN A 1 703 ? 15.156 14.796 -54.922 1.00 29.33 703 GLN A N 1
ATOM 5509 C CA . GLN A 1 703 ? 14.335 15.713 -55.733 1.00 29.33 703 GLN A CA 1
ATOM 5510 C C . GLN A 1 703 ? 12.804 15.609 -55.582 1.00 29.33 703 GLN A C 1
ATOM 5512 O O . GLN A 1 703 ? 12.088 15.143 -56.466 1.00 29.33 703 GLN A O 1
ATOM 5517 N N . GLN A 1 704 ? 12.278 16.285 -54.555 1.00 25.97 704 GLN A N 1
ATOM 5518 C CA . GLN A 1 704 ? 11.036 17.043 -54.729 1.00 25.97 704 GLN A CA 1
ATOM 5519 C C . GLN A 1 704 ? 11.244 18.496 -54.285 1.00 25.97 704 GLN A C 1
ATOM 5521 O O . GLN A 1 704 ? 11.484 18.784 -53.115 1.00 25.97 704 GLN A O 1
ATOM 5526 N N . ASN A 1 705 ? 11.215 19.410 -55.259 1.00 26.44 705 ASN A N 1
ATOM 5527 C CA . ASN A 1 705 ? 11.396 20.840 -55.029 1.00 26.44 705 ASN A CA 1
ATOM 5528 C C . ASN A 1 705 ? 10.118 21.501 -54.490 1.00 26.44 705 ASN A C 1
ATOM 5530 O O . ASN A 1 705 ? 9.002 21.117 -54.831 1.00 26.44 705 ASN A O 1
ATOM 5534 N N . VAL A 1 706 ? 10.348 22.546 -53.694 1.00 35.56 706 VAL A N 1
ATOM 5535 C CA . VAL A 1 706 ? 9.405 23.502 -53.093 1.00 35.56 706 VAL A CA 1
ATOM 5536 C C . VAL A 1 706 ? 8.126 23.762 -53.910 1.00 35.56 706 VAL A C 1
ATOM 5538 O O . VAL A 1 706 ? 8.189 24.224 -55.049 1.00 35.56 706 VAL A O 1
ATOM 5541 N N . GLY A 1 707 ? 6.968 23.585 -53.261 1.00 24.59 707 GLY A N 1
ATOM 5542 C CA . GLY A 1 707 ? 5.650 24.041 -53.716 1.00 24.59 707 GLY A CA 1
ATOM 5543 C C . GLY A 1 707 ? 4.980 24.959 -52.682 1.00 24.59 707 GLY A C 1
ATOM 5544 O O . GLY A 1 707 ? 5.084 24.729 -51.480 1.00 24.59 707 GLY A O 1
ATOM 5545 N N . VAL A 1 708 ? 4.324 26.020 -53.157 1.00 26.44 708 VAL A N 1
ATOM 5546 C CA . VAL A 1 708 ? 3.641 27.068 -52.362 1.00 26.44 708 VAL A CA 1
ATOM 5547 C C . VAL A 1 708 ? 2.342 26.516 -51.729 1.00 26.44 708 VAL A C 1
ATOM 5549 O O . VAL A 1 708 ? 1.697 25.679 -52.361 1.00 26.44 708 VAL A O 1
ATOM 5552 N N . PRO A 1 709 ? 1.930 26.943 -50.513 1.00 30.56 709 PRO A N 1
ATOM 5553 C CA . PRO A 1 709 ? 0.828 26.301 -49.791 1.00 30.56 709 PRO A CA 1
ATOM 5554 C C . PRO A 1 709 ? -0.547 26.556 -50.426 1.00 30.56 709 PRO A C 1
ATOM 5556 O O . PRO A 1 709 ? -0.970 27.701 -50.593 1.00 30.56 709 PRO A O 1
ATOM 5559 N N . GLY A 1 710 ? -1.259 25.467 -50.726 1.00 26.25 710 GLY A N 1
ATOM 5560 C CA . GLY A 1 710 ? -2.691 25.468 -51.030 1.00 26.25 710 GLY A CA 1
ATOM 5561 C C . GLY A 1 710 ? -3.539 25.410 -49.755 1.00 26.25 710 GLY A C 1
ATOM 5562 O O . GLY A 1 710 ? -3.085 24.923 -48.722 1.00 26.25 710 GLY A O 1
ATOM 5563 N N . LEU A 1 711 ? -4.768 25.930 -49.823 1.00 37.97 711 LEU A N 1
ATOM 5564 C CA . LEU A 1 711 ? -5.730 25.883 -48.719 1.00 37.97 711 LEU A CA 1
ATOM 5565 C C . LEU A 1 711 ? -6.265 24.455 -48.536 1.00 37.97 711 LEU A C 1
ATOM 5567 O O . LEU A 1 711 ? -7.160 24.054 -49.277 1.00 37.97 711 LEU A O 1
ATOM 5571 N N . ASP A 1 712 ? -5.802 23.757 -47.502 1.00 29.88 712 ASP A N 1
ATOM 5572 C CA . ASP A 1 712 ? -6.476 22.571 -46.964 1.00 29.88 712 ASP A CA 1
ATOM 5573 C C . ASP A 1 712 ? -7.145 22.888 -45.618 1.00 29.88 712 ASP A C 1
ATOM 5575 O O . ASP A 1 712 ? -6.710 23.760 -44.860 1.00 29.88 712 ASP A O 1
ATOM 5579 N N . ALA A 1 713 ? -8.272 22.223 -45.355 1.00 32.62 713 ALA A N 1
ATOM 5580 C CA . ALA A 1 713 ? -9.159 22.546 -44.242 1.00 32.62 713 ALA A CA 1
ATOM 5581 C C . ALA A 1 713 ? -8.484 22.345 -42.873 1.00 32.62 713 ALA A C 1
ATOM 5583 O O . ALA A 1 713 ? -7.790 21.356 -42.642 1.00 32.62 713 ALA A O 1
ATOM 5584 N N . ALA A 1 714 ? -8.733 23.275 -41.947 1.00 36.78 714 ALA A N 1
ATOM 5585 C CA . ALA A 1 714 ? -8.101 23.301 -40.632 1.00 36.78 714 ALA A CA 1
ATOM 5586 C C . ALA A 1 714 ? -8.539 22.123 -39.740 1.00 36.78 714 ALA A C 1
ATOM 5588 O O . ALA A 1 714 ? -9.510 22.215 -38.987 1.00 36.78 714 ALA A O 1
ATOM 5589 N N . ILE A 1 715 ? -7.771 21.034 -39.792 1.00 39.84 715 ILE A N 1
ATOM 5590 C CA . ILE A 1 715 ? -7.700 20.042 -38.717 1.00 39.84 715 ILE A CA 1
ATOM 5591 C C . ILE A 1 715 ? -7.189 20.780 -37.462 1.00 39.84 715 ILE A C 1
ATOM 5593 O O . ILE A 1 715 ? -6.221 21.541 -37.571 1.00 39.84 715 ILE A O 1
ATOM 5597 N N . PRO A 1 716 ? -7.821 20.630 -36.281 1.00 48.25 716 PRO A N 1
ATOM 5598 C CA . PRO A 1 716 ? -7.293 21.225 -35.058 1.00 48.25 716 PRO A CA 1
ATOM 5599 C C . PRO A 1 716 ? -5.904 20.631 -34.762 1.00 48.25 716 PRO A C 1
ATOM 5601 O O . PRO A 1 716 ? -5.756 19.411 -34.852 1.00 48.25 716 PRO A O 1
ATOM 5604 N N . PRO A 1 717 ? -4.892 21.454 -34.425 1.00 55.28 717 PRO A N 1
ATOM 5605 C CA . PRO A 1 717 ? -3.527 20.973 -34.236 1.00 55.28 717 PRO A CA 1
ATOM 5606 C C . PRO A 1 717 ? -3.485 19.949 -33.104 1.00 55.28 717 PRO A C 1
ATOM 5608 O O . PRO A 1 717 ? -4.029 20.199 -32.025 1.00 55.28 717 PRO A O 1
ATOM 5611 N N . ALA A 1 718 ? -2.850 18.807 -33.353 1.00 55.94 718 ALA A N 1
ATOM 5612 C CA . ALA A 1 718 ? -2.737 17.754 -32.358 1.00 55.94 718 ALA A CA 1
ATOM 5613 C C . ALA A 1 718 ? -1.703 18.144 -31.290 1.00 55.94 718 ALA A C 1
ATOM 5615 O O . ALA A 1 718 ? -0.639 18.686 -31.605 1.00 55.94 718 ALA A O 1
ATOM 5616 N N . ASP A 1 719 ? -2.028 17.874 -30.023 1.00 70.25 719 ASP A N 1
ATOM 5617 C CA . ASP A 1 719 ? -1.141 18.102 -28.882 1.00 70.25 719 ASP A CA 1
ATOM 5618 C C . ASP A 1 719 ? -0.311 16.832 -28.610 1.00 70.25 719 ASP A C 1
ATOM 5620 O O . ASP A 1 719 ? -0.823 15.820 -28.130 1.00 70.25 719 ASP A O 1
ATOM 5624 N N . TYR A 1 720 ? 0.989 16.896 -28.887 1.00 77.50 720 TYR A N 1
ATOM 5625 C CA . TYR A 1 720 ? 1.973 15.864 -28.555 1.00 77.50 720 TYR A CA 1
ATOM 5626 C C . TYR A 1 720 ? 2.767 16.255 -27.303 1.00 77.50 720 TYR A C 1
ATOM 5628 O O . TYR A 1 720 ? 2.908 17.436 -26.974 1.00 77.50 720 TYR A O 1
ATOM 5636 N N . GLN A 1 721 ? 3.353 15.274 -26.615 1.00 80.00 721 GLN A N 1
ATOM 5637 C CA . GLN A 1 721 ? 4.231 15.511 -25.467 1.00 80.00 721 GLN A CA 1
ATOM 5638 C C . GLN A 1 721 ? 5.618 14.921 -25.723 1.00 80.00 721 GLN A C 1
ATOM 5640 O O . GLN A 1 721 ? 5.752 13.729 -25.991 1.00 80.00 721 GLN A O 1
ATOM 5645 N N . PHE A 1 722 ? 6.657 15.751 -25.622 1.00 82.25 722 PHE A N 1
ATOM 5646 C CA . PHE A 1 722 ? 8.049 15.314 -25.741 1.00 82.25 722 PHE A CA 1
ATOM 5647 C C . PHE A 1 722 ? 8.711 15.309 -24.364 1.00 82.25 722 PHE A C 1
ATOM 5649 O O . PHE A 1 722 ? 8.685 16.311 -23.647 1.00 82.25 722 PHE A O 1
ATOM 5656 N N . ALA A 1 723 ? 9.353 14.192 -24.027 1.00 76.62 723 ALA A N 1
ATOM 5657 C CA . ALA A 1 723 ? 10.305 14.124 -22.928 1.00 76.62 723 ALA A CA 1
ATOM 5658 C C . ALA A 1 723 ? 11.705 14.504 -23.440 1.00 76.62 723 ALA A C 1
ATOM 5660 O O . ALA A 1 723 ? 12.195 13.951 -24.433 1.00 76.62 723 ALA A O 1
ATOM 5661 N N . LEU A 1 724 ? 12.338 15.452 -22.753 1.00 79.19 724 LEU A N 1
ATOM 5662 C CA . LEU A 1 724 ? 13.689 15.938 -23.011 1.00 79.19 724 LEU A CA 1
ATOM 5663 C C . LEU A 1 724 ? 14.471 16.082 -21.700 1.00 79.19 724 LEU A C 1
ATOM 5665 O O . LEU A 1 724 ? 13.871 16.372 -20.662 1.00 79.19 724 LEU A O 1
ATOM 5669 N N . PRO A 1 725 ? 15.809 15.942 -21.718 1.00 80.25 725 PRO A N 1
ATOM 5670 C CA . PRO A 1 725 ? 16.638 16.350 -20.590 1.00 80.25 725 PRO A CA 1
ATOM 5671 C C . PRO A 1 725 ? 16.335 17.803 -20.200 1.00 80.25 725 PRO A C 1
ATOM 5673 O O . PRO A 1 725 ? 16.199 18.656 -21.076 1.00 80.25 725 PRO A O 1
ATOM 5676 N N . GLU A 1 726 ? 16.267 18.113 -18.902 1.00 77.06 726 GLU A N 1
ATOM 5677 C CA . GLU A 1 726 ? 15.872 19.454 -18.423 1.00 77.06 726 GLU A CA 1
ATOM 5678 C C . GLU A 1 726 ? 16.788 20.569 -18.981 1.00 77.06 726 GLU A C 1
ATOM 5680 O O . GLU A 1 726 ? 16.338 21.686 -19.214 1.00 77.06 726 GLU A O 1
ATOM 5685 N N . ARG A 1 727 ? 18.055 20.251 -19.297 1.00 78.94 727 ARG A N 1
ATOM 5686 C CA . ARG A 1 727 ? 18.983 21.145 -20.014 1.00 78.94 727 ARG A CA 1
ATOM 5687 C C . ARG A 1 727 ? 18.477 21.509 -21.416 1.00 78.94 727 ARG A C 1
ATOM 5689 O O . ARG A 1 727 ? 18.428 22.684 -21.759 1.00 78.94 727 ARG A O 1
ATOM 5696 N N . ASP A 1 728 ? 18.121 20.515 -22.225 1.00 79.81 728 ASP A N 1
ATOM 5697 C CA . ASP A 1 728 ? 17.628 20.718 -23.593 1.00 79.81 728 ASP A CA 1
ATOM 5698 C C . ASP A 1 728 ? 16.269 21.430 -23.576 1.00 79.81 728 ASP A C 1
ATOM 5700 O O . ASP A 1 728 ? 16.013 22.292 -24.413 1.00 79.81 728 ASP A O 1
ATOM 5704 N N . HIS A 1 729 ? 15.433 21.132 -22.577 1.00 84.12 729 HIS A N 1
ATOM 5705 C CA . HIS A 1 729 ? 14.179 21.840 -22.332 1.00 84.12 729 HIS A CA 1
ATOM 5706 C C . HIS A 1 729 ? 14.412 23.328 -22.007 1.00 84.12 729 HIS A C 1
ATOM 5708 O O . HIS A 1 729 ? 13.820 24.172 -22.676 1.00 84.12 729 HIS A O 1
ATOM 5714 N N . GLN A 1 730 ? 15.328 23.673 -21.093 1.00 78.44 730 GLN A N 1
ATOM 5715 C CA . GLN A 1 730 ? 15.706 25.071 -20.815 1.00 78.44 730 GLN A CA 1
ATOM 5716 C C . GLN A 1 730 ? 16.251 25.794 -22.057 1.00 78.44 730 GLN A C 1
ATOM 5718 O O . GLN A 1 730 ? 15.940 26.964 -22.282 1.00 78.44 730 GLN A O 1
ATOM 5723 N N . LEU A 1 731 ? 17.047 25.111 -22.886 1.00 82.56 731 LEU A N 1
ATOM 5724 C CA . LEU A 1 731 ? 17.586 25.688 -24.121 1.00 82.56 731 LEU A CA 1
ATOM 5725 C C . LEU A 1 731 ? 16.485 25.969 -25.156 1.00 82.56 731 LEU A C 1
ATOM 5727 O O . LEU A 1 731 ? 16.568 26.988 -25.848 1.00 82.56 731 LEU A O 1
ATOM 5731 N N . ILE A 1 732 ? 15.462 25.109 -25.238 1.00 84.00 732 ILE A N 1
ATOM 5732 C CA . ILE A 1 732 ? 14.269 25.330 -26.070 1.00 84.00 732 ILE A CA 1
ATOM 5733 C C . ILE A 1 732 ? 13.425 26.474 -25.511 1.00 84.00 732 ILE A C 1
ATOM 5735 O O . ILE A 1 732 ? 13.069 27.370 -26.264 1.00 84.00 732 ILE A O 1
ATOM 5739 N N . GLU A 1 733 ? 13.158 26.500 -24.204 1.00 82.50 733 GLU A N 1
ATOM 5740 C CA . GLU A 1 733 ? 12.394 27.564 -23.536 1.00 82.50 733 GLU A CA 1
ATOM 5741 C C . GLU A 1 733 ? 13.020 28.956 -23.739 1.00 82.50 733 GLU A C 1
ATOM 5743 O O . GLU A 1 733 ? 12.312 29.928 -23.995 1.00 82.50 733 GLU A O 1
ATOM 5748 N N . GLN A 1 734 ? 14.353 29.042 -23.723 1.00 78.81 734 GLN A N 1
ATOM 5749 C CA . GLN A 1 734 ? 15.116 30.261 -24.024 1.00 78.81 734 GLN A CA 1
ATOM 5750 C C . GLN A 1 734 ? 15.172 30.607 -25.528 1.00 78.81 734 GLN A C 1
ATOM 5752 O O . GLN A 1 734 ? 15.798 31.597 -25.904 1.00 78.81 734 GLN A O 1
ATOM 5757 N N . GLY A 1 735 ? 14.583 29.788 -26.407 1.00 77.81 735 GLY A N 1
ATOM 5758 C CA . GLY A 1 735 ? 14.629 29.943 -27.866 1.00 77.81 735 GLY A CA 1
ATOM 5759 C C . GLY A 1 735 ? 16.006 29.692 -28.495 1.00 77.81 735 GLY A C 1
ATOM 5760 O O . GLY A 1 735 ? 16.196 29.946 -29.683 1.00 77.81 735 GLY A O 1
ATOM 5761 N N . SER A 1 736 ? 16.977 29.211 -27.712 1.00 80.06 736 SER A N 1
ATOM 5762 C CA . SER A 1 736 ? 18.360 28.989 -28.153 1.00 80.06 736 SER A CA 1
ATOM 5763 C C . SER A 1 736 ? 18.534 27.675 -28.921 1.00 80.06 736 SER A C 1
ATOM 5765 O O . SER A 1 736 ? 19.269 27.638 -29.906 1.00 80.06 736 SER A O 1
ATOM 5767 N N . LYS A 1 737 ? 17.812 26.620 -28.518 1.00 88.38 737 LYS A N 1
ATOM 5768 C CA . LYS A 1 737 ? 17.625 25.382 -29.282 1.00 88.38 737 LYS A CA 1
ATOM 5769 C C . LYS A 1 737 ? 16.258 25.448 -29.965 1.00 88.38 737 LYS A C 1
ATOM 5771 O O . LYS A 1 737 ? 15.243 25.613 -29.300 1.00 88.38 737 LYS A O 1
ATOM 5776 N N . SER A 1 738 ? 16.228 25.332 -31.287 1.00 88.62 738 SER A N 1
ATOM 5777 C CA . SER A 1 738 ? 14.997 25.392 -32.094 1.00 88.62 738 SER A CA 1
ATOM 5778 C C . SER A 1 738 ? 14.869 24.242 -33.091 1.00 88.62 738 SER A C 1
ATOM 5780 O O . SER A 1 738 ? 13.851 24.144 -33.772 1.00 88.62 738 SER A O 1
ATOM 5782 N N . LEU A 1 739 ? 15.862 23.352 -33.158 1.00 91.06 739 LEU A N 1
ATOM 5783 C CA . LEU A 1 739 ? 15.825 22.120 -33.939 1.00 91.06 739 LEU A CA 1
ATOM 5784 C C . LEU A 1 739 ? 15.932 20.905 -33.009 1.00 91.06 739 LEU A C 1
ATOM 5786 O O . LEU A 1 739 ? 16.744 20.892 -32.084 1.00 91.06 739 LEU A O 1
ATOM 5790 N N . GLU A 1 740 ? 15.134 19.875 -33.276 1.00 91.19 740 GLU A N 1
ATOM 5791 C CA . GLU A 1 740 ? 15.087 18.630 -32.504 1.00 91.19 740 GLU A CA 1
ATOM 5792 C C . GLU A 1 740 ? 15.041 17.421 -33.452 1.00 91.19 740 GLU A C 1
ATOM 5794 O O . GLU A 1 740 ? 14.204 17.377 -34.354 1.00 91.19 740 GLU A O 1
ATOM 5799 N N . ILE A 1 741 ? 15.938 16.446 -33.256 1.00 91.44 741 ILE A N 1
ATOM 5800 C CA . ILE A 1 741 ? 16.063 15.248 -34.108 1.00 91.44 741 ILE A CA 1
ATOM 5801 C C . ILE A 1 741 ? 15.382 14.053 -33.440 1.00 91.44 741 ILE A C 1
ATOM 5803 O O . ILE A 1 741 ? 15.638 13.766 -32.271 1.00 91.44 741 ILE A O 1
ATOM 5807 N N . ARG A 1 742 ? 14.581 13.301 -34.199 1.00 89.81 742 ARG A N 1
ATOM 5808 C CA . ARG A 1 742 ? 14.031 11.995 -33.804 1.00 89.81 742 ARG A CA 1
ATOM 5809 C C . ARG A 1 742 ? 14.208 10.967 -34.925 1.00 89.81 742 ARG A C 1
ATOM 5811 O O . ARG A 1 742 ? 14.502 11.328 -36.063 1.00 89.81 742 ARG A O 1
ATOM 5818 N N . LEU A 1 743 ? 14.015 9.687 -34.607 1.00 86.31 743 LEU A N 1
ATOM 5819 C CA . LEU A 1 743 ? 13.826 8.651 -35.627 1.00 86.31 743 LEU A CA 1
ATOM 5820 C C . LEU A 1 743 ? 12.523 8.922 -36.387 1.00 86.31 743 LEU A C 1
ATOM 5822 O O . LEU A 1 743 ? 11.522 9.320 -35.789 1.00 86.31 743 LEU A O 1
ATOM 5826 N N . ASN A 1 744 ? 12.523 8.689 -37.696 1.00 85.38 744 ASN A N 1
ATOM 5827 C CA . ASN A 1 744 ? 11.348 8.817 -38.560 1.00 85.38 744 ASN A CA 1
ATOM 5828 C C . ASN A 1 744 ? 10.439 7.566 -38.455 1.00 85.38 744 ASN A C 1
ATOM 5830 O O . ASN A 1 744 ? 10.047 6.957 -39.445 1.00 85.38 744 ASN A O 1
ATOM 5834 N N . ASP A 1 745 ? 10.072 7.218 -37.222 1.00 80.44 745 ASP A N 1
ATOM 5835 C CA . ASP A 1 745 ? 9.130 6.151 -36.864 1.00 80.44 745 ASP A CA 1
ATOM 5836 C C . ASP A 1 745 ? 7.975 6.717 -36.013 1.00 80.44 745 ASP A C 1
ATOM 5838 O O . ASP A 1 745 ? 8.044 7.853 -35.528 1.00 80.44 745 ASP A O 1
ATOM 5842 N N . ALA A 1 746 ? 6.880 5.974 -35.856 1.00 63.84 746 ALA A N 1
ATOM 5843 C CA . ALA A 1 746 ? 5.755 6.389 -35.023 1.00 63.84 746 ALA A CA 1
ATOM 5844 C C . ALA A 1 746 ? 6.169 6.446 -33.532 1.00 63.84 746 ALA A C 1
ATOM 5846 O O . ALA A 1 746 ? 6.874 5.557 -33.059 1.00 63.84 746 ALA A O 1
ATOM 5847 N N . PRO A 1 747 ? 5.756 7.469 -32.754 1.00 64.88 747 PRO A N 1
ATOM 5848 C CA . PRO A 1 747 ? 4.778 8.512 -33.073 1.00 64.88 747 PRO A CA 1
ATOM 5849 C C . PRO A 1 747 ? 5.373 9.802 -33.677 1.00 64.88 747 PRO A C 1
ATOM 5851 O O . PRO A 1 747 ? 4.652 10.781 -33.831 1.00 64.88 747 PRO A O 1
ATOM 5854 N N . TYR A 1 748 ? 6.662 9.858 -34.020 1.00 78.75 748 TYR A N 1
ATOM 5855 C CA . TYR A 1 748 ? 7.282 11.078 -34.561 1.00 78.75 748 TYR A CA 1
ATOM 5856 C C . TYR A 1 748 ? 6.989 11.274 -36.055 1.00 78.75 748 TYR A C 1
ATOM 5858 O O . TYR A 1 748 ? 6.766 12.394 -36.507 1.00 78.75 748 TYR A O 1
ATOM 5866 N N . SER A 1 749 ? 6.924 10.187 -36.826 1.00 77.38 749 SER A N 1
ATOM 5867 C CA . SER A 1 749 ? 6.645 10.203 -38.270 1.00 77.38 749 SER A CA 1
ATOM 5868 C C . SER A 1 749 ? 5.246 10.719 -38.650 1.00 77.38 749 SER A C 1
ATOM 5870 O O . SER A 1 749 ? 5.022 11.016 -39.826 1.00 77.38 749 SER A O 1
ATOM 5872 N N . ILE A 1 750 ? 4.330 10.835 -37.677 1.00 75.75 750 ILE A N 1
ATOM 5873 C CA . ILE A 1 750 ? 2.925 11.249 -37.846 1.00 75.75 750 ILE A CA 1
ATOM 5874 C C . ILE A 1 750 ? 2.629 12.699 -37.419 1.00 75.75 750 ILE A C 1
ATOM 5876 O O . ILE A 1 750 ? 1.477 13.121 -37.516 1.00 75.75 750 ILE A O 1
ATOM 5880 N N . ILE A 1 751 ? 3.636 13.445 -36.955 1.00 73.81 751 ILE A N 1
ATOM 5881 C CA . ILE A 1 751 ? 3.524 14.861 -36.568 1.00 73.81 751 ILE A CA 1
ATOM 5882 C C . ILE A 1 751 ? 3.559 15.743 -37.829 1.00 73.81 751 ILE A C 1
ATOM 5884 O O . ILE A 1 751 ? 4.331 15.472 -38.751 1.00 73.81 751 ILE A O 1
ATOM 5888 N N . HIS A 1 752 ? 2.759 16.811 -37.865 1.00 80.44 752 HIS A N 1
ATOM 5889 C CA . HIS A 1 752 ? 2.650 17.749 -38.986 1.00 80.44 752 HIS A CA 1
ATOM 5890 C C . HIS A 1 752 ? 3.080 19.176 -38.610 1.00 80.44 752 HIS A C 1
ATOM 5892 O O . HIS A 1 752 ? 3.275 19.530 -37.448 1.00 80.44 752 HIS A O 1
ATOM 5898 N N . VAL A 1 753 ? 3.237 20.032 -39.622 1.00 76.19 753 VAL A N 1
ATOM 5899 C CA . VAL A 1 753 ? 3.457 21.471 -39.419 1.00 76.19 753 VAL A CA 1
ATOM 5900 C C . VAL A 1 753 ? 2.192 22.104 -38.825 1.00 76.19 753 VAL A C 1
ATOM 5902 O O . VAL A 1 753 ? 1.081 21.801 -39.253 1.00 76.19 753 VAL A O 1
ATOM 5905 N N . ASN A 1 754 ? 2.383 23.020 -37.874 1.00 74.75 754 ASN A N 1
ATOM 5906 C CA . ASN A 1 754 ? 1.394 23.637 -36.979 1.00 74.75 754 ASN A CA 1
ATOM 5907 C C . ASN A 1 754 ? 0.883 22.766 -35.819 1.00 74.75 754 ASN A C 1
ATOM 5909 O O . ASN A 1 754 ? 0.187 23.308 -34.957 1.00 74.75 754 ASN A O 1
ATOM 5913 N N . ASP A 1 755 ? 1.260 21.485 -35.729 1.00 78.88 755 ASP A N 1
ATOM 5914 C CA . ASP A 1 755 ? 0.990 20.692 -34.524 1.00 78.88 755 ASP A CA 1
ATOM 5915 C C . ASP A 1 755 ? 1.714 21.276 -33.301 1.00 78.88 755 ASP A C 1
ATOM 5917 O O . ASP A 1 755 ? 2.701 22.022 -33.399 1.00 78.88 755 ASP A O 1
ATOM 5921 N N . ARG A 1 756 ? 1.188 20.949 -32.122 1.00 80.38 756 ARG A N 1
ATOM 5922 C CA . ARG A 1 756 ? 1.653 21.459 -30.836 1.00 80.38 756 ARG A CA 1
ATOM 5923 C C . ARG A 1 756 ? 2.448 20.392 -30.111 1.00 80.38 756 ARG A C 1
ATOM 5925 O O . ARG A 1 756 ? 2.039 19.239 -30.040 1.00 80.38 756 ARG A O 1
ATOM 5932 N N . ILE A 1 757 ? 3.577 20.781 -29.535 1.00 82.25 757 ILE A N 1
ATOM 5933 C CA . ILE A 1 757 ? 4.430 19.881 -28.764 1.00 82.25 757 ILE A CA 1
ATOM 5934 C C . ILE A 1 757 ? 4.698 20.508 -27.400 1.00 82.25 757 ILE A C 1
ATOM 5936 O O . ILE A 1 757 ? 5.348 21.550 -27.288 1.00 82.25 757 ILE A O 1
ATOM 5940 N N . THR A 1 758 ? 4.208 19.856 -26.350 1.00 82.94 758 THR A N 1
ATOM 5941 C CA . THR A 1 758 ? 4.480 20.232 -24.963 1.00 82.94 758 THR A CA 1
ATOM 5942 C C . THR A 1 758 ? 5.755 19.538 -24.490 1.00 82.94 758 THR A C 1
ATOM 5944 O O . THR A 1 758 ? 5.780 18.322 -24.289 1.00 82.94 758 THR A O 1
ATOM 5947 N N . ILE A 1 759 ? 6.823 20.308 -24.289 1.00 81.12 759 ILE A N 1
ATOM 5948 C CA . ILE A 1 759 ? 8.093 19.813 -23.751 1.00 81.12 759 ILE A CA 1
ATOM 5949 C C . ILE A 1 759 ? 7.967 19.629 -22.235 1.00 81.12 759 ILE A C 1
ATOM 5951 O O . ILE A 1 759 ? 7.561 20.556 -21.528 1.00 81.12 759 ILE A O 1
ATOM 5955 N N . ASN A 1 760 ? 8.295 18.433 -21.734 1.00 76.94 760 ASN A N 1
ATOM 5956 C CA . ASN A 1 760 ? 8.301 18.057 -20.310 1.00 76.94 760 ASN A CA 1
ATOM 5957 C C . ASN A 1 760 ? 7.001 18.375 -19.539 1.00 76.94 760 ASN A C 1
ATOM 5959 O O . ASN A 1 760 ? 7.018 18.515 -18.318 1.00 76.94 760 ASN A O 1
ATOM 5963 N N . GLY A 1 761 ? 5.865 18.505 -20.238 1.00 67.44 761 GLY A N 1
ATOM 5964 C CA . GLY A 1 761 ? 4.593 18.940 -19.640 1.00 67.44 761 GLY A CA 1
ATOM 5965 C C . GLY A 1 761 ? 4.558 20.414 -19.198 1.00 67.44 761 GLY A C 1
ATOM 5966 O O . GLY A 1 761 ? 3.617 20.807 -18.516 1.00 67.44 761 GLY A O 1
ATOM 5967 N N . LYS A 1 762 ? 5.574 21.219 -19.551 1.00 71.00 762 LYS A N 1
ATOM 5968 C CA . LYS A 1 762 ? 5.791 22.590 -19.054 1.00 71.00 762 LYS A CA 1
ATOM 5969 C C . LYS A 1 762 ? 5.744 23.655 -20.156 1.00 71.00 762 LYS A C 1
ATOM 5971 O O . LYS A 1 762 ? 5.047 24.652 -19.998 1.00 71.00 762 LYS A O 1
ATOM 5976 N N . THR A 1 763 ? 6.465 23.463 -21.265 1.00 75.38 763 THR A N 1
ATOM 5977 C CA . THR A 1 763 ? 6.631 24.502 -22.305 1.00 75.38 763 THR A CA 1
ATOM 5978 C C . THR A 1 763 ? 5.935 24.099 -23.597 1.00 75.38 763 THR A C 1
ATOM 5980 O O . THR A 1 763 ? 6.291 23.094 -24.211 1.00 75.38 763 THR A O 1
ATOM 5983 N N . LEU A 1 764 ? 4.956 24.898 -24.028 1.00 81.75 764 LEU A N 1
ATOM 5984 C CA . LEU A 1 764 ? 4.216 24.676 -25.269 1.00 81.75 764 LEU A CA 1
ATOM 5985 C C . LEU A 1 764 ? 4.972 25.257 -26.474 1.00 81.75 764 LEU A C 1
ATOM 5987 O O . LEU A 1 764 ? 5.232 26.462 -26.557 1.00 81.75 764 LEU A O 1
ATOM 5991 N N . THR A 1 765 ? 5.290 24.392 -27.430 1.00 82.81 765 THR A N 1
ATOM 5992 C CA . THR A 1 765 ? 5.937 24.744 -28.698 1.00 82.81 765 THR A CA 1
ATOM 5993 C C . THR A 1 765 ? 5.038 24.394 -29.881 1.00 82.81 765 THR A C 1
ATOM 5995 O O . THR A 1 765 ? 4.144 23.556 -29.763 1.00 82.81 765 THR A O 1
ATOM 5998 N N . THR A 1 766 ? 5.256 25.041 -31.022 1.00 85.94 766 THR A N 1
ATOM 5999 C CA . THR A 1 766 ? 4.597 24.728 -32.297 1.00 85.94 766 THR A CA 1
ATOM 6000 C C . THR A 1 766 ? 5.619 24.274 -33.328 1.00 85.94 766 THR A C 1
ATOM 6002 O O . THR A 1 766 ? 6.737 24.794 -33.387 1.00 85.94 766 THR A O 1
ATOM 6005 N N . VAL A 1 767 ? 5.237 23.301 -34.155 1.00 86.56 767 VAL A N 1
ATOM 6006 C CA . VAL A 1 767 ? 6.078 22.796 -35.245 1.00 86.56 767 VAL A CA 1
ATOM 6007 C C . VAL A 1 767 ? 5.988 23.746 -36.437 1.00 86.56 767 VAL A C 1
ATOM 6009 O O . VAL A 1 767 ? 4.970 23.809 -37.118 1.00 86.56 767 VAL A O 1
ATOM 6012 N N . VAL A 1 768 ? 7.060 24.486 -36.704 1.00 85.25 768 VAL A N 1
ATOM 6013 C CA . VAL A 1 768 ? 7.155 25.456 -37.810 1.00 85.25 768 VAL A CA 1
ATOM 6014 C C . VAL A 1 768 ? 7.538 24.779 -39.124 1.00 85.25 768 VAL A C 1
ATOM 6016 O O . VAL A 1 768 ? 7.085 25.186 -40.190 1.00 85.25 768 VAL A O 1
ATOM 6019 N N . ALA A 1 769 ? 8.385 23.751 -39.063 1.00 84.06 769 ALA A N 1
ATOM 6020 C CA . ALA A 1 769 ? 8.813 22.984 -40.226 1.00 84.06 769 ALA A CA 1
ATOM 6021 C C . ALA A 1 769 ? 9.233 21.566 -39.824 1.00 84.06 769 ALA A C 1
ATOM 6023 O O . ALA A 1 769 ? 9.631 21.321 -38.683 1.00 84.06 769 ALA A O 1
ATOM 6024 N N . ILE A 1 770 ? 9.174 20.652 -40.791 1.00 86.50 770 ILE A N 1
ATOM 6025 C CA . ILE A 1 770 ? 9.595 19.257 -40.662 1.00 86.50 770 ILE A CA 1
ATOM 6026 C C . ILE A 1 770 ? 10.486 18.926 -41.854 1.00 86.50 770 ILE A C 1
ATOM 6028 O O . ILE A 1 770 ? 10.119 19.216 -42.993 1.00 86.50 770 ILE A O 1
ATOM 6032 N N . ARG A 1 771 ? 11.652 18.328 -41.605 1.00 88.69 771 ARG A N 1
ATOM 6033 C CA . ARG A 1 771 ? 12.607 17.910 -42.644 1.00 88.69 771 ARG A CA 1
ATOM 6034 C C . ARG A 1 771 ? 13.078 16.482 -42.366 1.00 88.69 771 ARG A C 1
ATOM 6036 O O . ARG A 1 771 ? 13.219 16.103 -41.207 1.00 88.69 771 ARG A O 1
ATOM 6043 N N . LYS A 1 772 ? 13.252 15.664 -43.408 1.00 88.75 772 LYS A N 1
ATOM 6044 C CA . LYS A 1 772 ? 13.612 14.239 -43.290 1.00 88.75 772 LYS A CA 1
ATOM 6045 C C . LYS A 1 772 ? 14.974 13.978 -43.920 1.00 88.75 772 LYS A C 1
ATOM 6047 O O . LYS A 1 772 ? 15.284 14.550 -44.960 1.00 88.75 772 LYS A O 1
ATOM 6052 N N . TYR A 1 773 ? 15.758 13.113 -43.285 1.00 88.62 773 TYR A N 1
ATOM 6053 C CA . TYR A 1 773 ? 17.161 12.871 -43.605 1.00 88.62 773 TYR A CA 1
ATOM 6054 C C . TYR A 1 773 ? 17.484 11.379 -43.549 1.00 88.62 773 TYR A C 1
ATOM 6056 O O . TYR A 1 773 ? 16.971 10.659 -42.694 1.00 88.62 773 TYR A O 1
ATOM 6064 N N . ALA A 1 774 ? 18.358 10.917 -44.444 1.00 79.62 774 ALA A N 1
ATOM 6065 C CA . ALA A 1 774 ? 18.784 9.518 -44.482 1.00 79.62 774 ALA A CA 1
ATOM 6066 C C . ALA A 1 774 ? 19.844 9.180 -43.418 1.00 79.62 774 ALA A C 1
ATOM 6068 O O . ALA A 1 774 ? 19.998 8.015 -43.071 1.00 79.62 774 ALA A O 1
ATOM 6069 N N . SER A 1 775 ? 20.581 10.175 -42.911 1.00 87.75 775 SER A N 1
ATOM 6070 C CA . SER A 1 775 ? 21.593 9.972 -41.868 1.00 87.75 775 SER A CA 1
ATOM 6071 C C . SER A 1 775 ? 21.823 11.207 -40.995 1.00 87.75 775 SER A C 1
ATOM 6073 O O . SER A 1 775 ? 21.617 12.342 -41.430 1.00 87.75 775 SER A O 1
ATOM 6075 N N . LEU A 1 776 ? 22.329 11.001 -39.781 1.00 87.19 776 LEU A N 1
ATOM 6076 C CA . LEU A 1 776 ? 22.734 12.042 -38.838 1.00 87.19 776 LEU A CA 1
ATOM 6077 C C . LEU A 1 776 ? 23.841 12.923 -39.425 1.00 87.19 776 LEU A C 1
ATOM 6079 O O . LEU A 1 776 ? 23.826 14.133 -39.222 1.00 87.19 776 LEU A O 1
ATOM 6083 N N . GLN A 1 777 ? 24.740 12.344 -40.226 1.00 85.69 777 GLN A N 1
ATOM 6084 C CA . GLN A 1 777 ? 25.748 13.104 -40.966 1.00 85.69 777 GLN A CA 1
ATOM 6085 C C . GLN A 1 777 ? 25.091 14.103 -41.932 1.00 85.69 777 GLN A C 1
ATOM 6087 O O . GLN A 1 777 ? 25.444 15.279 -41.922 1.00 85.69 777 GLN A O 1
ATOM 6092 N N . SER A 1 778 ? 24.072 13.677 -42.691 1.00 85.94 778 SER A N 1
ATOM 6093 C CA . SER A 1 778 ? 23.338 14.580 -43.593 1.00 85.94 778 SER A CA 1
ATOM 6094 C C . SER A 1 778 ? 22.546 15.666 -42.851 1.00 85.94 778 SER A C 1
ATOM 6096 O O . SER A 1 778 ? 22.417 16.775 -43.365 1.00 85.94 778 SER A O 1
ATOM 6098 N N . VAL A 1 779 ? 22.085 15.401 -41.619 1.00 87.56 779 VAL A N 1
ATOM 6099 C CA . VAL A 1 779 ? 21.502 16.438 -40.747 1.00 87.56 779 VAL A CA 1
ATOM 6100 C C . VAL A 1 779 ? 22.566 17.463 -40.346 1.00 87.56 779 VAL A C 1
ATOM 6102 O O . VAL A 1 779 ? 22.340 18.659 -40.480 1.00 87.56 779 VAL A O 1
ATOM 6105 N N . LEU A 1 780 ? 23.734 17.015 -39.876 1.00 85.94 780 LEU A N 1
ATOM 6106 C CA . LEU A 1 780 ? 24.806 17.893 -39.384 1.00 85.94 780 LEU A CA 1
ATOM 6107 C C . LEU A 1 780 ? 25.482 18.722 -40.490 1.00 85.94 780 LEU A C 1
ATOM 6109 O O . LEU A 1 780 ? 26.066 19.763 -40.192 1.00 85.94 780 LEU A O 1
ATOM 6113 N N . GLU A 1 781 ? 25.399 18.279 -41.746 1.00 84.50 781 GLU A N 1
ATOM 6114 C CA . GLU A 1 781 ? 25.868 19.022 -42.923 1.00 84.50 781 GLU A CA 1
ATOM 6115 C C . GLU A 1 781 ? 24.831 20.025 -43.460 1.00 84.50 781 GLU A C 1
ATOM 6117 O O . GLU A 1 781 ? 25.216 21.060 -44.007 1.00 84.50 781 GLU A O 1
ATOM 6122 N N . ALA A 1 782 ? 23.530 19.746 -43.307 1.00 82.06 782 ALA A N 1
ATOM 6123 C CA . ALA A 1 782 ? 22.449 20.566 -43.864 1.00 82.06 782 ALA A CA 1
ATOM 6124 C C . ALA A 1 782 ? 21.802 21.547 -42.867 1.00 82.06 782 ALA A C 1
ATOM 6126 O O . ALA A 1 782 ? 21.269 22.576 -43.284 1.00 82.06 782 ALA A O 1
ATOM 6127 N N . GLU A 1 783 ? 21.809 21.238 -41.569 1.00 88.38 783 GLU A N 1
ATOM 6128 C CA . GLU A 1 783 ? 21.154 22.025 -40.518 1.00 88.38 783 GLU A CA 1
ATOM 6129 C C . GLU A 1 783 ? 22.139 22.885 -39.719 1.00 88.38 783 GLU A C 1
ATOM 6131 O O . GLU A 1 783 ? 23.329 22.594 -39.585 1.00 88.38 783 GLU A O 1
ATOM 6136 N N . ASN A 1 784 ? 21.626 23.947 -39.095 1.00 85.38 784 ASN A N 1
ATOM 6137 C CA . ASN A 1 784 ? 22.435 24.766 -38.200 1.00 85.38 784 ASN A CA 1
ATOM 6138 C C . ASN A 1 784 ? 22.695 24.030 -36.873 1.00 85.38 784 ASN A C 1
ATOM 6140 O O . ASN A 1 784 ? 21.846 24.016 -35.980 1.00 85.38 784 ASN A O 1
ATOM 6144 N N . VAL A 1 785 ? 23.906 23.488 -36.715 1.00 81.81 785 VAL A N 1
ATOM 6145 C CA . VAL A 1 785 ? 24.355 22.775 -35.504 1.00 81.81 785 VAL A CA 1
ATOM 6146 C C . VAL A 1 785 ? 24.145 23.591 -34.219 1.00 81.81 785 VAL A C 1
ATOM 6148 O O . VAL A 1 785 ? 23.785 23.017 -33.195 1.00 81.81 785 VAL A O 1
ATOM 6151 N N . ASN A 1 786 ? 24.264 24.924 -34.257 1.00 78.56 786 ASN A N 1
ATOM 6152 C CA . ASN A 1 786 ? 24.026 25.762 -33.075 1.00 78.56 786 ASN A CA 1
ATOM 6153 C C . ASN A 1 786 ? 22.538 25.853 -32.687 1.00 78.56 786 ASN A C 1
ATOM 6155 O O . ASN A 1 786 ? 22.244 26.101 -31.524 1.00 78.56 786 ASN A O 1
ATOM 6159 N N . ALA A 1 787 ? 21.612 25.656 -33.634 1.00 81.88 787 ALA A N 1
ATOM 6160 C CA . ALA A 1 787 ? 20.170 25.600 -33.376 1.00 81.88 787 ALA A CA 1
ATOM 6161 C C . ALA A 1 787 ? 19.706 24.203 -32.920 1.00 81.88 787 ALA A C 1
ATOM 6163 O O . ALA A 1 787 ? 18.649 24.082 -32.301 1.00 81.88 787 ALA A O 1
ATOM 6164 N N . LEU A 1 788 ? 20.508 23.167 -33.198 1.00 82.38 788 LEU A N 1
ATOM 6165 C CA . LEU A 1 788 ? 20.369 21.820 -32.640 1.00 82.38 788 LEU A CA 1
ATOM 6166 C C . LEU A 1 788 ? 20.910 21.741 -31.205 1.00 82.38 788 LEU A C 1
ATOM 6168 O O . LEU A 1 788 ? 20.233 21.193 -30.338 1.00 82.38 788 LEU A O 1
ATOM 6172 N N . LEU A 1 789 ? 22.122 22.262 -30.964 1.00 81.56 789 LEU A N 1
ATOM 6173 C CA . LEU A 1 789 ? 22.838 22.258 -29.680 1.00 81.56 789 LEU A CA 1
ATOM 6174 C C . LEU A 1 789 ? 23.726 23.521 -29.543 1.00 81.56 789 LEU A C 1
ATOM 6176 O O . LEU A 1 789 ? 24.825 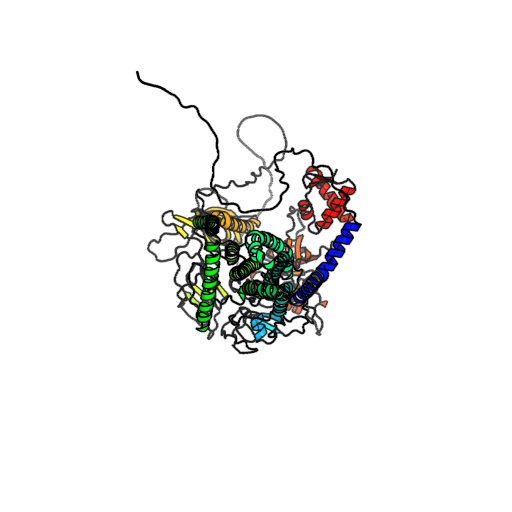23.570 -30.102 1.00 81.56 789 LEU A O 1
ATOM 6180 N N . PRO A 1 790 ? 23.296 24.547 -28.783 1.00 74.38 790 PRO A N 1
ATOM 6181 C CA . PRO A 1 790 ? 24.058 25.784 -28.585 1.00 74.38 790 PRO A CA 1
ATOM 6182 C C . PRO A 1 790 ? 25.416 25.578 -27.895 1.00 74.38 790 PRO A C 1
ATOM 6184 O O . PRO A 1 790 ? 25.516 24.889 -26.878 1.00 74.38 790 PRO A O 1
ATOM 6187 N N . GLN A 1 791 ? 26.467 26.243 -28.390 1.00 60.12 791 GLN A N 1
ATOM 6188 C CA . GLN A 1 791 ? 27.860 26.042 -27.937 1.00 60.12 791 GLN A CA 1
ATOM 6189 C C . GLN A 1 791 ? 28.122 26.397 -26.461 1.00 60.12 791 GLN A C 1
ATOM 6191 O O . GLN A 1 791 ? 29.069 25.884 -25.869 1.00 60.12 791 GLN A O 1
ATOM 6196 N N . SER A 1 792 ? 27.272 27.215 -25.833 1.00 54.22 792 SER A N 1
ATOM 6197 C CA . SER A 1 792 ? 27.333 27.524 -24.394 1.00 54.22 792 SER A CA 1
ATOM 6198 C C . SER A 1 792 ? 27.133 26.301 -23.487 1.00 54.22 792 SER A C 1
ATOM 6200 O O . SER A 1 792 ? 27.448 26.365 -22.301 1.00 54.22 792 SER A O 1
ATOM 6202 N N . SER A 1 793 ? 26.650 25.178 -24.030 1.00 52.00 793 SER A N 1
ATOM 6203 C CA . SER A 1 793 ? 26.454 23.918 -23.303 1.00 52.00 793 SER A CA 1
ATOM 6204 C C . SER A 1 793 ? 27.738 23.101 -23.057 1.00 52.00 793 SER A C 1
ATOM 6206 O O . SER A 1 793 ? 27.688 22.123 -22.308 1.00 52.00 793 SER A O 1
ATOM 6208 N N . PHE A 1 794 ? 28.889 23.503 -23.619 1.00 54.59 794 PHE A N 1
ATOM 6209 C CA . PHE A 1 794 ? 30.167 22.786 -23.492 1.00 54.59 794 PHE A CA 1
ATOM 6210 C C . PHE A 1 794 ? 31.310 23.701 -23.022 1.00 54.59 794 PHE A C 1
ATOM 6212 O O . PHE A 1 794 ? 31.976 24.364 -23.816 1.00 54.59 794 PHE A O 1
ATOM 6219 N N . VAL A 1 795 ? 31.590 23.700 -21.715 1.00 42.19 795 VAL A N 1
ATOM 6220 C CA . VAL A 1 795 ? 32.725 24.435 -21.133 1.00 42.19 795 VAL A CA 1
ATOM 6221 C C . VAL A 1 795 ? 33.942 23.516 -20.985 1.00 42.19 795 VAL A C 1
ATOM 6223 O O . VAL A 1 795 ? 33.901 22.558 -20.219 1.00 42.19 795 VAL A O 1
ATOM 6226 N N . GLY A 1 796 ? 35.050 23.861 -21.652 1.00 45.44 796 GLY A N 1
ATOM 6227 C CA . GLY A 1 796 ? 36.392 23.391 -21.277 1.00 45.44 796 GLY A CA 1
ATOM 6228 C C . GLY A 1 796 ? 37.039 22.292 -22.132 1.00 45.44 796 GLY A C 1
ATOM 6229 O O . GLY A 1 796 ? 37.332 21.220 -21.617 1.00 45.44 796 GLY A O 1
ATOM 6230 N N . ALA A 1 797 ? 37.379 22.590 -23.392 1.00 33.38 797 ALA A N 1
ATOM 6231 C CA . ALA A 1 797 ? 38.529 22.001 -24.098 1.00 33.38 797 ALA A CA 1
ATOM 6232 C C . ALA A 1 797 ? 38.891 22.844 -25.338 1.00 33.38 797 ALA A C 1
ATOM 6234 O O . ALA A 1 797 ? 38.019 23.459 -25.950 1.00 33.38 797 ALA A O 1
ATOM 6235 N N . GLY A 1 798 ? 40.172 22.874 -25.720 1.00 44.97 798 GLY A N 1
ATOM 6236 C CA . GLY A 1 798 ? 40.611 23.511 -26.967 1.00 44.97 798 GLY A CA 1
ATOM 6237 C C . GLY A 1 798 ? 40.094 22.770 -28.209 1.00 44.97 798 GLY A C 1
ATOM 6238 O O . GLY A 1 798 ? 39.911 21.556 -28.168 1.00 44.97 798 GLY A O 1
ATOM 6239 N N . THR A 1 799 ? 39.884 23.501 -29.313 1.00 50.31 799 THR A N 1
ATOM 6240 C CA . THR A 1 799 ? 39.377 22.986 -30.609 1.00 50.31 799 THR A CA 1
ATOM 6241 C C . THR A 1 799 ? 38.053 22.213 -30.502 1.00 50.31 799 THR A C 1
ATOM 6243 O O . THR A 1 799 ? 37.998 20.999 -30.686 1.00 50.31 799 THR A O 1
ATOM 6246 N N . PHE A 1 800 ? 36.961 22.932 -30.222 1.00 57.00 800 PHE A N 1
ATOM 6247 C CA . PHE A 1 800 ? 35.611 22.362 -30.172 1.00 57.00 800 PHE A CA 1
ATOM 6248 C C . PHE A 1 800 ? 35.056 22.095 -31.583 1.00 57.00 800 PHE A C 1
ATOM 6250 O O . PHE A 1 800 ? 34.743 23.031 -32.319 1.00 57.00 800 PHE A O 1
ATOM 6257 N N . ASN A 1 801 ? 34.905 20.821 -31.961 1.00 70.69 801 ASN A N 1
ATOM 6258 C CA . ASN A 1 801 ? 34.167 20.428 -33.164 1.00 70.69 801 ASN A CA 1
ATOM 6259 C C . ASN A 1 801 ? 32.687 20.210 -32.807 1.00 70.69 801 ASN A C 1
ATOM 6261 O O . ASN A 1 801 ? 32.317 19.163 -32.273 1.00 70.69 801 ASN A O 1
ATOM 6265 N N . ALA A 1 802 ? 31.851 21.206 -33.110 1.00 66.25 802 ALA A N 1
ATOM 6266 C CA . ALA A 1 802 ? 30.430 21.200 -32.767 1.00 66.25 802 ALA A CA 1
ATOM 6267 C C . ALA A 1 802 ? 29.649 20.041 -33.412 1.00 66.25 802 ALA A C 1
ATOM 6269 O O . ALA A 1 802 ? 28.768 19.481 -32.765 1.00 66.25 802 ALA A O 1
ATOM 6270 N N . ALA A 1 803 ? 30.002 19.632 -34.637 1.00 71.69 803 ALA A N 1
ATOM 6271 C CA . ALA A 1 803 ? 29.347 18.511 -35.311 1.00 71.69 803 ALA A CA 1
ATOM 6272 C C . ALA A 1 803 ? 29.613 17.187 -34.574 1.00 71.69 803 ALA A C 1
ATOM 6274 O O . ALA A 1 803 ? 28.674 16.464 -34.263 1.00 71.69 803 ALA A O 1
ATOM 6275 N N . ALA A 1 804 ? 30.863 16.920 -34.179 1.00 74.75 804 ALA A N 1
ATOM 6276 C CA . ALA A 1 804 ? 31.218 15.714 -33.420 1.00 74.75 804 ALA A CA 1
ATOM 6277 C C . ALA A 1 804 ? 30.617 15.690 -31.996 1.00 74.75 804 ALA A C 1
ATOM 6279 O O . ALA A 1 804 ? 30.358 14.621 -31.439 1.00 74.75 804 ALA A O 1
ATOM 6280 N N . ALA A 1 805 ? 30.390 16.861 -31.389 1.00 71.50 805 ALA A N 1
ATOM 6281 C CA . ALA A 1 805 ? 29.681 16.971 -30.113 1.00 71.50 805 ALA A CA 1
ATOM 6282 C C . ALA A 1 805 ? 28.178 16.684 -30.272 1.00 71.50 805 ALA A C 1
ATOM 6284 O O . ALA A 1 805 ? 27.611 15.933 -29.477 1.00 71.50 805 ALA A O 1
ATOM 6285 N N . ALA A 1 806 ? 27.553 17.227 -31.322 1.00 75.50 806 ALA A N 1
ATOM 6286 C CA . ALA A 1 806 ? 26.153 16.975 -31.642 1.00 75.50 806 ALA A CA 1
ATOM 6287 C C . ALA A 1 806 ? 25.901 15.515 -32.040 1.00 75.50 806 ALA A C 1
ATOM 6289 O O . ALA A 1 806 ? 24.948 14.910 -31.552 1.00 75.50 806 ALA A O 1
ATOM 6290 N N . GLU A 1 807 ? 26.790 14.916 -32.836 1.00 82.19 807 GLU A N 1
ATOM 6291 C CA . GLU A 1 807 ? 26.745 13.492 -33.163 1.00 82.19 807 GLU A CA 1
ATOM 6292 C C . GLU A 1 807 ? 26.741 12.642 -31.884 1.00 82.19 807 GLU A C 1
ATOM 6294 O O . GLU A 1 807 ? 25.841 11.831 -31.678 1.00 82.19 807 GLU A O 1
ATOM 6299 N N . ARG A 1 808 ? 27.688 12.887 -30.965 1.00 78.38 808 ARG A N 1
ATOM 6300 C CA . ARG A 1 808 ? 27.774 12.151 -29.694 1.00 78.38 808 ARG A CA 1
ATOM 6301 C C . ARG A 1 808 ? 26.524 12.306 -28.821 1.00 78.38 808 ARG A C 1
ATOM 6303 O O . ARG A 1 808 ? 26.163 11.342 -28.154 1.00 78.38 808 ARG A O 1
ATOM 6310 N N . HIS A 1 809 ? 25.889 13.481 -28.808 1.00 81.31 809 HIS A N 1
ATOM 6311 C CA . HIS A 1 809 ? 24.635 13.719 -28.078 1.00 81.31 809 HIS A CA 1
ATOM 6312 C C . HIS A 1 809 ? 23.487 12.907 -28.679 1.00 81.31 809 HIS A C 1
ATOM 6314 O O . HIS A 1 809 ? 22.850 12.127 -27.979 1.00 81.31 809 HIS A O 1
ATOM 6320 N N . TYR A 1 810 ? 23.255 13.018 -29.990 1.00 83.25 810 TYR A N 1
ATOM 6321 C CA . TYR A 1 810 ? 22.112 12.355 -30.624 1.00 83.25 810 TYR A CA 1
ATOM 6322 C C . TYR A 1 810 ? 22.252 10.823 -30.694 1.00 83.25 810 TYR A C 1
ATOM 6324 O O . TYR A 1 810 ? 21.257 10.112 -30.555 1.00 83.25 810 TYR A O 1
ATOM 6332 N N . ARG A 1 811 ? 23.486 10.298 -30.755 1.00 83.00 811 ARG A N 1
ATOM 6333 C CA . ARG A 1 811 ? 23.795 8.856 -30.650 1.00 83.00 811 ARG A CA 1
ATOM 6334 C C . ARG A 1 811 ? 23.419 8.205 -29.311 1.00 83.00 811 ARG A C 1
ATOM 6336 O O . ARG A 1 811 ? 23.473 6.985 -29.210 1.00 83.00 811 ARG A O 1
ATOM 6343 N N . GLN A 1 812 ? 23.031 8.980 -28.295 1.00 79.62 812 GLN A N 1
ATOM 6344 C CA . GLN A 1 812 ? 22.482 8.447 -27.039 1.00 79.62 812 GLN A CA 1
ATOM 6345 C C . GLN A 1 812 ? 20.996 8.064 -27.151 1.00 79.62 812 GLN A C 1
ATOM 6347 O O . GLN A 1 812 ? 20.503 7.307 -26.317 1.00 79.62 812 GLN A O 1
ATOM 6352 N N . PHE A 1 813 ? 20.282 8.572 -28.163 1.00 77.38 813 PHE A N 1
ATOM 6353 C CA . PHE A 1 813 ? 18.835 8.375 -28.318 1.00 77.38 813 PHE A CA 1
ATOM 6354 C C . PHE A 1 813 ? 18.458 7.353 -29.398 1.00 77.38 813 PHE A C 1
ATOM 6356 O O . PHE A 1 813 ? 17.355 6.815 -29.339 1.00 77.38 813 PHE A O 1
ATOM 6363 N N . PHE A 1 814 ? 19.343 7.085 -30.365 1.00 84.62 814 PHE A N 1
ATOM 6364 C CA . PHE A 1 814 ? 19.137 6.091 -31.423 1.00 84.62 814 PHE A CA 1
ATOM 6365 C C . PHE A 1 814 ? 20.462 5.519 -31.953 1.00 84.62 814 PHE A C 1
ATOM 6367 O O . PHE A 1 814 ? 21.480 6.212 -32.052 1.00 84.62 814 PHE A O 1
ATOM 6374 N N . SER A 1 815 ? 20.438 4.235 -32.304 1.00 85.50 815 SER A N 1
ATOM 6375 C CA . SER A 1 815 ? 21.568 3.496 -32.874 1.00 85.50 815 SER A CA 1
ATOM 6376 C C . SER A 1 815 ? 21.743 3.744 -34.380 1.00 85.50 815 SER A C 1
ATOM 6378 O O . SER A 1 815 ? 20.878 4.310 -35.047 1.00 85.50 815 SER A O 1
ATOM 6380 N N . ALA A 1 816 ? 22.881 3.309 -34.931 1.00 82.19 816 ALA A N 1
ATOM 6381 C CA . ALA A 1 816 ? 23.132 3.359 -36.375 1.00 82.19 816 ALA A CA 1
ATOM 6382 C C . ALA A 1 816 ? 22.245 2.376 -37.170 1.00 82.19 816 ALA A C 1
ATOM 6384 O O . ALA A 1 816 ? 21.885 2.665 -38.305 1.00 82.19 816 ALA A O 1
ATOM 6385 N N . GLU A 1 817 ? 21.849 1.249 -36.568 1.00 80.50 817 GLU A N 1
ATOM 6386 C CA . GLU A 1 817 ? 20.942 0.273 -37.193 1.00 80.50 817 GLU A CA 1
ATOM 6387 C C . GLU A 1 817 ? 19.508 0.829 -37.292 1.00 80.50 817 GLU A C 1
ATOM 6389 O O . GLU A 1 817 ? 18.846 0.671 -38.315 1.00 80.50 817 GLU A O 1
ATOM 6394 N N . GLU A 1 818 ? 19.036 1.539 -36.260 1.00 76.12 818 GLU A N 1
ATOM 6395 C CA . GLU A 1 818 ? 17.728 2.215 -36.277 1.00 76.12 818 GLU A CA 1
ATOM 6396 C C . GLU A 1 818 ? 17.706 3.400 -37.260 1.00 76.12 818 GLU A C 1
ATOM 6398 O O . GLU A 1 818 ? 16.719 3.599 -37.964 1.00 76.12 818 GLU A O 1
ATOM 6403 N N . GLU A 1 819 ? 18.802 4.159 -37.354 1.00 86.69 819 GLU A N 1
ATOM 6404 C CA . GLU A 1 819 ? 18.985 5.211 -38.363 1.00 86.69 819 GLU A CA 1
ATOM 6405 C C . GLU A 1 819 ? 18.921 4.651 -39.793 1.00 86.69 819 GLU A C 1
ATOM 6407 O O . GLU A 1 819 ? 18.197 5.203 -40.619 1.00 86.69 819 GLU A O 1
ATOM 6412 N N . GLU A 1 820 ? 19.622 3.548 -40.082 1.00 83.00 820 GLU A N 1
ATOM 6413 C CA . GLU A 1 820 ? 19.591 2.897 -41.401 1.00 83.00 820 GLU A CA 1
ATOM 6414 C C . GLU A 1 820 ? 18.193 2.352 -41.747 1.00 83.00 820 GLU A C 1
ATOM 6416 O O . GLU A 1 820 ? 17.793 2.371 -42.913 1.00 83.00 820 GLU A O 1
ATOM 6421 N N . HIS A 1 821 ? 17.432 1.895 -40.747 1.00 71.94 821 HIS A N 1
ATOM 6422 C CA . HIS A 1 821 ? 16.110 1.303 -40.956 1.00 71.94 821 HIS A CA 1
ATOM 6423 C C . HIS A 1 821 ? 14.977 2.332 -41.112 1.00 71.94 821 HIS A C 1
ATOM 6425 O O . HIS A 1 821 ? 14.111 2.158 -41.969 1.00 71.94 821 HIS A O 1
ATOM 6431 N N . TYR A 1 822 ? 14.965 3.391 -40.295 1.00 74.75 822 TYR A N 1
ATOM 6432 C CA . TYR A 1 822 ? 13.852 4.350 -40.225 1.00 74.75 822 TYR A CA 1
ATOM 6433 C C . TYR A 1 822 ? 14.178 5.729 -40.818 1.00 74.75 822 TYR A C 1
ATOM 6435 O O . TYR A 1 822 ? 13.265 6.463 -41.216 1.00 74.75 822 TYR A O 1
ATOM 6443 N N . GLY A 1 823 ? 15.459 6.102 -40.891 1.00 88.44 823 GLY A N 1
ATOM 6444 C CA . GLY A 1 823 ? 15.897 7.470 -41.164 1.00 88.44 823 GLY A CA 1
ATOM 6445 C C . GLY A 1 823 ? 15.587 8.436 -40.013 1.00 88.44 823 GLY A C 1
ATOM 6446 O O . GLY A 1 823 ? 15.075 8.058 -38.956 1.00 88.44 823 GLY A O 1
ATOM 6447 N N . LEU A 1 824 ? 15.882 9.719 -40.223 1.00 88.81 824 LEU A N 1
ATOM 6448 C CA . LEU A 1 824 ? 15.721 10.778 -39.225 1.00 88.81 824 LEU A CA 1
ATOM 6449 C C . LEU A 1 824 ? 14.705 11.835 -39.659 1.00 88.81 824 LEU A C 1
ATOM 6451 O O . LEU A 1 824 ? 14.555 12.147 -40.842 1.00 88.81 824 LEU A O 1
ATOM 6455 N N . ILE A 1 825 ? 14.034 12.418 -38.670 1.00 90.25 825 ILE A N 1
ATOM 6456 C CA . ILE A 1 825 ? 13.116 13.546 -38.811 1.00 90.25 825 ILE A CA 1
ATOM 6457 C C . ILE A 1 825 ? 13.586 14.688 -37.903 1.00 90.25 825 ILE A C 1
ATOM 6459 O O . ILE A 1 825 ? 13.923 14.478 -36.738 1.00 90.25 825 ILE A O 1
ATOM 6463 N N . VAL A 1 826 ? 13.645 15.895 -38.458 1.00 92.44 826 VAL A N 1
ATOM 6464 C CA . VAL A 1 826 ? 14.058 17.123 -37.775 1.00 92.44 826 VAL A CA 1
ATOM 6465 C C . VAL A 1 826 ? 12.846 18.035 -37.665 1.00 92.44 826 VAL A C 1
ATOM 6467 O O . VAL A 1 826 ? 12.266 18.436 -38.679 1.00 92.44 826 VAL A O 1
ATOM 6470 N N . PHE A 1 827 ? 12.475 18.367 -36.432 1.00 92.00 827 PHE A N 1
ATOM 6471 C CA . PHE A 1 827 ? 11.421 19.324 -36.119 1.00 92.00 827 PHE A CA 1
ATOM 6472 C C . PHE A 1 827 ? 12.029 20.694 -35.866 1.00 92.00 827 PHE A C 1
ATOM 6474 O O . PHE A 1 827 ? 12.921 20.831 -35.029 1.00 92.00 827 PHE A O 1
ATOM 6481 N N . GLN A 1 828 ? 11.511 21.715 -36.543 1.00 91.94 828 GLN A N 1
ATOM 6482 C CA . GLN A 1 828 ? 11.786 23.104 -36.208 1.00 91.94 828 GLN A CA 1
ATOM 6483 C C . GLN A 1 828 ? 10.694 23.616 -35.270 1.00 91.94 828 GLN A C 1
ATOM 6485 O O . GLN A 1 828 ? 9.544 23.771 -35.679 1.00 91.94 828 GLN A O 1
ATOM 6490 N N . LEU A 1 829 ? 11.059 23.859 -34.016 1.00 89.44 829 LEU A N 1
ATOM 6491 C CA . LEU A 1 829 ? 10.159 24.253 -32.938 1.00 89.44 829 LEU A CA 1
ATOM 6492 C C . LEU A 1 829 ? 10.206 25.767 -32.720 1.00 89.44 829 LEU A C 1
ATOM 6494 O O . LEU A 1 829 ? 11.280 26.370 -32.697 1.00 89.44 829 LEU A O 1
ATOM 6498 N N . SER A 1 830 ? 9.041 26.373 -32.499 1.00 83.88 830 SER A N 1
ATOM 6499 C CA . SER A 1 830 ? 8.917 27.739 -31.985 1.00 83.88 830 SER A CA 1
ATOM 6500 C C . SER A 1 830 ? 8.218 27.722 -30.631 1.00 83.88 830 SER A C 1
ATOM 6502 O O . SER A 1 830 ? 7.163 27.104 -30.479 1.00 83.88 830 SER A O 1
ATOM 6504 N N . VAL A 1 831 ? 8.789 28.398 -29.633 1.00 81.00 831 VAL A N 1
ATOM 6505 C CA . VAL A 1 831 ? 8.124 28.584 -28.338 1.00 81.00 831 VAL A CA 1
ATOM 6506 C C . VAL A 1 831 ? 6.959 29.543 -28.533 1.00 81.00 831 VAL A C 1
ATOM 6508 O O . VAL A 1 831 ? 7.142 30.668 -28.997 1.00 81.00 831 VAL A O 1
ATOM 6511 N N . THR A 1 832 ? 5.752 29.125 -28.153 1.00 61.28 832 THR A N 1
ATOM 6512 C CA . THR A 1 832 ? 4.586 30.012 -28.225 1.00 61.28 832 THR A CA 1
ATOM 6513 C C . THR A 1 832 ? 4.600 30.946 -27.018 1.00 61.28 832 THR A C 1
ATOM 6515 O O . THR A 1 832 ? 3.958 30.686 -26.004 1.00 61.28 832 THR A O 1
ATOM 6518 N N . SER A 1 833 ? 5.363 32.037 -27.108 1.00 44.94 833 SER A N 1
ATOM 6519 C CA . SER A 1 833 ? 5.506 33.015 -26.030 1.00 44.94 833 SER A CA 1
ATOM 6520 C C . SER A 1 833 ? 4.255 33.892 -25.883 1.00 44.94 833 SER A C 1
ATOM 6522 O O . SER A 1 833 ? 4.257 35.071 -26.246 1.00 44.94 833 SER A O 1
ATOM 6524 N N . SER A 1 834 ? 3.179 33.349 -25.310 1.00 42.72 834 SER A N 1
ATOM 6525 C CA . SER A 1 834 ? 2.209 34.198 -24.621 1.00 42.72 834 SER A CA 1
ATOM 6526 C C . SER A 1 834 ? 2.814 34.614 -23.283 1.00 42.72 834 SER A C 1
ATOM 6528 O O . SER A 1 834 ? 2.881 33.805 -22.357 1.00 42.72 834 SER A O 1
ATOM 6530 N N . GLY A 1 835 ? 3.244 35.873 -23.178 1.00 51.00 835 GLY A N 1
ATOM 6531 C CA . GLY A 1 835 ? 3.514 36.480 -21.874 1.00 51.00 835 GLY A CA 1
ATOM 6532 C C . GLY A 1 835 ? 2.274 36.414 -20.966 1.00 51.00 835 GLY A C 1
ATOM 6533 O O . GLY A 1 835 ? 1.170 36.146 -21.455 1.00 51.00 835 GLY A O 1
ATOM 6534 N N . PRO A 1 836 ? 2.426 36.639 -19.649 1.00 47.00 836 PRO A N 1
ATOM 6535 C CA . PRO A 1 836 ? 1.303 36.608 -18.720 1.00 47.00 836 PRO A CA 1
ATOM 6536 C C . PRO A 1 836 ? 0.272 37.676 -19.108 1.00 47.00 836 PRO A C 1
ATOM 6538 O O . PRO A 1 836 ? 0.488 38.867 -18.887 1.00 47.00 836 PRO A O 1
ATOM 6541 N N . LYS A 1 837 ? -0.839 37.233 -19.707 1.00 58.78 837 LYS A N 1
ATOM 6542 C CA . LYS A 1 837 ? -1.976 38.089 -20.059 1.00 58.78 837 LYS A CA 1
ATOM 6543 C C . LYS A 1 837 ? -2.569 38.719 -18.806 1.00 58.78 837 LYS A C 1
ATOM 6545 O O . LYS A 1 837 ? -2.662 38.055 -17.769 1.00 58.78 837 LYS A O 1
ATOM 6550 N N . SER A 1 838 ? -3.001 39.971 -18.910 1.00 67.88 838 SER A N 1
ATOM 6551 C CA . SER A 1 838 ? -3.623 40.664 -17.780 1.00 67.88 838 SER A CA 1
ATOM 6552 C C . SER A 1 838 ? -5.006 40.080 -17.459 1.00 67.88 838 SER A C 1
ATOM 6554 O O . SER A 1 838 ? -5.652 39.431 -18.287 1.00 67.88 838 SER A O 1
ATOM 6556 N N . GLN A 1 839 ? -5.498 40.326 -16.243 1.00 68.31 839 GLN A N 1
ATOM 6557 C CA . GLN A 1 839 ? -6.842 39.901 -15.836 1.00 68.31 839 GLN A CA 1
ATOM 6558 C C . GLN A 1 839 ? -7.945 40.578 -16.675 1.00 68.31 839 GLN A C 1
ATOM 6560 O O . GLN A 1 839 ? -9.006 39.992 -16.889 1.00 68.31 839 GLN A O 1
ATOM 6565 N N . GLU A 1 840 ? -7.676 41.765 -17.223 1.00 74.00 840 GLU A N 1
ATOM 6566 C CA . GLU A 1 840 ? -8.560 42.487 -18.147 1.00 74.00 840 GLU A CA 1
ATOM 6567 C C . GLU A 1 840 ? -8.613 41.801 -19.523 1.00 74.00 840 GLU A C 1
ATOM 6569 O O . GLU A 1 840 ? -9.696 41.595 -20.070 1.00 74.00 840 GLU A O 1
ATOM 6574 N N . GLU A 1 841 ? -7.468 41.355 -20.056 1.00 75.25 841 GLU A N 1
ATOM 6575 C CA . GLU A 1 841 ? -7.407 40.586 -21.308 1.00 75.25 841 GLU A CA 1
ATOM 6576 C C . GLU A 1 841 ? -8.117 39.232 -21.180 1.00 75.25 841 GLU A C 1
ATOM 6578 O O . GLU A 1 841 ? -8.845 38.821 -22.087 1.00 75.25 841 GLU A O 1
ATOM 6583 N N . TRP A 1 842 ? -7.959 38.544 -20.044 1.00 81.44 842 TRP A N 1
ATOM 6584 C CA . TRP A 1 842 ? -8.715 37.322 -19.760 1.00 81.44 842 TRP A CA 1
ATOM 6585 C C . TRP A 1 842 ? -10.215 37.586 -19.626 1.00 81.44 842 TRP A C 1
ATOM 6587 O O . TRP A 1 842 ? -11.009 36.823 -20.176 1.00 81.44 842 TRP A O 1
ATOM 6597 N N . SER A 1 843 ? -10.609 38.682 -18.974 1.00 81.75 843 SER A N 1
ATOM 6598 C CA . SER A 1 843 ? -12.018 39.077 -18.852 1.00 81.75 843 SER A CA 1
ATOM 6599 C C . SER A 1 843 ? -12.647 39.356 -20.219 1.00 81.75 843 SER A C 1
ATOM 6601 O O . SER A 1 843 ? -13.730 38.849 -20.507 1.00 81.75 843 SER A O 1
ATOM 6603 N N . ALA A 1 844 ? -11.942 40.065 -21.106 1.00 81.44 844 ALA A N 1
ATOM 6604 C CA . ALA A 1 844 ? -12.389 40.318 -22.476 1.00 81.44 844 ALA A CA 1
ATOM 6605 C C . ALA A 1 844 ? -12.514 39.028 -23.313 1.00 81.44 844 ALA A C 1
ATOM 6607 O O . ALA A 1 844 ? -13.457 38.882 -24.092 1.00 81.44 844 ALA A O 1
ATOM 6608 N N . LEU A 1 845 ? -11.597 38.067 -23.144 1.00 80.94 845 LEU A N 1
ATOM 6609 C CA . LEU A 1 845 ? -11.661 36.769 -23.828 1.00 80.94 845 LEU A CA 1
ATOM 6610 C C . LEU A 1 845 ? -12.824 35.900 -23.325 1.00 80.94 845 LEU A C 1
ATOM 6612 O O . LEU A 1 845 ? -13.539 35.316 -24.141 1.00 80.94 845 LEU A O 1
ATOM 6616 N N . VAL A 1 846 ? -13.053 35.848 -22.008 1.00 83.38 846 VAL A N 1
ATOM 6617 C CA . VAL A 1 846 ? -14.198 35.138 -21.411 1.00 83.38 846 VAL A CA 1
ATOM 6618 C C . VAL A 1 846 ? -15.519 35.772 -21.852 1.00 83.38 846 VAL A C 1
ATOM 6620 O O . VAL A 1 846 ? -16.424 35.045 -22.263 1.00 83.38 846 VAL A O 1
ATOM 6623 N N . LEU A 1 847 ? -15.616 37.106 -21.856 1.00 82.62 847 LEU A N 1
ATOM 6624 C CA . LEU A 1 847 ? -16.801 37.828 -22.326 1.00 82.62 847 LEU A CA 1
ATOM 6625 C C . LEU A 1 847 ? -17.103 37.511 -23.798 1.00 82.62 847 LEU A C 1
ATOM 6627 O O . LEU A 1 847 ? -18.214 37.098 -24.116 1.00 82.62 847 LEU A O 1
ATOM 6631 N N . ARG A 1 848 ? -16.096 37.576 -24.679 1.00 82.81 848 ARG A N 1
ATOM 6632 C CA . ARG A 1 848 ? -16.240 37.246 -26.108 1.00 82.81 848 ARG A CA 1
ATOM 6633 C C . ARG A 1 848 ? -16.674 35.794 -26.350 1.00 82.81 848 ARG A C 1
ATOM 6635 O O . ARG A 1 848 ? -17.392 35.509 -27.307 1.00 82.81 848 ARG A O 1
ATOM 6642 N N . GLN A 1 849 ? -16.273 34.868 -25.480 1.00 83.31 849 GLN A N 1
ATOM 6643 C CA . GLN A 1 849 ? -16.701 33.468 -25.552 1.00 83.31 849 GLN A CA 1
ATOM 6644 C C . GLN A 1 849 ? -18.142 33.264 -25.051 1.00 83.31 849 GLN A C 1
ATOM 6646 O O . GLN A 1 849 ? -18.847 32.388 -25.554 1.00 83.31 849 GLN A O 1
ATOM 6651 N N . LEU A 1 850 ? -18.604 34.082 -24.099 1.00 82.12 850 LEU A N 1
ATOM 6652 C CA . LEU A 1 850 ? -20.007 34.129 -23.674 1.00 82.12 850 LEU A CA 1
ATOM 6653 C C . LEU A 1 850 ? -20.896 34.791 -24.741 1.00 82.12 850 LEU A C 1
ATOM 6655 O O . LEU A 1 850 ? -21.997 34.304 -24.982 1.00 82.12 850 LEU A O 1
ATOM 6659 N N . GLU A 1 851 ? -20.409 35.825 -25.435 1.00 81.00 851 GLU A N 1
ATOM 6660 C CA . GLU A 1 851 ? -21.067 36.420 -26.610 1.00 81.00 851 GLU A CA 1
ATOM 6661 C C . GLU A 1 851 ? -21.240 35.388 -27.734 1.00 81.00 851 GLU A C 1
ATOM 6663 O O . GLU A 1 851 ? -22.342 35.212 -28.253 1.00 81.00 851 GLU A O 1
ATOM 6668 N N . ALA A 1 852 ? -20.182 34.636 -28.062 1.00 76.88 852 ALA A N 1
ATOM 6669 C CA . ALA A 1 852 ? -20.217 33.586 -29.084 1.00 76.88 852 ALA A CA 1
ATOM 6670 C C . ALA A 1 852 ? -21.182 32.424 -28.758 1.00 76.88 852 ALA A C 1
ATOM 6672 O O . ALA A 1 852 ? -21.586 31.689 -29.659 1.00 76.88 852 ALA A O 1
ATOM 6673 N N . LYS A 1 853 ? -21.566 32.254 -27.485 1.00 78.75 853 LYS A N 1
ATOM 6674 C CA . LYS A 1 853 ? -22.520 31.236 -27.007 1.00 78.75 853 LYS A CA 1
ATOM 6675 C C . LYS A 1 853 ? -23.761 31.849 -26.331 1.00 78.75 853 LYS A C 1
ATOM 6677 O O . LYS A 1 853 ? -24.379 31.178 -25.500 1.00 78.75 853 LYS A O 1
ATOM 6682 N N . ARG A 1 854 ? -24.163 33.081 -26.691 1.00 75.75 854 ARG A N 1
ATOM 6683 C CA . ARG A 1 854 ? -25.224 33.859 -26.006 1.00 75.75 854 ARG A CA 1
ATOM 6684 C C . ARG A 1 854 ? -26.507 33.063 -25.719 1.00 75.75 854 ARG A C 1
ATOM 6686 O O . ARG A 1 854 ? -27.001 33.087 -24.593 1.00 75.75 854 ARG A O 1
ATOM 6693 N N . ASP A 1 855 ? -26.999 32.303 -26.696 1.00 70.00 855 ASP A N 1
ATOM 6694 C CA . ASP A 1 855 ? -28.275 31.574 -26.594 1.00 70.00 855 ASP A CA 1
ATOM 6695 C C . ASP A 1 855 ? -28.194 30.300 -25.726 1.00 70.00 855 ASP A C 1
ATOM 6697 O O . ASP A 1 855 ? -29.159 29.910 -25.055 1.00 70.00 855 ASP A O 1
ATOM 6701 N N . ALA A 1 856 ? -27.029 29.642 -25.717 1.00 75.12 856 ALA A N 1
ATOM 6702 C CA . ALA A 1 856 ? -26.796 28.377 -25.019 1.00 75.12 856 ALA A CA 1
ATOM 6703 C C . ALA A 1 856 ? -26.279 28.575 -23.582 1.00 75.12 856 ALA A C 1
ATOM 6705 O O . ALA A 1 856 ? -26.649 27.814 -22.677 1.00 75.12 856 ALA A O 1
ATOM 6706 N N . GLY A 1 857 ? -25.460 29.607 -23.370 1.00 78.50 857 GLY A N 1
ATOM 6707 C CA . GLY A 1 857 ? -24.652 29.816 -22.172 1.00 78.50 857 GLY A CA 1
ATOM 6708 C C . GLY A 1 857 ? -23.471 28.846 -22.059 1.00 78.50 857 GLY A C 1
ATOM 6709 O O . GLY A 1 857 ? -23.477 27.752 -22.632 1.00 78.50 857 GLY A O 1
ATOM 6710 N N . CYS A 1 858 ? -22.467 29.234 -21.275 1.00 82.06 858 CYS A N 1
ATOM 6711 C CA . CYS A 1 858 ? -21.284 28.422 -20.989 1.00 82.06 858 CYS A CA 1
ATOM 6712 C C . CYS A 1 858 ? -21.310 27.923 -19.543 1.00 82.06 858 CYS A C 1
ATOM 6714 O O . CYS A 1 858 ? -21.519 28.709 -18.620 1.00 82.06 858 CYS A O 1
ATOM 6716 N N . SER A 1 859 ? -21.046 26.637 -19.322 1.00 87.06 859 SER A N 1
ATOM 6717 C CA . SER A 1 859 ? -20.673 26.143 -17.992 1.00 87.06 859 SER A CA 1
ATOM 6718 C C . SER A 1 859 ? -19.212 26.492 -17.667 1.00 87.06 859 SER A C 1
ATOM 6720 O O . SER A 1 859 ? -18.425 26.837 -18.553 1.00 87.06 859 SER A O 1
ATOM 6722 N N . ILE A 1 860 ? -18.804 26.336 -16.404 1.00 80.38 860 ILE A N 1
ATOM 6723 C CA . ILE A 1 860 ? -17.384 26.452 -16.013 1.00 80.38 860 ILE A CA 1
ATOM 6724 C C . ILE A 1 860 ? -16.526 25.408 -16.752 1.00 80.38 860 ILE A C 1
ATOM 6726 O O . ILE A 1 860 ? -15.387 25.697 -17.112 1.00 80.38 860 ILE A O 1
ATOM 6730 N N . ALA A 1 861 ? -17.075 24.224 -17.051 1.00 72.19 861 ALA A N 1
ATOM 6731 C CA . ALA A 1 861 ? -16.390 23.206 -17.847 1.00 72.19 861 ALA A CA 1
ATOM 6732 C C . ALA A 1 861 ? -16.185 23.650 -19.309 1.00 72.19 861 ALA A C 1
ATOM 6734 O O . ALA A 1 861 ? -15.089 23.483 -19.837 1.00 72.19 861 ALA A O 1
ATOM 6735 N N . ASP A 1 862 ? -17.186 24.287 -19.936 1.00 77.56 862 ASP A N 1
ATOM 6736 C CA . ASP A 1 862 ? -17.056 24.872 -21.283 1.00 77.56 862 ASP A CA 1
ATOM 6737 C C . ASP A 1 862 ? -15.965 25.954 -21.336 1.00 77.56 862 ASP A C 1
ATOM 6739 O O . ASP A 1 862 ? -15.207 26.028 -22.303 1.00 77.56 862 ASP A O 1
ATOM 6743 N N . LEU A 1 863 ? -15.888 26.805 -20.306 1.00 76.94 863 LEU A N 1
ATOM 6744 C CA . LEU A 1 863 ? -14.899 27.885 -20.229 1.00 76.94 863 LEU A CA 1
ATOM 6745 C C . LEU A 1 863 ? -13.496 27.358 -19.920 1.00 76.94 863 LEU A C 1
ATOM 6747 O O . LEU A 1 863 ? -12.536 27.828 -20.520 1.00 76.94 863 LEU A O 1
ATOM 6751 N N . ARG A 1 864 ? -13.368 26.335 -19.067 1.00 75.56 864 ARG A N 1
ATOM 6752 C CA . ARG A 1 864 ? -12.097 25.636 -18.830 1.00 75.56 864 ARG A CA 1
ATOM 6753 C C . ARG A 1 864 ? -11.606 24.899 -20.079 1.00 75.56 864 ARG A C 1
ATOM 6755 O O . ARG A 1 864 ? -10.408 24.861 -20.322 1.00 75.56 864 ARG A O 1
ATOM 6762 N N . PHE A 1 865 ? -12.514 24.342 -20.880 1.00 67.38 865 PHE A N 1
ATOM 6763 C CA . PHE A 1 865 ? -12.176 23.737 -22.170 1.00 67.38 865 PHE A CA 1
ATOM 6764 C C . PHE A 1 865 ? -11.735 24.793 -23.199 1.00 67.38 865 PHE A C 1
ATOM 6766 O O . PHE A 1 865 ? -10.765 24.583 -23.920 1.00 67.38 865 PHE A O 1
ATOM 6773 N N . ALA A 1 866 ? -12.400 25.953 -23.237 1.00 68.69 866 ALA A N 1
ATOM 6774 C CA . ALA A 1 866 ? -12.015 27.070 -24.104 1.00 68.69 866 ALA A CA 1
ATOM 6775 C C . ALA A 1 866 ? -10.697 27.750 -23.678 1.00 68.69 866 ALA A C 1
ATOM 6777 O O . ALA A 1 866 ? -9.963 28.251 -24.531 1.00 68.69 866 ALA A O 1
ATOM 6778 N N . PHE A 1 867 ? -10.384 27.755 -22.378 1.00 77.56 867 PHE A N 1
ATOM 6779 C CA . PHE A 1 867 ? -9.201 28.395 -21.798 1.00 77.56 867 PHE A CA 1
ATOM 6780 C C . PHE A 1 867 ? -8.447 27.446 -20.838 1.00 77.56 867 PHE A C 1
ATOM 6782 O O . PHE A 1 867 ? -8.442 27.681 -19.628 1.00 77.56 867 PHE A O 1
ATOM 6789 N N . PRO A 1 868 ? -7.765 26.392 -21.339 1.00 56.91 868 PRO A N 1
ATOM 6790 C CA . PRO A 1 868 ? -7.138 25.370 -20.486 1.00 56.91 868 PRO A CA 1
ATOM 6791 C C . PRO A 1 868 ? -6.038 25.903 -19.559 1.00 56.91 868 PRO A C 1
ATOM 6793 O O . PRO A 1 868 ? -5.774 25.323 -18.509 1.00 56.91 868 PRO A O 1
ATOM 6796 N N . SER A 1 869 ? -5.405 27.014 -19.945 1.00 58.75 869 SER A N 1
ATOM 6797 C CA . SER A 1 869 ? -4.352 27.696 -19.187 1.00 58.75 869 SER A CA 1
ATOM 6798 C C . SER A 1 869 ? -4.872 28.616 -18.075 1.00 58.75 869 SER A C 1
ATOM 6800 O O . SER A 1 869 ? -4.060 29.186 -17.352 1.00 58.75 869 SER A O 1
ATOM 6802 N N . LEU A 1 870 ? -6.189 28.825 -17.965 1.00 68.56 870 LEU A N 1
ATOM 6803 C CA . LEU A 1 870 ? -6.792 29.721 -16.979 1.00 68.56 870 LEU A CA 1
ATOM 6804 C C . LEU A 1 870 ? -7.338 28.889 -15.798 1.00 68.56 870 LEU A C 1
ATOM 6806 O O . LEU A 1 870 ? -8.224 28.054 -16.005 1.00 68.56 870 LEU A O 1
ATOM 6810 N N . PRO A 1 871 ? -6.828 29.064 -14.561 1.00 77.25 871 PRO A N 1
ATOM 6811 C CA . PRO A 1 871 ? -7.301 28.313 -13.400 1.00 77.25 871 PRO A CA 1
ATOM 6812 C C . PRO A 1 871 ? -8.798 28.509 -13.149 1.00 77.25 871 PRO A C 1
ATOM 6814 O O . PRO A 1 871 ? -9.332 29.600 -13.348 1.00 77.25 871 PRO A O 1
ATOM 6817 N N . VAL A 1 872 ? -9.471 27.470 -12.642 1.00 76.12 872 VAL A N 1
ATOM 6818 C CA . VAL A 1 872 ? -10.915 27.522 -12.335 1.00 76.12 872 VAL A CA 1
ATOM 6819 C C . VAL A 1 872 ? -11.242 28.663 -11.372 1.00 76.12 872 VAL A C 1
ATOM 6821 O O . VAL A 1 872 ? -12.248 29.345 -11.561 1.00 76.12 872 VAL A O 1
ATOM 6824 N N . ASP A 1 873 ? -10.372 28.922 -10.399 1.00 74.19 873 ASP A N 1
ATOM 6825 C CA . ASP A 1 873 ? -10.550 30.003 -9.428 1.00 74.19 873 ASP A CA 1
ATOM 6826 C C . ASP A 1 873 ? -10.568 31.379 -10.120 1.00 74.19 873 ASP A C 1
ATOM 6828 O O . ASP A 1 873 ? -11.467 32.176 -9.865 1.00 74.19 873 ASP A O 1
ATOM 6832 N N . GLN A 1 874 ? -9.671 31.616 -11.088 1.00 76.56 874 GLN A N 1
ATOM 6833 C CA . GLN A 1 874 ? -9.640 32.855 -11.882 1.00 76.56 874 GLN A CA 1
ATOM 6834 C C . GLN A 1 874 ? -10.809 32.961 -12.870 1.00 76.56 874 GLN A C 1
ATOM 6836 O O . GLN A 1 874 ? -11.357 34.048 -13.041 1.00 76.56 874 GLN A O 1
ATOM 6841 N N . ILE A 1 875 ? -11.246 31.853 -13.485 1.00 83.31 875 ILE A N 1
ATOM 6842 C CA . ILE A 1 875 ? -12.486 31.830 -14.287 1.00 83.31 875 ILE A CA 1
ATOM 6843 C C . ILE A 1 875 ? -13.673 32.252 -13.410 1.00 83.31 875 ILE A C 1
ATOM 6845 O O . ILE A 1 875 ? -14.493 33.069 -13.824 1.00 83.31 875 ILE A O 1
ATOM 6849 N N . THR A 1 876 ? -13.752 31.723 -12.189 1.00 85.00 876 THR A N 1
ATOM 6850 C CA . THR A 1 876 ? -14.844 32.008 -11.250 1.00 85.00 876 THR A CA 1
ATOM 6851 C C . THR A 1 876 ? -14.793 33.458 -10.762 1.00 85.00 876 THR A C 1
ATOM 6853 O O . THR A 1 876 ? -15.832 34.112 -10.696 1.00 85.00 876 THR A O 1
ATOM 6856 N N . GLU A 1 877 ? -13.602 33.997 -10.493 1.00 84.25 877 GLU A N 1
ATOM 6857 C CA . GLU A 1 877 ? -13.379 35.404 -10.138 1.00 84.25 877 GLU A CA 1
ATOM 6858 C C . GLU A 1 877 ? -13.810 36.356 -11.269 1.00 84.25 877 GLU A C 1
ATOM 6860 O O . GLU A 1 877 ? -14.602 37.268 -11.039 1.00 84.25 877 GLU A O 1
ATOM 6865 N N . ILE A 1 878 ? -13.381 36.094 -12.510 1.00 86.69 878 ILE A N 1
ATOM 6866 C CA . ILE A 1 878 ? -13.776 36.866 -13.701 1.00 86.69 878 ILE A CA 1
ATOM 6867 C C . ILE A 1 878 ? -15.297 36.841 -13.893 1.00 86.69 878 ILE A C 1
ATOM 6869 O O . ILE A 1 878 ? -15.911 37.889 -14.087 1.00 86.69 878 ILE A O 1
ATOM 6873 N N . LEU A 1 879 ? -15.929 35.668 -13.796 1.00 86.38 879 LEU A N 1
ATOM 6874 C CA . LEU A 1 879 ? -17.385 35.547 -13.908 1.00 86.38 879 LEU A CA 1
ATOM 6875 C C . LEU A 1 879 ? -18.119 36.271 -12.772 1.00 86.38 879 LEU A C 1
ATOM 6877 O O . LEU A 1 879 ? -19.169 36.856 -13.019 1.00 86.38 879 LEU A O 1
ATOM 6881 N N . THR A 1 880 ? -17.566 36.270 -11.557 1.00 84.94 880 THR A N 1
ATOM 6882 C CA . THR A 1 880 ? -18.136 36.991 -10.407 1.00 84.94 880 THR A CA 1
ATOM 6883 C C . THR A 1 880 ? -18.070 38.504 -10.621 1.00 84.94 880 THR A C 1
ATOM 6885 O O . THR A 1 880 ? -19.054 39.196 -10.368 1.00 84.94 880 THR A O 1
ATOM 6888 N N . ASN A 1 881 ? -16.964 39.018 -11.166 1.00 84.00 881 ASN A N 1
ATOM 6889 C CA . ASN A 1 881 ? -16.826 40.435 -11.510 1.00 84.00 881 ASN A CA 1
ATOM 6890 C C . ASN A 1 881 ? -17.800 40.834 -12.637 1.00 84.00 881 ASN A C 1
ATOM 6892 O O . ASN A 1 881 ? -18.553 41.791 -12.485 1.00 84.00 881 ASN A O 1
ATOM 6896 N N . LEU A 1 882 ? -17.898 40.038 -13.710 1.00 83.44 882 LEU A N 1
ATOM 6897 C CA . LEU A 1 882 ? -18.858 40.269 -14.803 1.00 83.44 882 LEU A CA 1
ATOM 6898 C C . LEU A 1 882 ? -20.334 40.165 -14.361 1.00 83.44 882 LEU A C 1
ATOM 6900 O O . LEU A 1 882 ? -21.207 40.795 -14.961 1.00 83.44 882 LEU A O 1
ATOM 6904 N N . GLN A 1 883 ? -20.629 39.381 -13.318 1.00 83.69 883 GLN A N 1
ATOM 6905 C CA . GLN A 1 883 ? -21.941 39.355 -12.661 1.00 83.69 883 GLN A CA 1
ATOM 6906 C C . GLN A 1 883 ? -22.185 40.605 -11.805 1.00 83.69 883 GLN A C 1
ATOM 6908 O O . GLN A 1 883 ? -23.306 41.112 -11.778 1.00 83.69 883 GLN A O 1
ATOM 6913 N N . PHE A 1 884 ? -21.154 41.117 -11.128 1.00 83.12 884 PHE A N 1
ATOM 6914 C CA . PHE A 1 884 ? -21.230 42.344 -10.332 1.00 83.12 884 PHE A CA 1
ATOM 6915 C C . PHE A 1 884 ? -21.494 43.579 -11.210 1.00 83.12 884 PHE A C 1
ATOM 6917 O O . PHE A 1 884 ? -22.312 44.423 -10.850 1.00 83.12 884 PHE A O 1
ATOM 6924 N N . ASP A 1 885 ? -20.899 43.615 -12.405 1.00 80.31 885 ASP A N 1
ATOM 6925 C CA . ASP A 1 885 ? -21.141 44.631 -13.441 1.00 80.31 885 ASP A CA 1
ATOM 6926 C C . ASP A 1 885 ? -22.470 44.432 -14.211 1.00 80.31 885 ASP A C 1
ATOM 6928 O O . ASP A 1 885 ? -22.758 45.155 -15.164 1.00 80.31 885 ASP A O 1
ATOM 6932 N N . ALA A 1 886 ? -23.293 43.452 -13.811 1.00 78.31 886 ALA A N 1
ATOM 6933 C CA . ALA A 1 886 ? -24.576 43.087 -14.425 1.00 78.31 886 ALA A CA 1
ATOM 6934 C C . ALA A 1 886 ? -24.516 42.712 -15.926 1.00 78.31 886 ALA A C 1
ATOM 6936 O O . ALA A 1 886 ? -25.544 42.700 -16.604 1.00 78.31 886 ALA A O 1
ATOM 6937 N N . LEU A 1 887 ? -23.333 42.360 -16.443 1.00 76.75 887 LEU A N 1
ATOM 6938 C CA . LEU A 1 887 ? -23.129 41.925 -17.831 1.00 76.75 887 LEU A CA 1
ATOM 6939 C C . LEU A 1 887 ? -23.480 40.446 -18.042 1.00 76.75 887 LEU A C 1
ATOM 6941 O O . LEU A 1 887 ? -23.822 40.038 -19.152 1.00 76.75 887 LEU A O 1
ATOM 6945 N N . VAL A 1 888 ? -23.379 39.633 -16.986 1.00 82.81 888 VAL A N 1
ATOM 6946 C CA . VAL A 1 888 ? -23.568 38.178 -17.028 1.00 82.81 888 VAL A CA 1
ATOM 6947 C C . VAL A 1 888 ? -24.546 37.731 -15.940 1.00 82.81 888 VAL A C 1
ATOM 6949 O O . VAL A 1 888 ? -24.513 38.227 -14.819 1.00 82.81 888 VAL A O 1
ATOM 6952 N N . ILE A 1 889 ? -25.384 36.737 -16.241 1.00 82.50 889 ILE A N 1
ATOM 6953 C CA . ILE A 1 889 ? -26.241 36.028 -15.277 1.00 82.50 889 ILE A CA 1
ATOM 6954 C C . ILE A 1 889 ? -25.973 34.521 -15.324 1.00 82.50 889 ILE A C 1
ATOM 6956 O O . ILE A 1 889 ? -25.642 33.974 -16.374 1.00 82.50 889 ILE A O 1
ATOM 6960 N N . CYS A 1 890 ? -26.119 33.834 -14.187 1.00 82.75 890 CYS A N 1
ATOM 6961 C CA . CYS A 1 890 ? -26.077 32.371 -14.138 1.00 82.75 890 CYS A CA 1
ATOM 6962 C C . CYS A 1 890 ? -27.503 31.808 -14.091 1.00 82.75 890 CYS A C 1
ATOM 6964 O O . CYS A 1 890 ? -28.299 32.191 -13.234 1.00 82.75 890 CYS A O 1
ATOM 6966 N N . MET A 1 891 ? -27.823 30.903 -15.015 1.00 74.38 891 MET A N 1
ATOM 6967 C CA . MET A 1 891 ? -29.096 30.186 -15.085 1.00 74.38 891 MET A CA 1
ATOM 6968 C C . MET A 1 891 ? -28.832 28.722 -15.441 1.00 74.38 891 MET A C 1
ATOM 6970 O O . MET A 1 891 ? -28.173 28.445 -16.441 1.00 74.38 891 MET A O 1
ATOM 6974 N N . ASN A 1 892 ? -29.379 27.787 -14.656 1.00 76.31 892 ASN A N 1
ATOM 6975 C CA . ASN A 1 892 ? -29.224 26.337 -14.854 1.00 76.31 892 ASN A CA 1
ATOM 6976 C C . ASN A 1 892 ? -27.746 25.916 -15.030 1.00 76.31 892 ASN A C 1
ATOM 6978 O O . ASN A 1 892 ? -27.391 25.277 -16.020 1.00 76.31 892 ASN A O 1
ATOM 6982 N N . ASP A 1 893 ? -26.888 26.351 -14.100 1.00 75.62 893 ASP A N 1
ATOM 6983 C CA . ASP A 1 893 ? -25.433 26.116 -14.068 1.00 75.62 893 ASP A CA 1
ATOM 6984 C C . ASP A 1 893 ? -24.659 26.572 -15.324 1.00 75.62 893 ASP A C 1
ATOM 6986 O O . ASP A 1 893 ? -23.544 26.115 -15.603 1.00 75.62 893 ASP A O 1
ATOM 6990 N N . LYS A 1 894 ? -25.231 27.520 -16.080 1.00 81.94 894 LYS A N 1
ATOM 6991 C CA . LYS A 1 894 ? -24.593 28.171 -17.229 1.00 81.94 894 LYS A CA 1
ATOM 6992 C C . LYS A 1 894 ? -24.635 29.689 -17.117 1.00 81.94 894 LYS A C 1
ATOM 6994 O O . LYS A 1 894 ? -25.674 30.286 -16.843 1.00 81.94 894 LYS A O 1
ATOM 6999 N N . TYR A 1 895 ? -23.501 30.307 -17.411 1.00 86.38 895 TYR A N 1
ATOM 7000 C CA . TYR A 1 895 ? -23.320 31.748 -17.487 1.00 86.38 895 TYR A CA 1
ATOM 7001 C C . TYR A 1 895 ? -23.738 32.241 -18.877 1.00 86.38 895 TYR A C 1
ATOM 7003 O O . TYR A 1 895 ? -23.392 31.629 -19.892 1.00 86.38 895 TYR A O 1
ATOM 7011 N N . ARG A 1 896 ? -24.515 33.323 -18.925 1.00 83.75 896 ARG A N 1
ATOM 7012 C CA . ARG A 1 896 ? -25.082 33.936 -20.137 1.00 83.75 896 ARG A CA 1
ATOM 7013 C C . ARG A 1 896 ? -24.915 35.449 -20.069 1.00 83.75 896 ARG A C 1
ATOM 7015 O O . ARG A 1 896 ? -25.058 36.008 -18.985 1.00 83.75 896 ARG A O 1
ATOM 7022 N N . LEU A 1 897 ? -24.651 36.096 -21.204 1.00 82.44 897 LEU A N 1
ATOM 7023 C CA . LEU A 1 897 ? -24.749 37.556 -21.295 1.00 82.44 897 LEU A CA 1
ATOM 7024 C C . LEU A 1 897 ? -26.206 38.004 -21.110 1.00 82.44 897 LEU A C 1
ATOM 7026 O O . LEU A 1 897 ? -27.121 37.301 -21.552 1.00 82.44 897 LEU A O 1
ATOM 7030 N N . VAL A 1 898 ? -26.388 39.176 -20.504 1.00 73.12 898 VAL A N 1
ATOM 7031 C CA . VAL A 1 898 ? -27.682 39.875 -20.390 1.00 73.12 898 VAL A CA 1
ATOM 7032 C C . VAL A 1 898 ? -28.100 40.513 -21.729 1.00 73.12 898 VAL A C 1
ATOM 7034 O O . VAL A 1 898 ? -27.234 40.752 -22.608 1.00 73.12 898 VAL A O 1
#

pLDDT: mean 71.6, std 22.75, range [20.7, 98.06]

Radius of gyration: 38.76 Å; chains: 1; bounding box: 129×82×138 Å

Secondary structure (DSSP, 8-state):
-------------------------------------S---SS------HHHHHHHHHHHHHHHHHHHHHHHHHHHHHHHHHHHHHT--EETTSPPPEE--TT--SS-S---BTTGGG--SS---EEEEE-S---TTS--BBSSSEETTS-HHHHHHHHTSSBBTBEEEEEEEE--BS-B---EETTEEPBPB-S-BS-EEEEEE--EES-S--HHHHHHHHHHHHHHGGG-TT--HHHHHHHHHHHHHHHIIIIIS-SSS-HHHHHHHHHHHHHHHHHHHHHHIIIIIHHHTGGGGGS-HHHHHHHHIIIIIHHHHHHHTGGGSTTSGGG---TT--------HHHHHHHHHHHHHHHHHHHHHHHHHHHTTTHHHHHHHHHHHHHHHHHHHHH-TTEEE---HHHHHHHHGGGG-SSSHHHHHHHHHHHHHHHHHHHHH-S--SEEE---S---PPPSSPPEEES--SS-EEEE----TT-SEEEEEETTEEEEEESSSEEEE--PPTT----EEEEEE---EEETTTTEEEETTEEESEEEEEEEEEEEETTEEEEE-SS-EEEEEE---SS--------TT-EEEEEEEEEE----S------EEEEEEEEEE---THHHHHHHHHHHHHIIIIISS--SSPPP-----PPPP------------------------------------------TTS-----PPP----PPPPEEEE---HHHHHHHHTTS--EEEEESSTTTTT--TT-EEEETTTEEEEEEEEEEES-HHHHHHHS-HHHHS-GGG--S-SS--HHHHHHHHHTTT--HHHHHHH-EEEEEEEE-------HHHHHHHHHHHHHHTTTT-B-HHHHHHH-TTS-HHHHHHHHHHHHHTTSEEEETTEEEE-

Sequence (898 aa):
MSREPGVRPLPFSTGGWRRRSHSEKKVPVELDCSKHSLQDCTASVQSVQPIALKHVVVVWLSKNCIVLIYFSVSLALLVLLVYLSFFAASMDDGSQPDFLSCRSWGFGTSCGLWGVDCRPFESEWIAFRCPTHQSSSMAVFGSSPYRADSRICRAAAHAGVVGPNGGCAFYRFAGAADAYYPSTANMVTTKKFLSWFPKTIEFKEASSTYCSDLSWWILSVGFITTAGFGLLPRARLDVMFYLLVAWGFFYTRLVGQPSSQDYAGISINSFGEVMFLLAASSLAYRLAVSDTFCRWKSLTLKRRFIMWTLCYVVPYHVMINMNLIGYIPWLNVDLGGYEELHANAGTYVVFTLVGIGAVFLASQLFRSMYLGGKWRVFVVMYMTVFAPVLLSWALFPSTSFHLHHTMLGALIIPVTSFPTPAAAFSQAAAIGLFVQGYARWGWHSYLDTIPTYLTIAVPEKAPNTTNVTSSWVRVVWEPLESVQAYSLQLNRVEVYRGVDTSAVISNLKPNMTYFIAQLHSSAVALDMQTRSYRVGHAHFNRAQVVGVLVKRNNSHLKLDDGTGLLDVKLVTSLNGFNQKELHLGALVECVGSIDELQPSSDMTRSRRWMNATHFHEVHDRNVETLRMLEVMHLYQNDYAVPHSSPPTQLELLAFPPIHESSAGRSAVSGSESNSTTVQQHAIGHQASKPAAAATLIEKPWEQQNVGVPGLDAAIPPADYQFALPERDHQLIEQGSKSLEIRLNDAPYSIIHVNDRITINGKTLTTVVAIRKYASLQSVLEAENVNALLPQSSFVGAGTFNAAAAAERHYRQFFSAEEEEHYGLIVFQLSVTSSGPKSQEEWSALVLRQLEAKRDAGCSIADLRFAFPSLPVDQITEILTNLQFDALVICMNDKYRLV

InterPro domains:
  IPR003961 Fibronectin type III [cd00063] (463-516)
  IPR004043 LCCL domain [PF03815] (117-196)
  IPR004043 LCCL domain [PS50820] (140-190)
  IPR004043 LCCL domain [SM00603] (110-191)
  IPR012340 Nucleic acid-binding, OB-fold [G3DSA:2.40.50.140] (506-637)
  IPR015947 PUA-like superfamily [SSF88697] (720-831)
  IPR036116 Fibronectin type III superfamily [SSF49265] (458-516)
  IPR036609 LCCL domain superfamily [G3DSA:2.170.130.20] (110-204)
  IPR036609 LCCL domain superfamily [SSF69848] (107-199)
  IPR051957 Cysteine-rich secretory LCCL domain-containing protein [PTHR31331] (38-511)

Foldseek 3Di:
DDDDDDDDDDDDDDDDDDDDDDDDDDDDDDDDDDDDDPDPDDDDPDDPDVVNVVVVVVVVCVVCVVVVVLVVVLVVVLVVLLCLQQPPKAFPVGDDAFEDDLQDFLADLPLPAQSVNSDPQWDDWGKHWYALDRDLPFAWFAQVWTARRGRPQLSCLQVVQAANQIFMWIKIKDFKDAWGDWDGGNNHTHDTDRGIDGITMDIGHTDMDSRGHCLVVSLVSLLCSLLCLLLPLPRDPLNSQLSLLLSLLCSLCQRQAPQDSPSPVSVVVSVVLSVVSSVVVVVLCVQAVCLQCVCLNVDDSVVSSCLCNVLASVLLSVLSNVVVVVVQVVLFPFVPDDDDPPDDPVSVVVVVVVVVVVVVLVVVLVVQCVVVVVVVVLVVVVCVVVVVVVVVCVVCVQWGQGDQLLVVLVSQSNSLRHNDSSSSNSNNNSSSSNSNRCSRPNDDDRTHRPDPDWPWDWDPDDWDWDPDDQFKIKTFDDDDPQFAWKFKDKVSRTNDIGDDRIDMDGGHHPPGDIDITMTDGHAWDADPVVRWIAGQQDTHFKDKAKFFFQDDDPFWTWGDLVVDIAIEGEPDDDDDDDPPPRDGRFIKIFIFTWDWDDDDPDPDDRDIHGHGPDMDTDPDPVCSVVVVVVVVVCVVPPNNDHDPDHPPPDDDPDDDDDDDDDDDDDDDDDDDDDDDDDDDDDDDDDDDDDDDDDDDDDDPDPDDDDDDDDDDDDDPAAEAEDEDDVVVVVCVVVVQAFKDKDFCDPPVVVHDFQHWYHYPVHFIKGFNDKDFFLDLVRCLVPDDLRNHPNPVVDDDDPPDDSSVVSVVVVCVRDPPVSSNVGGMMMTGIDTPDPDPDDLVRVLVVLLVVLVVCQPPFDALVNVCVVPVPADSVSVVVSLVVCVVVVQWDDDPRGIHGD